Protein 7PIM (pdb70)

Structure (mmCIF, N/CA/C/O backbone):
data_7PIM
#
_entry.id   7PIM
#
_cell.length_a   1.00
_cell.length_b   1.00
_cell.length_c   1.00
_cell.angle_alpha   90.00
_cell.angle_beta   90.00
_cell.angle_gamma   90.00
#
_symmetry.space_group_name_H-M   'P 1'
#
loop_
_entity.id
_entity.type
_entity.pdbx_description
1 polymer 'Tyrosine 3-monooxygenase'
2 polymer 'Regulatory domain alpha-helix'
3 non-polymer L-DOPAMINE
4 non-polymer 'FE (III) ION'
#
loop_
_atom_site.group_PDB
_atom_site.id
_atom_site.type_symbol
_atom_site.label_atom_id
_atom_site.label_alt_id
_atom_site.label_comp_id
_atom_site.label_asym_id
_atom_site.label_entity_id
_atom_site.label_seq_id
_atom_site.pdbx_PDB_ins_code
_atom_site.Cartn_x
_atom_site.Cartn_y
_atom_site.Cartn_z
_atom_site.occupancy
_atom_site.B_iso_or_equiv
_atom_site.auth_seq_id
_atom_site.auth_comp_id
_atom_site.auth_asym_id
_atom_site.auth_atom_id
_atom_site.pdbx_PDB_model_num
ATOM 1 N N . VAL A 1 1 ? 76.81900 114.75600 102.67800 1.000 239.91903 163 VAL B N 1
ATOM 2 C CA . VAL A 1 1 ? 76.62900 113.32900 102.45000 1.000 239.91903 163 VAL B CA 1
ATOM 3 C C . VAL A 1 1 ? 76.51300 112.59500 103.78000 1.000 239.91903 163 VAL B C 1
ATOM 4 O O . VAL A 1 1 ? 77.27500 112.86100 104.70900 1.000 239.91903 163 VAL B O 1
ATOM 8 N N . PRO A 1 2 ? 75.55500 111.67600 103.87300 1.000 244.67845 164 PRO B N 1
ATOM 9 C CA . PRO A 1 2 ? 75.36400 110.93400 105.12600 1.000 244.67845 164 PRO B CA 1
ATOM 10 C C . PRO A 1 2 ? 76.62000 110.16400 105.51000 1.000 244.67845 164 PRO B C 1
ATOM 11 O O . PRO A 1 2 ? 77.31000 109.59900 104.65900 1.000 244.67845 164 PRO B O 1
ATOM 15 N N . TRP A 1 3 ? 76.91100 110.14400 106.80800 1.000 237.32305 165 TRP B N 1
ATOM 16 C CA . TRP A 1 3 ? 78.05900 109.40300 107.30800 1.000 237.32305 165 TRP B CA 1
ATOM 17 C C . TRP A 1 3 ? 77.70000 107.93600 107.51700 1.000 237.32305 165 TRP B C 1
ATOM 18 O O . TRP A 1 3 ? 76.60500 107.59800 107.97400 1.000 237.32305 165 TRP B O 1
ATOM 29 N N . PHE A 1 4 ? 78.63800 107.06000 107.17500 1.000 216.50171 166 PHE B N 1
ATOM 30 C CA . PHE A 1 4 ? 78.46100 105.62800 107.35600 1.000 216.50171 166 PHE B CA 1
ATOM 31 C C . PHE A 1 4 ? 79.76600 105.04100 107.86300 1.000 216.50171 166 PHE B C 1
ATOM 32 O O . PHE A 1 4 ? 80.84800 105.52400 107.50800 1.000 216.50171 166 PHE B O 1
ATOM 40 N N . PRO A 1 5 ? 79.70400 104.00500 108.69100 1.000 221.94703 167 PRO B N 1
ATOM 41 C CA . PRO A 1 5 ? 80.93000 103.34100 109.14000 1.000 221.94703 167 PRO B CA 1
ATOM 42 C C . PRO A 1 5 ? 81.59500 102.57200 108.00700 1.000 221.94703 167 PRO B C 1
ATOM 43 O O . PRO A 1 5 ? 80.96700 102.19500 107.01600 1.000 221.94703 167 PRO B O 1
ATOM 47 N N . ARG A 1 6 ? 82.89800 102.34500 108.17500 1.000 224.01829 168 ARG B N 1
ATOM 48 C CA . ARG A 1 6 ? 83.68200 101.60000 107.20400 1.000 224.01829 168 ARG B CA 1
ATOM 49 C C . ARG A 1 6 ? 84.02000 100.18600 107.65300 1.000 224.01829 168 ARG B C 1
ATOM 50 O O . ARG A 1 6 ? 84.33700 99.34700 106.80100 1.000 224.01829 168 ARG B O 1
ATOM 58 N N . LYS A 1 7 ? 83.95900 99.89700 108.95000 1.000 252.64986 169 LYS B N 1
ATOM 59 C CA . LYS A 1 7 ? 84.24700 98.56500 109.46100 1.000 252.64986 169 LYS B CA 1
ATOM 60 C C . LYS A 1 7 ? 83.67900 98.45400 110.86800 1.000 252.64986 169 LYS B C 1
ATOM 61 O O . LYS A 1 7 ? 83.15600 99.42000 111.42900 1.000 252.64986 169 LYS B O 1
ATOM 67 N N . VAL A 1 8 ? 83.79300 97.25100 111.43600 1.000 223.20226 170 VAL B N 1
ATOM 68 C CA . VAL A 1 8 ? 83.20800 96.98600 112.74800 1.000 223.20226 170 VAL B CA 1
ATOM 69 C C . VAL A 1 8 ? 83.85000 97.85000 113.82400 1.000 223.20226 170 VAL B C 1
ATOM 70 O O . VAL A 1 8 ? 83.21800 98.15300 114.84500 1.000 223.20226 170 VAL B O 1
ATOM 74 N N . SER A 1 9 ? 85.10600 98.25600 113.62600 1.000 286.64845 171 SER B N 1
ATOM 75 C CA . SER A 1 9 ? 85.82100 98.98300 114.67000 1.000 286.64845 171 SER B CA 1
ATOM 76 C C . SER A 1 9 ? 85.08600 100.25900 115.06300 1.000 286.64845 171 SER B C 1
ATOM 77 O O . SER A 1 9 ? 84.80900 100.49100 116.24500 1.000 286.64845 171 SER B O 1
ATOM 80 N N . GLU A 1 10 ? 84.75700 101.10100 114.08100 1.000 304.43115 172 GLU B N 1
ATOM 81 C CA . GLU A 1 10 ? 84.05500 102.34300 114.39000 1.000 304.43115 172 GLU B CA 1
ATOM 82 C C . GLU A 1 10 ? 82.59600 102.08200 114.73900 1.000 304.43115 172 GLU B C 1
ATOM 83 O O . GLU A 1 10 ? 81.98400 102.85400 115.48600 1.000 304.43115 172 GLU B O 1
ATOM 89 N N . LEU A 1 11 ? 82.02300 101.00100 114.20800 1.000 270.18792 173 LEU B N 1
ATOM 90 C CA . LEU A 1 11 ? 80.63200 100.67600 114.50400 1.000 270.18792 173 LEU B CA 1
ATOM 91 C C . LEU A 1 11 ? 80.40200 100.57600 116.00700 1.000 270.18792 173 LEU B C 1
ATOM 92 O O . LEU A 1 11 ? 79.45500 101.16000 116.54500 1.000 270.18792 173 LEU B O 1
ATOM 97 N N . ASP A 1 12 ? 81.26700 99.83700 116.70300 1.000 302.74984 174 ASP B N 1
ATOM 98 C CA . ASP A 1 12 ? 81.14000 99.71800 118.15100 1.000 302.74984 174 ASP B CA 1
ATOM 99 C C . ASP A 1 12 ? 81.53700 101.01600 118.84600 1.000 302.74984 174 ASP B C 1
ATOM 100 O O . ASP A 1 12 ? 80.85200 101.47300 119.76800 1.000 302.74984 174 ASP B O 1
ATOM 105 N N . LYS A 1 13 ? 82.64400 101.62400 118.41600 1.000 323.29167 175 LYS B N 1
ATOM 106 C CA . LYS A 1 13 ? 83.16600 102.80000 119.10600 1.000 323.29167 175 LYS B CA 1
ATOM 107 C C . LYS A 1 13 ? 82.18100 103.96300 119.05000 1.000 323.29167 175 LYS B C 1
ATOM 108 O O . LYS A 1 13 ? 81.66800 104.41300 120.08100 1.000 323.29167 175 LYS B O 1
ATOM 114 N N . CYS A 1 14 ? 81.90400 104.46700 117.84500 1.000 322.89789 176 CYS B N 1
ATOM 115 C CA . CYS A 1 14 ? 81.07400 105.66200 117.72400 1.000 322.89789 176 CYS B CA 1
ATOM 116 C C . CYS A 1 14 ? 79.65500 105.40900 118.21700 1.000 322.89789 176 CYS B C 1
ATOM 117 O O . CYS A 1 14 ? 79.07000 106.26000 118.89800 1.000 322.89789 176 CYS B O 1
ATOM 120 N N . HIS A 1 15 ? 79.08200 104.25100 117.88700 1.000 307.83774 177 HIS B N 1
ATOM 121 C CA . HIS A 1 15 ? 77.71200 103.96200 118.29100 1.000 307.83774 177 HIS B CA 1
ATOM 122 C C . HIS A 1 15 ? 77.56100 103.80100 119.79600 1.000 307.83774 177 HIS B C 1
ATOM 123 O O . HIS A 1 15 ? 76.50300 104.14100 120.33700 1.000 307.83774 177 HIS B O 1
ATOM 130 N N . HIS A 1 16 ? 78.58600 103.29900 120.48100 1.000 313.10270 178 HIS B N 1
ATOM 131 C CA . HIS A 1 16 ? 78.54000 103.13100 121.92600 1.000 313.10270 178 HIS B CA 1
ATOM 132 C C . HIS A 1 16 ? 79.01900 104.36100 122.68400 1.000 313.10270 178 HIS B C 1
ATOM 133 O O . HIS A 1 16 ? 78.97400 104.36500 123.91900 1.000 313.10270 178 HIS B O 1
ATOM 140 N N . LEU A 1 17 ? 79.47300 105.39800 121.98100 1.000 326.41147 179 LEU B N 1
ATOM 141 C CA . LEU A 1 17 ? 79.90600 106.64400 122.60000 1.000 326.41147 179 LEU B CA 1
ATOM 142 C C . LEU A 1 17 ? 78.86300 107.74700 122.47000 1.000 326.41147 179 LEU B C 1
ATOM 143 O O . LEU A 1 17 ? 78.49400 108.37300 123.46800 1.000 326.41147 179 LEU B O 1
ATOM 148 N N . VAL A 1 18 ? 78.37800 107.99900 121.25200 1.000 337.51430 180 VAL B N 1
ATOM 149 C CA . VAL A 1 18 ? 77.33900 109.00700 121.06400 1.000 337.51430 180 VAL B CA 1
ATOM 150 C C . VAL A 1 18 ? 76.06600 108.59900 121.79500 1.000 337.51430 180 VAL B C 1
ATOM 151 O O . VAL A 1 18 ? 75.42500 109.41900 122.46300 1.000 337.51430 180 VAL B O 1
ATOM 155 N N . THR A 1 19 ? 75.68200 107.33000 121.68500 1.000 329.23070 181 THR B N 1
ATOM 156 C CA . THR A 1 19 ? 74.50700 106.80900 122.37000 1.000 329.23070 181 THR B CA 1
ATOM 157 C C . THR A 1 19 ? 74.87100 106.38600 123.78600 1.000 329.23070 181 THR B C 1
ATOM 158 O O . THR A 1 19 ? 75.92400 105.78500 124.01700 1.000 329.23070 181 THR B O 1
ATOM 162 N N . LYS A 1 20 ? 73.99400 106.70900 124.73400 1.000 335.52390 182 LYS B N 1
ATOM 163 C CA . LYS A 1 20 ? 74.23900 106.38000 126.13100 1.000 335.52390 182 LYS B CA 1
ATOM 164 C C . LYS A 1 20 ? 72.98400 106.67600 126.93700 1.000 335.52390 182 LYS B C 1
ATOM 165 O O . LYS A 1 20 ? 72.28400 107.65500 126.66200 1.000 335.52390 182 LYS B O 1
ATOM 171 N N . PHE A 1 21 ? 72.71000 105.82900 127.92700 1.000 384.37592 183 PHE B N 1
ATOM 172 C CA . PHE A 1 21 ? 71.60000 106.03000 128.85600 1.000 384.37592 183 PHE B CA 1
ATOM 173 C C . PHE A 1 21 ? 70.29300 106.29000 128.10100 1.000 384.37592 183 PHE B C 1
ATOM 174 O O . PHE A 1 21 ? 69.68300 107.35400 128.18600 1.000 384.37592 183 PHE B O 1
ATOM 182 N N . ASP A 1 22 ? 69.88000 105.27000 127.35200 1.000 382.43993 184 ASP B N 1
ATOM 183 C CA . ASP A 1 22 ? 68.67200 105.32400 126.53100 1.000 382.43993 184 ASP B CA 1
ATOM 184 C C . ASP A 1 22 ? 67.76800 104.15800 126.90600 1.000 382.43993 184 ASP B C 1
ATOM 185 O O . ASP A 1 22 ? 67.57100 103.22100 126.12200 1.000 382.43993 184 ASP B O 1
ATOM 190 N N . PRO A 1 23 ? 67.19900 104.18600 128.10800 1.000 377.13734 185 PRO B N 1
ATOM 191 C CA . PRO A 1 23 ? 66.29100 103.11300 128.52200 1.000 377.13734 185 PRO B CA 1
ATOM 192 C C . PRO A 1 23 ? 64.97200 103.17100 127.76800 1.000 377.13734 185 PRO B C 1
ATOM 193 O O . PRO A 1 23 ? 64.55300 104.21300 127.26100 1.000 377.13734 185 PRO B O 1
ATOM 197 N N . ASP A 1 24 ? 64.31600 102.01600 127.70100 1.000 396.24923 186 ASP B N 1
ATOM 198 C CA . ASP A 1 24 ? 63.02200 101.89400 127.04400 1.000 396.24923 186 ASP B CA 1
ATOM 199 C C . ASP A 1 24 ? 61.90100 102.02400 128.06600 1.000 396.24923 186 ASP B C 1
ATOM 200 O O . ASP A 1 24 ? 61.99800 101.50700 129.18300 1.000 396.24923 186 ASP B O 1
ATOM 205 N N . LEU A 1 25 ? 60.83100 102.71700 127.67500 1.000 395.28232 187 LEU B N 1
ATOM 206 C CA . LEU A 1 25 ? 59.67400 102.92200 128.54100 1.000 395.28232 187 LEU B CA 1
ATOM 207 C C . LEU A 1 25 ? 58.64400 101.80800 128.38400 1.000 395.28232 187 LEU B C 1
ATOM 208 O O . LEU A 1 25 ? 58.33800 101.10300 129.35000 1.000 395.28232 187 LEU B O 1
ATOM 213 N N . ASP A 1 26 ? 58.10700 101.64000 127.17400 1.000 397.98043 188 ASP B N 1
ATOM 214 C CA . ASP A 1 26 ? 57.12700 100.60300 126.86100 1.000 397.98043 188 ASP B CA 1
ATOM 215 C C . ASP A 1 26 ? 56.11200 100.41200 127.98200 1.000 397.98043 188 ASP B C 1
ATOM 216 O O . ASP A 1 26 ? 55.83700 99.28000 128.39400 1.000 397.98043 188 ASP B O 1
ATOM 221 N N . LEU A 1 27 ? 55.54500 101.51300 128.47700 1.000 365.40556 189 LEU B N 1
ATOM 222 C CA . LEU A 1 27 ? 54.56600 101.43400 129.55600 1.000 365.40556 189 LEU B CA 1
ATOM 223 C C . LEU A 1 27 ? 53.16700 101.13600 129.03000 1.000 365.40556 189 LEU B C 1
ATOM 224 O O . LEU A 1 27 ? 52.44200 100.31900 129.60700 1.000 365.40556 189 LEU B O 1
ATOM 229 N N . ASP A 1 28 ? 52.77100 101.78800 127.93400 1.000 372.66639 190 ASP B N 1
ATOM 230 C CA . ASP A 1 28 ? 51.43800 101.57600 127.38300 1.000 372.66639 190 ASP B CA 1
ATOM 231 C C . ASP A 1 28 ? 51.26900 100.17900 126.80100 1.000 372.66639 190 ASP B C 1
ATOM 232 O O . ASP A 1 28 ? 50.13300 99.74100 126.58900 1.000 372.66639 190 ASP B O 1
ATOM 237 N N . HIS A 1 29 ? 52.36600 99.47300 126.54200 1.000 356.99555 191 HIS B N 1
ATOM 238 C CA . HIS A 1 29 ? 52.27400 98.13800 125.97900 1.000 356.99555 191 HIS B CA 1
ATOM 239 C C . HIS A 1 29 ? 51.69000 97.17200 127.00900 1.000 356.99555 191 HIS B C 1
ATOM 240 O O . HIS A 1 29 ? 51.76400 97.41800 128.21700 1.000 356.99555 191 HIS B O 1
ATOM 247 N N . PRO A 1 30 ? 51.09600 96.06400 126.55800 1.000 357.55715 192 PRO B N 1
ATOM 248 C CA . PRO A 1 30 ? 50.51100 95.10400 127.50500 1.000 357.55715 192 PRO B CA 1
ATOM 249 C C . PRO A 1 30 ? 51.53400 94.59900 128.50700 1.000 357.55715 192 PRO B C 1
ATOM 250 O O . PRO A 1 30 ? 52.61800 94.14500 128.12600 1.000 357.55715 192 PRO B O 1
ATOM 254 N N . GLY A 1 31 ? 51.19700 94.67100 129.79200 1.000 355.01948 193 GLY B N 1
ATOM 255 C CA . GLY A 1 31 ? 52.14000 94.31800 130.83300 1.000 355.01948 193 GLY B CA 1
ATOM 256 C C . GLY A 1 31 ? 53.14200 95.42300 131.09300 1.000 355.01948 193 GLY B C 1
ATOM 257 O O . GLY A 1 31 ? 52.78400 96.60500 131.10600 1.000 355.01948 193 GLY B O 1
ATOM 258 N N . PHE A 1 32 ? 54.40300 95.05100 131.30300 1.000 371.89788 194 PHE B N 1
ATOM 259 C CA . PHE A 1 32 ? 55.48600 96.00000 131.54500 1.000 371.89788 194 PHE B CA 1
ATOM 260 C C . PHE A 1 32 ? 55.25500 96.83300 132.80100 1.000 371.89788 194 PHE B C 1
ATOM 261 O O . PHE A 1 32 ? 55.83300 97.91400 132.94900 1.000 371.89788 194 PHE B O 1
ATOM 269 N N . SER A 1 33 ? 54.41700 96.34700 133.71400 1.000 357.93659 195 SER B N 1
ATOM 270 C CA . SER A 1 33 ? 54.14300 97.03200 134.97100 1.000 357.93659 195 SER B CA 1
ATOM 271 C C . SER A 1 33 ? 54.89200 96.42400 136.14800 1.000 357.93659 195 SER B C 1
ATOM 272 O O . SER A 1 33 ? 55.26100 97.14500 137.08000 1.000 357.93659 195 SER B O 1
ATOM 275 N N . ASP A 1 34 ? 55.12500 95.11400 136.12600 1.000 349.48631 196 ASP B N 1
ATOM 276 C CA . ASP A 1 34 ? 55.87000 94.47200 137.19800 1.000 349.48631 196 ASP B CA 1
ATOM 277 C C . ASP A 1 34 ? 57.29900 94.99800 137.24000 1.000 349.48631 196 ASP B C 1
ATOM 278 O O . ASP A 1 34 ? 57.93800 95.19800 136.20300 1.000 349.48631 196 ASP B O 1
ATOM 283 N N . GLN A 1 35 ? 57.80200 95.22500 138.45500 1.000 342.46539 197 GLN B N 1
ATOM 284 C CA . GLN A 1 35 ? 59.16100 95.73400 138.60700 1.000 342.46539 197 GLN B CA 1
ATOM 285 C C . GLN A 1 35 ? 60.18200 94.75500 138.04300 1.000 342.46539 197 GLN B C 1
ATOM 286 O O . GLN A 1 35 ? 61.26400 95.15900 137.60300 1.000 342.46539 197 GLN B O 1
ATOM 292 N N . VAL A 1 36 ? 59.85500 93.46100 138.04400 1.000 351.67883 198 VAL B N 1
ATOM 293 C CA . VAL A 1 36 ? 60.79400 92.45500 137.55700 1.000 351.67883 198 VAL B CA 1
ATOM 294 C C . VAL A 1 36 ? 61.11700 92.68900 136.08700 1.000 351.67883 198 VAL B C 1
ATOM 295 O O . VAL A 1 36 ? 62.27900 92.61200 135.67100 1.000 351.67883 198 VAL B O 1
ATOM 299 N N . TYR A 1 37 ? 60.09600 92.98000 135.27600 1.000 346.16770 199 TYR B N 1
ATOM 300 C CA . TYR A 1 37 ? 60.33200 93.22300 133.85700 1.000 346.16770 199 TYR B CA 1
ATOM 301 C C . TYR A 1 37 ? 61.24100 94.42700 133.64800 1.000 346.16770 199 TYR B C 1
ATOM 302 O O . TYR A 1 37 ? 62.12600 94.40400 132.78500 1.000 346.16770 199 TYR B O 1
ATOM 311 N N . ARG A 1 38 ? 61.03700 95.49100 134.42800 1.000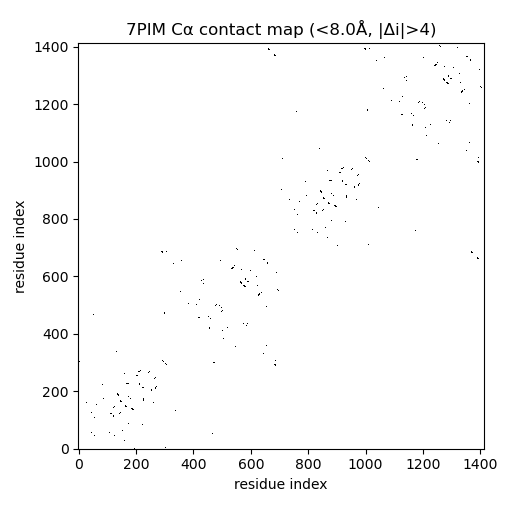 333.44802 200 ARG B N 1
ATOM 312 C CA . ARG A 1 38 ? 61.91300 96.65300 134.32500 1.000 333.44802 200 ARG B CA 1
ATOM 313 C C . ARG A 1 38 ? 63.34700 96.29200 134.68900 1.000 333.44802 200 ARG B C 1
ATOM 314 O O . ARG A 1 38 ? 64.29500 96.74700 134.03800 1.000 333.44802 200 ARG B O 1
ATOM 322 N N . GLN A 1 39 ? 63.52600 95.47400 135.72900 1.000 332.58987 201 GLN B N 1
ATOM 323 C CA . GLN A 1 39 ? 64.86900 95.05500 136.11200 1.000 332.58987 201 GLN B CA 1
ATOM 324 C C . GLN A 1 39 ? 65.53200 94.25100 135.00100 1.000 332.58987 201 GLN B C 1
ATOM 325 O O . GLN A 1 39 ? 66.72100 94.43600 134.71500 1.000 332.58987 201 GLN B O 1
ATOM 331 N N . ARG A 1 40 ? 64.77800 93.35500 134.36000 1.000 311.12229 202 ARG B N 1
ATOM 332 C CA . ARG A 1 40 ? 65.32900 92.59000 133.24700 1.000 311.12229 202 ARG B CA 1
ATOM 333 C C . ARG A 1 40 ? 65.75600 93.50700 132.10900 1.000 311.12229 202 ARG B C 1
ATOM 334 O O . ARG A 1 40 ? 66.82200 93.31400 131.51200 1.000 311.12229 202 ARG B O 1
ATOM 342 N N . ARG A 1 41 ? 64.93800 94.51300 131.79300 1.000 310.49890 203 ARG B N 1
ATOM 343 C CA . ARG A 1 41 ? 65.30800 95.46000 130.74700 1.000 310.49890 203 ARG B CA 1
ATOM 344 C C . ARG A 1 41 ? 66.59200 96.19600 131.10600 1.000 310.49890 203 ARG B C 1
ATOM 345 O O . ARG A 1 41 ? 67.46800 96.38600 130.25400 1.000 310.49890 203 ARG B O 1
ATOM 353 N N . LYS A 1 42 ? 66.72200 96.61900 132.36500 1.000 319.79233 204 LYS B N 1
ATOM 354 C CA . LYS A 1 42 ? 67.95500 97.26500 132.80100 1.000 319.79233 204 LYS B CA 1
ATOM 355 C C . LYS A 1 42 ? 69.13800 96.30900 132.70100 1.000 319.79233 204 LYS B C 1
ATOM 356 O O . LYS A 1 42 ? 70.23100 96.70300 132.27800 1.000 319.79233 204 LYS B O 1
ATOM 362 N N . LEU A 1 43 ? 68.93800 95.04800 133.08800 1.000 331.04428 205 LEU B N 1
ATOM 363 C CA . LEU A 1 43 ? 70.00800 94.06100 132.98100 1.000 331.04428 205 LEU B CA 1
ATOM 364 C C . LEU A 1 43 ? 70.42700 93.86500 131.53000 1.000 331.04428 205 LEU B C 1
ATOM 365 O O . LEU A 1 43 ? 71.62100 93.77900 131.22000 1.000 331.04428 205 LEU B O 1
ATOM 370 N N . ILE A 1 44 ? 69.45200 93.78500 130.62300 1.000 314.76234 206 ILE B N 1
ATOM 371 C CA . ILE A 1 44 ? 69.76900 93.62100 129.20700 1.000 314.76234 206 ILE B CA 1
ATOM 372 C C . ILE A 1 44 ? 70.50800 94.84400 128.68200 1.000 314.76234 206 ILE B C 1
ATOM 373 O O . ILE A 1 44 ? 71.49100 94.72400 127.94100 1.000 314.76234 206 ILE B O 1
ATOM 378 N N . ALA A 1 45 ? 70.04700 96.03900 129.05600 1.000 329.05983 207 ALA B N 1
ATOM 379 C CA . ALA A 1 45 ? 70.68000 97.26000 128.56700 1.000 329.05983 207 ALA B CA 1
ATOM 380 C C . ALA A 1 45 ? 72.12900 97.35800 129.02700 1.000 329.05983 207 ALA B C 1
ATOM 381 O O . ALA A 1 45 ? 73.01700 97.70000 128.23800 1.000 329.05983 207 ALA B O 1
ATOM 383 N N . GLU A 1 46 ? 72.39000 97.06100 130.30200 1.000 347.92934 208 GLU B N 1
ATOM 384 C CA . GLU A 1 46 ? 73.75800 97.13200 130.80500 1.000 347.92934 208 GLU B CA 1
ATOM 385 C C . GLU A 1 46 ? 74.65400 96.11300 130.11200 1.000 347.92934 208 GLU B C 1
ATOM 386 O O . GLU A 1 46 ? 75.80500 96.41600 129.77700 1.000 347.92934 208 GLU B O 1
ATOM 392 N N . ILE A 1 47 ? 74.14800 94.89800 129.89200 1.000 320.54027 209 ILE B N 1
ATOM 393 C CA . ILE A 1 47 ? 74.93000 93.89200 129.18000 1.000 320.54027 209 ILE B CA 1
ATOM 394 C C . ILE A 1 47 ? 75.15800 94.32000 127.73600 1.000 320.54027 209 ILE B C 1
ATOM 395 O O . ILE A 1 47 ? 76.24100 94.11600 127.17400 1.000 320.54027 209 ILE B O 1
ATOM 400 N N . ALA A 1 48 ? 74.14300 94.92100 127.11300 1.000 317.00157 210 ALA B N 1
ATOM 401 C CA . ALA A 1 48 ? 74.24100 95.30300 125.70800 1.000 317.00157 210 ALA B CA 1
ATOM 402 C C . ALA A 1 48 ? 75.14400 96.51700 125.51800 1.000 317.00157 210 ALA B C 1
ATOM 403 O O . ALA A 1 48 ? 76.06300 96.49800 124.69200 1.000 317.00157 210 ALA B O 1
ATOM 405 N N . PHE A 1 49 ? 74.89200 97.58800 126.27400 1.000 308.58580 211 PHE B N 1
ATOM 406 C CA . PHE A 1 49 ? 75.64200 98.82300 126.07300 1.000 308.58580 211 PHE B CA 1
ATOM 407 C C . PHE A 1 49 ? 77.12400 98.62900 126.36600 1.000 308.58580 211 PHE B C 1
ATOM 408 O O . PHE A 1 49 ? 77.98000 99.12900 125.62700 1.000 308.58580 211 PHE B O 1
ATOM 416 N N . GLN A 1 50 ? 77.44800 97.91000 127.43700 1.000 317.05178 212 GLN B N 1
ATOM 417 C CA . GLN A 1 50 ? 78.83200 97.71000 127.84400 1.000 317.05178 212 GLN B CA 1
ATOM 418 C C . GLN A 1 50 ? 79.55900 96.66800 127.00500 1.000 317.05178 212 GLN B C 1
ATOM 419 O O . GLN A 1 50 ? 80.78000 96.53900 127.13000 1.000 317.05178 212 GLN B O 1
ATOM 425 N N . TYR A 1 51 ? 78.84800 95.92800 126.16000 1.000 308.83116 213 TYR B N 1
ATOM 426 C CA . TYR A 1 51 ? 79.48900 94.91600 125.33400 1.000 308.83116 213 TYR B CA 1
ATOM 427 C C . TYR A 1 51 ? 80.37700 95.56400 124.27900 1.000 308.83116 213 TYR B C 1
ATOM 428 O O . TYR A 1 51 ? 80.04100 96.60800 123.71500 1.000 308.83116 213 TYR B O 1
ATOM 437 N N . ARG A 1 52 ? 81.51400 94.92900 124.01000 1.000 307.08989 214 ARG B N 1
ATOM 438 C CA . ARG A 1 52 ? 82.46100 95.39100 123.00900 1.000 307.08989 214 ARG B CA 1
ATOM 439 C C . ARG A 1 52 ? 82.56700 94.36400 121.88900 1.000 307.08989 214 ARG B C 1
ATOM 440 O O . ARG A 1 52 ? 82.41500 93.15800 122.10600 1.000 307.08989 214 ARG B O 1
ATOM 448 N N . HIS A 1 53 ? 82.83000 94.86000 120.68300 1.000 262.77504 215 HIS B N 1
ATOM 449 C CA . HIS A 1 53 ? 82.92800 93.98500 119.52400 1.000 262.77504 215 HIS B CA 1
ATOM 450 C C . HIS A 1 53 ? 84.04200 92.96400 119.71400 1.000 262.77504 215 HIS B C 1
ATOM 451 O O . HIS A 1 53 ? 85.14000 93.29200 120.17300 1.000 262.77504 215 HIS B O 1
ATOM 458 N N . GLY A 1 54 ? 83.75000 91.71400 119.35700 1.000 262.65702 216 GLY B N 1
ATOM 459 C CA . GLY A 1 54 ? 84.70900 90.63700 119.45700 1.000 262.65702 216 GLY B CA 1
ATOM 460 C C . GLY A 1 54 ? 84.73000 89.91300 120.78500 1.000 262.65702 216 GLY B C 1
ATOM 461 O O . GLY A 1 54 ? 85.39700 88.87600 120.89400 1.000 262.65702 216 GLY B O 1
ATOM 462 N N . ASP A 1 55 ? 84.02900 90.41800 121.79400 1.000 283.94135 217 ASP B N 1
ATOM 463 C CA . ASP A 1 55 ? 83.98300 89.76000 123.08800 1.000 283.94135 217 ASP B CA 1
ATOM 464 C C . ASP A 1 55 ? 82.92300 88.66300 123.09800 1.000 283.94135 217 ASP B C 1
ATOM 465 O O . ASP A 1 55 ? 81.94500 88.72200 122.35000 1.000 283.94135 217 ASP B O 1
ATOM 470 N N . PRO A 1 56 ? 83.09700 87.64500 123.93900 1.000 256.18967 218 PRO B N 1
ATOM 471 C CA . PRO A 1 56 ? 82.07100 86.60300 124.04500 1.000 256.18967 218 PRO B CA 1
ATOM 472 C C . PRO A 1 56 ? 80.77200 87.16900 124.59800 1.000 256.18967 218 PRO B C 1
ATOM 473 O O . PRO A 1 56 ? 80.76700 88.10900 125.39600 1.000 256.18967 218 PRO B O 1
ATOM 477 N N . ILE A 1 57 ? 79.66200 86.58500 124.16000 1.000 250.73442 219 ILE B N 1
ATOM 478 C CA . ILE A 1 57 ? 78.33900 87.02300 124.59800 1.000 250.73442 219 ILE B CA 1
ATOM 479 C C . ILE A 1 57 ? 78.11100 86.55100 126.02900 1.000 250.73442 219 ILE B C 1
ATOM 480 O O . ILE A 1 57 ? 78.15000 85.34200 126.29600 1.000 250.73442 219 ILE B O 1
ATOM 485 N N . PRO A 1 58 ? 77.87300 87.45900 126.97400 1.000 253.82177 220 PRO B N 1
ATOM 486 C CA . PRO A 1 58 ? 77.64000 87.03700 128.36000 1.000 253.82177 220 PRO B CA 1
ATOM 487 C C . PRO A 1 58 ? 76.41400 86.14200 128.46800 1.000 253.82177 220 PRO B C 1
ATOM 488 O O . PRO A 1 58 ? 75.40700 86.35100 127.78700 1.000 253.82177 220 PRO B O 1
ATOM 492 N N . ARG A 1 59 ? 76.50900 85.13500 129.33100 1.000 248.43582 221 ARG B N 1
ATOM 493 C CA . ARG A 1 59 ? 75.38600 84.24500 129.58000 1.000 248.43582 221 ARG B CA 1
ATOM 494 C C . ARG A 1 59 ? 74.38600 84.90100 130.52300 1.000 248.43582 221 ARG B C 1
ATOM 495 O O . ARG A 1 59 ? 74.76300 85.57600 131.48400 1.000 248.43582 221 ARG B O 1
ATOM 503 N N . VAL A 1 60 ? 73.10200 84.69700 130.24000 1.000 287.31483 222 VAL B N 1
ATOM 504 C CA . VAL A 1 60 ? 72.01600 85.23100 131.04800 1.000 287.31483 222 VAL B CA 1
ATOM 505 C C . VAL A 1 60 ? 71.14700 84.07400 131.51700 1.000 287.31483 222 VAL B C 1
ATOM 506 O O . VAL A 1 60 ? 70.70900 83.24800 130.70900 1.000 287.31483 222 VAL B O 1
ATOM 510 N N . GLU A 1 61 ? 70.90100 84.01700 132.82100 1.000 307.25830 223 GLU B N 1
ATOM 511 C CA . GLU A 1 61 ? 70.07600 82.97000 133.40100 1.000 307.25830 223 GLU B CA 1
ATOM 512 C C . GLU A 1 61 ? 68.59800 83.28200 133.19400 1.000 307.25830 223 GLU B C 1
ATOM 513 O O . GLU A 1 61 ? 68.19000 84.43900 133.07700 1.000 307.25830 223 GLU B O 1
ATOM 519 N N . TYR A 1 62 ? 67.79400 82.22400 133.15200 1.000 289.65880 224 TYR B N 1
ATOM 520 C CA . TYR A 1 62 ? 66.36700 82.33700 132.89500 1.000 289.65880 224 TYR B CA 1
ATOM 521 C C . TYR A 1 62 ? 65.57800 81.76600 134.06500 1.000 289.65880 224 TYR B C 1
ATOM 522 O O . TYR A 1 62 ? 65.88400 80.67600 134.56100 1.000 289.65880 224 TYR B O 1
ATOM 531 N N . THR A 1 63 ? 64.56400 82.50800 134.50000 1.000 305.64894 225 THR B N 1
ATOM 532 C CA . THR A 1 63 ? 63.67200 82.04900 135.55100 1.000 305.64894 225 THR B CA 1
ATOM 533 C C . THR A 1 63 ? 62.61200 81.11600 134.96800 1.000 305.64894 225 THR B C 1
ATOM 534 O O . THR A 1 63 ? 62.66400 80.71600 133.80100 1.000 305.64894 225 THR B O 1
ATOM 538 N N . ALA A 1 64 ? 61.62800 80.76500 135.79800 1.000 299.05746 226 ALA B N 1
ATOM 539 C CA . ALA A 1 64 ? 60.60100 79.82200 135.36900 1.000 299.05746 226 ALA B CA 1
ATOM 540 C C . ALA A 1 64 ? 59.65700 80.44200 134.34500 1.000 299.05746 226 ALA B C 1
ATOM 541 O O . ALA A 1 64 ? 59.20600 79.75900 133.41800 1.000 299.05746 226 ALA B O 1
ATOM 543 N N . GLU A 1 65 ? 59.33900 81.72900 134.49600 1.000 315.75378 227 GLU B N 1
ATOM 544 C CA . GLU A 1 65 ? 58.31500 82.33600 133.65000 1.000 315.75378 227 GLU B CA 1
ATOM 545 C C . GLU A 1 65 ? 58.72800 82.32700 132.18100 1.000 315.75378 227 GLU B C 1
ATOM 546 O O . GLU A 1 65 ? 57.92000 82.00200 131.30300 1.000 315.75378 227 GLU B O 1
ATOM 552 N N . GLU A 1 66 ? 59.98200 82.68100 131.88900 1.000 315.68477 228 GLU B N 1
ATOM 553 C CA . GLU A 1 66 ? 60.42300 82.69400 130.49700 1.000 315.68477 228 GLU B CA 1
ATOM 554 C C . GLU A 1 66 ? 60.60500 81.28000 129.95900 1.000 315.68477 228 GLU B C 1
ATOM 555 O O . GLU A 1 66 ? 60.23400 80.99400 128.81500 1.000 315.68477 228 GLU B O 1
ATOM 561 N N . ILE A 1 67 ? 61.17100 80.38100 130.76600 1.000 306.48493 229 ILE B N 1
ATOM 562 C CA . ILE A 1 67 ? 61.37000 79.00900 130.31100 1.000 306.48493 229 ILE B CA 1
ATOM 563 C C . ILE A 1 67 ? 60.02900 78.33700 130.04600 1.000 306.48493 229 ILE B C 1
ATOM 564 O O . ILE A 1 67 ? 59.86900 77.60500 129.06200 1.000 306.48493 229 ILE B O 1
ATOM 569 N N . ALA A 1 68 ? 59.04400 78.57000 130.91700 1.000 296.01515 230 ALA B N 1
ATOM 570 C CA . ALA A 1 68 ? 57.71700 78.00500 130.69600 1.000 296.01515 230 ALA B CA 1
ATOM 571 C C . ALA A 1 68 ? 57.10800 78.52900 129.40200 1.000 296.01515 230 ALA B C 1
ATOM 572 O O . ALA A 1 68 ? 56.50500 77.76700 128.63700 1.000 296.01515 230 ALA B O 1
ATOM 574 N N . THR A 1 69 ? 57.25500 79.82900 129.13900 1.000 300.52598 231 THR B N 1
ATOM 575 C CA . THR A 1 69 ? 56.75300 80.38900 127.88900 1.000 300.52598 231 THR B CA 1
ATOM 576 C C . THR A 1 69 ? 57.46300 79.77300 126.69000 1.000 300.52598 231 THR B C 1
ATOM 577 O O . THR A 1 69 ? 56.83100 79.47800 125.66800 1.000 300.52598 231 THR B O 1
ATOM 581 N N . TRP A 1 70 ? 58.77800 79.57100 126.79500 1.000 294.13709 232 TRP B N 1
ATOM 582 C CA . TRP A 1 70 ? 59.52400 78.95500 125.70400 1.000 294.13709 232 TRP B CA 1
ATOM 583 C C . TRP A 1 70 ? 59.00600 77.55200 125.41100 1.000 294.13709 232 TRP B C 1
ATOM 584 O O . TRP A 1 70 ? 58.83900 77.16800 124.24800 1.000 294.13709 232 TRP B O 1
ATOM 595 N N . LYS A 1 71 ? 58.74500 76.77100 126.46100 1.000 288.67459 233 LYS B N 1
ATOM 596 C CA . LYS A 1 71 ? 58.23100 75.41900 126.26800 1.000 288.67459 233 LYS B CA 1
ATOM 597 C C . LYS A 1 71 ? 56.88100 75.44100 125.56200 1.000 288.67459 233 LYS B C 1
ATOM 598 O O . LYS A 1 71 ? 56.64600 74.67600 124.62000 1.000 288.67459 233 LYS B O 1
ATOM 604 N N . GLU A 1 72 ? 55.97900 76.31800 126.00700 1.000 293.07063 234 GLU B N 1
ATOM 605 C CA . GLU A 1 72 ? 54.65400 76.38800 125.39800 1.000 293.07063 234 GLU B CA 1
ATOM 606 C C . GLU A 1 72 ? 54.74400 76.82000 123.94000 1.000 293.07063 234 GLU B C 1
ATOM 607 O O . GLU A 1 72 ? 54.15400 76.19100 123.05500 1.000 293.07063 234 GLU B O 1
ATOM 613 N N . VAL A 1 73 ? 55.48500 77.89600 123.67000 1.000 259.81421 235 VAL B N 1
ATOM 614 C CA . VAL A 1 73 ? 55.60900 78.38300 122.30000 1.000 259.81421 235 VAL B CA 1
ATOM 615 C C . VAL A 1 73 ? 56.30900 77.34900 121.42700 1.000 259.81421 235 VAL B C 1
ATOM 616 O O . VAL A 1 73 ? 55.88200 77.07900 120.29800 1.000 259.81421 235 VAL B O 1
ATOM 620 N N . TYR A 1 74 ? 57.39100 76.75300 121.93100 1.000 256.76451 236 TYR B N 1
ATOM 621 C CA . TYR A 1 74 ? 58.12400 75.76600 121.14300 1.000 256.76451 236 TYR B CA 1
ATOM 622 C C . TYR A 1 74 ? 57.24100 74.57200 120.80300 1.000 256.76451 236 TYR B C 1
ATOM 623 O O . TYR A 1 74 ? 57.20600 74.11800 119.65400 1.000 256.76451 236 TYR B O 1
ATOM 632 N N . THR A 1 75 ? 56.51300 74.05200 121.79400 1.000 280.38978 237 THR B N 1
ATOM 633 C CA . THR A 1 75 ? 55.66200 72.89200 121.54800 1.000 280.38978 237 THR B CA 1
ATOM 634 C C . THR A 1 75 ? 54.54900 73.22000 120.56100 1.000 280.38978 237 THR B C 1
ATOM 635 O O . THR A 1 75 ? 54.28200 72.44500 119.63500 1.000 280.38978 237 THR B O 1
ATOM 639 N N . THR A 1 76 ? 53.88800 74.36500 120.74100 1.000 262.62796 238 THR B N 1
ATOM 640 C CA . THR A 1 76 ? 52.78500 74.72800 119.85700 1.000 262.62796 238 THR B CA 1
ATOM 641 C C . THR A 1 76 ? 53.28600 75.04200 118.45200 1.000 262.62796 238 THR B C 1
ATOM 642 O O . THR A 1 76 ? 52.74300 74.54000 117.46100 1.000 262.62796 238 THR B O 1
ATOM 646 N N . LEU A 1 77 ? 54.32400 75.87300 118.34600 1.000 265.34422 239 LEU B N 1
ATOM 647 C CA . LEU A 1 77 ? 54.83900 76.25100 117.03400 1.000 265.34422 239 LEU B CA 1
ATOM 648 C C . LEU A 1 77 ? 55.48300 75.06300 116.32900 1.000 265.34422 239 LEU B C 1
ATOM 649 O O . LEU A 1 77 ? 55.34100 74.89900 115.11200 1.000 265.34422 239 LEU B O 1
ATOM 654 N N . LYS A 1 78 ? 56.19700 74.22000 117.07900 1.000 256.06346 240 LYS B N 1
ATOM 655 C CA . LYS A 1 78 ? 56.86000 73.07400 116.46500 1.000 256.06346 240 LYS B CA 1
ATOM 656 C C . LYS A 1 78 ? 55.85700 72.12100 115.83000 1.000 256.06346 240 LYS B C 1
ATOM 657 O O . LYS A 1 78 ? 56.12100 71.56800 114.75600 1.000 256.06346 240 LYS B O 1
ATOM 663 N N . GLY A 1 79 ? 54.70600 71.91500 116.47300 1.000 263.51632 241 GLY B N 1
ATOM 664 C CA . GLY A 1 79 ? 53.69000 71.04700 115.90600 1.000 263.51632 241 GLY B CA 1
ATOM 665 C C . GLY A 1 79 ? 53.02900 71.60700 114.66500 1.000 263.51632 241 GLY B C 1
ATOM 666 O O . GLY A 1 79 ? 52.43200 70.84600 113.89600 1.000 263.51632 241 GLY B O 1
ATOM 667 N N . LEU A 1 80 ? 53.12200 72.92100 114.45200 1.000 247.94673 242 LEU B N 1
ATOM 668 C CA . LEU A 1 80 ? 52.57300 73.55400 113.26300 1.000 247.94673 242 LEU B CA 1
ATOM 669 C C . LEU A 1 80 ? 53.61400 73.85300 112.19600 1.000 247.94673 242 LEU B C 1
ATOM 670 O O . LEU A 1 80 ? 53.23800 74.14200 111.05600 1.000 247.94673 242 LEU B O 1
ATOM 675 N N . TYR A 1 81 ? 54.90500 73.78600 112.53000 1.000 276.47470 243 TYR B N 1
ATOM 676 C CA . TYR A 1 81 ? 55.93900 74.04500 111.53500 1.000 276.47470 243 TYR B CA 1
ATOM 677 C C . TYR A 1 81 ? 55.93400 73.01200 110.41800 1.000 276.47470 243 TYR B C 1
ATOM 678 O O . TYR A 1 81 ? 56.51200 73.26300 109.35500 1.000 276.47470 243 TYR B O 1
ATOM 687 N N . ALA A 1 82 ? 55.29600 71.85800 110.63000 1.000 268.62548 244 ALA B N 1
ATOM 688 C CA . ALA A 1 82 ? 55.18700 70.87200 109.56100 1.000 268.62548 244 ALA B CA 1
ATOM 689 C C . ALA A 1 82 ? 54.43300 71.43200 108.36300 1.000 268.62548 244 ALA B C 1
ATOM 690 O O . ALA A 1 82 ? 54.57200 70.92200 107.24500 1.000 268.62548 244 ALA B O 1
ATOM 692 N N . THR A 1 83 ? 53.63300 72.47500 108.57400 1.000 266.60269 245 THR B N 1
ATOM 693 C CA . THR A 1 83 ? 52.89300 73.13000 107.50800 1.000 266.60269 245 THR B CA 1
ATOM 694 C C . THR A 1 83 ? 53.17600 74.62500 107.54200 1.000 266.60269 245 THR B C 1
ATOM 695 O O . THR A 1 83 ? 53.48400 75.19100 108.59400 1.000 266.60269 245 THR B O 1
ATOM 699 N N . HIS A 1 84 ? 53.07800 75.25400 106.37100 1.000 268.57529 246 HIS B N 1
ATOM 700 C CA . HIS A 1 84 ? 53.27900 76.69300 106.23700 1.000 268.57529 246 HIS B CA 1
ATOM 701 C C . HIS A 1 84 ? 54.75600 77.05900 106.32500 1.000 268.57529 246 HIS B C 1
ATOM 702 O O . HIS A 1 84 ? 55.12100 78.22700 106.16300 1.000 268.57529 246 HIS B O 1
ATOM 709 N N . ALA A 1 85 ? 55.60900 76.07400 106.58000 1.000 240.85702 247 ALA B N 1
ATOM 710 C CA . ALA A 1 85 ? 57.04000 76.30600 106.68000 1.000 240.85702 247 ALA B CA 1
ATOM 711 C C . ALA A 1 85 ? 57.71300 76.09300 105.32600 1.000 240.85702 247 ALA B C 1
ATOM 712 O O . ALA A 1 85 ? 57.13600 75.52800 104.39500 1.000 240.85702 247 ALA B O 1
ATOM 714 N N . CYS A 1 86 ? 58.95700 76.55300 105.22800 1.000 237.34039 248 CYS B N 1
ATOM 715 C CA . CYS A 1 86 ? 59.74400 76.43600 104.01100 1.000 237.34039 248 CYS B CA 1
ATOM 716 C C . CYS A 1 86 ? 60.82600 75.38200 104.20000 1.000 237.34039 248 CYS B C 1
ATOM 717 O O . CYS A 1 86 ? 61.19400 75.04200 105.32900 1.000 237.34039 248 CYS B O 1
ATOM 720 N N . GLY A 1 87 ? 61.34100 74.87200 103.08000 1.000 228.71116 249 GLY B N 1
ATOM 721 C CA . GLY A 1 87 ? 62.26700 73.75200 103.14700 1.000 228.71116 249 GLY B CA 1
ATOM 722 C C . GLY A 1 87 ? 63.48100 74.03700 104.00800 1.000 228.71116 249 GLY B C 1
ATOM 723 O O . GLY A 1 87 ? 63.84400 73.24100 104.87600 1.000 228.71116 249 GLY B O 1
ATOM 724 N N . GLU A 1 88 ? 64.11900 75.19000 103.79200 1.000 214.37283 250 GLU B N 1
ATOM 725 C CA . GLU A 1 88 ? 65.29700 75.53600 104.58100 1.000 214.37283 250 GLU B CA 1
ATOM 726 C C . GLU A 1 88 ? 64.95100 75.66400 106.05800 1.000 214.37283 250 GLU B C 1
ATOM 727 O O . GLU A 1 88 ? 65.75300 75.30400 106.92800 1.000 214.37283 250 GLU B O 1
ATOM 733 N N . HIS A 1 89 ? 63.75600 76.17700 106.36200 1.000 246.21934 251 HIS B N 1
ATOM 734 C CA . HIS A 1 89 ? 63.35900 76.33800 107.75600 1.000 246.21934 251 HIS B CA 1
ATOM 735 C C . HIS A 1 89 ? 63.28300 74.99300 108.46600 1.000 246.21934 251 HIS B C 1
ATOM 736 O O . HIS A 1 89 ? 63.69700 74.87100 109.62500 1.000 246.21934 251 HIS B O 1
ATOM 743 N N . LEU A 1 90 ? 62.75500 73.97200 107.78900 1.000 240.43125 252 LEU B N 1
ATOM 744 C CA . LEU A 1 90 ? 62.59500 72.66300 108.41400 1.000 240.43125 252 LEU B CA 1
ATOM 745 C C . LEU A 1 90 ? 63.92500 72.13800 108.94200 1.000 240.43125 252 LEU B C 1
ATOM 746 O O . LEU A 1 90 ? 64.09300 71.93200 110.14900 1.000 240.43125 252 LEU B O 1
ATOM 751 N N . GLU A 1 91 ? 64.89000 71.91500 108.04700 1.000 243.69343 253 GLU B N 1
ATOM 752 C CA . GLU A 1 91 ? 66.18700 71.41400 108.49100 1.000 243.69343 253 GLU B CA 1
ATOM 753 C C . GLU A 1 91 ? 66.91300 72.43200 109.35900 1.000 243.69343 253 GLU B C 1
ATOM 754 O O . GLU A 1 91 ? 67.83700 72.06900 110.09500 1.000 243.69343 253 GLU B O 1
ATOM 760 N N . ALA A 1 92 ? 66.51300 73.70300 109.29000 1.000 233.78945 254 ALA B N 1
ATOM 761 C CA . ALA A 1 92 ? 67.14700 74.72800 110.11100 1.000 233.78945 254 ALA B CA 1
ATOM 762 C C . ALA A 1 92 ? 67.08300 74.35900 111.58800 1.000 233.78945 254 ALA B C 1
ATOM 763 O O . ALA A 1 92 ? 68.11400 74.17800 112.24400 1.000 233.78945 254 ALA B O 1
ATOM 765 N N . PHE A 1 93 ? 65.86900 74.23400 112.12800 1.000 244.03452 255 PHE B N 1
ATOM 766 C CA . PHE A 1 93 ? 65.71900 73.85600 113.52800 1.000 244.03452 255 PHE B CA 1
ATOM 767 C C . PHE A 1 93 ? 66.06300 72.39400 113.77300 1.000 244.03452 255 PHE B C 1
ATOM 768 O O . PHE A 1 93 ? 66.49600 72.05000 114.87900 1.000 244.03452 255 PHE B O 1
ATOM 776 N N . ALA A 1 94 ? 65.88400 71.52800 112.77300 1.000 230.14086 256 ALA B N 1
ATOM 777 C CA . ALA A 1 94 ? 66.19900 70.11400 112.95300 1.000 230.14086 256 ALA B CA 1
ATOM 778 C C . ALA A 1 94 ? 67.65800 69.92900 113.35200 1.000 230.14086 256 ALA B C 1
ATOM 779 O O . ALA A 1 94 ? 67.96400 69.24200 114.33300 1.000 230.14086 256 ALA B O 1
ATOM 781 N N . LEU A 1 95 ? 68.57600 70.53400 112.59700 1.000 221.81585 257 LEU B N 1
ATOM 782 C CA . LEU A 1 95 ? 69.97700 70.52100 113.00100 1.000 221.81585 257 LEU B CA 1
ATOM 783 C C . LEU A 1 95 ? 70.17900 71.30300 114.29200 1.000 221.81585 257 LEU B C 1
ATOM 784 O O . LEU A 1 95 ? 70.93100 70.87600 115.17600 1.000 221.81585 257 LEU B O 1
ATOM 789 N N . LEU A 1 96 ? 69.51000 72.45000 114.42000 1.000 247.86581 258 LEU B N 1
ATOM 790 C CA . LEU A 1 96 ? 69.66100 73.26700 115.61900 1.000 247.86581 258 LEU B CA 1
ATOM 791 C C . LEU A 1 96 ? 69.19700 72.51500 116.86000 1.000 247.86581 258 LEU B C 1
ATOM 792 O O . LEU A 1 96 ? 69.87500 72.52200 117.89300 1.000 247.86581 258 LEU B O 1
ATOM 797 N N . GLU A 1 97 ? 68.03900 71.85600 116.77800 1.000 241.44541 259 GLU B N 1
ATOM 798 C CA . GLU A 1 97 ? 67.54200 71.11400 117.93200 1.000 241.44541 259 GLU B CA 1
ATOM 799 C C . GLU A 1 97 ? 68.49400 69.98800 118.31000 1.000 241.44541 259 GLU B C 1
ATOM 800 O O . GLU A 1 97 ? 68.75300 69.75300 119.49600 1.000 241.44541 259 GLU B O 1
ATOM 806 N N . ARG A 1 98 ? 69.02600 69.27800 117.31300 1.000 244.02740 260 ARG B N 1
ATOM 807 C CA . ARG A 1 98 ? 69.98300 68.21400 117.59300 1.000 244.02740 260 ARG B CA 1
ATOM 808 C C . ARG A 1 98 ? 71.28600 68.77100 118.15300 1.000 244.02740 260 ARG B C 1
ATOM 809 O O . ARG A 1 98 ? 71.90800 68.15400 119.02700 1.000 244.02740 260 ARG B O 1
ATOM 817 N N . PHE A 1 99 ? 71.71500 69.93500 117.66800 1.000 237.16396 261 PHE B N 1
ATOM 818 C CA . PHE A 1 99 ? 72.98900 70.51800 118.07200 1.000 237.16396 261 PHE B CA 1
ATOM 819 C C . PHE A 1 99 ? 72.82700 71.73600 118.96700 1.000 237.16396 261 PHE B C 1
ATOM 820 O O . PHE A 1 99 ? 73.37800 71.76000 120.07400 1.000 237.16396 261 PHE B O 1
ATOM 828 N N . SER A 1 100 ? 72.08200 72.75200 118.52500 1.000 262.90658 262 SER B N 1
ATOM 829 C CA . SER A 1 100 ? 71.91800 73.95100 119.33900 1.000 262.90658 262 SER B CA 1
ATOM 830 C C . SER A 1 100 ? 71.09900 73.69000 120.59600 1.000 262.90658 262 SER B C 1
ATOM 831 O O . SER A 1 100 ? 71.12200 74.51200 121.51800 1.000 262.90658 262 SER B O 1
ATOM 834 N N . GLY A 1 101 ? 70.37600 72.57500 120.65200 1.000 262.78029 263 GLY B N 1
ATOM 835 C CA . GLY A 1 101 ? 69.59600 72.24100 121.82500 1.000 262.78029 263 GLY B CA 1
ATOM 836 C C . GLY A 1 101 ? 68.19600 72.80600 121.85500 1.000 262.78029 263 GLY B C 1
ATOM 837 O O . GLY A 1 101 ? 67.60100 72.88400 122.93600 1.000 262.78029 263 GLY B O 1
ATOM 838 N N . TYR A 1 102 ? 67.64700 73.20500 120.70800 1.000 267.97909 264 TYR B N 1
ATOM 839 C CA . TYR A 1 102 ? 66.30400 73.77000 120.67500 1.000 267.97909 264 TYR B CA 1
ATOM 840 C C . TYR A 1 102 ? 65.27800 72.76900 121.18900 1.000 267.97909 264 TYR B C 1
ATOM 841 O O . TYR A 1 102 ? 65.00300 71.75900 120.53300 1.000 267.97909 264 TYR B O 1
ATOM 850 N N . ARG A 1 103 ? 64.70800 73.04200 122.36000 1.000 296.26310 265 ARG B N 1
ATOM 851 C CA . ARG A 1 103 ? 63.66500 72.19800 122.92400 1.000 296.26310 265 ARG B CA 1
ATOM 852 C C . ARG A 1 103 ? 62.77300 73.05400 123.80800 1.000 296.26310 265 ARG B C 1
ATOM 853 O O . ARG A 1 103 ? 63.19100 74.10500 124.30100 1.000 296.26310 265 ARG B O 1
ATOM 861 N N . GLU A 1 104 ? 61.53700 72.59100 124.00000 1.000 308.26966 266 GLU B N 1
ATOM 862 C CA . GLU A 1 104 ? 60.60700 73.31700 124.85800 1.000 308.26966 266 GLU B CA 1
ATOM 863 C C . GLU A 1 104 ? 61.10300 73.35600 126.29800 1.000 308.26966 266 GLU B C 1
ATOM 864 O O . GLU A 1 104 ? 61.01100 74.39200 126.96700 1.000 308.26966 266 GLU B O 1
ATOM 870 N N . ASP A 1 105 ? 61.63600 72.23700 126.79100 1.000 322.12670 267 ASP B N 1
ATOM 871 C CA . ASP A 1 105 ? 62.12200 72.16900 128.16300 1.000 322.12670 267 ASP B CA 1
ATOM 872 C C . ASP A 1 105 ? 63.47200 72.84600 128.35100 1.000 322.12670 267 ASP B C 1
ATOM 873 O O . ASP A 1 105 ? 63.82800 73.17900 129.48700 1.000 322.12670 267 ASP B O 1
ATOM 878 N N . ASN A 1 106 ? 64.22900 73.05800 127.27600 1.000 311.01317 268 ASN B N 1
ATOM 879 C CA . ASN A 1 106 ? 65.56900 73.63400 127.35800 1.000 311.01317 268 ASN B CA 1
ATOM 880 C C . ASN A 1 106 ? 65.65700 74.80800 126.39400 1.000 311.01317 268 ASN B C 1
ATOM 881 O O . ASN A 1 106 ? 65.63700 74.61800 125.17300 1.000 311.01317 268 ASN B O 1
ATOM 886 N N . ILE A 1 107 ? 65.75900 76.01500 126.94000 1.000 276.63162 269 ILE B N 1
ATOM 887 C CA . ILE A 1 107 ? 65.93400 77.22200 126.13800 1.000 276.63162 269 ILE B CA 1
ATOM 888 C C . ILE A 1 107 ? 67.42700 77.48700 125.98100 1.000 276.63162 269 ILE B C 1
ATOM 889 O O . ILE A 1 107 ? 68.13600 77.64800 126.98500 1.000 276.63162 269 ILE B O 1
ATOM 894 N N . PRO A 1 108 ? 67.94600 77.54200 124.76000 1.000 250.40729 270 PRO B N 1
ATOM 895 C CA . PRO A 1 108 ? 69.38800 77.71300 124.56700 1.000 250.40729 270 PRO B CA 1
ATOM 896 C C . PRO A 1 108 ? 69.84000 79.13100 124.89700 1.000 250.40729 270 PRO B C 1
ATOM 897 O O . PRO A 1 108 ? 69.04000 80.04900 125.08000 1.000 250.40729 270 PRO B O 1
ATOM 901 N N . GLN A 1 109 ? 71.15800 79.29000 124.96600 1.000 230.55451 271 GLN B N 1
ATOM 902 C CA . GLN A 1 109 ? 71.78700 80.56700 125.25600 1.000 230.55451 271 GLN B CA 1
ATOM 903 C C . GLN A 1 109 ? 72.15400 81.27700 123.95500 1.000 230.55451 271 GLN B C 1
ATOM 904 O O . GLN A 1 109 ? 71.79200 80.85200 122.85600 1.000 230.55451 271 GLN B O 1
ATOM 910 N N . LEU A 1 110 ? 72.88400 82.38300 124.08900 1.000 244.10598 272 LEU B N 1
ATOM 911 C CA . LEU A 1 110 ? 73.28200 83.18300 122.93700 1.000 244.10598 272 LEU B CA 1
ATOM 912 C C . LEU A 1 110 ? 74.68700 82.83700 122.45400 1.000 244.10598 272 LEU B C 1
ATOM 913 O O . LEU A 1 110 ? 74.92900 82.76100 121.24500 1.000 244.10598 272 LEU B O 1
ATOM 918 N N . GLU A 1 111 ? 75.62300 82.62700 123.38200 1.000 251.64711 273 GLU B N 1
ATOM 919 C CA . GLU A 1 111 ? 77.00000 82.34500 122.99200 1.000 251.64711 273 GLU B CA 1
ATOM 920 C C . GLU A 1 111 ? 77.08900 81.06200 122.17400 1.000 251.64711 273 GLU B C 1
ATOM 921 O O . GLU A 1 111 ? 77.76500 81.01300 121.14000 1.000 251.64711 273 GLU B O 1
ATOM 927 N N . ASP A 1 112 ? 76.40500 80.00800 122.62400 1.000 249.17279 274 ASP B N 1
ATOM 928 C CA . ASP A 1 112 ? 76.44100 78.74100 121.90000 1.000 249.17279 274 ASP B CA 1
ATOM 929 C C . ASP A 1 112 ? 75.80100 78.87700 120.52300 1.000 249.17279 274 ASP B C 1
ATOM 930 O O . ASP A 1 112 ? 76.34400 78.39700 119.52200 1.000 249.17279 274 ASP B O 1
ATOM 935 N N . VAL A 1 113 ? 74.64200 79.53400 120.45400 1.000 216.18452 275 VAL B N 1
ATOM 936 C CA . VAL A 1 113 ? 73.96200 79.69700 119.17400 1.000 216.18452 275 VAL B CA 1
ATOM 937 C C . VAL A 1 113 ? 74.77000 80.60000 118.24900 1.000 216.18452 275 VAL B C 1
ATOM 938 O O . VAL A 1 113 ? 74.89800 80.32600 117.04900 1.000 216.18452 275 VAL B O 1
ATOM 942 N N . SER A 1 114 ? 75.33200 81.68300 118.78800 1.000 232.30781 276 SER B N 1
ATOM 943 C CA . SER A 1 114 ? 76.11000 82.60500 117.96600 1.000 232.30781 276 SER B CA 1
ATOM 944 C C . SER A 1 114 ? 77.29200 81.89100 117.32100 1.000 232.30781 276 SER B C 1
ATOM 945 O O . SER A 1 114 ? 77.59200 82.09500 116.13900 1.000 232.30781 276 SER B O 1
ATOM 948 N N . ARG A 1 115 ? 77.97600 81.04300 118.09000 1.000 254.09657 277 ARG B N 1
ATOM 949 C CA . ARG A 1 115 ? 79.08900 80.27500 117.54500 1.000 254.09657 277 ARG B CA 1
ATOM 950 C C . ARG A 1 115 ? 78.62900 79.39100 116.39200 1.000 254.09657 277 ARG B C 1
ATOM 951 O O . ARG A 1 115 ? 79.29200 79.30500 115.35300 1.000 254.09657 277 ARG B O 1
ATOM 959 N N . PHE A 1 116 ? 77.48200 78.72700 116.56100 1.000 209.83245 278 PHE B N 1
ATOM 960 C CA . PHE A 1 116 ? 76.99700 77.81300 115.53300 1.000 209.83245 278 PHE B CA 1
ATOM 961 C C . PHE A 1 116 ? 76.70500 78.55100 114.23100 1.000 209.83245 278 PHE B C 1
ATOM 962 O O . PHE A 1 116 ? 77.11000 78.11000 113.14900 1.000 209.83245 278 PHE B O 1
ATOM 970 N N . LEU A 1 117 ? 76.00100 79.68100 114.31500 1.000 208.97806 279 LEU B N 1
ATOM 971 C CA . LEU A 1 117 ? 75.62800 80.40900 113.10600 1.000 208.97806 279 LEU B CA 1
ATOM 972 C C . LEU A 1 117 ? 76.85700 80.94200 112.37800 1.000 208.97806 279 LEU B C 1
ATOM 973 O O . LEU A 1 117 ? 76.96600 80.82000 111.15200 1.000 208.97806 279 LEU B O 1
ATOM 978 N N . LYS A 1 118 ? 77.79500 81.54000 113.11500 1.000 237.30508 280 LYS B N 1
ATOM 979 C CA . LYS A 1 118 ? 79.00400 82.05300 112.47900 1.000 237.30508 280 LYS B CA 1
ATOM 980 C C . LYS A 1 118 ? 79.82800 80.93300 111.85900 1.000 237.30508 280 LYS B C 1
ATOM 981 O O . LYS A 1 118 ? 80.37100 81.09700 110.76100 1.000 237.30508 280 LYS B O 1
ATOM 987 N N . GLU A 1 119 ? 79.93900 79.79500 112.54500 1.000 265.52488 281 GLU B N 1
ATOM 988 C CA . GLU A 1 119 ? 80.71600 78.68300 112.00800 1.000 265.52488 281 GLU B CA 1
ATOM 989 C C . GLU A 1 119 ? 80.12400 78.18100 110.69600 1.000 265.52488 281 GLU B C 1
ATOM 990 O O . GLU A 1 119 ? 80.85500 77.92900 109.73100 1.000 265.52488 281 GLU B O 1
ATOM 996 N N . ARG A 1 120 ? 78.80100 78.02800 110.64000 1.000 219.76011 282 ARG B N 1
ATOM 997 C CA . ARG A 1 120 ? 78.17000 77.48300 109.44300 1.000 219.76011 282 ARG B CA 1
ATOM 998 C C . ARG A 1 120 ? 77.94800 78.56000 108.38600 1.000 219.76011 282 ARG B C 1
ATOM 999 O O . ARG A 1 120 ? 78.48300 78.47500 107.27500 1.000 219.76011 282 ARG B O 1
ATOM 1007 N N . THR A 1 121 ? 77.16300 79.58500 108.71600 1.000 200.89423 283 THR B N 1
ATOM 1008 C CA . THR A 1 121 ? 76.79600 80.62600 107.76400 1.000 200.89423 283 THR B CA 1
ATOM 1009 C C . THR A 1 121 ? 77.57900 81.91700 107.97100 1.000 200.89423 283 THR B C 1
ATOM 1010 O O . THR A 1 121 ? 77.31500 82.90900 107.28300 1.000 200.89423 283 THR B O 1
ATOM 1014 N N . GLY A 1 122 ? 78.53800 81.93000 108.89000 1.000 216.40764 284 GLY B N 1
ATOM 1015 C CA . GLY A 1 122 ? 79.30600 83.13800 109.13600 1.000 216.40764 284 GLY B CA 1
ATOM 1016 C C . GLY A 1 122 ? 78.47700 84.30000 109.63700 1.000 216.40764 284 GLY B C 1
ATOM 1017 O O . GLY A 1 122 ? 78.68800 85.44000 109.20200 1.000 216.40764 284 GLY B O 1
ATOM 1018 N N . PHE A 1 123 ? 77.53500 84.04300 110.54000 1.000 213.49170 285 PHE B N 1
ATOM 1019 C CA . PHE A 1 123 ? 76.67900 85.07400 111.10600 1.000 213.49170 285 PHE B CA 1
ATOM 1020 C C . PHE A 1 123 ? 76.94000 85.20700 112.59900 1.000 213.49170 285 PHE B C 1
ATOM 1021 O O . PHE A 1 123 ? 77.11200 84.20500 113.30200 1.000 213.49170 285 PHE B O 1
ATOM 1029 N N . GLN A 1 124 ? 76.97000 86.44900 113.07400 1.000 235.71998 286 GLN B N 1
ATOM 1030 C CA . GLN A 1 124 ? 77.15400 86.75700 114.48200 1.000 235.71998 286 GLN B CA 1
ATOM 1031 C C . GLN A 1 124 ? 76.02600 87.66200 114.95700 1.000 235.71998 286 GLN B C 1
ATOM 1032 O O . GLN A 1 124 ? 75.49300 88.47800 114.19900 1.000 235.71998 286 GLN B O 1
ATOM 1038 N N . LEU A 1 125 ? 75.66400 87.50800 116.22600 1.000 208.55428 287 LEU B N 1
ATOM 1039 C CA . LEU A 1 125 ? 74.55700 88.23800 116.82200 1.000 208.55428 287 LEU B CA 1
ATOM 1040 C C . LEU A 1 125 ? 75.07300 89.22800 117.85600 1.000 208.55428 287 LEU B C 1
ATOM 1041 O O . LEU A 1 125 ? 75.92300 88.88900 118.68700 1.000 208.55428 287 LEU B O 1
ATOM 1046 N N . ARG A 1 126 ? 74.55800 90.45000 117.79600 1.000 236.84960 288 ARG B N 1
ATOM 1047 C CA . ARG A 1 126 ? 74.89700 91.49800 118.75700 1.000 236.84960 288 ARG B CA 1
ATOM 1048 C C . ARG A 1 126 ? 73.73500 91.68600 119.71900 1.000 236.84960 288 ARG B C 1
ATOM 1049 O O . ARG A 1 126 ? 72.65100 92.13200 119.29700 1.000 236.84960 288 ARG B O 1
ATOM 1057 N N . PRO A 1 127 ? 73.89600 91.36700 120.99900 1.000 268.80726 289 PRO B N 1
ATOM 1058 C CA . PRO A 1 127 ? 72.75900 91.44700 121.92400 1.000 268.80726 289 PRO B CA 1
ATOM 1059 C C . PRO A 1 127 ? 72.41100 92.88100 122.28100 1.000 268.80726 289 PRO B C 1
ATOM 1060 O O . PRO A 1 127 ? 72.77600 93.36800 123.35600 1.000 268.80726 289 PRO B O 1
ATOM 1064 N N . VAL A 1 128 ? 71.70700 93.56400 121.38500 1.000 274.85826 290 VAL B N 1
ATOM 1065 C CA . VAL A 1 128 ? 71.36000 94.96500 121.57000 1.000 274.85826 290 VAL B CA 1
ATOM 1066 C C . VAL A 1 128 ? 69.91800 95.05600 122.05100 1.000 274.85826 290 VAL B C 1
ATOM 1067 O O . VAL A 1 128 ? 69.08300 94.18900 121.77900 1.000 274.85826 290 VAL B O 1
ATOM 1071 N N . ALA A 1 129 ? 69.63000 96.13200 122.77800 1.000 300.86648 291 ALA B N 1
ATOM 1072 C CA . ALA A 1 129 ? 68.30900 96.35800 123.34700 1.000 300.86648 291 ALA B CA 1
ATOM 1073 C C . ALA A 1 129 ? 67.91700 97.80600 123.08100 1.000 300.86648 291 ALA B C 1
ATOM 1074 O O . ALA A 1 129 ? 68.66200 98.57000 122.45900 1.000 300.86648 291 ALA B O 1
ATOM 1076 N N . GLY A 1 130 ? 66.73500 98.18600 123.55600 1.000 305.43901 292 GLY B N 1
ATOM 1077 C CA . GLY A 1 130 ? 66.24800 99.53300 123.34900 1.000 305.43901 292 GLY B CA 1
ATOM 1078 C C . GLY A 1 130 ? 65.84900 99.78700 121.90300 1.000 305.43901 292 GLY B C 1
ATOM 1079 O O . GLY A 1 130 ? 65.65400 98.87500 121.09900 1.000 305.43901 292 GLY B O 1
ATOM 1080 N N . LEU A 1 131 ? 65.72600 101.07400 121.58600 1.000 277.99948 293 LEU B N 1
ATOM 1081 C CA . LEU A 1 131 ? 65.36700 101.48500 120.23500 1.000 277.99948 293 LEU B CA 1
ATOM 1082 C C . LEU A 1 131 ? 66.57000 101.36600 119.30600 1.000 277.99948 293 LEU B C 1
ATOM 1083 O O . LEU A 1 131 ? 67.69300 101.72500 119.67500 1.000 277.99948 293 LEU B O 1
ATOM 1088 N N . LEU A 1 132 ? 66.33500 100.85000 118.10300 1.000 249.07861 294 LEU B N 1
ATOM 1089 C CA . LEU A 1 132 ? 67.36100 100.72100 117.07500 1.000 249.07861 294 LEU B CA 1
ATOM 1090 C C . LEU A 1 132 ? 66.95900 101.56600 115.87400 1.000 249.07861 294 LEU B C 1
ATOM 1091 O O . LEU A 1 132 ? 65.85100 101.41300 115.34900 1.000 249.07861 294 LEU B O 1
ATOM 1096 N N . SER A 1 133 ? 67.85500 102.45200 115.44400 1.000 206.69256 295 SER B N 1
ATOM 1097 C CA . SER A 1 133 ? 67.58600 103.29000 114.28300 1.000 206.69256 295 SER B CA 1
ATOM 1098 C C . SER A 1 133 ? 67.65500 102.46200 113.00600 1.000 206.69256 295 SER B C 1
ATOM 1099 O O . SER A 1 133 ? 67.85700 101.24400 113.05800 1.000 206.69256 295 SER B O 1
ATOM 1102 N N . ALA A 1 134 ? 67.48000 103.11000 111.85500 1.000 172.88599 296 ALA B N 1
ATOM 1103 C CA . ALA A 1 134 ? 67.48900 102.38600 110.58900 1.000 172.88599 296 ALA B CA 1
ATOM 1104 C C . ALA A 1 134 ? 68.91000 102.16800 110.08100 1.000 172.88599 296 ALA B C 1
ATOM 1105 O O . ALA A 1 134 ? 69.30300 101.03900 109.76900 1.000 172.88599 296 ALA B O 1
ATOM 1107 N N . ARG A 1 135 ? 69.69900 103.24100 110.00400 1.000 193.74918 297 ARG B N 1
ATOM 1108 C CA . ARG A 1 135 ? 71.02300 103.14500 109.39800 1.000 193.74918 297 ARG B CA 1
ATOM 1109 C C . ARG A 1 135 ? 71.90300 102.15000 110.14500 1.000 193.74918 297 ARG B C 1
ATOM 1110 O O . ARG A 1 135 ? 72.58300 101.32100 109.52900 1.000 193.74918 297 ARG B O 1
ATOM 1118 N N . ASP A 1 136 ? 71.90400 102.21500 111.47800 1.000 197.67054 298 ASP B N 1
ATOM 1119 C CA . ASP A 1 136 ? 72.74000 101.30600 112.25600 1.000 197.67054 298 ASP B CA 1
ATOM 1120 C C . ASP A 1 136 ? 72.31000 99.85700 112.05500 1.000 197.67054 298 ASP B C 1
ATOM 1121 O O . ASP A 1 136 ? 73.15000 98.96600 111.88400 1.000 197.67054 298 ASP B O 1
ATOM 1126 N N . PHE A 1 137 ? 71.00000 99.60300 112.07100 1.000 183.42759 299 PHE B N 1
ATOM 1127 C CA . PHE A 1 137 ? 70.51100 98.24100 111.88200 1.000 183.42759 299 PHE B CA 1
ATOM 1128 C C . PHE A 1 137 ? 70.88100 97.71600 110.50200 1.000 183.42759 299 PHE B C 1
ATOM 1129 O O . PHE A 1 137 ? 71.34200 96.57700 110.35900 1.000 183.42759 299 PHE B O 1
ATOM 1137 N N . LEU A 1 138 ? 70.68600 98.53600 109.46800 1.000 164.74473 300 LEU B N 1
ATOM 1138 C CA . LEU A 1 138 ? 71.06600 98.12300 108.12100 1.000 164.74473 300 LEU B CA 1
ATOM 1139 C C . LEU A 1 138 ? 72.57500 97.95400 108.00300 1.000 164.74473 300 LEU B C 1
ATOM 1140 O O . LEU A 1 138 ? 73.05000 97.02500 107.33900 1.000 164.74473 300 LEU B O 1
ATOM 1145 N N . ALA A 1 139 ? 73.34300 98.84000 108.63800 1.000 186.62997 301 ALA B N 1
ATOM 1146 C CA . ALA A 1 139 ? 74.79600 98.71900 108.60000 1.000 186.62997 301 ALA B CA 1
ATOM 1147 C C . ALA A 1 139 ? 75.24700 97.40000 109.21300 1.000 186.62997 301 ALA B C 1
ATOM 1148 O O . ALA A 1 139 ? 76.12600 96.71800 108.67500 1.000 186.62997 301 ALA B O 1
ATOM 1150 N N . SER A 1 140 ? 74.64700 97.02100 110.34300 1.000 193.56336 302 SER B N 1
ATOM 1151 C CA . SER A 1 140 ? 74.95600 95.72900 110.94600 1.000 193.56336 302 SER B CA 1
ATOM 1152 C C . SER A 1 140 ? 74.60900 94.59300 109.99300 1.000 193.56336 302 SER B C 1
ATOM 1153 O O . SER A 1 140 ? 75.36700 93.62600 109.85300 1.000 193.56336 302 SER B O 1
ATOM 1156 N N . LEU A 1 141 ? 73.45700 94.69600 109.32600 1.000 186.00549 303 LEU B N 1
ATOM 1157 C CA . LEU A 1 141 ? 73.07800 93.68500 108.34400 1.000 186.00549 303 LEU B CA 1
ATOM 1158 C C . LEU A 1 141 ? 74.11600 93.58000 107.23500 1.000 186.00549 303 LEU B C 1
ATOM 1159 O O . LEU A 1 141 ? 74.37400 92.48900 106.71400 1.000 186.00549 303 LEU B O 1
ATOM 1164 N N . ALA A 1 142 ? 74.72200 94.70900 106.86000 1.000 190.79598 304 ALA B N 1
ATOM 1165 C CA . ALA A 1 142 ? 75.74100 94.68600 105.81700 1.000 190.79598 304 ALA B CA 1
ATOM 1166 C C . ALA A 1 142 ? 76.92400 93.81700 106.22400 1.000 190.79598 304 ALA B C 1
ATOM 1167 O O . ALA A 1 142 ? 77.43500 93.03300 105.41500 1.000 190.79598 304 ALA B O 1
ATOM 1169 N N . PHE A 1 143 ? 77.36900 93.93600 107.47400 1.000 211.18650 305 PHE B N 1
ATOM 1170 C CA . PHE A 1 143 ? 78.45700 93.12000 107.99800 1.000 211.18650 305 PHE B CA 1
ATOM 1171 C C . PHE A 1 143 ? 78.02200 91.70100 108.33900 1.000 211.18650 305 PHE B C 1
ATOM 1172 O O . PHE A 1 143 ? 78.79700 90.95900 108.95200 1.000 211.18650 305 PHE B O 1
ATOM 1180 N N . ARG A 1 144 ? 76.80900 91.31000 107.95900 1.000 194.83396 306 ARG B N 1
ATOM 1181 C CA . ARG A 1 144 ? 76.26500 89.98100 108.21300 1.000 194.83396 306 ARG B CA 1
ATOM 1182 C C . ARG A 1 144 ? 76.06100 89.70400 109.69700 1.000 194.83396 306 ARG B C 1
ATOM 1183 O O . ARG A 1 144 ? 76.01400 88.53700 110.10500 1.000 194.83396 306 ARG B O 1
ATOM 1191 N N . VAL A 1 145 ? 75.94200 90.74600 110.51500 1.000 214.54282 307 VAL B N 1
ATOM 1192 C CA . VAL A 1 145 ? 75.69800 90.61500 111.94600 1.000 214.54282 307 VAL B CA 1
ATOM 1193 C C . VAL A 1 145 ? 74.27900 91.08200 112.23500 1.000 214.54282 307 VAL B C 1
ATOM 1194 O O . VAL A 1 145 ? 73.87100 92.16800 111.80500 1.000 214.54282 307 VAL B O 1
ATOM 1198 N N . PHE A 1 146 ? 73.52800 90.26100 112.96500 1.000 219.52701 308 PHE B N 1
ATOM 1199 C CA . PHE A 1 146 ? 72.12500 90.52100 113.25400 1.000 219.52701 308 PHE B CA 1
ATOM 1200 C C . PHE A 1 146 ? 71.97500 90.97300 114.69800 1.000 219.52701 308 PHE B C 1
ATOM 1201 O O . PHE A 1 146 ? 72.35100 90.24600 115.62400 1.000 219.52701 308 PHE B O 1
ATOM 1209 N N . GLN A 1 147 ? 71.42600 92.17000 114.88300 1.000 223.63083 309 GLN B N 1
ATOM 1210 C CA . GLN A 1 147 ? 71.16500 92.67900 116.22100 1.000 223.63083 309 GLN B CA 1
ATOM 1211 C C . GLN A 1 147 ? 70.06500 91.86500 116.88900 1.000 223.63083 309 GLN B C 1
ATOM 1212 O O . GLN A 1 147 ? 69.06800 91.50300 116.25800 1.000 223.63083 309 GLN B O 1
ATOM 1218 N N . CYS A 1 148 ? 70.24700 91.57800 118.17600 1.000 255.40081 310 CYS B N 1
ATOM 1219 C CA . CYS A 1 148 ? 69.30500 90.74400 118.90700 1.000 255.40081 310 CYS B CA 1
ATOM 1220 C C . CYS A 1 148 ? 69.20100 91.23700 120.34100 1.000 255.40081 310 CYS B C 1
ATOM 1221 O O . CYS A 1 148 ? 70.08700 91.92900 120.84900 1.000 255.40081 310 CYS B O 1
ATOM 1224 N N . THR A 1 149 ? 68.09700 90.87200 120.98900 1.000 278.99611 311 THR B N 1
ATOM 1225 C CA . THR A 1 149 ? 67.84100 91.23500 122.37300 1.000 278.99611 311 THR B CA 1
ATOM 1226 C C . THR A 1 149 ? 67.75900 89.97400 123.22200 1.000 278.99611 311 THR B C 1
ATOM 1227 O O . THR A 1 149 ? 67.34300 88.91300 122.74900 1.000 278.99611 311 THR B O 1
ATOM 1231 N N . GLN A 1 150 ? 68.16100 90.10300 124.48600 1.000 304.53047 312 GLN B N 1
ATOM 1232 C CA . GLN A 1 150 ? 68.22000 88.95900 125.38800 1.000 304.53047 312 GLN B CA 1
ATOM 1233 C C . GLN A 1 150 ? 66.87600 88.64900 126.03700 1.000 304.53047 312 GLN B C 1
ATOM 1234 O O . GLN A 1 150 ? 66.52000 87.47500 126.18300 1.000 304.53047 312 GLN B O 1
ATOM 1240 N N . TYR A 1 151 ? 66.12200 89.67100 126.43100 1.000 317.14520 313 TYR B N 1
ATOM 1241 C CA . TYR A 1 151 ? 64.84600 89.43500 127.08900 1.000 317.14520 313 TYR B CA 1
ATOM 1242 C C . TYR A 1 151 ? 63.80000 88.95500 126.08600 1.000 317.14520 313 TYR B C 1
ATOM 1243 O O . TYR A 1 151 ? 63.94600 89.10700 124.86900 1.000 317.14520 313 TYR B O 1
ATOM 1252 N N . ILE A 1 152 ? 62.72900 88.36600 126.61600 1.000 319.48822 314 ILE B N 1
ATOM 1253 C CA . ILE A 1 152 ? 61.66500 87.80800 125.78800 1.000 319.48822 314 ILE B CA 1
ATOM 1254 C C . ILE A 1 152 ? 60.37900 88.59100 126.00700 1.000 319.48822 314 ILE B C 1
ATOM 1255 O O . ILE A 1 152 ? 60.33200 89.51800 126.82500 1.000 319.48822 314 ILE B O 1
ATOM 1260 N N . ARG A 1 153 ? 59.32700 88.22400 125.27600 1.000 347.43038 315 ARG B N 1
ATOM 1261 C CA . ARG A 1 153 ? 58.05100 88.92100 125.35700 1.000 347.43038 315 ARG B CA 1
ATOM 1262 C C . ARG A 1 153 ? 57.45600 88.81100 126.75600 1.000 347.43038 315 ARG B C 1
ATOM 1263 O O . ARG A 1 153 ? 57.89200 87.99400 127.57200 1.000 347.43038 315 ARG B O 1
ATOM 1271 N N . HIS A 1 154 ? 56.45100 89.63800 127.03300 1.000 360.79049 316 HIS B N 1
ATOM 1272 C CA . HIS A 1 154 ? 55.79700 89.63400 128.33300 1.000 360.79049 316 HIS B CA 1
ATOM 1273 C C . HIS A 1 154 ? 54.91600 88.40000 128.47900 1.000 360.79049 316 HIS B C 1
ATOM 1274 O O . HIS A 1 154 ? 54.26700 87.96600 127.52300 1.000 360.79049 316 HIS B O 1
ATOM 1281 N N . ALA A 1 155 ? 54.90100 87.83200 129.68600 1.000 356.30193 317 ALA B N 1
ATOM 1282 C CA . ALA A 1 155 ? 54.11000 86.63200 129.93200 1.000 356.30193 317 ALA B CA 1
ATOM 1283 C C . ALA A 1 155 ? 52.61500 86.88900 129.80000 1.000 356.30193 317 ALA B C 1
ATOM 1284 O O . ALA A 1 155 ? 51.84100 85.93300 129.67700 1.000 356.30193 317 ALA B O 1
ATOM 1286 N N . SER A 1 156 ? 52.19200 88.15500 129.82200 1.000 353.45645 318 SER B N 1
ATOM 1287 C CA . SER A 1 156 ? 50.77000 88.46400 129.72500 1.000 353.45645 318 SER B CA 1
ATOM 1288 C C . SER A 1 156 ? 50.19300 88.00700 128.39100 1.000 353.45645 318 SER B C 1
ATOM 1289 O O . SER A 1 156 ? 49.05100 87.53500 128.32900 1.000 353.45645 318 SER B O 1
ATOM 1292 N N . SER A 1 157 ? 50.96500 88.13700 127.31200 1.000 367.84957 319 SER B N 1
ATOM 1293 C CA . SER A 1 157 ? 50.52800 87.77100 125.96600 1.000 367.84957 319 SER B CA 1
ATOM 1294 C C . SER A 1 157 ? 51.55000 86.82100 125.34900 1.000 367.84957 319 SER B C 1
ATOM 1295 O O . SER A 1 157 ? 52.33800 87.21400 124.47900 1.000 367.84957 319 SER B O 1
ATOM 1298 N N . PRO A 1 158 ? 51.56900 85.56100 125.78700 1.000 357.54930 320 PRO B N 1
ATOM 1299 C CA . PRO A 1 158 ? 52.49600 84.59500 125.17700 1.000 357.54930 320 PRO B CA 1
ATOM 1300 C C . PRO A 1 158 ? 52.25700 84.38600 123.69300 1.000 357.54930 320 PRO B C 1
ATOM 1301 O O . PRO A 1 158 ? 53.21400 84.13500 122.95000 1.000 357.54930 320 PRO B O 1
ATOM 1305 N N . MET A 1 159 ? 51.00500 84.47800 123.23600 1.000 376.44800 321 MET B N 1
ATOM 1306 C CA . MET A 1 159 ? 50.71000 84.22000 121.83000 1.000 376.44800 321 MET B CA 1
ATOM 1307 C C . MET A 1 159 ? 51.40600 85.22600 120.92100 1.000 376.44800 321 MET B C 1
ATOM 1308 O O . MET A 1 159 ? 51.99500 84.84500 119.90300 1.000 376.44800 321 MET B O 1
ATOM 1313 N N . HIS A 1 160 ? 51.35100 86.51000 121.26700 1.000 361.16934 322 HIS B N 1
ATOM 1314 C CA . HIS A 1 160 ? 51.96900 87.55100 120.46000 1.000 361.16934 322 HIS B CA 1
ATOM 1315 C C . HIS A 1 160 ? 52.64100 88.56700 121.37000 1.000 361.16934 322 HIS B C 1
ATOM 1316 O O . HIS A 1 160 ? 52.21000 88.78900 122.50400 1.000 361.16934 322 HIS B O 1
ATOM 1323 N N . SER A 1 161 ? 53.69900 89.18900 120.85600 1.000 321.34714 323 SER B N 1
ATOM 1324 C CA . SER A 1 161 ? 54.46000 90.17800 121.59500 1.000 321.34714 323 SER B CA 1
ATOM 1325 C C . SER A 1 161 ? 54.30700 91.54400 120.94100 1.000 321.34714 323 SER B C 1
ATOM 1326 O O . SER A 1 161 ? 54.54800 91.67600 119.73200 1.000 321.34714 323 SER B O 1
ATOM 1329 N N . PRO A 1 162 ? 53.91300 92.57700 121.69000 1.000 302.84271 324 PRO B N 1
ATOM 1330 C CA . PRO A 1 162 ? 53.80500 93.91100 121.07800 1.000 302.84271 324 PRO B CA 1
ATOM 1331 C C . PRO A 1 162 ? 55.11900 94.40500 120.50000 1.000 302.84271 324 PRO B C 1
ATOM 1332 O O . PRO A 1 162 ? 55.11700 95.17900 119.53500 1.000 302.84271 324 PRO B O 1
ATOM 1336 N N . GLU A 1 163 ? 56.24500 93.97700 121.06600 1.000 285.87557 325 GLU B N 1
ATOM 1337 C CA . GLU A 1 163 ? 57.55900 94.36100 120.58300 1.000 285.87557 325 GLU B CA 1
ATOM 1338 C C . GLU A 1 163 ? 58.39200 93.11100 120.33300 1.000 285.87557 325 GLU B C 1
ATOM 1339 O O . GLU A 1 163 ? 58.23700 92.10900 121.04300 1.000 285.87557 325 GLU B O 1
ATOM 1345 N N . PRO A 1 164 ? 59.27700 93.13400 119.33900 1.000 296.32647 326 PRO B N 1
ATOM 1346 C CA . PRO A 1 164 ? 60.09600 91.94900 119.05900 1.000 296.32647 326 PRO B CA 1
ATOM 1347 C C . PRO A 1 164 ? 60.96300 91.57700 120.25400 1.000 296.32647 326 PRO B C 1
ATOM 1348 O O . PRO A 1 164 ? 61.46800 92.44200 120.97300 1.000 296.32647 326 PRO B O 1
ATOM 1352 N N . ASP A 1 165 ? 61.13000 90.27500 120.45900 1.000 320.03648 327 ASP B N 1
ATOM 1353 C CA . ASP A 1 165 ? 61.93200 89.74000 121.55100 1.000 320.03648 327 ASP B CA 1
ATOM 1354 C C . ASP A 1 165 ? 62.81300 88.60100 121.03200 1.000 320.03648 327 ASP B C 1
ATOM 1355 O O . ASP A 1 165 ? 62.90500 88.35400 119.82600 1.000 320.03648 327 ASP B O 1
ATOM 1360 N N . CYS A 1 166 ? 63.46600 87.90300 121.96400 1.000 304.64497 328 CYS B N 1
ATOM 1361 C CA . CYS A 1 166 ? 64.39800 86.84500 121.58500 1.000 304.64497 328 CYS B CA 1
ATOM 1362 C C . CYS A 1 166 ? 63.68800 85.72200 120.83700 1.000 304.64497 328 CYS B C 1
ATOM 1363 O O . CYS A 1 166 ? 64.18600 85.22600 119.82000 1.000 304.64497 328 CYS B O 1
ATOM 1366 N N . CYS A 1 167 ? 62.51900 85.30400 121.32900 1.000 290.23322 329 CYS B N 1
ATOM 1367 C CA . CYS A 1 167 ? 61.81300 84.19500 120.69400 1.000 290.23322 329 CYS B CA 1
ATOM 1368 C C . CYS A 1 167 ? 61.40500 84.54400 119.26900 1.000 290.23322 329 CYS B C 1
ATOM 1369 O O . CYS A 1 167 ? 61.50800 83.70900 118.36300 1.000 290.23322 329 CYS B O 1
ATOM 1372 N N . HIS A 1 168 ? 60.93400 85.77300 119.05000 1.000 264.42111 330 HIS B N 1
ATOM 1373 C CA . HIS A 1 168 ? 60.52000 86.17900 117.71100 1.000 264.42111 330 HIS B CA 1
ATOM 1374 C C . HIS A 1 168 ? 61.68100 86.09300 116.72800 1.000 264.42111 330 HIS B C 1
ATOM 1375 O O . HIS A 1 168 ? 61.56200 85.48200 115.66000 1.000 264.42111 330 HIS B O 1
ATOM 1382 N N . GLU A 1 169 ? 62.81800 86.69900 117.07600 1.000 261.88949 331 GLU B N 1
ATOM 1383 C CA . GLU A 1 169 ? 63.97600 86.65600 116.19000 1.000 261.88949 331 GLU B CA 1
ATOM 1384 C C . GLU A 1 169 ? 64.51200 85.23700 116.04800 1.000 261.88949 331 GLU B C 1
ATOM 1385 O O . GLU A 1 169 ? 64.88500 84.81200 114.94800 1.000 261.88949 331 GLU B O 1
ATOM 1391 N N . LEU A 1 170 ? 64.55800 84.48900 117.15200 1.000 244.45232 332 LEU B N 1
ATOM 1392 C CA . LEU A 1 170 ? 65.10700 83.13800 117.10600 1.000 244.45232 332 LEU B CA 1
ATOM 1393 C C . LEU A 1 170 ? 64.29100 82.23900 116.18500 1.000 244.45232 332 LEU B C 1
ATOM 1394 O O . LEU A 1 170 ? 64.85500 81.46400 115.40400 1.000 244.45232 332 LEU B O 1
ATOM 1399 N N . LEU A 1 171 ? 62.96300 82.32700 116.25900 1.000 262.73913 333 LEU B N 1
ATOM 1400 C CA . LEU A 1 171 ? 62.11500 81.45800 115.45100 1.000 262.73913 333 LEU B CA 1
ATOM 1401 C C . LEU A 1 171 ? 61.92200 82.01900 114.04600 1.000 262.73913 333 LEU B C 1
ATOM 1402 O O . LEU A 1 171 ? 62.18600 81.33800 113.04900 1.000 262.73913 333 LEU B O 1
ATOM 1407 N N . GLY A 1 172 ? 61.45500 83.26400 113.95000 1.000 254.75485 334 GLY B N 1
ATOM 1408 C CA . GLY A 1 172 ? 61.17100 83.83700 112.64500 1.000 254.75485 334 GLY B CA 1
ATOM 1409 C C . GLY A 1 172 ? 62.41500 84.06600 111.80700 1.000 254.75485 334 GLY B C 1
ATOM 1410 O O . GLY A 1 172 ? 62.40200 83.85200 110.59200 1.000 254.75485 334 GLY B O 1
ATOM 1411 N N . HIS A 1 173 ? 63.50500 84.50100 112.43800 1.000 237.06756 335 HIS B N 1
ATOM 1412 C CA . HIS A 1 173 ? 64.68100 84.94900 111.69900 1.000 237.06756 335 HIS B CA 1
ATOM 1413 C C . HIS A 1 173 ? 65.77200 83.88100 111.63000 1.000 237.06756 335 HIS B C 1
ATOM 1414 O O . HIS A 1 173 ? 66.28100 83.57900 110.54600 1.000 237.06756 335 HIS B O 1
ATOM 1421 N N . VAL A 1 174 ? 66.13300 83.30000 112.77600 1.000 209.46614 336 VAL B N 1
ATOM 1422 C CA . VAL A 1 174 ? 67.30200 82.42000 112.82400 1.000 209.46614 336 VAL B CA 1
ATOM 1423 C C . VAL A 1 174 ? 67.23700 81.32000 111.77000 1.000 209.46614 336 VAL B C 1
ATOM 1424 O O . VAL A 1 174 ? 68.23600 81.11000 111.06600 1.000 209.46614 336 VAL B O 1
ATOM 1428 N N . PRO A 1 175 ? 66.12800 80.59200 111.61000 1.000 224.00254 337 PRO B N 1
ATOM 1429 C CA . PRO A 1 175 ? 66.09700 79.55900 110.55900 1.000 224.00254 337 PRO B CA 1
ATOM 1430 C C . PRO A 1 175 ? 66.35600 80.11300 109.16900 1.000 224.00254 337 PRO B C 1
ATOM 1431 O O . PRO A 1 175 ? 67.00700 79.44800 108.35300 1.000 224.00254 337 PRO B O 1
ATOM 1435 N N . MET A 1 176 ? 65.86600 81.31900 108.87500 1.000 261.10418 338 MET B N 1
ATOM 1436 C CA . MET A 1 176 ? 66.08500 81.90000 107.55400 1.000 261.10418 338 MET B CA 1
ATOM 1437 C C . MET A 1 176 ? 67.52200 82.37400 107.38800 1.000 261.10418 338 MET B C 1
ATOM 1438 O O . MET A 1 176 ? 68.11200 82.22000 106.31100 1.000 261.10418 338 MET B O 1
ATOM 1443 N N . LEU A 1 177 ? 68.10300 82.95500 108.43900 1.000 233.85896 339 LEU B N 1
ATOM 1444 C CA . LEU A 1 177 ? 69.48100 83.42400 108.35100 1.000 233.85896 339 LEU B CA 1
ATOM 1445 C C . LEU A 1 177 ? 70.43500 82.27400 108.05900 1.000 233.85896 339 LEU B C 1
ATOM 1446 O O . LEU A 1 177 ? 71.48600 82.47000 107.43600 1.000 233.85896 339 LEU B O 1
ATOM 1451 N N . ALA A 1 178 ? 70.08600 81.06300 108.49500 1.000 238.19734 340 ALA B N 1
ATOM 1452 C CA . ALA A 1 178 ? 70.93000 79.90100 108.24800 1.000 238.19734 340 ALA B CA 1
ATOM 1453 C C . ALA A 1 178 ? 71.03600 79.55300 106.77000 1.000 238.19734 340 ALA B C 1
ATOM 1454 O O . ALA A 1 178 ? 71.97600 78.85000 106.38500 1.000 238.19734 340 ALA B O 1
ATOM 1456 N N . ASP A 1 179 ? 70.10700 80.02000 105.94000 1.000 249.08655 341 ASP B N 1
ATOM 1457 C CA . ASP A 1 179 ? 70.14700 79.73200 104.51400 1.000 249.08655 341 ASP B CA 1
ATOM 1458 C C . ASP A 1 179 ? 71.30400 80.48100 103.86600 1.000 249.08655 341 ASP B C 1
ATOM 1459 O O . ASP A 1 179 ? 71.45400 81.69200 104.05300 1.000 249.08655 341 ASP B O 1
ATOM 1464 N N . ARG A 1 180 ? 72.12000 79.75700 103.09800 1.000 250.36665 342 ARG B N 1
ATOM 1465 C CA . ARG A 1 180 ? 73.27300 80.38000 102.45600 1.000 250.36665 342 ARG B CA 1
ATOM 1466 C C . ARG A 1 180 ? 72.83500 81.41500 101.42800 1.000 250.36665 342 ARG B C 1
ATOM 1467 O O . ARG A 1 180 ? 73.30700 82.55800 101.44100 1.000 250.36665 342 ARG B O 1
ATOM 1475 N N . THR A 1 181 ? 71.92400 81.03400 100.52900 1.000 271.27078 343 THR B N 1
ATOM 1476 C CA . THR A 1 181 ? 71.43800 81.97800 99.52700 1.000 271.27078 343 THR B CA 1
ATOM 1477 C C . THR A 1 181 ? 70.71800 83.14800 100.18500 1.000 271.27078 343 THR B C 1
ATOM 1478 O O . THR A 1 181 ? 70.92400 84.30900 99.81200 1.000 271.27078 343 THR B O 1
ATOM 1482 N N . PHE A 1 182 ? 69.86900 82.86000 101.17300 1.000 240.38817 344 PHE B N 1
ATOM 1483 C CA . PHE A 1 182 ? 69.19500 83.93300 101.89700 1.000 240.38817 344 PHE B CA 1
ATOM 1484 C C . PHE A 1 182 ? 70.18900 84.79200 102.66400 1.000 240.38817 344 PHE B C 1
ATOM 1485 O O . PHE A 1 182 ? 70.03200 86.01700 102.72700 1.000 240.38817 344 PHE B O 1
ATOM 1493 N N . ALA A 1 183 ? 71.21200 84.17200 103.25400 1.000 242.61118 345 ALA B N 1
ATOM 1494 C CA . ALA A 1 183 ? 72.22500 84.93700 103.97100 1.000 242.61118 345 ALA B CA 1
ATOM 1495 C C . ALA A 1 183 ? 72.90200 85.94200 103.04900 1.000 242.61118 345 ALA B C 1
ATOM 1496 O O . ALA A 1 183 ? 73.07500 87.11400 103.40500 1.000 242.61118 345 ALA B O 1
ATOM 1498 N N . GLN A 1 184 ? 73.29200 85.49900 101.85200 1.000 255.88154 346 GLN B N 1
ATOM 1499 C CA . GLN A 1 184 ? 73.87600 86.41800 100.88200 1.000 255.88154 346 GLN B CA 1
ATOM 1500 C C . GLN A 1 184 ? 72.86600 87.46600 100.43200 1.000 255.88154 346 GLN B C 1
ATOM 1501 O O . GLN A 1 184 ? 73.22600 88.63500 100.25300 1.000 255.88154 346 GLN B O 1
ATOM 1507 N N . PHE A 1 185 ? 71.60600 87.06900 100.24100 1.000 236.08624 347 PHE B N 1
ATOM 1508 C CA . PHE A 1 185 ? 70.57600 88.02900 99.85800 1.000 236.08624 347 PHE B CA 1
ATOM 1509 C C . PHE A 1 185 ? 70.41900 89.11000 100.91900 1.000 236.08624 347 PHE B C 1
ATOM 1510 O O . PHE A 1 185 ? 70.33000 90.30200 100.60200 1.000 236.08624 347 PHE B O 1
ATOM 1518 N N . SER A 1 186 ? 70.38500 88.71000 102.19100 1.000 224.76091 348 SER B N 1
ATOM 1519 C CA . SER A 1 186 ? 70.29400 89.68900 103.26900 1.000 224.76091 348 SER B CA 1
ATOM 1520 C C . SER A 1 186 ? 71.52500 90.58600 103.30100 1.000 224.76091 348 SER B C 1
ATOM 1521 O O . SER A 1 186 ? 71.41500 91.79700 103.52700 1.000 224.76091 348 SER B O 1
ATOM 1524 N N . GLN A 1 187 ? 72.70700 90.01000 103.07500 1.000 204.09679 349 GLN B N 1
ATOM 1525 C CA . GLN A 1 187 ? 73.93400 90.79900 103.10100 1.000 204.09679 349 GLN B CA 1
ATOM 1526 C C . GLN A 1 187 ? 73.90700 91.88900 102.03800 1.000 204.09679 349 GLN B C 1
ATOM 1527 O O . GLN A 1 187 ? 74.29400 93.03500 102.29600 1.000 204.09679 349 GLN B O 1
ATOM 1533 N N . ASP A 1 188 ? 73.44600 91.55100 100.83200 1.000 232.11868 350 ASP B N 1
ATOM 1534 C CA . ASP A 1 188 ? 73.37200 92.54700 99.76800 1.000 232.11868 350 ASP B CA 1
ATOM 1535 C C . ASP A 1 188 ? 72.50200 93.72700 100.18200 1.000 232.11868 350 ASP B C 1
ATOM 1536 O O . ASP A 1 188 ? 72.80400 94.87900 99.84900 1.000 232.11868 350 ASP B O 1
ATOM 1541 N N . ILE A 1 189 ? 71.41700 93.45800 100.91000 1.000 208.55074 351 ILE B N 1
ATOM 1542 C CA . ILE A 1 189 ? 70.54700 94.53600 101.37600 1.000 208.55074 351 ILE B CA 1
ATOM 1543 C C . ILE A 1 189 ? 71.32200 95.48200 102.28300 1.000 208.55074 351 ILE B C 1
ATOM 1544 O O . ILE A 1 189 ? 71.21600 96.70900 102.17200 1.000 208.55074 351 ILE B O 1
ATOM 1549 N N . GLY A 1 190 ? 72.11500 94.92100 103.19700 1.000 210.58051 352 GLY B N 1
ATOM 1550 C CA . GLY A 1 190 ? 72.89700 95.76000 104.09100 1.000 210.58051 352 GLY B CA 1
ATOM 1551 C C . GLY A 1 190 ? 73.87600 96.64500 103.34600 1.000 210.58051 352 GLY B C 1
ATOM 1552 O O . GLY A 1 190 ? 74.00500 97.83700 103.63800 1.000 210.58051 352 GLY B O 1
ATOM 1553 N N . LEU A 1 191 ? 74.58000 96.07300 102.36800 1.000 230.16093 353 LEU B N 1
ATOM 1554 C CA . LEU A 1 191 ? 75.52600 96.85200 101.57700 1.000 230.16093 353 LEU B CA 1
ATOM 1555 C C . LEU A 1 191 ? 74.81600 97.97800 100.83600 1.000 230.16093 353 LEU B C 1
ATOM 1556 O O . LEU A 1 191 ? 75.28500 99.12100 100.80800 1.000 230.16093 353 LEU B O 1
ATOM 1561 N N . ALA A 1 192 ? 73.66800 97.66700 100.22900 1.000 227.15968 354 ALA B N 1
ATOM 1562 C CA . ALA A 1 192 ? 72.89100 98.69600 99.54900 1.000 227.15968 354 ALA B CA 1
ATOM 1563 C C . ALA A 1 192 ? 72.40400 99.75300 100.53000 1.000 227.15968 354 ALA B C 1
ATOM 1564 O O . ALA A 1 192 ? 72.38500 100.94800 100.21300 1.000 227.15968 354 ALA B O 1
ATOM 1566 N N . SER A 1 193 ? 72.00500 99.33000 101.73200 1.000 218.31055 355 SER B N 1
ATOM 1567 C CA . SER A 1 193 ? 71.51300 100.28000 102.72300 1.000 218.31055 355 SER B CA 1
ATOM 1568 C C . SER A 1 193 ? 72.59200 101.28100 103.11600 1.000 218.31055 355 SER B C 1
ATOM 1569 O O . SER A 1 193 ? 72.29300 102.44500 103.41000 1.000 218.31055 355 SER B O 1
ATOM 1572 N N . LEU A 1 194 ? 73.85100 100.84900 103.13000 1.000 204.11423 356 LEU B N 1
ATOM 1573 C CA . LEU A 1 194 ? 74.94200 101.74000 103.50000 1.000 204.11423 356 LEU B CA 1
ATOM 1574 C C . LEU A 1 194 ? 74.98300 102.94300 102.56700 1.000 204.11423 356 LEU B C 1
ATOM 1575 O O . LEU A 1 194 ? 74.90800 102.80000 101.34300 1.000 204.11423 356 LEU B O 1
ATOM 1580 N N . GLY A 1 195 ? 75.10000 104.13300 103.15200 1.000 208.50231 357 GLY B N 1
ATOM 1581 C CA . GLY A 1 195 ? 75.16300 105.35900 102.38600 1.000 208.50231 357 GLY B CA 1
ATOM 1582 C C . GLY A 1 195 ? 73.85700 105.81100 101.77400 1.000 208.50231 357 GLY B C 1
ATOM 1583 O O . GLY A 1 195 ? 73.84500 106.82600 101.06900 1.000 208.50231 357 GLY B O 1
ATOM 1584 N N . ALA A 1 196 ? 72.75900 105.10000 102.01600 1.000 237.75165 358 ALA B N 1
ATOM 1585 C CA . ALA A 1 196 ? 71.47400 105.49300 101.45700 1.000 237.75165 358 ALA B CA 1
ATOM 1586 C C . ALA A 1 196 ? 70.97900 106.78000 102.10400 1.000 237.75165 358 ALA B C 1
ATOM 1587 O O . ALA A 1 196 ? 71.15500 107.00000 103.30600 1.000 237.75165 358 ALA B O 1
ATOM 1589 N N . SER A 1 197 ? 70.35100 107.63300 101.29900 1.000 265.70779 359 SER B N 1
ATOM 1590 C CA . SER A 1 197 ? 69.82800 108.89100 101.80400 1.000 265.70779 359 SER B CA 1
ATOM 1591 C C . SER A 1 197 ? 68.64600 108.63900 102.74000 1.000 265.70779 359 SER B C 1
ATOM 1592 O O . SER A 1 197 ? 68.21900 107.50300 102.96300 1.000 265.70779 359 SER B O 1
ATOM 1595 N N . ASP A 1 198 ? 68.11400 109.73100 103.29600 1.000 290.27025 360 ASP B N 1
ATOM 1596 C CA . ASP A 1 198 ? 66.99200 109.61700 104.22200 1.000 290.27025 360 ASP B CA 1
ATOM 1597 C C . ASP A 1 198 ? 65.81900 108.89200 103.57600 1.000 290.27025 360 ASP B C 1
ATOM 1598 O O . ASP A 1 198 ? 65.28800 107.92600 104.13600 1.000 290.27025 360 ASP B O 1
ATOM 1603 N N . GLU A 1 199 ? 65.40200 109.34300 102.39200 1.000 276.23672 361 GLU B N 1
ATOM 1604 C CA . GLU A 1 199 ? 64.33300 108.65600 101.67700 1.000 276.23672 361 GLU B CA 1
ATOM 1605 C C . GLU A 1 199 ? 64.77300 107.26300 101.24100 1.000 276.23672 361 GLU B C 1
ATOM 1606 O O . GLU A 1 199 ? 63.99600 106.30400 101.32100 1.000 276.23672 361 GLU B O 1
ATOM 1612 N N . GLU A 1 200 ? 66.01900 107.13400 100.77800 1.000 249.96676 362 GLU B N 1
ATOM 1613 C CA . GLU A 1 200 ? 66.52200 105.83000 100.36000 1.000 249.96676 362 GLU B CA 1
ATOM 1614 C C . GLU A 1 200 ? 66.55100 104.84100 101.51700 1.000 249.96676 362 GLU B C 1
ATOM 1615 O O . GLU A 1 200 ? 66.20400 103.66800 101.33600 1.000 249.96676 362 GLU B O 1
ATOM 1621 N N . ILE A 1 201 ? 66.96000 105.28800 102.70600 1.000 250.49979 363 ILE B N 1
ATOM 1622 C CA . ILE A 1 201 ? 66.95200 104.40800 103.87100 1.000 250.49979 363 ILE B CA 1
ATOM 1623 C C . ILE A 1 201 ? 65.55200 103.85600 104.09900 1.000 250.49979 363 ILE B C 1
ATOM 1624 O O . ILE A 1 201 ? 65.36700 102.65900 104.35300 1.000 250.49979 363 ILE B O 1
ATOM 1629 N N . GLU A 1 202 ? 64.54200 104.72400 104.01400 1.000 262.13509 364 GLU B N 1
ATOM 1630 C CA . GLU A 1 202 ? 63.16400 104.26700 104.14000 1.000 262.13509 364 GLU B CA 1
ATOM 1631 C C . GLU A 1 202 ? 62.80500 103.29100 103.02600 1.000 262.13509 364 GLU B C 1
ATOM 1632 O O . GLU A 1 202 ? 62.19600 102.24500 103.27800 1.000 262.13509 364 GLU B O 1
ATOM 1638 N N . LYS A 1 203 ? 63.18500 103.61100 101.78700 1.000 256.84729 365 LYS B N 1
ATOM 1639 C CA . LYS A 1 203 ? 62.84000 102.75300 100.65700 1.000 256.84729 365 LYS B CA 1
ATOM 1640 C C . LYS A 1 203 ? 63.42900 101.35700 100.82400 1.000 256.84729 365 LYS B C 1
ATOM 1641 O O . LYS A 1 203 ? 62.71500 100.35200 100.72500 1.000 256.84729 365 LYS B O 1
ATOM 1647 N N . LEU A 1 204 ? 64.73700 101.27500 101.07300 1.000 247.19232 366 LEU B N 1
ATOM 1648 C CA . LEU A 1 204 ? 65.36600 99.97200 101.26500 1.000 247.19232 366 LEU B CA 1
ATOM 1649 C C . LEU A 1 204 ? 64.81900 99.27800 102.50600 1.000 247.19232 366 LEU B C 1
ATOM 1650 O O . LEU A 1 204 ? 64.58000 98.06500 102.49300 1.000 247.19232 366 LEU B O 1
ATOM 1655 N N . SER A 1 205 ? 64.61300 100.03300 103.58800 1.000 269.25262 367 SER B N 1
ATOM 1656 C CA . SER A 1 205 ? 64.06700 99.44500 104.80600 1.000 269.25262 367 SER B CA 1
ATOM 1657 C C . SER A 1 205 ? 62.65800 98.91400 104.57800 1.000 269.25262 367 SER B C 1
ATOM 1658 O O . SER A 1 205 ? 62.26400 97.90300 105.17100 1.000 269.25262 367 SER B O 1
ATOM 1661 N N . THR A 1 206 ? 61.88300 99.58200 103.72000 1.000 267.19828 368 THR B N 1
ATOM 1662 C CA . THR A 1 206 ? 60.51900 99.13500 103.45700 1.000 267.19828 368 THR B CA 1
ATOM 1663 C C . THR A 1 206 ? 60.50200 97.72400 102.88700 1.000 267.19828 368 THR B C 1
ATOM 1664 O O . THR A 1 206 ? 59.63300 96.91600 103.23400 1.000 267.19828 368 THR B O 1
ATOM 1668 N N . LEU A 1 207 ? 61.45400 97.40700 102.00800 1.000 256.92725 369 LEU B N 1
ATOM 1669 C CA . LEU A 1 207 ? 61.50500 96.06600 101.43600 1.000 256.92725 369 LEU B CA 1
ATOM 1670 C C . LEU A 1 207 ? 61.74100 95.01800 102.51600 1.000 256.92725 369 LEU B C 1
ATOM 1671 O O . LEU A 1 207 ? 61.15000 93.93300 102.47900 1.000 256.92725 369 LEU B O 1
ATOM 1676 N N . TYR A 1 208 ? 62.59900 95.32700 103.49000 1.000 236.85503 370 TYR B N 1
ATOM 1677 C CA . TYR A 1 208 ? 62.88400 94.37500 104.56000 1.000 236.85503 370 TYR B CA 1
ATOM 1678 C C . TYR A 1 208 ? 61.61300 93.99300 105.30900 1.000 236.85503 370 TYR B C 1
ATOM 1679 O O . TYR A 1 208 ? 61.34800 92.80800 105.54400 1.000 236.85503 370 TYR B O 1
ATOM 1688 N N . TRP A 1 209 ? 60.81200 94.98800 105.69400 1.000 245.63160 371 TRP B N 1
ATOM 1689 C CA . TRP A 1 209 ? 59.59100 94.70200 106.43900 1.000 245.63160 371 TRP B CA 1
ATOM 1690 C C . TRP A 1 209 ? 58.62000 93.87700 105.60400 1.000 245.63160 371 TRP B C 1
ATOM 1691 O O . TRP A 1 209 ? 57.98500 92.94600 106.11400 1.000 245.63160 371 TRP B O 1
ATOM 1702 N N . PHE A 1 210 ? 58.49300 94.20000 104.31800 1.000 275.58753 372 PHE B N 1
ATOM 1703 C CA . PHE A 1 210 ? 57.60400 93.47400 103.42100 1.000 275.58753 372 PHE B CA 1
ATOM 1704 C C . PHE A 1 210 ? 58.22900 92.20900 102.84700 1.000 275.58753 372 PHE B C 1
ATOM 1705 O O . PHE A 1 210 ? 57.52800 91.44900 102.17100 1.000 275.58753 372 PHE B O 1
ATOM 1713 N N . THR A 1 211 ? 59.51700 91.96600 103.08400 1.000 257.06784 373 THR B N 1
ATOM 1714 C CA . THR A 1 211 ? 60.18900 90.78900 102.54600 1.000 257.06784 373 THR B CA 1
ATOM 1715 C C . THR A 1 211 ? 60.74400 89.88000 103.62900 1.000 257.06784 373 THR B C 1
ATOM 1716 O O . THR A 1 211 ? 60.50900 88.66600 103.59100 1.000 257.06784 373 THR B O 1
ATOM 1720 N N . VAL A 1 212 ? 61.47600 90.42800 104.59600 1.000 247.90939 374 VAL B N 1
ATOM 1721 C CA . VAL A 1 212 ? 62.10500 89.59500 105.61800 1.000 247.90939 374 VAL B CA 1
ATOM 1722 C C . VAL A 1 212 ? 61.10500 89.22900 106.70700 1.000 247.90939 374 VAL B C 1
ATOM 1723 O O . VAL A 1 212 ? 60.90600 88.05000 107.02100 1.000 247.90939 374 VAL B O 1
ATOM 1727 N N . GLU A 1 213 ? 60.46100 90.23600 107.30100 1.000 266.82743 375 GLU B N 1
ATOM 1728 C CA . GLU A 1 213 ? 59.48000 89.96000 108.34400 1.000 266.82743 375 GLU B CA 1
ATOM 1729 C C . GLU A 1 213 ? 58.27900 89.20100 107.79700 1.000 266.82743 375 GLU B C 1
ATOM 1730 O O . GLU A 1 213 ? 57.72500 88.33800 108.48700 1.000 266.82743 375 GLU B O 1
ATOM 1736 N N . PHE A 1 214 ? 57.86700 89.50200 106.56700 1.000 266.29329 376 PHE B N 1
ATOM 1737 C CA . PHE A 1 214 ? 56.73900 88.82800 105.93000 1.000 266.29329 376 PHE B CA 1
ATOM 1738 C C . PHE A 1 214 ? 57.13200 88.52600 104.49200 1.000 266.29329 376 PHE B C 1
ATOM 1739 O O . PHE A 1 214 ? 57.44800 89.44400 103.72900 1.000 266.29329 376 PHE B O 1
ATOM 1747 N N . GLY A 1 215 ? 57.12000 87.24900 104.12300 1.000 292.71329 377 GLY B N 1
ATOM 1748 C CA . GLY A 1 215 ? 57.49700 86.85700 102.77900 1.000 292.71329 377 GLY B CA 1
ATOM 1749 C C . GLY A 1 215 ? 56.87800 85.53300 102.40400 1.000 292.71329 377 GLY B C 1
ATOM 1750 O O . GLY A 1 215 ? 56.61000 84.68700 103.26300 1.000 292.71329 377 GLY B O 1
ATOM 1751 N N . LEU A 1 216 ? 56.65100 85.35400 101.10600 1.000 287.45195 378 LEU B N 1
ATOM 1752 C CA . LEU A 1 216 ? 56.09900 84.12700 100.55600 1.000 287.45195 378 LEU B CA 1
ATOM 1753 C C . LEU A 1 216 ? 56.97800 83.63700 99.41400 1.000 287.45195 378 LEU B C 1
ATOM 1754 O O . LEU A 1 216 ? 57.67400 84.41700 98.75800 1.000 287.45195 378 LEU B O 1
ATOM 1759 N N . CYS A 1 217 ? 56.93900 82.32800 99.18200 1.000 316.36127 379 CYS B N 1
ATOM 1760 C CA . CYS A 1 217 ? 57.72600 81.71700 98.12200 1.000 316.36127 379 CYS B CA 1
ATOM 1761 C C . CYS A 1 217 ? 56.99800 80.48100 97.61500 1.000 316.36127 379 CYS B C 1
ATOM 1762 O O . CYS A 1 217 ? 56.14800 79.90600 98.30100 1.000 316.36127 379 CYS B O 1
ATOM 1765 N N . LYS A 1 218 ? 57.34400 80.07600 96.39500 1.000 328.12182 380 LYS B N 1
ATOM 1766 C CA . LYS A 1 218 ? 56.75800 78.90400 95.75100 1.000 328.12182 380 LYS B CA 1
ATOM 1767 C C . LYS A 1 218 ? 57.87800 77.92500 95.42900 1.000 328.12182 380 LYS B C 1
ATOM 1768 O O . LYS A 1 218 ? 58.62700 78.12800 94.46800 1.000 328.12182 380 LYS B O 1
ATOM 1774 N N . GLN A 1 219 ? 57.99200 76.86800 96.22900 1.000 365.36028 381 GLN B N 1
ATOM 1775 C CA . GLN A 1 219 ? 59.01000 75.84800 96.02700 1.000 365.36028 381 GLN B CA 1
ATOM 1776 C C . GLN A 1 219 ? 58.37900 74.47300 96.18100 1.000 365.36028 381 GLN B C 1
ATOM 1777 O O . GLN A 1 219 ? 57.42800 74.29000 96.94600 1.000 365.36028 381 GLN B O 1
ATOM 1783 N N . ASN A 1 220 ? 58.91800 73.50500 95.44200 1.000 402.84086 382 ASN B N 1
ATOM 1784 C CA . ASN A 1 220 ? 58.44200 72.12500 95.46100 1.000 402.84086 382 ASN B CA 1
ATOM 1785 C C . ASN A 1 220 ? 56.99800 72.00600 94.98100 1.000 402.84086 382 ASN B C 1
ATOM 1786 O O . ASN A 1 220 ? 56.34300 70.98500 95.21500 1.000 402.84086 382 ASN B O 1
ATOM 1791 N N . GLY A 1 221 ? 56.49100 73.02900 94.29800 1.000 373.50165 383 GLY B N 1
ATOM 1792 C CA . GLY A 1 221 ? 55.12900 73.01800 93.80800 1.000 373.50165 383 GLY B CA 1
ATOM 1793 C C . GLY A 1 221 ? 54.08300 73.52500 94.77400 1.000 373.50165 383 GLY B C 1
ATOM 1794 O O . GLY A 1 221 ? 52.89300 73.49200 94.44200 1.000 373.50165 383 GLY B O 1
ATOM 1795 N N . GLU A 1 222 ? 54.48000 73.99300 95.95600 1.000 368.77624 384 GLU B N 1
ATOM 1796 C CA . GLU A 1 222 ? 53.54800 74.54800 96.92600 1.000 368.77624 384 GLU B CA 1
ATOM 1797 C C . GLU A 1 222 ? 54.08200 75.87500 97.44400 1.000 368.77624 384 GLU B C 1
ATOM 1798 O O . GLU A 1 222 ? 55.29300 76.11100 97.46400 1.000 368.77624 384 GLU B O 1
ATOM 1804 N N . VAL A 1 223 ? 53.16400 76.73700 97.86400 1.000 328.39948 385 VAL B N 1
ATOM 1805 C CA . VAL A 1 223 ? 53.50100 78.06600 98.36000 1.000 328.39948 385 VAL B CA 1
ATOM 1806 C C . VAL A 1 223 ? 53.74300 77.99400 99.86000 1.000 328.39948 385 VAL B C 1
ATOM 1807 O O . VAL A 1 223 ? 52.94200 77.42600 100.61200 1.000 328.39948 385 VAL B O 1
ATOM 1811 N N . LYS A 1 224 ? 54.85900 78.57200 100.29900 1.000 300.81391 386 LYS B N 1
ATOM 1812 C CA . LYS A 1 224 ? 55.22000 78.60400 101.70700 1.000 300.81391 386 LYS B CA 1
ATOM 1813 C C . LYS A 1 224 ? 55.68400 80.00800 102.06800 1.000 300.81391 386 LYS B C 1
ATOM 1814 O O . LYS A 1 224 ? 56.14100 80.77400 101.21600 1.000 300.81391 386 LYS B O 1
ATOM 1820 N N . ALA A 1 225 ? 55.56000 80.34000 103.34900 1.000 284.25811 387 ALA B N 1
ATOM 1821 C CA . ALA A 1 225 ? 55.91900 81.65200 103.86500 1.000 284.25811 387 ALA B CA 1
ATOM 1822 C C . ALA A 1 225 ? 57.24100 81.57500 104.61400 1.000 284.25811 387 ALA B C 1
ATOM 1823 O O . ALA A 1 225 ? 57.43400 80.70200 105.46700 1.000 284.25811 387 ALA B O 1
ATOM 1825 N N . TYR A 1 226 ? 58.15100 82.49600 104.29100 1.000 268.03770 388 TYR B N 1
ATOM 1826 C CA . TYR A 1 226 ? 59.45100 82.56700 104.93900 1.000 268.03770 388 TYR B CA 1
ATOM 1827 C C . TYR A 1 226 ? 59.63000 83.78500 105.83100 1.000 268.03770 388 TYR B C 1
ATOM 1828 O O . TYR A 1 226 ? 60.61600 83.83800 106.57400 1.000 268.03770 388 TYR B O 1
ATOM 1837 N N . GLY A 1 227 ? 58.72400 84.75700 105.78000 1.000 270.69650 389 GLY B N 1
ATOM 1838 C CA . GLY A 1 227 ? 58.87900 85.93800 106.61100 1.000 270.69650 389 GLY B CA 1
ATOM 1839 C C . GLY A 1 227 ? 58.90600 85.57800 108.08600 1.000 270.69650 389 GLY B C 1
ATOM 1840 O O . GLY A 1 227 ? 58.17800 84.69600 108.54600 1.000 270.69650 389 GLY B O 1
ATOM 1841 N N . ALA A 1 228 ? 59.76100 86.27800 108.83600 1.000 240.06871 390 ALA B N 1
ATOM 1842 C CA . ALA A 1 228 ? 59.87400 86.01100 110.26600 1.000 240.06871 390 ALA B CA 1
ATOM 1843 C C . ALA A 1 228 ? 58.55100 86.26100 110.97900 1.000 240.06871 390 ALA B C 1
ATOM 1844 O O . ALA A 1 228 ? 58.14100 85.47200 111.83900 1.000 240.06871 390 ALA B O 1
ATOM 1846 N N . GLY A 1 229 ? 57.86800 87.35400 110.63600 1.000 267.61194 391 GLY B N 1
ATOM 1847 C CA . GLY A 1 229 ? 56.58800 87.63700 111.26300 1.000 267.61194 391 GLY B CA 1
ATOM 1848 C C . GLY A 1 229 ? 55.54900 86.57000 110.97800 1.000 267.61194 391 GLY B C 1
ATOM 1849 O O . GLY A 1 229 ? 54.77500 86.19200 111.86000 1.000 267.61194 391 GLY B O 1
ATOM 1850 N N . LEU A 1 230 ? 55.51700 86.07000 109.74100 1.000 291.77344 392 LEU B N 1
ATOM 1851 C CA . LEU A 1 230 ? 54.54700 85.04000 109.38700 1.000 291.77344 392 LEU B CA 1
ATOM 1852 C C . LEU A 1 230 ? 54.76200 83.77500 110.20900 1.000 291.77344 392 LEU B C 1
ATOM 1853 O O . LEU A 1 230 ? 53.79800 83.16500 110.68700 1.000 291.77344 392 LEU B O 1
ATOM 1858 N N . LEU A 1 231 ? 56.01700 83.36800 110.38600 1.000 297.36420 393 LEU B N 1
ATOM 1859 C CA . LEU A 1 231 ? 56.34300 82.17300 111.15200 1.000 297.36420 393 LEU B CA 1
ATOM 1860 C C . LEU A 1 231 ? 56.46000 82.43900 112.64800 1.000 297.36420 393 LEU B C 1
ATOM 1861 O O . LEU A 1 231 ? 56.71200 81.49800 113.40900 1.000 297.36420 393 LEU B O 1
ATOM 1866 N N . SER A 1 232 ? 56.28600 83.68500 113.08700 1.000 279.03203 394 SER B N 1
ATOM 1867 C CA . SER A 1 232 ? 56.39000 84.03200 114.49800 1.000 279.03203 394 SER B CA 1
ATOM 1868 C C . SER A 1 232 ? 55.04200 84.11700 115.19800 1.000 279.03203 394 SER B C 1
ATOM 1869 O O . SER A 1 232 ? 54.95700 83.80600 116.39100 1.000 279.03203 394 SER B O 1
ATOM 1872 N N . SER A 1 233 ? 53.99100 84.52800 114.49400 1.000 272.58752 395 SER B N 1
ATOM 1873 C CA . SER A 1 233 ? 52.65900 84.65700 115.06900 1.000 272.58752 395 SER B CA 1
ATOM 1874 C C . SER A 1 233 ? 51.81700 83.45900 114.65000 1.000 272.58752 395 SER B C 1
ATOM 1875 O O . SER A 1 233 ? 51.64200 83.20600 113.45300 1.000 272.58752 395 SER B O 1
ATOM 1878 N N . TYR A 1 234 ? 51.29800 82.72300 115.63600 1.000 268.62218 396 TYR B N 1
ATOM 1879 C CA . TYR A 1 234 ? 50.46700 81.56400 115.33000 1.000 268.62218 396 TYR B CA 1
ATOM 1880 C C . TYR A 1 234 ? 49.22100 81.98000 114.55800 1.000 268.62218 396 TYR B C 1
ATOM 1881 O O . TYR A 1 234 ? 48.84800 81.34400 113.56500 1.000 268.62218 396 TYR B O 1
ATOM 1890 N N . GLY A 1 235 ? 48.56200 83.05200 115.00100 1.000 276.63329 397 GLY B N 1
ATOM 1891 C CA . GLY A 1 235 ? 47.40200 83.54300 114.27400 1.000 276.63329 397 GLY B CA 1
ATOM 1892 C C . GLY A 1 235 ? 47.75700 84.02200 112.88000 1.000 276.63329 397 GLY B C 1
ATOM 1893 O O . GLY A 1 235 ? 47.06300 83.71700 111.90800 1.000 276.63329 397 GLY B O 1
ATOM 1894 N N . GLU A 1 236 ? 48.85000 84.78000 112.76500 1.000 284.80921 398 GLU B N 1
ATOM 1895 C CA . GLU A 1 236 ? 49.29000 85.24400 111.45400 1.000 284.80921 398 GLU B CA 1
ATOM 1896 C C . GLU A 1 236 ? 49.81000 84.09800 110.59800 1.000 284.80921 398 GLU B C 1
ATOM 1897 O O . GLU A 1 236 ? 49.77000 84.18000 109.36500 1.000 284.80921 398 GLU B O 1
ATOM 1903 N N . LEU A 1 237 ? 50.29800 83.02700 111.22700 1.000 276.94983 399 LEU B N 1
ATOM 1904 C CA . LEU A 1 237 ? 50.78900 81.88300 110.46800 1.000 276.94983 399 LEU B CA 1
ATOM 1905 C C . LEU A 1 237 ? 49.67800 81.28300 109.61500 1.000 276.94983 399 LEU B C 1
ATOM 1906 O O . LEU A 1 237 ? 49.88700 80.95400 108.44100 1.000 276.94983 399 LEU B O 1
ATOM 1911 N N . LEU A 1 238 ? 48.48600 81.12700 110.19300 1.000 284.42407 400 LEU B N 1
ATOM 1912 C CA . LEU A 1 238 ? 47.34700 80.65200 109.41400 1.000 284.42407 400 LEU B CA 1
ATOM 1913 C C . LEU A 1 238 ? 46.81600 81.74500 108.49500 1.000 284.42407 400 LEU B C 1
ATOM 1914 O O . LEU A 1 238 ? 46.39700 81.46700 107.36500 1.000 284.42407 400 LEU B O 1
ATOM 1919 N N . HIS A 1 239 ? 46.82600 82.99500 108.96400 1.000 302.34915 401 HIS B N 1
ATOM 1920 C CA . HIS A 1 239 ? 46.29400 84.09400 108.16400 1.000 302.34915 401 HIS B CA 1
ATOM 1921 C C . HIS A 1 239 ? 47.12700 84.33300 106.91100 1.000 302.34915 401 HIS B C 1
ATOM 1922 O O . HIS A 1 239 ? 46.57700 84.61000 105.83900 1.000 302.34915 401 HIS B O 1
ATOM 1929 N N . CYS A 1 240 ? 48.45400 84.23500 107.02300 1.000 301.94588 402 CYS B N 1
ATOM 1930 C CA . CYS A 1 240 ? 49.31300 84.55300 105.88600 1.000 301.94588 402 CYS B CA 1
ATOM 1931 C C . CYS A 1 240 ? 49.00200 83.65400 104.69600 1.000 301.94588 402 CYS B C 1
ATOM 1932 O O . CYS A 1 240 ? 48.90200 84.12500 103.55700 1.000 301.94588 402 CYS B O 1
ATOM 1935 N N . LEU A 1 241 ? 48.84500 82.35200 104.94000 1.000 326.11199 403 LEU B N 1
ATOM 1936 C CA . LEU A 1 241 ? 48.49600 81.42900 103.86700 1.000 326.11199 403 LEU B CA 1
ATOM 1937 C C . LEU A 1 241 ? 47.02200 81.49800 103.49500 1.000 326.11199 403 LEU B C 1
ATOM 1938 O O . LEU A 1 241 ? 46.64300 81.00700 102.42600 1.000 326.11199 403 LEU B O 1
ATOM 1943 N N . SER A 1 242 ? 46.18800 82.09400 104.34300 1.000 333.92006 404 SER B N 1
ATOM 1944 C CA . SER A 1 242 ? 44.77300 82.21900 104.03600 1.000 333.92006 404 SER B CA 1
ATOM 1945 C C . SER A 1 242 ? 44.56800 83.15500 102.84800 1.000 333.92006 404 SER B C 1
ATOM 1946 O O . SER A 1 242 ? 45.35600 84.06900 102.59500 1.000 333.92006 404 SER B O 1
ATOM 1949 N N . GLU A 1 243 ? 43.48500 82.91400 102.11200 1.000 322.04794 405 GLU B N 1
ATOM 1950 C CA . GLU A 1 243 ? 43.16600 83.71000 100.93600 1.000 322.04794 405 GLU B CA 1
ATOM 1951 C C . GLU A 1 243 ? 42.55700 85.06300 101.27600 1.000 322.04794 405 GLU B C 1
ATOM 1952 O O . GLU A 1 243 ? 42.46000 85.91900 100.39100 1.000 322.04794 405 GLU B O 1
ATOM 1958 N N . GLU A 1 244 ? 42.14900 85.27700 102.52500 1.000 317.86945 406 GLU B N 1
ATOM 1959 C CA . GLU A 1 244 ? 41.56100 86.56300 102.89700 1.000 317.86945 406 GLU B CA 1
ATOM 1960 C C . GLU A 1 244 ? 42.52300 87.72100 102.68000 1.000 317.86945 406 GLU B C 1
ATOM 1961 O O . GLU A 1 244 ? 42.13100 88.71400 102.04200 1.000 317.86945 406 GLU B O 1
ATOM 1967 N N . PRO A 1 245 ? 43.76200 87.67800 103.16600 1.000 310.94545 407 PRO B N 1
ATOM 1968 C CA . PRO A 1 245 ? 44.69000 88.78200 102.90600 1.000 310.94545 407 PRO B CA 1
ATOM 1969 C C . PRO A 1 245 ? 45.08500 88.84800 101.44000 1.000 310.94545 407 PRO B C 1
ATOM 1970 O O . PRO A 1 245 ? 45.14000 87.83600 100.73800 1.000 310.94545 407 PRO B O 1
ATOM 1974 N N . GLU A 1 246 ? 45.36200 90.06600 100.98200 1.000 291.85633 408 GLU B N 1
ATOM 1975 C CA . GLU A 1 246 ? 45.78300 90.26500 99.60300 1.000 291.85633 408 GLU B CA 1
ATOM 1976 C C . GLU A 1 246 ? 47.16600 89.66500 99.37800 1.000 291.85633 408 GLU B C 1
ATOM 1977 O O . GLU A 1 246 ? 48.06600 89.80600 100.21000 1.000 291.85633 408 GLU B O 1
ATOM 1983 N N . ILE A 1 247 ? 47.32800 88.99000 98.24400 1.000 276.01259 409 ILE B N 1
ATOM 1984 C CA . ILE A 1 247 ? 48.59400 88.37700 97.86200 1.000 276.01259 409 ILE B CA 1
ATOM 1985 C C . ILE A 1 247 ? 48.96500 88.86600 96.47000 1.000 276.01259 409 ILE B C 1
ATOM 1986 O O . ILE A 1 247 ? 48.14600 88.81600 95.54500 1.000 276.01259 409 ILE B O 1
ATOM 1991 N N . ARG A 1 248 ? 50.20000 89.33700 96.32200 1.000 279.65129 410 ARG B N 1
ATOM 1992 C CA . ARG A 1 248 ? 50.67300 89.87500 95.05600 1.000 279.65129 410 ARG B CA 1
ATOM 1993 C C . ARG A 1 248 ? 52.11300 89.44100 94.82800 1.000 279.65129 410 ARG B C 1
ATOM 1994 O O . ARG A 1 248 ? 52.84800 89.13100 95.76800 1.000 279.65129 410 ARG B O 1
ATOM 2002 N N . ALA A 1 249 ? 52.51000 89.42600 93.55800 1.000 300.14623 411 ALA B N 1
ATOM 2003 C CA . ALA A 1 249 ? 53.88000 89.07600 93.21200 1.000 300.14623 411 ALA B CA 1
ATOM 2004 C C . ALA A 1 249 ? 54.85100 90.09500 93.79600 1.000 300.14623 411 ALA B C 1
ATOM 2005 O O . ALA A 1 249 ? 54.55400 91.29000 93.87200 1.000 300.14623 411 ALA B O 1
ATOM 2007 N N . PHE A 1 250 ? 56.01800 89.61100 94.21500 1.000 279.99419 412 PHE B N 1
ATOM 2008 C CA . PHE A 1 250 ? 57.01700 90.48300 94.81600 1.000 279.99419 412 PHE B CA 1
ATOM 2009 C C . PHE A 1 250 ? 57.40400 91.60500 93.86100 1.000 279.99419 412 PHE B C 1
ATOM 2010 O O . PHE A 1 250 ? 57.65000 91.37900 92.67300 1.000 279.99419 412 PHE B O 1
ATOM 2018 N N . ASP A 1 251 ? 57.45700 92.82500 94.39200 1.000 286.74872 413 ASP B N 1
ATOM 2019 C CA . ASP A 1 251 ? 57.86000 93.99000 93.61500 1.000 286.74872 413 ASP B CA 1
ATOM 2020 C C . ASP A 1 251 ? 58.61500 94.97000 94.50400 1.000 286.74872 413 ASP B C 1
ATOM 2021 O O . ASP A 1 251 ? 58.07900 95.42700 95.52200 1.000 286.74872 413 ASP B O 1
ATOM 2026 N N . PRO A 1 252 ? 59.85800 95.31300 94.16000 1.000 247.15226 414 PRO B N 1
ATOM 2027 C CA . PRO A 1 252 ? 60.62800 96.24300 94.99700 1.000 247.15226 414 PRO B CA 1
ATOM 2028 C C . PRO A 1 252 ? 59.92600 97.57900 95.18600 1.000 247.15226 414 PRO B C 1
ATOM 2029 O O . PRO A 1 252 ? 59.72300 98.02800 96.31900 1.000 247.15226 414 PRO B O 1
ATOM 2033 N N . GLU A 1 253 ? 59.55000 98.22100 94.07900 1.000 272.08775 415 GLU B N 1
ATOM 2034 C CA . GLU A 1 253 ? 58.89800 99.52400 94.16200 1.000 272.08775 415 GLU B CA 1
ATOM 2035 C C . GLU A 1 253 ? 57.56700 99.43000 94.89800 1.000 272.08775 415 GLU B C 1
ATOM 2036 O O . GLU A 1 253 ? 57.24700 100.28000 95.73700 1.000 272.08775 415 GLU B O 1
ATOM 2042 N N . ALA A 1 254 ? 56.77600 98.39900 94.59700 1.000 292.07674 416 ALA B N 1
ATOM 2043 C CA . ALA A 1 254 ? 55.45800 98.27800 95.21300 1.000 292.07674 416 ALA B CA 1
ATOM 2044 C C . ALA A 1 254 ? 55.56700 98.15000 96.72700 1.000 292.07674 416 ALA B C 1
ATOM 2045 O O . ALA A 1 254 ? 54.83300 98.80900 97.47300 1.000 292.07674 416 ALA B O 1
ATOM 2047 N N . ALA A 1 255 ? 56.48500 97.30400 97.20000 1.000 287.31133 417 ALA B N 1
ATOM 2048 C CA . ALA A 1 255 ? 56.65400 97.12900 98.63900 1.000 287.31133 417 ALA B CA 1
ATOM 2049 C C . ALA A 1 255 ? 57.14500 98.40600 99.30800 1.000 287.31133 417 ALA B C 1
ATOM 2050 O O . ALA A 1 255 ? 56.68500 98.75000 100.40300 1.000 287.31133 417 ALA B O 1
ATOM 2052 N N . ALA A 1 256 ? 58.07200 99.12200 98.67000 1.000 276.70305 418 ALA B N 1
ATOM 2053 C CA . ALA A 1 256 ? 58.64600 100.32300 99.26500 1.000 276.70305 418 ALA B CA 1
ATOM 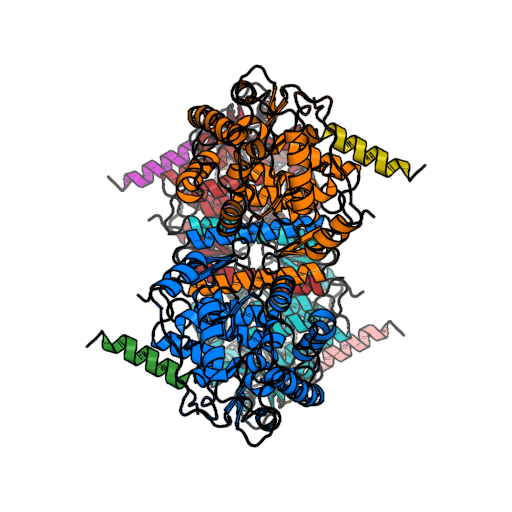2054 C C . ALA A 1 256 ? 57.65700 101.47700 99.35800 1.000 276.70305 418 ALA B C 1
ATOM 2055 O O . ALA A 1 256 ? 57.95700 102.46900 100.03100 1.000 276.70305 418 ALA B O 1
ATOM 2057 N N . VAL A 1 257 ? 56.50000 101.38000 98.70600 1.000 286.24501 419 VAL B N 1
ATOM 2058 C CA . VAL A 1 257 ? 55.52400 102.46500 98.70900 1.000 286.24501 419 VAL B CA 1
ATOM 2059 C C . VAL A 1 257 ? 54.17700 101.95200 99.20000 1.000 286.24501 419 VAL B C 1
ATOM 2060 O O . VAL A 1 257 ? 53.29000 102.74000 99.54900 1.000 286.24501 419 VAL B O 1
ATOM 2064 N N . GLN A 1 258 ? 54.01400 100.63500 99.23200 1.000 305.14078 420 GLN B N 1
ATOM 2065 C CA . GLN A 1 258 ? 52.74400 100.05600 99.64300 1.000 305.14078 420 GLN B CA 1
ATOM 2066 C C . GLN A 1 258 ? 52.43600 100.45300 101.08500 1.000 305.14078 420 GLN B C 1
ATOM 2067 O O . GLN A 1 258 ? 53.31300 100.34800 101.95300 1.000 305.14078 420 GLN B O 1
ATOM 2073 N N . PRO A 1 259 ? 51.21800 100.91000 101.38000 1.000 313.79945 421 PRO B N 1
ATOM 2074 C CA . PRO A 1 259 ? 50.90200 101.33500 102.75000 1.000 313.79945 421 PRO B CA 1
ATOM 2075 C C . PRO A 1 259 ? 50.99200 100.19100 103.74700 1.000 313.79945 421 PRO B C 1
ATOM 2076 O O . PRO A 1 259 ? 50.78500 99.02700 103.39100 1.000 313.79945 421 PRO B O 1
ATOM 2080 N N . TYR A 1 260 ? 51.29600 100.51600 104.99800 1.000 308.60039 422 TYR B N 1
ATOM 2081 C CA . TYR A 1 260 ? 51.51000 99.53000 106.04800 1.000 308.60039 422 TYR B CA 1
ATOM 2082 C C . TYR A 1 260 ? 50.57900 99.82800 107.22500 1.000 308.60039 422 TYR B C 1
ATOM 2083 O O . TYR A 1 260 ? 49.89500 100.85500 107.26200 1.000 308.60039 422 TYR B O 1
ATOM 2092 N N . GLN A 1 261 ? 50.56000 98.91400 108.19500 1.000 311.67763 423 GLN B N 1
ATOM 2093 C CA . GLN A 1 261 ? 49.76900 99.09100 109.40500 1.000 311.67763 423 GLN B CA 1
ATOM 2094 C C . GLN A 1 261 ? 50.52600 98.49900 110.58500 1.000 311.67763 423 GLN B C 1
ATOM 2095 O O . GLN A 1 261 ? 51.37900 97.62200 110.41800 1.000 311.67763 423 GLN B O 1
ATOM 2101 N N . ASP A 1 262 ? 50.20100 98.98300 111.78200 1.000 322.34724 424 ASP B N 1
ATOM 2102 C CA . ASP A 1 262 ? 50.87000 98.56900 113.00500 1.000 322.34724 424 ASP B CA 1
ATOM 2103 C C . ASP A 1 262 ? 49.85200 98.06600 114.02200 1.000 322.34724 424 ASP B C 1
ATOM 2104 O O . ASP A 1 262 ? 48.69100 98.48800 114.02800 1.000 322.34724 424 ASP B O 1
ATOM 2109 N N . GLN A 1 263 ? 50.30400 97.15500 114.88600 1.000 327.94832 425 GLN B N 1
ATOM 2110 C CA . GLN A 1 263 ? 49.45500 96.55600 115.91700 1.000 327.94832 425 GLN B CA 1
ATOM 2111 C C . GLN A 1 263 ? 48.26100 95.82700 115.30700 1.000 327.94832 425 GLN B C 1
ATOM 2112 O O . GLN A 1 263 ? 47.21700 95.67300 115.94500 1.000 327.94832 425 GLN B O 1
ATOM 2118 N N . THR A 1 264 ? 48.41000 95.36600 114.06700 1.000 324.52356 426 THR B N 1
ATOM 2119 C CA . THR A 1 264 ? 47.33900 94.66000 113.38100 1.000 324.52356 426 THR B CA 1
ATOM 2120 C C . THR A 1 264 ? 47.94200 93.68000 112.38600 1.000 324.52356 426 THR B C 1
ATOM 2121 O O . THR A 1 264 ? 49.09800 93.81100 111.97700 1.000 324.52356 426 THR B O 1
ATOM 2125 N N . TYR A 1 265 ? 47.13900 92.69100 112.00100 1.000 288.39399 427 TYR B N 1
ATOM 2126 C CA . TYR A 1 265 ? 47.58300 91.70700 111.03000 1.000 288.39399 427 TYR B CA 1
ATOM 2127 C C . TYR A 1 265 ? 47.86900 92.37600 109.68600 1.000 288.39399 427 TYR B C 1
ATOM 2128 O O . TYR A 1 265 ? 47.54600 93.54300 109.45400 1.000 288.39399 427 TYR B O 1
ATOM 2137 N N . GLN A 1 266 ? 48.48900 91.61100 108.79200 1.000 286.83040 428 GLN B N 1
ATOM 2138 C CA . GLN A 1 266 ? 48.88300 92.09400 107.47800 1.000 286.83040 428 GLN B CA 1
ATOM 2139 C C . GLN A 1 266 ? 47.99200 91.47900 106.40800 1.000 286.83040 428 GLN B C 1
ATOM 2140 O O . GLN A 1 266 ? 47.73200 90.27200 106.42200 1.000 286.83040 428 GLN B O 1
ATOM 2146 N N . SER A 1 267 ? 47.52100 92.32000 105.48500 1.000 302.65542 429 SER B N 1
ATOM 2147 C CA . SER A 1 267 ? 46.67900 91.87000 104.38700 1.000 302.65542 429 SER B CA 1
ATOM 2148 C C . SER A 1 267 ? 47.36200 91.92900 103.03000 1.000 302.65542 429 SER B C 1
ATOM 2149 O O . SER A 1 267 ? 46.88000 91.29400 102.08800 1.000 302.65542 429 SER B O 1
ATOM 2152 N N . VAL A 1 268 ? 48.46300 92.66500 102.90700 1.000 291.16033 430 VAL B N 1
ATOM 2153 C CA . VAL A 1 268 ? 49.20700 92.77500 101.65900 1.000 291.16033 430 VAL B CA 1
ATOM 2154 C C . VAL A 1 268 ? 50.45000 91.90600 101.77200 1.000 291.16033 430 VAL B C 1
ATOM 2155 O O . VAL A 1 268 ? 51.24200 92.06000 102.70900 1.000 291.16033 430 VAL B O 1
ATOM 2159 N N . TYR A 1 269 ? 50.62400 90.99300 100.82000 1.000 285.79407 431 TYR B N 1
ATOM 2160 C CA . TYR A 1 269 ? 51.74300 90.06500 100.82300 1.000 285.79407 431 TYR B CA 1
ATOM 2161 C C . TYR A 1 269 ? 52.44300 90.08800 99.47300 1.000 285.79407 431 TYR B C 1
ATOM 2162 O O . TYR A 1 269 ? 51.81000 90.25800 98.42700 1.000 285.79407 431 TYR B O 1
ATOM 2171 N N . PHE A 1 270 ? 53.76100 89.91600 99.51100 1.000 282.14553 432 PHE B N 1
ATOM 2172 C CA . PHE A 1 270 ? 54.58600 89.80200 98.31700 1.000 282.14553 432 PHE B CA 1
ATOM 2173 C C . PHE A 1 270 ? 55.19000 88.40700 98.27300 1.000 282.14553 432 PHE B C 1
ATOM 2174 O O . PHE A 1 270 ? 55.75000 87.93800 99.27000 1.000 282.14553 432 PHE B O 1
ATOM 2182 N N . VAL A 1 271 ? 55.07400 87.74900 97.12300 1.000 280.14110 433 VAL B N 1
ATOM 2183 C CA . VAL A 1 271 ? 55.53700 86.37900 96.94600 1.000 280.14110 433 VAL B CA 1
ATOM 2184 C C . VAL A 1 271 ? 56.58400 86.35300 95.84300 1.000 280.14110 433 VAL B C 1
ATOM 2185 O O . VAL A 1 271 ? 56.37700 86.91200 94.76000 1.000 280.14110 433 VAL B O 1
ATOM 2189 N N . SER A 1 272 ? 57.71200 85.70600 96.12600 1.000 267.66618 434 SER B N 1
ATOM 2190 C CA . SER A 1 272 ? 58.80200 85.54900 95.17100 1.000 267.66618 434 SER B CA 1
ATOM 2191 C C . SER A 1 272 ? 58.94200 84.07100 94.83900 1.000 267.66618 434 SER B C 1
ATOM 2192 O O . SER A 1 272 ? 59.01300 83.23300 95.74400 1.000 267.66618 434 SER B O 1
ATOM 2195 N N . GLU A 1 273 ? 58.98200 83.75400 93.54300 1.000 306.39079 435 GLU B N 1
ATOM 2196 C CA . GLU A 1 273 ? 59.09500 82.36000 93.12800 1.000 306.39079 435 GLU B CA 1
ATOM 2197 C C . GLU A 1 273 ? 60.36800 81.72800 93.67800 1.000 306.39079 435 GLU B C 1
ATOM 2198 O O . GLU A 1 273 ? 60.34800 80.60200 94.18700 1.000 306.39079 435 GLU B O 1
ATOM 2204 N N . SER A 1 274 ? 61.48800 82.44200 93.58500 1.000 266.71987 436 SER B N 1
ATOM 2205 C CA . SER A 1 274 ? 62.76300 81.97300 94.10200 1.000 266.71987 436 SER B CA 1
ATOM 2206 C C . SER A 1 274 ? 63.49800 83.12500 94.77000 1.000 266.71987 436 SER B C 1
ATOM 2207 O O . SER A 1 274 ? 63.30000 84.29300 94.42500 1.000 266.71987 436 SER B O 1
ATOM 2210 N N . PHE A 1 275 ? 64.35500 82.78100 95.73300 1.000 232.99162 437 PHE B N 1
ATOM 2211 C CA . PHE A 1 275 ? 65.12300 83.80300 96.43600 1.000 232.99162 437 PHE B CA 1
ATOM 2212 C C . PHE A 1 275 ? 66.05900 84.53600 95.48400 1.000 232.99162 437 PHE B C 1
ATOM 2213 O O . PHE A 1 275 ? 66.26700 85.74800 95.61600 1.000 232.99162 437 PHE B O 1
ATOM 2221 N N . SER A 1 276 ? 66.63300 83.81600 94.51900 1.000 255.54208 438 SER B N 1
ATOM 2222 C CA . SER A 1 276 ? 67.53000 84.45100 93.56000 1.000 255.54208 438 SER B CA 1
ATOM 2223 C C . SER A 1 276 ? 66.83100 85.56300 92.79100 1.000 255.54208 438 SER B C 1
ATOM 2224 O O . SER A 1 276 ? 67.44700 86.59300 92.49300 1.000 255.54208 438 SER B O 1
ATOM 2227 N N . ASP A 1 277 ? 65.55000 85.37800 92.46300 1.000 286.67297 439 ASP B N 1
ATOM 2228 C CA . ASP A 1 277 ? 64.80500 86.42500 91.77300 1.000 286.67297 439 ASP B CA 1
ATOM 2229 C C . ASP A 1 277 ? 64.75700 87.69600 92.61100 1.000 286.67297 439 ASP B C 1
ATOM 2230 O O . ASP A 1 277 ? 64.90600 88.80600 92.08900 1.000 286.67297 439 ASP B O 1
ATOM 2235 N N . ALA A 1 278 ? 64.53700 87.55500 93.91700 1.000 270.58648 440 ALA B N 1
ATOM 2236 C CA . ALA A 1 278 ? 64.61500 88.71100 94.80200 1.000 270.58648 440 ALA B CA 1
ATOM 2237 C C . ALA A 1 278 ? 66.02100 89.30000 94.79700 1.000 270.58648 440 ALA B C 1
ATOM 2238 O O . ALA A 1 278 ? 66.20100 90.52100 94.73800 1.000 270.58648 440 ALA B O 1
ATOM 2240 N N . LYS A 1 279 ? 67.03400 88.43300 94.84200 1.000 252.88642 441 LYS B N 1
ATOM 2241 C CA . LYS A 1 279 ? 68.41700 88.87700 94.95100 1.000 252.88642 441 LYS B CA 1
ATOM 2242 C C . LYS A 1 279 ? 68.79500 89.83500 93.82600 1.000 252.88642 441 LYS B C 1
ATOM 2243 O O . LYS A 1 279 ? 69.14600 90.99500 94.06800 1.000 252.88642 441 LYS B O 1
ATOM 2249 N N . ASP A 1 280 ? 68.72300 89.35600 92.58400 1.000 266.81249 442 ASP B N 1
ATOM 2250 C CA . ASP A 1 280 ? 69.15300 90.17400 91.45500 1.000 266.81249 442 ASP B CA 1
ATOM 2251 C C . ASP A 1 280 ? 68.27200 91.40600 91.29300 1.000 266.81249 442 ASP B C 1
ATOM 2252 O O . ASP A 1 280 ? 68.76600 92.48800 90.95600 1.000 266.81249 442 ASP B O 1
ATOM 2257 N N . LYS A 1 281 ? 66.96600 91.26700 91.53700 1.000 270.49428 443 LYS B N 1
ATOM 2258 C CA . LYS A 1 281 ? 66.07200 92.41400 91.41700 1.000 270.49428 443 LYS B CA 1
ATOM 2259 C C . LYS A 1 281 ? 66.47300 93.52800 92.37500 1.000 270.49428 443 LYS B C 1
ATOM 2260 O O . LYS A 1 281 ? 66.49700 94.70400 91.99500 1.000 270.49428 443 LYS B O 1
ATOM 2266 N N . LEU A 1 282 ? 66.79300 93.17900 93.62300 1.000 255.66473 444 LEU B N 1
ATOM 2267 C CA . LEU A 1 282 ? 67.26800 94.19000 94.56300 1.000 255.66473 444 LEU B CA 1
ATOM 2268 C C . LEU A 1 282 ? 68.58600 94.79600 94.09900 1.000 255.66473 444 LEU B C 1
ATOM 2269 O O . LEU A 1 282 ? 68.78100 96.01400 94.18700 1.000 255.66473 444 LEU B O 1
ATOM 2274 N N . ARG A 1 283 ? 69.50100 93.96300 93.60100 1.000 237.66407 445 ARG B N 1
ATOM 2275 C CA . ARG A 1 283 ? 70.77000 94.47800 93.09900 1.000 237.66407 445 ARG B CA 1
ATOM 2276 C C . ARG A 1 283 ? 70.54100 95.43900 91.94000 1.000 237.66407 445 ARG B C 1
ATOM 2277 O O . ARG A 1 283 ? 71.16800 96.50200 91.86300 1.000 237.66407 445 ARG B O 1
ATOM 2285 N N . SER A 1 284 ? 69.64000 95.07900 91.02400 1.000 229.98339 446 SER B N 1
ATOM 2286 C CA . SER A 1 284 ? 69.24800 96.01500 89.97700 1.000 229.98339 446 SER B CA 1
ATOM 2287 C C . SER A 1 284 ? 68.58900 97.24900 90.57500 1.000 229.98339 446 SER B C 1
ATOM 2288 O O . SER A 1 284 ? 68.85100 98.37700 90.14200 1.000 229.98339 446 SER B O 1
ATOM 2291 N N . TYR A 1 285 ? 67.73100 97.05300 91.57800 1.000 235.43076 447 TYR B N 1
ATOM 2292 C CA . TYR A 1 285 ? 67.12600 98.18600 92.26800 1.000 235.43076 447 TYR B CA 1
ATOM 2293 C C . TYR A 1 285 ? 68.19300 99.04400 92.93500 1.000 235.43076 447 TYR B C 1
ATOM 2294 O O . TYR A 1 285 ? 68.14600 100.27800 92.87200 1.000 235.43076 447 TYR B O 1
ATOM 2303 N N . ALA A 1 286 ? 69.17200 98.40200 93.57700 1.000 211.50056 448 ALA B N 1
ATOM 2304 C CA . ALA A 1 286 ? 70.26800 99.14900 94.18400 1.000 211.50056 448 ALA B CA 1
ATOM 2305 C C . ALA A 1 286 ? 71.04500 99.93000 93.13200 1.000 211.50056 448 ALA B C 1
ATOM 2306 O O . ALA A 1 286 ? 71.40000 101.09500 93.34900 1.000 211.50056 448 ALA B O 1
ATOM 2308 N N . SER A 1 287 ? 71.31500 99.30700 91.98400 1.000 212.05751 449 SER B N 1
ATOM 2309 C CA . SER A 1 287 ? 71.96500 100.02200 90.89100 1.000 212.05751 449 SER B CA 1
ATOM 2310 C C . SER A 1 287 ? 71.11200 101.20100 90.44200 1.000 212.05751 449 SER B C 1
ATOM 2311 O O . SER A 1 287 ? 71.62800 102.28600 90.15000 1.000 212.05751 449 SER B O 1
ATOM 2314 N N . ARG A 1 288 ? 69.79400 101.00200 90.38100 1.000 238.58871 450 ARG B N 1
ATOM 2315 C CA . ARG A 1 288 ? 68.89700 102.10700 90.06800 1.000 238.58871 450 ARG B CA 1
ATOM 2316 C C . ARG A 1 288 ? 68.97500 103.20300 91.12200 1.000 238.58871 450 ARG B C 1
ATOM 2317 O O . ARG A 1 288 ? 68.87300 104.39000 90.78900 1.000 238.58871 450 ARG B O 1
ATOM 2325 N N . ILE A 1 289 ? 69.15800 102.83100 92.38700 1.000 195.86878 451 ILE B N 1
ATOM 2326 C CA . ILE A 1 289 ? 69.28800 103.80100 93.46900 1.000 195.86878 451 ILE B CA 1
ATOM 2327 C C . ILE A 1 289 ? 70.56200 104.60700 93.26200 1.000 195.86878 451 ILE B C 1
ATOM 2328 O O . ILE A 1 289 ? 71.66300 104.04700 93.20400 1.000 195.86878 451 ILE B O 1
ATOM 2333 N N . GLN A 1 290 ? 70.42200 105.92500 93.14500 1.000 218.92835 452 GLN B N 1
ATOM 2334 C CA . GLN A 1 290 ? 71.57700 106.78300 92.91800 1.000 218.92835 452 GLN B CA 1
ATOM 2335 C C . GLN A 1 290 ? 72.52300 106.73700 94.11200 1.000 218.92835 452 GLN B C 1
ATOM 2336 O O . GLN A 1 290 ? 72.09000 106.77800 95.26700 1.000 218.92835 452 GLN B O 1
ATOM 2342 N N . ARG A 1 291 ? 73.82300 106.64300 93.82500 1.000 213.98559 453 ARG B N 1
ATOM 2343 C CA . ARG A 1 291 ? 74.85400 106.67500 94.84700 1.000 213.98559 453 ARG B CA 1
ATOM 2344 C C . ARG A 1 291 ? 76.14600 107.14900 94.20200 1.000 213.98559 453 ARG B C 1
ATOM 2345 O O . ARG A 1 291 ? 76.49500 106.67400 93.11200 1.000 213.98559 453 ARG B O 1
ATOM 2353 N N . PRO A 1 292 ? 76.87300 108.07200 94.84000 1.000 244.52297 454 PRO B N 1
ATOM 2354 C CA . PRO A 1 292 ? 78.13000 108.56200 94.25500 1.000 244.52297 454 PRO B CA 1
ATOM 2355 C C . PRO A 1 292 ? 79.23700 107.52200 94.20600 1.000 244.52297 454 PRO B C 1
ATOM 2356 O O . PRO A 1 292 ? 80.34100 107.84200 93.75100 1.000 244.52297 454 PRO B O 1
ATOM 2360 N N . PHE A 1 293 ? 78.98700 106.30000 94.65500 1.000 223.29043 455 PHE B N 1
ATOM 2361 C CA . PHE A 1 293 ? 80.00800 105.25800 94.72000 1.000 223.29043 455 PHE B CA 1
ATOM 2362 C C . PHE A 1 293 ? 79.29800 103.92200 94.91200 1.000 223.29043 455 PHE B C 1
ATOM 2363 O O . PHE A 1 293 ? 78.06600 103.83800 94.83100 1.000 223.29043 455 PHE B O 1
ATOM 2371 N N . SER A 1 294 ? 80.07700 102.87200 95.16100 1.000 207.11806 456 SER B N 1
ATOM 2372 C CA . SER A 1 294 ? 79.54100 101.54800 95.44400 1.000 207.11806 456 SER B CA 1
ATOM 2373 C C . SER A 1 294 ? 80.16200 101.06000 96.74800 1.000 207.11806 456 SER B C 1
ATOM 2374 O O . SER A 1 294 ? 80.88100 101.79600 97.43000 1.000 207.11806 456 SER B O 1
ATOM 2377 N N . VAL A 1 295 ? 79.88500 99.80400 97.09700 1.000 202.97555 457 VAL B N 1
ATOM 2378 C CA . VAL A 1 295 ? 80.36700 99.22600 98.34400 1.000 202.97555 457 VAL B CA 1
ATOM 2379 C C . VAL A 1 295 ? 80.70700 97.76300 98.10700 1.000 202.97555 457 VAL B C 1
ATOM 2380 O O . VAL A 1 295 ? 80.03600 97.06600 97.34100 1.000 202.97555 457 VAL B O 1
ATOM 2384 N N . LYS A 1 296 ? 81.76200 97.30000 98.77600 1.000 216.67252 458 LYS B N 1
ATOM 2385 C CA . LYS A 1 296 ? 82.19900 95.91500 98.69900 1.000 216.67252 458 LYS B CA 1
ATOM 2386 C C . LYS A 1 296 ? 82.56200 95.41600 100.09000 1.000 216.67252 458 LYS B C 1
ATOM 2387 O O . LYS A 1 296 ? 82.93800 96.19600 100.97000 1.000 216.67252 458 LYS B O 1
ATOM 2393 N N . PHE A 1 297 ? 82.44400 94.10500 100.28000 1.000 219.50491 459 PHE B N 1
ATOM 2394 C CA . PHE A 1 297 ? 82.74700 93.45200 101.54600 1.000 219.50491 459 PHE B CA 1
ATOM 2395 C C . PHE A 1 297 ? 83.90500 92.48500 101.35200 1.000 219.50491 459 PHE B C 1
ATOM 2396 O O . PHE A 1 297 ? 83.96000 91.77100 100.34500 1.000 219.50491 459 PHE B O 1
ATOM 2404 N N . ASP A 1 298 ? 84.82500 92.46200 102.31900 1.000 228.98610 460 ASP B N 1
ATOM 2405 C CA . ASP A 1 298 ? 85.97200 91.56700 102.27600 1.000 228.98610 460 ASP B CA 1
ATOM 2406 C C . ASP A 1 298 ? 85.86500 90.55600 103.41000 1.000 228.98610 460 ASP B C 1
ATOM 2407 O O . ASP A 1 298 ? 86.16300 90.89400 104.56600 1.000 228.98610 460 ASP B O 1
ATOM 2412 N N . PRO A 1 299 ? 85.44900 89.31500 103.14400 1.000 200.09883 461 PRO B N 1
ATOM 2413 C CA . PRO A 1 299 ? 85.38000 88.31900 104.22500 1.000 200.09883 461 PRO B CA 1
ATOM 2414 C C . PRO A 1 299 ? 86.72400 88.01500 104.86100 1.000 200.09883 461 PRO B C 1
ATOM 2415 O O . PRO A 1 299 ? 86.75800 87.63500 106.03700 1.000 200.09883 461 PRO B O 1
ATOM 2419 N N . TYR A 1 300 ? 87.82900 88.16500 104.12700 1.000 217.32611 462 TYR B N 1
ATOM 2420 C CA . TYR A 1 300 ? 89.13800 87.86300 104.69500 1.000 217.32611 462 TYR B CA 1
ATOM 2421 C C . TYR A 1 300 ? 89.44600 88.74400 105.89800 1.000 217.32611 462 TYR B C 1
ATOM 2422 O O . TYR A 1 300 ? 90.17800 88.32500 106.80200 1.000 217.32611 462 TYR B O 1
ATOM 2431 N N . THR A 1 301 ? 88.90100 89.96100 105.93000 1.000 233.39242 463 THR B N 1
ATOM 2432 C CA . THR A 1 301 ? 89.12100 90.87600 107.04100 1.000 233.39242 463 THR B CA 1
ATOM 2433 C C . THR A 1 301 ? 87.82000 91.41700 107.62100 1.000 233.39242 463 THR B C 1
ATOM 2434 O O . THR A 1 301 ? 87.86300 92.23600 108.54700 1.000 233.39242 463 THR B O 1
ATOM 2438 N N . LEU A 1 302 ? 86.66900 90.98200 107.11100 1.000 195.99637 464 LEU B N 1
ATOM 2439 C CA . LEU A 1 302 ? 85.37300 91.45500 107.58900 1.000 195.99637 464 LEU B CA 1
ATOM 2440 C C . LEU A 1 302 ? 85.30600 92.98000 107.54300 1.000 195.99637 464 LEU B C 1
ATOM 2441 O O . LEU A 1 302 ? 84.78000 93.63700 108.44400 1.000 195.99637 464 LEU B O 1
ATOM 2446 N N . ALA A 1 303 ? 85.85200 93.54400 106.47200 1.000 207.15149 465 ALA B N 1
ATOM 2447 C CA . ALA A 1 303 ? 85.91100 94.98300 106.27800 1.000 207.15149 465 ALA B CA 1
ATOM 2448 C C . ALA A 1 303 ? 85.08500 95.38600 105.06400 1.000 207.15149 465 ALA B C 1
ATOM 2449 O O . ALA A 1 303 ? 84.78800 94.57600 104.18200 1.000 207.15149 465 ALA B O 1
ATOM 2451 N N . ILE A 1 304 ? 84.71700 96.66400 105.03000 1.000 225.11530 466 ILE B N 1
ATOM 2452 C CA . ILE A 1 304 ? 83.93100 97.23400 103.94300 1.000 225.11530 466 ILE B CA 1
ATOM 2453 C C . ILE A 1 304 ? 84.74200 98.34900 103.30200 1.000 225.11530 466 ILE B C 1
ATOM 2454 O O . ILE A 1 304 ? 85.24200 99.23900 103.99900 1.000 225.11530 466 ILE B O 1
ATOM 2459 N N . ASP A 1 305 ? 84.87000 98.30200 101.97900 1.000 236.29062 467 ASP B N 1
ATOM 2460 C CA . ASP A 1 305 ? 85.65100 99.27200 101.22500 1.000 236.29062 467 ASP B CA 1
ATOM 2461 C C . ASP A 1 305 ? 84.74700 99.99700 100.24000 1.000 236.29062 467 ASP B C 1
ATOM 2462 O O . ASP A 1 305 ? 83.95900 99.36300 99.52900 1.000 236.29062 467 ASP B O 1
ATOM 2467 N N . VAL A 1 306 ? 84.86200 101.32600 100.20200 1.000 230.29940 468 VAL B N 1
ATOM 2468 C CA . VAL A 1 306 ? 84.05800 102.10700 99.27500 1.000 230.29940 468 VAL B CA 1
ATOM 2469 C C . VAL A 1 306 ? 84.48500 101.79800 97.84300 1.000 230.29940 468 VAL B C 1
ATOM 2470 O O . VAL A 1 306 ? 85.63900 101.43900 97.57400 1.000 230.29940 468 VAL B O 1
ATOM 2474 N N . LEU A 1 307 ? 83.54200 101.94100 96.91400 1.000 209.42147 469 LEU B N 1
ATOM 2475 C CA . LEU A 1 307 ? 83.77300 101.67400 95.49400 1.000 209.42147 469 LEU B CA 1
ATOM 2476 C C . LEU A 1 307 ? 83.45100 102.95300 94.72700 1.000 209.42147 469 LEU B C 1
ATOM 2477 O O . LEU A 1 307 ? 82.31900 103.15200 94.27900 1.000 209.42147 469 LEU B O 1
ATOM 2482 N N . ASP A 1 308 ? 84.45300 103.82100 94.58100 1.000 209.69685 470 ASP B N 1
ATOM 2483 C CA . ASP A 1 308 ? 84.28300 105.09200 93.89600 1.000 209.69685 470 ASP B CA 1
ATOM 2484 C C . ASP A 1 308 ? 85.31200 105.34900 92.80400 1.000 209.69685 470 ASP B C 1
ATOM 2485 O O . ASP A 1 308 ? 85.11800 106.27400 92.00700 1.000 209.69685 470 ASP B O 1
ATOM 2490 N N . SER A 1 309 ? 86.38700 104.57200 92.74000 1.000 188.77534 471 SER B N 1
ATOM 2491 C CA . SER A 1 309 ? 87.42700 104.77500 91.74600 1.000 188.77534 471 SER B CA 1
ATOM 2492 C C . SER A 1 309 ? 87.78700 103.45600 91.08100 1.000 188.77534 471 SER B C 1
ATOM 2493 O O . SER A 1 309 ? 87.66100 102.39000 91.69200 1.000 188.77534 471 SER B O 1
ATOM 2496 N N . PRO A 1 310 ? 88.23800 103.50000 89.82600 1.000 184.97378 472 PRO B N 1
ATOM 2497 C CA . PRO A 1 310 ? 88.64400 102.25600 89.15500 1.000 184.97378 472 PRO B CA 1
ATOM 2498 C C . PRO A 1 310 ? 89.76000 101.52100 89.87400 1.000 184.97378 472 PRO B C 1
ATOM 2499 O O . PRO A 1 310 ? 89.81300 100.28600 89.81700 1.000 184.97378 472 PRO B O 1
ATOM 2503 N N . GLN A 1 311 ? 90.65600 102.24300 90.54900 1.000 216.60887 473 GLN B N 1
ATOM 2504 C CA . GLN A 1 311 ? 91.76400 101.58900 91.23800 1.000 216.60887 473 GLN B CA 1
ATOM 2505 C C . GLN A 1 311 ? 91.25200 100.62900 92.30400 1.000 216.60887 473 GLN B C 1
ATOM 2506 O O . GLN A 1 311 ? 91.75600 99.50800 92.44300 1.000 216.60887 473 GLN B O 1
ATOM 2512 N N . ALA A 1 312 ? 90.24600 101.05400 93.07000 1.000 200.26196 474 ALA B N 1
ATOM 2513 C CA . ALA A 1 312 ? 89.64700 100.16100 94.05500 1.000 200.26196 474 ALA B CA 1
ATOM 2514 C C . ALA A 1 312 ? 89.01200 98.95300 93.38100 1.000 200.26196 474 ALA B C 1
ATOM 2515 O O . ALA A 1 312 ? 89.11700 97.82600 93.87700 1.000 200.26196 474 ALA B O 1
ATOM 2517 N N . VAL A 1 313 ? 88.34400 99.17100 92.24600 1.000 178.94747 475 VAL B N 1
ATOM 2518 C CA . VAL A 1 313 ? 87.73900 98.06300 91.51200 1.000 178.94747 475 VAL B CA 1
ATOM 2519 C C . VAL A 1 313 ? 88.81200 97.08000 91.06300 1.000 178.94747 475 VAL B C 1
ATOM 2520 O O . VAL A 1 313 ? 88.65300 95.85900 91.18100 1.000 178.94747 475 VAL B O 1
ATOM 2524 N N . ARG A 1 314 ? 89.92500 97.59800 90.54200 1.000 208.07292 476 ARG B N 1
ATOM 2525 C CA . ARG A 1 314 ? 91.01300 96.73100 90.10300 1.000 208.07292 476 ARG B CA 1
ATOM 2526 C C . ARG A 1 314 ? 91.57000 95.92600 91.27100 1.000 208.07292 476 ARG B C 1
ATOM 2527 O O . ARG A 1 314 ? 91.89500 94.74200 91.13100 1.000 208.07292 476 ARG B O 1
ATOM 2535 N N . ARG A 1 315 ? 91.68900 96.56100 92.44000 1.000 237.01549 477 ARG B N 1
ATOM 2536 C CA . ARG A 1 315 ? 92.18800 95.86800 93.62300 1.000 237.01549 477 ARG B CA 1
ATOM 2537 C C . ARG A 1 315 ? 91.39600 94.59500 93.89100 1.000 237.01549 477 ARG B C 1
ATOM 2538 O O . ARG A 1 315 ? 91.97000 93.51600 94.07500 1.000 237.01549 477 ARG B O 1
ATOM 2546 N N . SER A 1 316 ? 90.06600 94.70700 93.91500 1.000 215.20317 478 SER B N 1
ATOM 2547 C CA . SER A 1 316 ? 89.23000 93.52600 94.10100 1.000 215.20317 478 SER B CA 1
ATOM 2548 C C . SER A 1 316 ? 89.32900 92.58800 92.90500 1.000 215.20317 478 SER B C 1
ATOM 2549 O O . SER A 1 316 ? 89.34200 91.36200 93.06700 1.000 215.20317 478 SER B O 1
ATOM 2552 N N . LEU A 1 317 ? 89.40500 93.14700 91.69600 1.000 217.10104 479 LEU B N 1
ATOM 2553 C CA . LEU A 1 317 ? 89.46700 92.31900 90.49600 1.000 217.10104 479 LEU B CA 1
ATOM 2554 C C . LEU A 1 317 ? 90.70200 91.42800 90.50600 1.000 217.10104 479 LEU B C 1
ATOM 2555 O O . LEU A 1 317 ? 90.63100 90.24200 90.16200 1.000 217.10104 479 LEU B O 1
ATOM 2560 N N . GLU A 1 318 ? 91.84800 91.98300 90.90500 1.000 256.23208 480 GLU B N 1
ATOM 2561 C CA . GLU A 1 318 ? 93.07900 91.20400 90.95700 1.000 256.23208 480 GLU B CA 1
ATOM 2562 C C . GLU A 1 318 ? 92.91900 89.97700 91.84600 1.000 256.23208 480 GLU B C 1
ATOM 2563 O O . GLU A 1 318 ? 93.33900 88.87300 91.48500 1.000 256.23208 480 GLU B O 1
ATOM 2569 N N . GLY A 1 319 ? 92.31000 90.15400 93.01900 1.000 245.93287 481 GLY B N 1
ATOM 2570 C CA . GLY A 1 319 ? 92.02700 89.00700 93.86600 1.000 245.93287 481 GLY B CA 1
ATOM 2571 C C . GLY A 1 319 ? 91.04600 88.04300 93.22700 1.000 245.93287 481 GLY B C 1
ATOM 2572 O O . GLY A 1 319 ? 91.16500 86.82500 93.38400 1.000 245.93287 481 GLY B O 1
ATOM 2573 N N . VAL A 1 320 ? 90.06200 88.57300 92.49900 1.000 215.87063 482 VAL B N 1
ATOM 2574 C CA . VAL A 1 320 ? 89.07400 87.72100 91.84000 1.000 215.87063 482 VAL B CA 1
ATOM 2575 C C . VAL A 1 320 ? 89.75500 86.82000 90.81700 1.000 215.87063 482 VAL B C 1
ATOM 2576 O O . VAL A 1 320 ? 89.56400 85.59900 90.80800 1.000 215.87063 482 VAL B O 1
ATOM 2580 N N . GLN A 1 321 ? 90.56600 87.41400 89.94000 1.000 241.08659 483 GLN B N 1
ATOM 2581 C CA . GLN A 1 321 ? 91.26900 86.63400 88.92900 1.000 241.08659 483 GLN B CA 1
ATOM 2582 C C . GLN A 1 321 ? 92.25400 85.64700 89.54000 1.000 241.08659 483 GLN B C 1
ATOM 2583 O O . GLN A 1 321 ? 92.49800 84.59000 88.94800 1.000 241.08659 483 GLN B O 1
ATOM 2589 N N . ASP A 1 322 ? 92.82300 85.96400 90.70500 1.000 265.58275 484 ASP B N 1
ATOM 2590 C CA . ASP A 1 322 ? 93.71200 85.01900 91.37400 1.000 265.58275 484 ASP B CA 1
ATOM 2591 C C . ASP A 1 322 ? 92.96600 83.74400 91.74300 1.000 265.58275 484 ASP B C 1
ATOM 2592 O O . ASP A 1 322 ? 93.49600 82.63500 91.60400 1.000 265.58275 484 ASP B O 1
ATOM 2597 N N . GLU A 1 323 ? 91.72500 83.88300 92.21400 1.000 220.00340 485 GLU B N 1
ATOM 2598 C CA . GLU A 1 323 ? 90.93200 82.71000 92.56600 1.000 220.00340 485 GLU B CA 1
ATOM 2599 C C . GLU A 1 323 ? 90.67900 81.82900 91.35000 1.000 220.00340 485 GLU B C 1
ATOM 2600 O O . GLU A 1 323 ? 90.75700 80.59800 91.44000 1.000 220.00340 485 GLU B O 1
ATOM 2606 N N . LEU A 1 324 ? 90.37300 82.43900 90.20300 1.000 199.17899 486 LEU B N 1
ATOM 2607 C CA . LEU A 1 324 ? 90.14000 81.65400 88.99500 1.000 199.17899 486 LEU B CA 1
ATOM 2608 C C . LEU A 1 324 ? 91.38400 80.86400 88.61000 1.000 199.17899 486 LEU B C 1
ATOM 2609 O O . LEU A 1 324 ? 91.29800 79.68300 88.25200 1.000 199.17899 486 LEU B O 1
ATOM 2614 N N . ASP A 1 325 ? 92.55500 81.50100 88.68000 1.000 236.34332 487 ASP B N 1
ATOM 2615 C CA . ASP A 1 325 ? 93.79400 80.79200 88.37800 1.000 236.34332 487 ASP B CA 1
ATOM 2616 C C . ASP A 1 325 ? 94.02200 79.64600 89.35500 1.000 236.34332 487 ASP B C 1
ATOM 2617 O O . ASP A 1 325 ? 94.41400 78.54600 88.95000 1.000 236.34332 487 ASP B O 1
ATOM 2622 N N . THR A 1 326 ? 93.78100 79.88400 90.64500 1.000 220.94669 488 THR B N 1
ATOM 2623 C CA . THR A 1 326 ? 93.90000 78.81200 91.62800 1.000 220.94669 488 THR B CA 1
ATOM 2624 C C . THR A 1 326 ? 92.91300 77.69200 91.32800 1.000 220.94669 488 THR B C 1
ATOM 2625 O O . THR A 1 326 ? 93.26300 76.50700 91.38000 1.000 220.94669 488 THR B O 1
ATOM 2629 N N . LEU A 1 327 ? 91.66800 78.05100 91.00900 1.000 191.94397 489 LEU B N 1
ATOM 2630 C CA . LEU A 1 327 ? 90.68200 77.04000 90.64400 1.000 191.94397 489 LEU B CA 1
ATOM 2631 C C . LEU A 1 327 ? 91.07200 76.33500 89.35200 1.000 191.94397 489 LEU B C 1
ATOM 2632 O O . LEU A 1 327 ? 90.89700 75.11800 89.22100 1.000 191.94397 489 LEU B O 1
ATOM 2637 N N . ALA A 1 328 ? 91.60400 77.08500 88.38400 1.000 212.57867 490 ALA B N 1
ATOM 2638 C CA . ALA A 1 328 ? 92.01000 76.48100 87.12000 1.000 212.57867 490 ALA B CA 1
ATOM 2639 C C . ALA A 1 328 ? 93.09000 75.43000 87.34100 1.000 212.57867 490 ALA B C 1
ATOM 2640 O O . ALA A 1 328 ? 93.03600 74.33600 86.76700 1.000 212.57867 490 ALA B O 1
ATOM 2642 N N . HIS A 1 329 ? 94.08300 75.74600 88.17500 1.000 226.22900 491 HIS B N 1
ATOM 2643 C CA . HIS A 1 329 ? 95.11600 74.76700 88.49200 1.000 226.22900 491 HIS B CA 1
ATOM 2644 C C . HIS A 1 329 ? 94.52300 73.56100 89.20600 1.000 226.22900 491 HIS B C 1
ATOM 2645 O O . HIS A 1 329 ? 94.91800 72.41800 88.94600 1.000 226.22900 491 HIS B O 1
ATOM 2652 N N . ALA A 1 330 ? 93.57100 73.79500 90.11100 1.000 227.80224 492 ALA B N 1
ATOM 2653 C CA . ALA A 1 330 ? 92.90500 72.68900 90.78900 1.000 227.80224 492 ALA B CA 1
ATOM 2654 C C . ALA A 1 330 ? 92.18600 71.79600 89.78700 1.000 227.80224 492 ALA B C 1
ATOM 2655 O O . ALA A 1 330 ? 92.24100 70.56400 89.87800 1.000 227.80224 492 ALA B O 1
ATOM 2657 N N . LEU A 1 331 ? 91.50700 72.40700 88.81400 1.000 204.99863 493 LEU B N 1
ATOM 2658 C CA . LEU A 1 331 ? 90.84500 71.63200 87.77100 1.000 204.99863 493 LEU B CA 1
ATOM 2659 C C . LEU A 1 331 ? 91.85400 70.80700 86.98200 1.000 204.99863 493 LEU B C 1
ATOM 2660 O O . LEU A 1 331 ? 91.60800 69.63900 86.66200 1.000 204.99863 493 LEU B O 1
ATOM 2665 N N . SER A 1 332 ? 93.00100 71.40600 86.65600 1.000 222.15674 494 SER B N 1
ATOM 2666 C CA . SER A 1 332 ? 94.03600 70.67100 85.93800 1.000 222.15674 494 SER B CA 1
ATOM 2667 C C . SER A 1 332 ? 94.52500 69.48100 86.75300 1.000 222.15674 494 SER B C 1
ATOM 2668 O O . SER A 1 332 ? 94.70500 68.37900 86.22200 1.000 222.15674 494 SER B O 1
ATOM 2671 N N . ALA A 1 333 ? 94.74800 69.68700 88.05300 1.000 222.35760 495 ALA B N 1
ATOM 2672 C CA . ALA A 1 333 ? 95.19300 68.59200 88.90800 1.000 222.35760 495 ALA B CA 1
ATOM 2673 C C . ALA A 1 333 ? 94.15100 67.48100 88.95800 1.000 222.35760 495 ALA B C 1
ATOM 2674 O O . ALA A 1 333 ? 94.48400 66.29500 88.85400 1.000 222.35760 495 ALA B O 1
ATOM 2676 N N . ILE A 1 334 ? 92.87800 67.84900 89.11000 1.000 211.06474 496 ILE B N 1
ATOM 2677 C CA . ILE A 1 334 ? 91.82500 66.84700 89.16500 1.000 211.06474 496 ILE B CA 1
ATOM 2678 C C . ILE A 1 334 ? 91.58500 66.27300 87.77200 1.000 211.06474 496 ILE B C 1
ATOM 2679 O O . ILE A 1 334 ? 91.54900 66.99800 86.76900 1.000 211.06474 496 ILE B O 1
ATOM 2684 N N . GLY A 1 335 ? 91.42200 64.95600 87.71000 1.000 251.45436 497 GLY B N 1
ATOM 2685 C CA . GLY A 1 335 ? 91.17500 64.27700 86.45200 1.000 251.45436 497 GLY B CA 1
ATOM 2686 C C . GLY A 1 335 ? 92.40400 64.17100 85.57000 1.000 251.45436 497 GLY B C 1
ATOM 2687 O O . GLY A 1 335 ? 93.38300 64.89200 85.75700 1.000 251.45436 497 GLY B O 1
ATOM 2689 N N . SER B 2 1 ? 56.19000 98.55500 112.08700 1.000 327.40166 40 SER G N 1
ATOM 2690 C CA . SER B 2 1 ? 57.05300 99.40300 112.90000 1.000 327.40166 40 SER G CA 1
ATOM 2691 C C . SER B 2 1 ? 57.93100 100.29000 112.02700 1.000 327.40166 40 SER G C 1
ATOM 2692 O O . SER B 2 1 ? 58.36600 101.36100 112.45300 1.000 327.40166 40 SER G O 1
ATOM 2699 N N . LEU B 2 2 ? 58.19300 99.83500 110.80000 1.000 316.03921 41 LEU G N 1
ATOM 2700 C CA . LEU B 2 2 ? 59.07800 100.58400 109.91600 1.000 316.03921 41 LEU G CA 1
ATOM 2701 C C . LEU B 2 2 ? 58.49700 101.95100 109.58500 1.000 316.03921 41 LEU G C 1
ATOM 2702 O O . LEU B 2 2 ? 59.24100 102.90100 109.31100 1.000 316.03921 41 LEU G O 1
ATOM 2718 N N . ILE B 2 3 ? 57.16900 102.06900 109.59600 1.000 341.34442 42 ILE G N 1
ATOM 2719 C CA . ILE B 2 3 ? 56.53500 103.35300 109.31300 1.000 341.34442 42 ILE G CA 1
ATOM 2720 C C . ILE B 2 3 ? 57.02500 104.40300 110.30000 1.000 341.34442 42 ILE G C 1
ATOM 2721 O O . ILE B 2 3 ? 57.42900 105.50700 109.91600 1.000 341.34442 42 ILE G O 1
ATOM 2737 N N . GLU B 2 4 ? 57.00200 104.06800 111.59100 1.000 356.96304 43 GLU G N 1
ATOM 2738 C CA . GLU B 2 4 ? 57.46200 105.00600 112.60900 1.000 356.96304 43 GLU G CA 1
ATOM 2739 C C . GLU B 2 4 ? 58.93900 105.32500 112.42900 1.000 356.96304 43 GLU G C 1
ATOM 2740 O O . GLU B 2 4 ? 59.36100 106.47400 112.60000 1.000 356.96304 43 GLU G O 1
ATOM 2752 N N . ASP B 2 5 ? 59.74200 104.31600 112.08600 1.000 352.56856 44 ASP G N 1
ATOM 2753 C CA . ASP B 2 5 ? 61.16200 104.54800 111.84700 1.000 352.56856 44 ASP G CA 1
ATOM 2754 C C . ASP B 2 5 ? 61.37500 105.48800 110.66700 1.000 352.56856 44 ASP G C 1
ATOM 2755 O O . ASP B 2 5 ? 62.23500 106.37500 110.71700 1.000 352.56856 44 ASP G O 1
ATOM 2764 N N . ALA B 2 6 ? 60.60100 105.30900 109.59300 1.000 347.91908 45 ALA G N 1
ATOM 2765 C CA . ALA B 2 6 ? 60.76700 106.15300 108.41400 1.000 347.91908 45 ALA G CA 1
ATOM 2766 C C . ALA B 2 6 ? 60.47700 107.61400 108.73900 1.000 347.91908 45 ALA G C 1
ATOM 2767 O O . ALA B 2 6 ? 61.26800 108.50500 108.40600 1.000 347.91908 45 ALA G O 1
ATOM 2774 N N . ARG B 2 7 ? 59.34300 107.88200 109.39100 1.000 359.02286 46 ARG G N 1
ATOM 2775 C CA . ARG B 2 7 ? 59.02700 109.25400 109.77500 1.000 359.02286 46 ARG G CA 1
ATOM 2776 C C . ARG B 2 7 ? 60.02800 109.78400 110.79300 1.000 359.02286 46 ARG G C 1
ATOM 2777 O O . ARG B 2 7 ? 60.43900 110.94800 110.72300 1.000 359.02286 46 ARG G O 1
ATOM 2798 N N . LYS B 2 8 ? 60.43200 108.94500 111.75000 1.000 363.74126 47 LYS G N 1
ATOM 2799 C CA . LYS B 2 8 ? 61.37500 109.38900 112.77100 1.000 363.74126 47 LYS G CA 1
ATOM 2800 C C . LYS B 2 8 ? 62.69200 109.82200 112.14000 1.000 363.74126 47 LYS G C 1
ATOM 2801 O O . LYS B 2 8 ? 63.27600 110.84100 112.52600 1.000 363.74126 47 LYS G O 1
ATOM 2820 N N . GLU B 2 9 ? 63.18200 109.04900 111.17000 1.000 357.81371 48 GLU G N 1
ATOM 2821 C CA . GLU B 2 9 ? 64.40000 109.42900 110.46400 1.000 357.81371 48 GLU G CA 1
ATOM 2822 C C . GLU B 2 9 ? 64.18900 110.71300 109.67100 1.000 357.81371 48 GLU G C 1
ATOM 2823 O O . GLU B 2 9 ? 65.05600 111.59400 109.64800 1.000 357.81371 48 GLU G O 1
ATOM 2835 N N . ARG B 2 10 ? 63.03600 110.83500 109.00900 1.000 361.39753 49 ARG G N 1
ATOM 2836 C CA . ARG B 2 10 ? 62.78300 112.00100 108.17000 1.000 361.39753 49 ARG G CA 1
ATOM 2837 C C . ARG B 2 10 ? 62.66600 113.26800 109.00900 1.000 361.39753 49 ARG G C 1
ATOM 2838 O O . ARG B 2 10 ? 63.27000 114.29800 108.68800 1.000 361.39753 49 ARG G O 1
ATOM 2859 N N . GLU B 2 11 ? 61.88700 113.21200 110.09300 1.000 37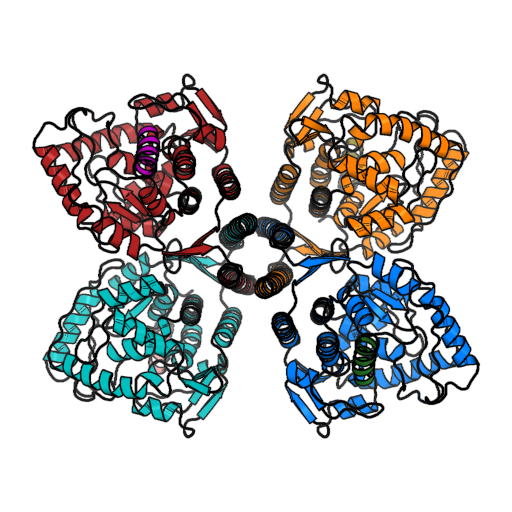2.79306 50 GLU G N 1
ATOM 2860 C CA . GLU B 2 11 ? 61.72100 114.39100 110.93700 1.000 372.79306 50 GLU G CA 1
ATOM 2861 C C . GLU B 2 11 ? 63.03200 114.77700 111.61000 1.000 372.79306 50 GLU G C 1
ATOM 2862 O O . GLU B 2 11 ? 63.34200 115.96600 111.74200 1.000 372.79306 50 GLU G O 1
ATOM 2874 N N . ALA B 2 12 ? 63.81400 113.78700 112.04700 1.000 375.75049 51 ALA G N 1
ATOM 2875 C CA . ALA B 2 12 ? 65.10300 114.08300 112.66300 1.000 375.75049 51 ALA G CA 1
ATOM 2876 C C . ALA B 2 12 ? 66.03900 114.75600 111.66800 1.000 375.75049 51 ALA G C 1
ATOM 2877 O O . ALA B 2 12 ? 66.73500 115.72100 112.00500 1.000 375.75049 51 ALA G O 1
ATOM 2884 N N . ALA B 2 13 ? 66.07100 114.25500 110.43200 1.000 375.32991 52 ALA G N 1
ATOM 2885 C CA . ALA B 2 13 ? 66.93800 114.84300 109.41600 1.000 375.32991 52 ALA G CA 1
ATOM 2886 C C . ALA B 2 13 ? 66.51200 116.26900 109.08900 1.000 375.32991 52 ALA G C 1
ATOM 2887 O O . ALA B 2 13 ? 67.35200 117.16600 108.95100 1.000 375.32991 52 ALA G O 1
ATOM 2894 N N . VAL B 2 14 ? 65.20300 116.49900 108.96100 1.000 385.40245 53 VAL G N 1
ATOM 2895 C CA . VAL B 2 14 ? 64.71600 117.82200 108.58500 1.000 385.40245 53 VAL G CA 1
ATOM 2896 C C . VAL B 2 14 ? 64.66800 118.77600 109.77100 1.000 385.40245 53 VAL G C 1
ATOM 2897 O O . VAL B 2 14 ? 64.55300 119.99200 109.57300 1.000 385.40245 53 VAL G O 1
ATOM 2910 N N . ALA B 2 15 ? 64.75300 118.26300 111.00100 1.000 389.40520 54 ALA G N 1
ATOM 2911 C CA . ALA B 2 15 ? 64.70500 119.13700 112.16800 1.000 389.40520 54 ALA G CA 1
ATOM 2912 C C . ALA B 2 15 ? 65.87000 120.11900 112.17000 1.000 389.40520 54 ALA G C 1
ATOM 2913 O O . ALA B 2 15 ? 65.68900 121.30800 112.46000 1.000 389.40520 54 ALA G O 1
ATOM 2920 N N . ALA B 2 16 ? 67.07400 119.64200 111.84900 1.000 394.66134 55 ALA G N 1
ATOM 2921 C CA . ALA B 2 16 ? 68.23300 120.52700 111.82200 1.000 394.66134 55 ALA G CA 1
ATOM 2922 C C . ALA B 2 16 ? 68.19900 121.46400 110.62200 1.000 394.66134 55 ALA G C 1
ATOM 2923 O O . ALA B 2 16 ? 68.79700 122.54600 110.66600 1.000 394.66134 55 ALA G O 1
ATOM 2930 N N . ALA B 2 17 ? 67.51300 121.07300 109.54600 1.000 394.56023 56 ALA G N 1
ATOM 2931 C CA . ALA B 2 17 ? 67.46100 121.91000 108.35300 1.000 394.56023 56 ALA G CA 1
ATOM 2932 C C . ALA B 2 17 ? 66.80300 123.25100 108.65600 1.000 394.56023 56 ALA G C 1
ATOM 2933 O O . ALA B 2 17 ? 67.26800 124.30500 108.20800 1.000 394.56023 56 ALA G O 1
ATOM 2940 N N . ALA B 2 18 ? 65.71400 123.22900 109.41900 1.000 389.86950 57 ALA G N 1
ATOM 2941 C CA . ALA B 2 18 ? 64.99900 124.45200 109.76800 1.000 389.86950 57 ALA G CA 1
ATOM 2942 C C . ALA B 2 18 ? 65.65200 125.13200 110.96600 1.000 389.86950 57 ALA G C 1
ATOM 2943 O O . ALA B 2 18 ? 64.96900 125.56700 111.89300 1.000 389.86950 57 ALA G O 1
ATOM 2950 N N . VAL C 1 1 ? 94.70000 56.76000 102.70500 1.000 240.25847 163 VAL A N 1
ATOM 2951 C CA . VAL C 1 1 ? 94.88900 58.18600 102.47600 1.000 240.25847 163 VAL A CA 1
ATOM 2952 C C . VAL C 1 1 ? 95.00600 58.92100 103.80600 1.000 240.25847 163 VAL A C 1
ATOM 2953 O O . VAL C 1 1 ? 94.24300 58.65600 104.73500 1.000 240.25847 163 VAL A O 1
ATOM 2957 N N . PRO C 1 2 ? 95.96400 59.84000 103.89800 1.000 241.38229 164 PRO A N 1
ATOM 2958 C CA . PRO C 1 2 ? 96.15500 60.58300 105.15100 1.000 241.38229 164 PRO A CA 1
ATOM 2959 C C . PRO C 1 2 ? 94.89900 61.35300 105.53500 1.000 241.38229 164 PRO A C 1
ATOM 2960 O O . PRO C 1 2 ? 94.20900 61.91700 104.68300 1.000 241.38229 164 PRO A O 1
ATOM 2964 N N . TRP C 1 3 ? 94.60800 61.37300 106.83300 1.000 235.93332 165 TRP A N 1
ATOM 2965 C CA . TRP C 1 3 ? 93.45900 62.11500 107.33200 1.000 235.93332 165 TRP A CA 1
ATOM 2966 C C . TRP C 1 3 ? 93.81800 63.58200 107.54100 1.000 235.93332 165 TRP A C 1
ATOM 2967 O O . TRP C 1 3 ? 94.91300 63.92000 107.99800 1.000 235.93332 165 TRP A O 1
ATOM 2978 N N . PHE C 1 4 ? 92.88000 64.45800 107.19800 1.000 215.87295 166 PHE A N 1
ATOM 2979 C CA . PHE C 1 4 ? 93.05800 65.89000 107.37800 1.000 215.87295 166 PHE A CA 1
ATOM 2980 C C . PHE C 1 4 ? 91.75200 66.47700 107.88400 1.000 215.87295 166 PHE A C 1
ATOM 2981 O O . PHE C 1 4 ? 90.67100 65.99400 107.53000 1.000 215.87295 166 PHE A O 1
ATOM 2989 N N . PRO C 1 5 ? 91.81500 67.51400 108.71200 1.000 222.58429 167 PRO A N 1
ATOM 2990 C CA . PRO C 1 5 ? 90.58900 68.17800 109.16000 1.000 222.58429 167 PRO A CA 1
ATOM 2991 C C . PRO C 1 5 ? 89.92400 68.94600 108.02700 1.000 222.58429 167 PRO A C 1
ATOM 2992 O O . PRO C 1 5 ? 90.55200 69.32300 107.03600 1.000 222.58429 167 PRO A O 1
ATOM 2996 N N . ARG C 1 6 ? 88.62100 69.17300 108.19500 1.000 223.97783 168 ARG A N 1
ATOM 2997 C CA . ARG C 1 6 ? 87.83700 69.91900 107.22300 1.000 223.97783 168 ARG A CA 1
ATOM 2998 C C . ARG C 1 6 ? 87.49900 71.33300 107.67100 1.000 223.97783 168 ARG A C 1
ATOM 2999 O O . ARG C 1 6 ? 87.18200 72.17100 106.81900 1.000 223.97783 168 ARG A O 1
ATOM 3007 N N . LYS C 1 7 ? 87.56100 71.62300 108.96800 1.000 250.61602 169 LYS A N 1
ATOM 3008 C CA . LYS C 1 7 ? 87.27200 72.95500 109.47800 1.000 250.61602 169 LYS A CA 1
ATOM 3009 C C . LYS C 1 7 ? 87.84100 73.06700 110.88600 1.000 250.61602 169 LYS A C 1
ATOM 3010 O O . LYS C 1 7 ? 88.36200 72.10100 111.44700 1.000 250.61602 169 LYS A O 1
ATOM 3016 N N . VAL C 1 8 ? 87.72700 74.27000 111.45300 1.000 221.55358 170 VAL A N 1
ATOM 3017 C CA . VAL C 1 8 ? 88.31100 74.53500 112.76400 1.000 221.55358 170 VAL A CA 1
ATOM 3018 C C . VAL C 1 8 ? 87.66900 73.67200 113.84100 1.000 221.55358 170 VAL A C 1
ATOM 3019 O O . VAL C 1 8 ? 88.30000 73.37000 114.86200 1.000 221.55358 170 VAL A O 1
ATOM 3023 N N . SER C 1 9 ? 86.41300 73.26600 113.64300 1.000 286.22811 171 SER A N 1
ATOM 3024 C CA . SER C 1 9 ? 85.69700 72.54000 114.68800 1.000 286.22811 171 SER A CA 1
ATOM 3025 C C . SER C 1 9 ? 86.43200 71.26400 115.08100 1.000 286.22811 171 SER A C 1
ATOM 3026 O O . SER C 1 9 ? 86.70900 71.03300 116.26400 1.000 286.22811 171 SER A O 1
ATOM 3029 N N . GLU C 1 10 ? 86.76100 70.42100 114.10000 1.000 305.40735 172 GLU A N 1
ATOM 3030 C CA . GLU C 1 10 ? 87.46300 69.17900 114.40900 1.000 305.40735 172 GLU A CA 1
ATOM 3031 C C . GLU C 1 10 ? 88.92200 69.44000 114.75800 1.000 305.40735 172 GLU A C 1
ATOM 3032 O O . GLU C 1 10 ? 89.53400 68.66900 115.50600 1.000 305.40735 172 GLU A O 1
ATOM 3038 N N . LEU C 1 11 ? 89.49600 70.52200 114.22700 1.000 273.91898 173 LEU A N 1
ATOM 3039 C CA . LEU C 1 11 ? 90.88700 70.84600 114.52300 1.000 273.91898 173 LEU A CA 1
ATOM 3040 C C . LEU C 1 11 ? 91.11600 70.94700 116.02600 1.000 273.91898 173 LEU A C 1
ATOM 3041 O O . LEU C 1 11 ? 92.06300 70.36300 116.56400 1.000 273.91898 173 LEU A O 1
ATOM 3046 N N . ASP C 1 12 ? 90.25100 71.68600 116.72100 1.000 305.61568 174 ASP A N 1
ATOM 3047 C CA . ASP C 1 12 ? 90.37800 71.80600 118.17000 1.000 305.61568 174 ASP A CA 1
ATOM 3048 C C . ASP C 1 12 ? 89.98000 70.50900 118.86500 1.000 305.61568 174 ASP A C 1
ATOM 3049 O O . ASP C 1 12 ? 90.66600 70.05200 119.78700 1.000 305.61568 174 ASP A O 1
ATOM 3054 N N . LYS C 1 13 ? 88.87400 69.90000 118.43500 1.000 325.85780 175 LYS A N 1
ATOM 3055 C CA . LYS C 1 13 ? 88.35200 68.72500 119.12600 1.000 325.85780 175 LYS A CA 1
ATOM 3056 C C . LYS C 1 13 ? 89.33700 67.56200 119.07000 1.000 325.85780 175 LYS A C 1
ATOM 3057 O O . LYS C 1 13 ? 89.84900 67.11200 120.10200 1.000 325.85780 175 LYS A O 1
ATOM 3063 N N . CYS C 1 14 ? 89.61300 67.05700 117.86600 1.000 326.38649 176 CYS A N 1
ATOM 3064 C CA . CYS C 1 14 ? 90.44300 65.86200 117.74600 1.000 326.38649 176 CYS A CA 1
ATOM 3065 C C . CYS C 1 14 ? 91.86300 66.11500 118.23900 1.000 326.38649 176 CYS A C 1
ATOM 3066 O O . CYS C 1 14 ? 92.44700 65.26500 118.92000 1.000 326.38649 176 CYS A O 1
ATOM 3069 N N . HIS C 1 15 ? 92.43600 67.27300 117.90800 1.000 310.11081 177 HIS A N 1
ATOM 3070 C CA . HIS C 1 15 ? 93.80600 67.56200 118.31200 1.000 310.11081 177 HIS A CA 1
ATOM 3071 C C . HIS C 1 15 ? 93.95700 67.72400 119.81700 1.000 310.11081 177 HIS A C 1
ATOM 3072 O O . HIS C 1 15 ? 95.01400 67.38400 120.35800 1.000 310.11081 177 HIS A O 1
ATOM 3079 N N . HIS C 1 16 ? 92.93100 68.22700 120.50200 1.000 312.89097 178 HIS A N 1
ATOM 3080 C CA . HIS C 1 16 ? 92.97700 68.39500 121.94700 1.000 312.89097 178 HIS A CA 1
ATOM 3081 C C . HIS C 1 16 ? 92.49800 67.16500 122.70500 1.000 312.89097 178 HIS A C 1
ATOM 3082 O O . HIS C 1 16 ? 92.54300 67.16200 123.94000 1.000 312.89097 178 HIS A O 1
ATOM 3089 N N . LEU C 1 17 ? 92.04400 66.12900 122.00200 1.000 325.93115 179 LEU A N 1
ATOM 3090 C CA . LEU C 1 17 ? 91.61100 64.88300 122.62300 1.000 325.93115 179 LEU A CA 1
ATOM 3091 C C . LEU C 1 17 ? 92.65400 63.78000 122.49300 1.000 325.93115 179 LEU A C 1
ATOM 3092 O O . LEU C 1 17 ? 93.02300 63.15400 123.49100 1.000 325.93115 179 LEU A O 1
ATOM 3097 N N . VAL C 1 18 ? 93.13800 63.52700 121.27500 1.000 336.60084 180 VAL A N 1
ATOM 3098 C CA . VAL C 1 18 ? 94.17800 62.51800 121.08800 1.000 336.60084 180 VAL A CA 1
ATOM 3099 C C . VAL C 1 18 ? 95.45100 62.92700 121.81900 1.000 336.60084 180 VAL A C 1
ATOM 3100 O O . VAL C 1 18 ? 96.09200 62.10700 122.48800 1.000 336.60084 180 VAL A O 1
ATOM 3104 N N . THR C 1 19 ? 95.83500 64.19600 121.70800 1.000 326.98607 181 THR A N 1
ATOM 3105 C CA . THR C 1 19 ? 97.00900 64.71700 122.39300 1.000 326.98607 181 THR A CA 1
ATOM 3106 C C . THR C 1 19 ? 96.64500 65.14000 123.80900 1.000 326.98607 181 THR A C 1
ATOM 3107 O O . THR C 1 19 ? 95.59300 65.74200 124.03900 1.000 326.98607 181 THR A O 1
ATOM 3111 N N . LYS C 1 20 ? 97.52200 64.81800 124.75700 1.000 332.73625 182 LYS A N 1
ATOM 3112 C CA . LYS C 1 20 ? 97.27700 65.14800 126.15400 1.000 332.73625 182 LYS A CA 1
ATOM 3113 C C . LYS C 1 20 ? 98.53200 64.85200 126.96000 1.000 332.73625 182 LYS A C 1
ATOM 3114 O O . LYS C 1 20 ? 99.23200 63.87300 126.68600 1.000 332.73625 182 LYS A O 1
ATOM 3120 N N . PHE C 1 21 ? 98.80700 65.70000 127.94900 1.000 388.87771 183 PHE A N 1
ATOM 3121 C CA . PHE C 1 21 ? 99.91700 65.49900 128.87900 1.000 388.87771 183 PHE A CA 1
ATOM 3122 C C . PHE C 1 21 ? 101.22300 65.23900 128.12400 1.000 388.87771 183 PHE A C 1
ATOM 3123 O O . PHE C 1 21 ? 101.83300 64.17400 128.21000 1.000 388.87771 183 PHE A O 1
ATOM 3131 N N . ASP C 1 22 ? 101.63600 66.25900 127.37500 1.000 385.83270 184 ASP A N 1
ATOM 3132 C CA . ASP C 1 22 ? 102.84500 66.20300 126.55400 1.000 385.83270 184 ASP A CA 1
ATOM 3133 C C . ASP C 1 22 ? 103.74900 67.37000 126.92800 1.000 385.83270 184 ASP A C 1
ATOM 3134 O O . ASP C 1 22 ? 103.94600 68.30600 126.14400 1.000 385.83270 184 ASP A O 1
ATOM 3139 N N . PRO C 1 23 ? 104.31800 67.34200 128.13000 1.000 383.11626 185 PRO A N 1
ATOM 3140 C CA . PRO C 1 23 ? 105.22500 68.41500 128.54500 1.000 383.11626 185 PRO A CA 1
ATOM 3141 C C . PRO C 1 23 ? 106.54500 68.35700 127.79100 1.000 383.11626 185 PRO A C 1
ATOM 3142 O O . PRO C 1 23 ? 106.96400 67.31400 127.28400 1.000 383.11626 185 PRO A O 1
ATOM 3146 N N . ASP C 1 24 ? 107.20100 69.51200 127.72300 1.000 407.84267 186 ASP A N 1
ATOM 3147 C CA . ASP C 1 24 ? 108.49400 69.63400 127.06600 1.000 407.84267 186 ASP A CA 1
ATOM 3148 C C . ASP C 1 24 ? 109.61600 69.50400 128.08800 1.000 407.84267 186 ASP A C 1
ATOM 3149 O O . ASP C 1 24 ? 109.51800 70.02100 129.20500 1.000 407.84267 186 ASP A O 1
ATOM 3154 N N . LEU C 1 25 ? 110.68500 68.81000 127.69700 1.000 405.59525 187 LEU A N 1
ATOM 3155 C CA . LEU C 1 25 ? 111.84300 68.60600 128.56400 1.000 405.59525 187 LEU A CA 1
ATOM 3156 C C . LEU C 1 25 ? 112.87300 69.71900 128.40700 1.000 405.59525 187 LEU A C 1
ATOM 3157 O O . LEU C 1 25 ? 113.17800 70.42500 129.37200 1.000 405.59525 187 LEU A O 1
ATOM 3162 N N . ASP C 1 26 ? 113.41000 69.88700 127.19600 1.000 407.07616 188 ASP A N 1
ATOM 3163 C CA . ASP C 1 26 ? 114.39000 70.92400 126.88200 1.000 407.07616 188 ASP A CA 1
ATOM 3164 C C . ASP C 1 26 ? 115.40500 71.11500 128.00400 1.000 407.07616 188 ASP A C 1
ATOM 3165 O O . ASP C 1 26 ? 115.68000 72.24700 128.41500 1.000 407.07616 188 ASP A O 1
ATOM 3170 N N . LEU C 1 27 ? 115.97200 70.01500 128.50000 1.000 373.68006 189 LEU A N 1
ATOM 3171 C CA . LEU C 1 27 ? 116.95000 70.09400 129.57900 1.000 373.68006 189 LEU A CA 1
ATOM 3172 C C . LEU C 1 27 ? 118.35000 70.39200 129.05200 1.000 373.68006 189 LEU A C 1
ATOM 3173 O O . LEU C 1 27 ? 119.07500 71.20900 129.62900 1.000 373.68006 189 LEU A O 1
ATOM 3178 N N . ASP C 1 28 ? 118.74500 69.73800 127.95700 1.000 385.32016 190 ASP A N 1
ATOM 3179 C CA . ASP C 1 28 ? 120.07800 69.95000 127.40600 1.000 385.32016 190 ASP A CA 1
ATOM 3180 C C . ASP C 1 28 ? 120.24800 71.34700 126.82300 1.000 385.32016 190 ASP A C 1
ATOM 3181 O O . ASP C 1 28 ? 121.38400 71.78500 126.61100 1.000 385.32016 190 ASP A O 1
ATOM 3186 N N . HIS C 1 29 ? 119.15100 72.05300 126.56400 1.000 366.62018 191 HIS A N 1
ATOM 3187 C CA . HIS C 1 29 ? 119.24300 73.38800 126.00000 1.000 366.62018 191 HIS A CA 1
ATOM 3188 C C . HIS C 1 29 ? 119.82800 74.35400 127.02900 1.000 366.62018 191 HIS A C 1
ATOM 3189 O O . HIS C 1 29 ? 119.75300 74.10900 128.23800 1.000 366.62018 191 HIS A O 1
ATOM 3196 N N . PRO C 1 30 ? 120.42200 75.46200 126.57800 1.000 361.34126 192 PRO A N 1
ATOM 3197 C CA . PRO C 1 30 ? 121.00700 76.42200 127.52500 1.000 361.34126 192 PRO A CA 1
ATOM 3198 C C . PRO C 1 30 ? 119.98300 76.92800 128.52600 1.000 361.34126 192 PRO A C 1
ATOM 3199 O O . PRO C 1 30 ? 118.90000 77.38200 128.14500 1.000 361.34126 192 PRO A O 1
ATOM 3203 N N . GLY C 1 31 ? 120.32000 76.85600 129.81100 1.000 356.34647 193 GLY A N 1
ATOM 3204 C CA . GLY C 1 31 ? 119.37700 77.21000 130.85200 1.000 356.34647 193 GLY A CA 1
ATOM 3205 C C . GLY C 1 31 ? 118.37500 76.10500 131.11300 1.000 356.34647 193 GLY A C 1
ATOM 3206 O O . GLY C 1 31 ? 118.73300 74.92400 131.12600 1.000 356.34647 193 GLY A O 1
ATOM 3207 N N . PHE C 1 32 ? 117.11400 76.47800 131.32200 1.000 374.28078 194 PHE A N 1
ATOM 3208 C CA . PHE C 1 32 ? 116.03000 75.52900 131.56400 1.000 374.28078 194 PHE A CA 1
ATOM 3209 C C . PHE C 1 32 ? 116.26100 74.69700 132.82100 1.000 374.28078 194 PHE A C 1
ATOM 3210 O O . PHE C 1 32 ? 115.68300 73.61500 132.96900 1.000 374.28078 194 PHE A O 1
ATOM 3218 N N . SER C 1 33 ? 117.10000 75.18300 133.73400 1.000 357.03394 195 SER A N 1
ATOM 3219 C CA . SER C 1 33 ? 117.37300 74.49900 134.99100 1.000 357.03394 195 SER A CA 1
ATOM 3220 C C . SER C 1 33 ? 116.62400 75.10700 136.16700 1.000 357.03394 195 SER A C 1
ATOM 3221 O O . SER C 1 33 ? 116.25500 74.38700 137.10000 1.000 357.03394 195 SER A O 1
ATOM 3224 N N . ASP C 1 34 ? 116.39200 76.41700 136.14500 1.000 353.56119 196 ASP A N 1
ATOM 3225 C CA . ASP C 1 34 ? 115.64600 77.06000 137.21700 1.000 353.56119 196 ASP A CA 1
ATOM 3226 C C . ASP C 1 34 ? 114.21700 76.53400 137.25900 1.000 353.56119 196 ASP A C 1
ATOM 3227 O O . ASP C 1 34 ? 113.57800 76.33400 136.22200 1.000 353.56119 196 ASP A O 1
ATOM 3232 N N . GLN C 1 35 ? 113.71400 76.30800 138.47400 1.000 350.82257 197 GLN A N 1
ATOM 3233 C CA . GLN C 1 35 ? 112.35500 75.80000 138.62600 1.000 350.82257 197 GLN A CA 1
ATOM 3234 C C . GLN C 1 35 ? 111.33400 76.77800 138.06100 1.000 350.82257 197 GLN A C 1
ATOM 3235 O O . GLN C 1 35 ? 110.25200 76.37300 137.62200 1.000 350.82257 197 GLN A O 1
ATOM 3241 N N . VAL C 1 36 ? 111.66100 78.07200 138.06200 1.000 357.16701 198 VAL A N 1
ATOM 3242 C CA . VAL C 1 36 ? 110.72200 79.07800 137.57400 1.000 357.16701 198 VAL A CA 1
ATOM 3243 C C . VAL C 1 36 ? 110.40000 78.84300 136.10400 1.000 357.16701 198 VAL A C 1
ATOM 3244 O O . VAL C 1 36 ? 109.23800 78.92000 135.68800 1.000 357.16701 198 VAL A O 1
ATOM 3248 N N . TYR C 1 37 ? 111.42100 78.55200 135.29400 1.000 350.08973 199 TYR A N 1
ATOM 3249 C CA . TYR C 1 37 ? 111.18500 78.30800 133.87400 1.000 350.08973 199 TYR A CA 1
ATOM 3250 C C . TYR C 1 37 ? 110.27600 77.10400 133.66600 1.000 350.08973 199 TYR A C 1
ATOM 3251 O O . TYR C 1 37 ? 109.39100 77.12600 132.80200 1.000 350.08973 199 TYR A O 1
ATOM 3260 N N . ARG C 1 38 ? 110.47900 76.04100 134.44700 1.000 334.12620 200 ARG A N 1
ATOM 3261 C CA . ARG C 1 38 ? 109.60400 74.87800 134.34400 1.000 334.12620 200 ARG A CA 1
ATOM 3262 C C . ARG C 1 38 ? 108.17000 75.23900 134.70800 1.000 334.12620 200 ARG A C 1
ATOM 3263 O O . ARG C 1 38 ? 107.22200 74.78400 134.05700 1.000 334.12620 200 ARG A O 1
ATOM 3271 N N . GLN C 1 39 ? 107.99100 76.05800 135.74700 1.000 335.71315 201 GLN A N 1
ATOM 3272 C CA . GLN C 1 39 ? 106.64700 76.47800 136.13000 1.000 335.71315 201 GLN A CA 1
ATOM 3273 C C . GLN C 1 39 ? 105.98500 77.28000 135.01800 1.000 335.71315 201 GLN A C 1
ATOM 3274 O O . GLN C 1 39 ? 104.79600 77.09600 134.73200 1.000 335.71315 201 GLN A O 1
ATOM 3280 N N . ARG C 1 40 ? 106.73900 78.17700 134.37700 1.000 314.56184 202 ARG A N 1
ATOM 3281 C CA . ARG C 1 40 ? 106.18800 78.94100 133.26300 1.000 314.56184 202 ARG A CA 1
ATOM 3282 C C . ARG C 1 40 ? 105.76100 78.02300 132.12600 1.000 314.56184 202 ARG A C 1
ATOM 3283 O O . ARG C 1 40 ? 104.69500 78.21600 131.52900 1.000 314.56184 202 ARG A O 1
ATOM 3291 N N . ARG C 1 41 ? 106.57900 77.01700 131.81100 1.000 310.02691 203 ARG A N 1
ATOM 3292 C CA . ARG C 1 41 ? 106.20900 76.07000 130.76500 1.000 310.02691 203 ARG A CA 1
ATOM 3293 C C . ARG C 1 41 ? 104.92500 75.33400 131.12400 1.000 310.02691 203 ARG A C 1
ATOM 3294 O O . ARG C 1 41 ? 104.04900 75.14400 130.27200 1.000 310.02691 203 ARG A O 1
ATOM 3302 N N . LYS C 1 42 ? 104.79500 74.91100 132.38300 1.000 321.04661 204 LYS A N 1
ATOM 3303 C CA . LYS C 1 42 ? 103.56100 74.26600 132.82000 1.000 321.04661 204 LYS A CA 1
ATOM 3304 C C . LYS C 1 42 ? 102.37900 75.22200 132.71900 1.000 321.04661 204 LYS A C 1
ATOM 3305 O O . LYS C 1 42 ? 101.28600 74.82700 132.29600 1.000 321.04661 204 LYS A O 1
ATOM 3311 N N . LEU C 1 43 ? 102.57800 76.48300 133.10600 1.000 329.33535 205 LEU A N 1
ATOM 3312 C CA . LEU C 1 43 ? 101.50900 77.47000 132.99800 1.000 329.33535 205 LEU A CA 1
ATOM 3313 C C . LEU C 1 43 ? 101.09000 77.66500 131.54600 1.000 329.33535 205 LEU A C 1
ATOM 3314 O O . LEU C 1 43 ? 99.89600 77.75100 131.23600 1.000 329.33535 205 LEU A O 1
ATOM 3319 N N . ILE C 1 44 ? 102.06500 77.74500 130.64000 1.000 313.51240 206 ILE A N 1
ATOM 3320 C CA . ILE C 1 44 ? 101.74900 77.90900 129.22400 1.000 313.51240 206 ILE A CA 1
ATOM 3321 C C . ILE C 1 44 ? 101.01000 76.68500 128.69900 1.000 313.51240 206 ILE A C 1
ATOM 3322 O O . ILE C 1 44 ? 100.02600 76.80500 127.95800 1.000 313.51240 206 ILE A O 1
ATOM 3327 N N . ALA C 1 45 ? 101.47000 75.49000 129.07400 1.000 326.92827 207 ALA A N 1
ATOM 3328 C CA . ALA C 1 45 ? 100.83700 74.26900 128.58500 1.000 326.92827 207 ALA A CA 1
ATOM 3329 C C . ALA C 1 45 ? 99.38800 74.17200 129.04600 1.000 326.92827 207 ALA A C 1
ATOM 3330 O O . ALA C 1 45 ? 98.50000 73.82900 128.25600 1.000 326.92827 207 ALA A O 1
ATOM 3332 N N . GLU C 1 46 ? 99.12700 74.46900 130.32000 1.000 343.37055 208 GLU A N 1
ATOM 3333 C CA . GLU C 1 46 ? 97.75900 74.39900 130.82300 1.000 343.37055 208 GLU A CA 1
ATOM 3334 C C . GLU C 1 46 ? 96.86300 75.41700 130.12900 1.000 343.37055 208 GLU A C 1
ATOM 3335 O O . GLU C 1 46 ? 95.71200 75.11400 129.79400 1.000 343.37055 208 GLU A O 1
ATOM 3341 N N . ILE C 1 47 ? 97.36900 76.63200 129.90900 1.000 318.64161 209 ILE A N 1
ATOM 3342 C CA . ILE C 1 47 ? 96.58700 77.63800 129.19600 1.000 318.64161 209 ILE A CA 1
ATOM 3343 C C . ILE C 1 47 ? 96.36000 77.20900 127.75200 1.000 318.64161 209 ILE A C 1
ATOM 3344 O O . ILE C 1 47 ? 95.27700 77.41300 127.19000 1.000 318.64161 209 ILE A O 1
ATOM 3349 N N . ALA C 1 48 ? 97.37400 76.60800 127.13000 1.000 315.53223 210 ALA A N 1
ATOM 3350 C CA . ALA C 1 48 ? 97.27700 76.22400 125.72500 1.000 315.53223 210 ALA A CA 1
ATOM 3351 C C . ALA C 1 48 ? 96.37400 75.01000 125.53500 1.000 315.53223 210 ALA A C 1
ATOM 3352 O O . ALA C 1 48 ? 95.45500 75.02900 124.71000 1.000 315.53223 210 ALA A O 1
ATOM 3354 N N . PHE C 1 49 ? 96.62600 73.94000 126.29200 1.000 309.90916 211 PHE A N 1
ATOM 3355 C CA . PHE C 1 49 ? 95.87600 72.70500 126.09200 1.000 309.90916 211 PHE A CA 1
ATOM 3356 C C . PHE C 1 49 ? 94.39300 72.89900 126.38400 1.000 309.90916 211 PHE A C 1
ATOM 3357 O O . PHE C 1 49 ? 93.53700 72.39900 125.64500 1.000 309.90916 211 PHE A O 1
ATOM 3365 N N . GLN C 1 50 ? 94.07000 73.61900 127.45500 1.000 317.00168 212 GLN A N 1
ATOM 3366 C CA . GLN C 1 50 ? 92.68500 73.81900 127.86200 1.000 317.00168 212 GLN A CA 1
ATOM 3367 C C . GLN C 1 50 ? 91.95900 74.86100 127.02200 1.000 317.00168 212 GLN A C 1
ATOM 3368 O O . GLN C 1 50 ? 90.73700 74.99000 127.14600 1.000 317.00168 212 GLN A O 1
ATOM 3374 N N . TYR C 1 51 ? 92.67000 75.60000 126.17700 1.000 304.83881 213 TYR A N 1
ATOM 3375 C CA . TYR C 1 51 ? 92.02800 76.61200 125.35000 1.000 304.83881 213 TYR A CA 1
ATOM 3376 C C . TYR C 1 51 ? 91.14100 75.96400 124.29500 1.000 304.83881 213 TYR A C 1
ATOM 3377 O O . TYR C 1 51 ? 91.47700 74.91900 123.73200 1.000 304.83881 213 TYR A O 1
ATOM 3386 N N . ARG C 1 52 ? 90.00300 76.59800 124.02500 1.000 303.67029 214 ARG A N 1
ATOM 3387 C CA . ARG C 1 52 ? 89.05700 76.13600 123.02400 1.000 303.67029 214 ARG A CA 1
ATOM 3388 C C . ARG C 1 52 ? 88.95200 77.16300 121.90500 1.000 303.67029 214 ARG A C 1
ATOM 3389 O O . ARG C 1 52 ? 89.10300 78.36900 122.12000 1.000 303.67029 214 ARG A O 1
ATOM 3397 N N . HIS C 1 53 ? 88.68800 76.66600 120.69900 1.000 261.46224 215 HIS A N 1
ATOM 3398 C CA . HIS C 1 53 ? 88.59100 77.54000 119.53900 1.000 261.46224 215 HIS A CA 1
ATOM 3399 C C . HIS C 1 53 ? 87.47600 78.56100 119.72800 1.000 261.46224 215 HIS A C 1
ATOM 3400 O O . HIS C 1 53 ? 86.37900 78.23300 120.18700 1.000 261.46224 215 HIS A O 1
ATOM 3407 N N . GLY C 1 54 ? 87.76800 79.81100 119.37100 1.000 265.02453 216 GLY A N 1
ATOM 3408 C CA . GLY C 1 54 ? 86.81000 80.88800 119.47000 1.000 265.02453 216 GLY A CA 1
ATOM 3409 C C . GLY C 1 54 ? 86.78900 81.61300 120.79700 1.000 265.02453 216 GLY A C 1
ATOM 3410 O O . GLY C 1 54 ? 86.12200 82.65000 120.90600 1.000 265.02453 216 GLY A O 1
ATOM 3411 N N . ASP C 1 55 ? 87.49000 81.10900 121.80700 1.000 281.45160 217 ASP A N 1
ATOM 3412 C CA . ASP C 1 55 ? 87.53600 81.76700 123.10000 1.000 281.45160 217 ASP A CA 1
ATOM 3413 C C . ASP C 1 55 ? 88.59500 82.86400 123.11000 1.000 281.45160 217 ASP A C 1
ATOM 3414 O O . ASP C 1 55 ? 89.57400 82.80500 122.36200 1.000 281.45160 217 ASP A O 1
ATOM 3419 N N . PRO C 1 56 ? 88.42200 83.88200 123.95100 1.000 253.02961 218 PRO A N 1
ATOM 3420 C CA . PRO C 1 56 ? 89.44800 84.92400 124.05600 1.000 253.02961 218 PRO A CA 1
ATOM 3421 C C . PRO C 1 56 ? 90.74600 84.35900 124.61000 1.000 253.02961 218 PRO A C 1
ATOM 3422 O O . PRO C 1 56 ? 90.75200 83.42000 125.40900 1.000 253.02961 218 PRO A O 1
ATOM 3426 N N . ILE C 1 57 ? 91.85700 84.94200 124.17100 1.000 251.70636 219 ILE A N 1
ATOM 3427 C CA . ILE C 1 57 ? 93.17900 84.50400 124.61000 1.000 251.70636 219 ILE A CA 1
ATOM 3428 C C . ILE C 1 57 ? 93.40800 84.97700 126.04100 1.000 251.70636 219 ILE A C 1
ATOM 3429 O O . ILE C 1 57 ? 93.36900 86.18700 126.30700 1.000 251.70636 219 ILE A O 1
ATOM 3434 N N . PRO C 1 58 ? 93.64600 84.06900 126.98600 1.000 258.06745 220 PRO A N 1
ATOM 3435 C CA . PRO C 1 58 ? 93.87800 84.49200 128.37200 1.000 258.06745 220 PRO A CA 1
ATOM 3436 C C . PRO C 1 58 ? 95.10400 85.38700 128.47900 1.000 258.06745 220 PRO A C 1
ATOM 3437 O O . PRO C 1 58 ? 96.11100 85.17800 127.79900 1.000 258.06745 220 PRO A O 1
ATOM 3441 N N . ARG C 1 59 ? 95.00900 86.39500 129.34200 1.000 250.73931 221 ARG A N 1
ATOM 3442 C CA . ARG C 1 59 ? 96.13200 87.28500 129.59100 1.000 250.73931 221 ARG A CA 1
ATOM 3443 C C . ARG C 1 59 ? 97.13200 86.63000 130.53400 1.000 250.73931 221 ARG A C 1
ATOM 3444 O O . ARG C 1 59 ? 96.75400 85.95500 131.49600 1.000 250.73931 221 ARG A O 1
ATOM 3452 N N . VAL C 1 60 ? 98.41600 86.83400 130.25100 1.000 285.47419 222 VAL A N 1
ATOM 3453 C CA . VAL C 1 60 ? 99.50200 86.29900 131.06000 1.000 285.47419 222 VAL A CA 1
ATOM 3454 C C . VAL C 1 60 ? 100.37100 87.45600 131.52800 1.000 285.47419 222 VAL A C 1
ATOM 3455 O O . VAL C 1 60 ? 100.81000 88.28300 130.72000 1.000 285.47419 222 VAL A O 1
ATOM 3459 N N . GLU C 1 61 ? 100.61700 87.51400 132.83200 1.000 302.22326 223 GLU A N 1
ATOM 3460 C CA . GLU C 1 61 ? 101.44200 88.56100 133.41100 1.000 302.22326 223 GLU A CA 1
ATOM 3461 C C . GLU C 1 61 ? 102.92000 88.25000 133.20500 1.000 302.22326 223 GLU A C 1
ATOM 3462 O O . GLU C 1 61 ? 103.32800 87.09200 133.08900 1.000 302.22326 223 GLU A O 1
ATOM 3468 N N . TYR C 1 62 ? 103.72400 89.30700 133.16300 1.000 287.07708 224 TYR A N 1
ATOM 3469 C CA . TYR C 1 62 ? 105.15200 89.19400 132.90500 1.000 287.07708 224 TYR A CA 1
ATOM 3470 C C . TYR C 1 62 ? 105.94000 89.76600 134.07500 1.000 287.07708 224 TYR A C 1
ATOM 3471 O O . TYR C 1 62 ? 105.63400 90.85500 134.57000 1.000 287.07708 224 TYR A O 1
ATOM 3480 N N . THR C 1 63 ? 106.95400 89.02300 134.51100 1.000 301.82833 225 THR A N 1
ATOM 3481 C CA . THR C 1 63 ? 107.84600 89.48300 135.56200 1.000 301.82833 225 THR A CA 1
ATOM 3482 C C . THR C 1 63 ? 108.90600 90.41500 134.97800 1.000 301.82833 225 THR A C 1
ATOM 3483 O O . THR C 1 63 ? 108.85400 90.81500 133.81200 1.000 301.82833 225 THR A O 1
ATOM 3487 N N . ALA C 1 64 ? 109.89000 90.76700 135.80800 1.000 298.70502 226 ALA A N 1
ATOM 3488 C CA . ALA C 1 64 ? 110.91700 91.71000 135.37900 1.000 298.70502 226 ALA A CA 1
ATOM 3489 C C . ALA C 1 64 ? 111.86100 91.08900 134.35500 1.000 298.70502 226 ALA A C 1
ATOM 3490 O O . ALA C 1 64 ? 112.31200 91.77200 133.42800 1.000 298.70502 226 ALA A O 1
ATOM 3492 N N . GLU C 1 65 ? 112.17900 89.80200 134.50700 1.000 313.33224 227 GLU A N 1
ATOM 3493 C CA . GLU C 1 65 ? 113.20300 89.19400 133.66100 1.000 313.33224 227 GLU A CA 1
ATOM 3494 C C . GLU C 1 65 ? 112.79000 89.20200 132.19300 1.000 313.33224 227 GLU A C 1
ATOM 3495 O O . GLU C 1 65 ? 113.59900 89.52800 131.31500 1.000 313.33224 227 GLU A O 1
ATOM 3501 N N . GLU C 1 66 ? 111.53600 88.84900 131.90100 1.000 312.30197 228 GLU A N 1
ATOM 3502 C CA . GLU C 1 66 ? 111.09500 88.83500 130.50900 1.000 312.30197 228 GLU A CA 1
ATOM 3503 C C . GLU C 1 66 ? 110.91400 90.24900 129.97000 1.000 312.30197 228 GLU A C 1
ATOM 3504 O O . GLU C 1 66 ? 111.28500 90.53400 128.82500 1.000 312.30197 228 GLU A O 1
ATOM 3510 N N . ILE C 1 67 ? 110.34800 91.14800 130.77600 1.000 304.97509 229 ILE A N 1
ATOM 3511 C CA . ILE C 1 67 ? 110.14900 92.52000 130.32000 1.000 304.97509 229 ILE A CA 1
ATOM 3512 C C . ILE C 1 67 ? 111.49000 93.19200 130.05500 1.000 304.97509 229 ILE A C 1
ATOM 3513 O O . ILE C 1 67 ? 111.65000 93.92300 129.07100 1.000 304.97509 229 ILE A O 1
ATOM 3518 N N . ALA C 1 68 ? 112.47500 92.95900 130.92700 1.000 294.83298 230 ALA A N 1
ATOM 3519 C CA . ALA C 1 68 ? 113.80200 93.52400 130.70500 1.000 294.83298 230 ALA A CA 1
ATOM 3520 C C . ALA C 1 68 ? 114.41100 92.99900 129.41200 1.000 294.83298 230 ALA A C 1
ATOM 3521 O O . ALA C 1 68 ? 115.01400 93.76000 128.64700 1.000 294.83298 230 ALA A O 1
ATOM 3523 N N . THR C 1 69 ? 114.26400 91.69800 129.15000 1.000 299.11513 231 THR A N 1
ATOM 3524 C CA . THR C 1 69 ? 114.76500 91.13800 127.89900 1.000 299.11513 231 THR A CA 1
ATOM 3525 C C . THR C 1 69 ? 114.05600 91.75300 126.70000 1.000 299.11513 231 THR A C 1
ATOM 3526 O O . THR C 1 69 ? 114.68800 92.04700 125.67800 1.000 299.11513 231 THR A O 1
ATOM 3530 N N . TRP C 1 70 ? 112.74100 91.95600 126.80600 1.000 294.99984 232 TRP A N 1
ATOM 3531 C CA . TRP C 1 70 ? 111.99500 92.57200 125.71300 1.000 294.99984 232 TRP A CA 1
ATOM 3532 C C . TRP C 1 70 ? 112.51400 93.97400 125.42000 1.000 294.99984 232 TRP A C 1
ATOM 3533 O O . TRP C 1 70 ? 112.68100 94.35700 124.25700 1.000 294.99984 232 TRP A O 1
ATOM 3544 N N . LYS C 1 71 ? 112.77400 94.75600 126.46900 1.000 284.48226 233 LYS A N 1
ATOM 3545 C CA . LYS C 1 71 ? 113.28800 96.10700 126.27600 1.000 284.48226 233 LYS A CA 1
ATOM 3546 C C . LYS C 1 71 ? 114.63900 96.08500 125.57000 1.000 284.48226 233 LYS A C 1
ATOM 3547 O O . LYS C 1 71 ? 114.87400 96.84900 124.62700 1.000 284.48226 233 LYS A O 1
ATOM 3553 N N . GLU C 1 72 ? 115.54100 95.20800 126.01500 1.000 290.57956 234 GLU A N 1
ATOM 3554 C CA . GLU C 1 72 ? 116.86500 95.13700 125.40700 1.000 290.57956 234 GLU A CA 1
ATOM 3555 C C . GLU C 1 72 ? 116.77500 94.70400 123.94900 1.000 290.57956 234 GLU A C 1
ATOM 3556 O O . GLU C 1 72 ? 117.36600 95.33300 123.06400 1.000 290.57956 234 GLU A O 1
ATOM 3562 N N . VAL C 1 73 ? 116.03500 93.62800 123.68000 1.000 257.77571 235 VAL A N 1
ATOM 3563 C CA . VAL C 1 73 ? 115.91100 93.14100 122.31000 1.000 257.77571 235 VAL A CA 1
ATOM 3564 C C . VAL C 1 73 ? 115.21100 94.17400 121.43600 1.000 257.77571 235 VAL A C 1
ATOM 3565 O O . VAL C 1 73 ? 115.63800 94.44300 120.30700 1.000 257.77571 235 VAL A O 1
ATOM 3569 N N . TYR C 1 74 ? 114.12900 94.77100 121.93900 1.000 253.29121 236 TYR A N 1
ATOM 3570 C CA . TYR C 1 74 ? 113.39600 95.75700 121.15200 1.000 253.29121 236 TYR A CA 1
ATOM 3571 C C . TYR C 1 74 ? 114.27900 96.95100 120.81100 1.000 253.29121 236 TYR A C 1
ATOM 3572 O O . TYR C 1 74 ? 114.31500 97.40400 119.66100 1.000 253.29121 236 TYR A O 1
ATOM 3581 N N . THR C 1 75 ? 115.00700 97.47200 121.80100 1.000 273.93205 237 THR A N 1
ATOM 3582 C CA . THR C 1 75 ? 115.85800 98.63100 121.55500 1.000 273.93205 237 THR A CA 1
ATOM 3583 C C . THR C 1 75 ? 116.97200 98.30300 120.56900 1.000 273.93205 237 THR A C 1
ATOM 3584 O O . THR C 1 75 ? 117.23900 99.07700 119.64200 1.000 273.93205 237 THR A O 1
ATOM 3588 N N . THR C 1 76 ? 117.63200 97.15800 120.74900 1.000 255.26207 238 THR A N 1
ATOM 3589 C CA . THR C 1 76 ? 118.73500 96.79400 119.86500 1.000 255.26207 238 THR A CA 1
ATOM 3590 C C . THR C 1 76 ? 118.23500 96.47900 118.46000 1.000 255.26207 238 THR A C 1
ATOM 3591 O O . THR C 1 76 ? 118.77800 96.98100 117.46900 1.000 255.26207 238 THR A O 1
ATOM 3595 N N . LEU C 1 77 ? 117.19600 95.64800 118.35500 1.000 261.69744 239 LEU A N 1
ATOM 3596 C CA . LEU C 1 77 ? 116.68100 95.27000 117.04300 1.000 261.69744 239 LEU A CA 1
ATOM 3597 C C . LEU C 1 77 ? 116.03800 96.45800 116.33700 1.000 261.69744 239 LEU A C 1
ATOM 3598 O O . LEU C 1 77 ? 116.18000 96.62100 115.12000 1.000 261.69744 239 LEU A O 1
ATOM 3603 N N . LYS C 1 78 ? 115.32400 97.30100 117.08700 1.000 252.69841 240 LYS A N 1
ATOM 3604 C CA . LYS C 1 78 ? 114.66100 98.44600 116.47200 1.000 252.69841 240 LYS A CA 1
ATOM 3605 C C . LYS C 1 78 ? 115.66400 99.39900 115.83600 1.000 252.69841 240 LYS A C 1
ATOM 3606 O O . LYS C 1 78 ? 115.40100 99.95100 114.76200 1.000 252.69841 240 LYS A O 1
ATOM 3612 N N . GLY C 1 79 ? 116.81600 99.60600 116.47900 1.000 258.56248 241 GLY A N 1
ATOM 3613 C CA . GLY C 1 79 ? 117.83200 100.47300 115.91200 1.000 258.56248 241 GLY A CA 1
ATOM 3614 C C . GLY C 1 79 ? 118.49200 99.91300 114.67200 1.000 258.56248 241 GLY A C 1
ATOM 3615 O O . GLY C 1 79 ? 119.08900 100.67300 113.90200 1.000 258.56248 241 GLY A O 1
ATOM 3616 N N . LEU C 1 80 ? 118.39900 98.59800 114.45900 1.000 244.23266 242 LEU A N 1
ATOM 3617 C CA . LEU C 1 80 ? 118.94900 97.96500 113.27000 1.000 244.23266 242 LEU A CA 1
ATOM 3618 C C . LEU C 1 80 ? 117.90700 97.66500 112.20300 1.000 244.23266 242 LEU A C 1
ATOM 3619 O O . LEU C 1 80 ? 118.28400 97.37500 111.06400 1.000 244.23266 242 LEU A O 1
ATOM 3624 N N . TYR C 1 81 ? 116.61600 97.73200 112.53700 1.000 270.46328 243 TYR A N 1
ATOM 3625 C CA . TYR C 1 81 ? 115.58200 97.47300 111.54300 1.000 270.46328 243 TYR A CA 1
ATOM 3626 C C . TYR C 1 81 ? 115.58700 98.50600 110.42500 1.000 270.46328 243 TYR A C 1
ATOM 3627 O O . TYR C 1 81 ? 115.00900 98.25400 109.36200 1.000 270.46328 243 TYR A O 1
ATOM 3636 N N . ALA C 1 82 ? 116.22600 99.65900 110.63600 1.000 265.12863 244 ALA A N 1
ATOM 3637 C CA . ALA C 1 82 ? 116.33500 100.64400 109.56700 1.000 265.12863 244 ALA A CA 1
ATOM 3638 C C . ALA C 1 82 ? 117.08900 100.08400 108.36900 1.000 265.12863 244 ALA A C 1
ATOM 3639 O O . ALA C 1 82 ? 116.95000 100.59400 107.25100 1.000 265.12863 244 ALA A O 1
ATOM 3641 N N . THR C 1 83 ? 117.88900 99.04200 108.58000 1.000 262.76869 245 THR A N 1
ATOM 3642 C CA . THR C 1 83 ? 118.62900 98.38500 107.51500 1.000 262.76869 245 THR A CA 1
ATOM 3643 C C . THR C 1 83 ? 118.34600 96.89100 107.55000 1.000 262.76869 245 THR A C 1
ATOM 3644 O O . THR C 1 83 ? 118.03800 96.32500 108.60200 1.000 262.76869 245 THR A O 1
ATOM 3648 N N . HIS C 1 84 ? 118.44400 96.26100 106.37900 1.000 262.66176 246 HIS A N 1
ATOM 3649 C CA . HIS C 1 84 ? 118.24200 94.82200 106.24600 1.000 262.66176 246 HIS A CA 1
ATOM 3650 C C . HIS C 1 84 ? 116.76600 94.45600 106.33500 1.000 262.66176 246 HIS A C 1
ATOM 3651 O O . HIS C 1 84 ? 116.40100 93.28700 106.17300 1.000 262.66176 246 HIS A O 1
ATOM 3658 N N . ALA C 1 85 ? 115.91300 95.44200 106.58800 1.000 238.35493 247 ALA A N 1
ATOM 3659 C CA . ALA C 1 85 ? 114.48200 95.20900 106.68800 1.000 238.35493 247 ALA A CA 1
ATOM 3660 C C . ALA C 1 85 ? 113.80900 95.42100 105.33500 1.000 238.35493 247 ALA A C 1
ATOM 3661 O O . ALA C 1 85 ? 114.38600 95.98600 104.40300 1.000 238.35493 247 ALA A O 1
ATOM 3663 N N . CYS C 1 86 ? 112.56500 94.96200 105.23700 1.000 237.71041 248 CYS A N 1
ATOM 3664 C CA . CYS C 1 86 ? 111.77900 95.07800 104.01900 1.000 237.71041 248 CYS A CA 1
ATOM 3665 C C . CYS C 1 86 ? 110.69600 96.13200 104.20800 1.000 237.71041 248 CYS A C 1
ATOM 3666 O O . CYS C 1 86 ? 110.32800 96.47300 105.33600 1.000 237.71041 248 CYS A O 1
ATOM 3669 N N . GLY C 1 87 ? 110.18200 96.64200 103.08700 1.000 231.58823 249 GLY A N 1
ATOM 3670 C CA . GLY C 1 87 ? 109.25600 97.76200 103.15400 1.000 231.58823 249 GLY A CA 1
ATOM 3671 C C . GLY C 1 87 ? 108.04200 97.47700 104.01400 1.000 231.58823 249 GLY A C 1
ATOM 3672 O O . GLY C 1 87 ? 107.67800 98.27500 104.88200 1.000 231.58823 249 GLY A O 1
ATOM 3673 N N . GLU C 1 88 ? 107.40400 96.32500 103.79900 1.000 219.65316 250 GLU A N 1
ATOM 3674 C CA . GLU C 1 88 ? 106.22500 95.97900 104.58800 1.000 219.65316 250 GLU A CA 1
ATOM 3675 C C . GLU C 1 88 ? 106.57200 95.85200 106.06500 1.000 219.65316 250 GLU A C 1
ATOM 3676 O O . GLU C 1 88 ? 105.76900 96.21200 106.93500 1.000 219.65316 250 GLU A O 1
ATOM 3682 N N . HIS C 1 89 ? 107.76600 95.33900 106.36900 1.000 250.48577 251 HIS A N 1
ATOM 3683 C CA . HIS C 1 89 ? 108.16300 95.17800 107.76400 1.000 250.48577 251 HIS A CA 1
ATOM 3684 C C . HIS C 1 89 ? 108.23900 96.52400 108.47300 1.000 250.48577 251 HIS A C 1
ATOM 3685 O O . HIS C 1 89 ? 107.82400 96.64700 109.63200 1.000 250.48577 251 HIS A O 1
ATOM 3692 N N . LEU C 1 90 ? 108.76700 97.54500 107.79500 1.000 246.81221 252 LEU A N 1
ATOM 3693 C CA . LEU C 1 90 ? 108.92700 98.85400 108.42000 1.000 246.81221 252 LEU A CA 1
ATOM 3694 C C . LEU C 1 90 ? 107.59700 99.37900 108.94700 1.000 246.81221 252 LEU A C 1
ATOM 3695 O O . LEU C 1 90 ? 107.42900 99.58600 110.15500 1.000 246.81221 252 LEU A O 1
ATOM 3700 N N . GLU C 1 91 ? 106.63200 99.60200 108.05200 1.000 248.35022 253 GLU A N 1
ATOM 3701 C CA . GLU C 1 91 ? 105.33500 100.10300 108.49600 1.000 248.35022 253 GLU A CA 1
ATOM 3702 C C . GLU C 1 91 ? 104.60900 99.08500 109.36400 1.000 248.35022 253 GLU A C 1
ATOM 3703 O O . GLU C 1 91 ? 103.68500 99.44900 110.10000 1.000 248.35022 253 GLU A O 1
ATOM 3709 N N . ALA C 1 92 ? 105.00900 97.81500 109.29600 1.000 234.09137 254 ALA A N 1
ATOM 3710 C CA . ALA C 1 92 ? 104.37400 96.79000 110.11800 1.000 234.09137 254 ALA A CA 1
ATOM 3711 C C . ALA C 1 92 ? 104.43900 97.16000 111.59400 1.000 234.09137 254 ALA A C 1
ATOM 3712 O O . ALA C 1 92 ? 103.40700 97.34200 112.25000 1.000 234.09137 254 ALA A O 1
ATOM 3714 N N . PHE C 1 93 ? 105.65300 97.28600 112.13500 1.000 245.19871 255 PHE A N 1
ATOM 3715 C CA . PHE C 1 93 ? 105.80300 97.66400 113.53400 1.000 245.19871 255 PHE A CA 1
ATOM 3716 C C . PHE C 1 93 ? 105.45800 99.12700 113.77800 1.000 245.19871 255 PHE A C 1
ATOM 3717 O O . PHE C 1 93 ? 105.02600 99.47100 114.88400 1.000 245.19871 255 PHE A O 1
ATOM 3725 N N . ALA C 1 94 ? 105.63800 99.99200 112.77700 1.000 230.68382 256 ALA A N 1
ATOM 3726 C CA . ALA C 1 94 ? 105.32200 101.40600 112.95700 1.000 230.68382 256 ALA A CA 1
ATOM 3727 C C . ALA C 1 94 ? 103.86400 101.59100 113.35500 1.000 230.68382 256 ALA A C 1
ATOM 3728 O O . ALA C 1 94 ? 103.55700 102.27900 114.33600 1.000 230.68382 256 ALA A O 1
ATOM 3730 N N . LEU C 1 95 ? 102.94600 100.98600 112.60000 1.000 224.57244 257 LEU A N 1
ATOM 3731 C CA . LEU C 1 95 ? 101.54500 100.99900 113.00500 1.000 224.57244 257 LEU A CA 1
ATOM 3732 C C . LEU C 1 95 ? 101.34300 100.21800 114.29600 1.000 224.57244 257 LEU A C 1
ATOM 3733 O O . LEU C 1 95 ? 100.59100 100.64600 115.18000 1.000 224.57244 257 LEU A O 1
ATOM 3738 N N . LEU C 1 96 ? 102.01100 99.07100 114.42500 1.000 251.39661 258 LEU A N 1
ATOM 3739 C CA . LEU C 1 96 ? 101.86000 98.25500 115.62400 1.000 251.39661 258 LEU A CA 1
ATOM 3740 C C . LEU C 1 96 ? 102.32400 99.00700 116.86500 1.000 251.39661 258 LEU A C 1
ATOM 3741 O O . LEU C 1 96 ? 101.64600 99.00100 117.89800 1.000 251.39661 258 LEU A O 1
ATOM 3746 N N . GLU C 1 97 ? 103.48200 99.66600 116.78300 1.000 241.77396 259 GLU A N 1
ATOM 3747 C CA . GLU C 1 97 ? 103.97900 100.40800 117.93700 1.000 241.77396 259 GLU A CA 1
ATOM 3748 C C . GLU C 1 97 ? 103.02700 101.53500 118.31400 1.000 241.77396 259 GLU A C 1
ATOM 3749 O O . GLU C 1 97 ? 102.76800 101.77000 119.50000 1.000 241.77396 259 GLU A O 1
ATOM 3755 N N . ARG C 1 98 ? 102.49600 102.24400 117.31600 1.000 246.31011 260 ARG A N 1
ATOM 3756 C CA . ARG C 1 98 ? 101.53800 103.30900 117.59500 1.000 246.31011 260 ARG A CA 1
ATOM 3757 C C . ARG C 1 98 ? 100.23600 102.75200 118.15600 1.000 246.31011 260 ARG A C 1
ATOM 3758 O O . ARG C 1 98 ? 99.61400 103.36900 119.02900 1.000 246.31011 260 ARG A O 1
ATOM 3766 N N . PHE C 1 99 ? 99.80600 101.58800 117.67100 1.000 242.13934 261 PHE A N 1
ATOM 3767 C CA . PHE C 1 99 ? 98.53200 101.00500 118.07500 1.000 242.13934 261 PHE A CA 1
ATOM 3768 C C . PHE C 1 99 ? 98.69400 99.78800 118.97100 1.000 242.13934 261 PHE A C 1
ATOM 3769 O O . PHE C 1 99 ? 98.14300 99.76500 120.07800 1.000 242.13934 261 PHE A O 1
ATOM 3777 N N . SER C 1 100 ? 99.43800 98.77100 118.53000 1.000 263.48932 262 SER A N 1
ATOM 3778 C CA . SER C 1 100 ? 99.60300 97.57200 119.34500 1.000 263.48932 262 SER A CA 1
ATOM 3779 C C . SER C 1 100 ? 100.42200 97.83500 120.60100 1.000 263.48932 262 SER A C 1
ATOM 3780 O O . SER C 1 100 ? 100.39800 97.01300 121.52400 1.000 263.48932 262 SER A O 1
ATOM 3783 N N . GLY C 1 101 ? 101.14400 98.94900 120.65700 1.000 260.72452 263 GLY A N 1
ATOM 3784 C CA . GLY C 1 101 ? 101.92500 99.28400 121.82900 1.000 260.72452 263 GLY A CA 1
ATOM 3785 C C . GLY C 1 101 ? 103.32400 98.71900 121.86000 1.000 260.72452 263 GLY A C 1
ATOM 3786 O O . GLY C 1 101 ? 103.91900 98.64200 122.94100 1.000 260.72452 263 GLY A O 1
ATOM 3787 N N . TYR C 1 102 ? 103.87400 98.31900 120.71400 1.000 265.43768 264 TYR A N 1
ATOM 3788 C CA . TYR C 1 102 ? 105.21700 97.75400 120.68100 1.000 265.43768 264 TYR A CA 1
ATOM 3789 C C . TYR C 1 102 ? 106.24200 98.75500 121.19500 1.000 265.43768 264 TYR A C 1
ATOM 3790 O O . TYR C 1 102 ? 106.51700 99.76500 120.53800 1.000 265.43768 264 TYR A O 1
ATOM 3799 N N . ARG C 1 103 ? 106.81200 98.48200 122.36600 1.000 291.65947 265 ARG A N 1
ATOM 3800 C CA . ARG C 1 103 ? 107.85500 99.32700 122.92900 1.000 291.65947 265 ARG A CA 1
ATOM 3801 C C . ARG C 1 103 ? 108.74700 98.47100 123.81400 1.000 291.65947 265 ARG A C 1
ATOM 3802 O O . ARG C 1 103 ? 108.32900 97.42100 124.30800 1.000 291.65947 265 ARG A O 1
ATOM 3810 N N . GLU C 1 104 ? 109.98300 98.93500 124.00600 1.000 305.55718 266 GLU A N 1
ATOM 3811 C CA . GLU C 1 104 ? 110.91300 98.20900 124.86400 1.000 305.55718 266 GLU A CA 1
ATOM 3812 C C . GLU C 1 104 ? 110.41700 98.17000 126.30400 1.000 305.55718 266 GLU A C 1
ATOM 3813 O O . GLU C 1 104 ? 110.50900 97.13500 126.97400 1.000 305.55718 266 GLU A O 1
ATOM 3819 N N . ASP C 1 105 ? 109.88400 99.29000 126.79700 1.000 319.18672 267 ASP A N 1
ATOM 3820 C CA . ASP C 1 105 ? 109.39800 99.35900 128.16900 1.000 319.18672 267 ASP A CA 1
ATOM 3821 C C . ASP C 1 105 ? 108.04700 98.68200 128.35700 1.000 319.18672 267 ASP A C 1
ATOM 3822 O O . ASP C 1 105 ? 107.69100 98.35000 129.49300 1.000 319.18672 267 ASP A O 1
ATOM 3827 N N . ASN C 1 106 ? 107.29000 98.46900 127.28100 1.000 308.99438 268 ASN A N 1
ATOM 3828 C CA . ASN C 1 106 ? 105.95100 97.89400 127.36300 1.000 308.99438 268 ASN A CA 1
ATOM 3829 C C . ASN C 1 106 ? 105.86300 96.71900 126.40000 1.000 308.99438 268 ASN A C 1
ATOM 3830 O O . ASN C 1 106 ? 105.88300 96.90800 125.18000 1.000 308.99438 268 ASN A O 1
ATOM 3835 N N . ILE C 1 107 ? 105.76000 95.51200 126.94800 1.000 278.60550 269 ILE A N 1
ATOM 3836 C CA . ILE C 1 107 ? 105.58600 94.30500 126.14600 1.000 278.60550 269 ILE A CA 1
ATOM 3837 C C . ILE C 1 107 ? 104.09300 94.04000 125.98900 1.000 278.60550 269 ILE A C 1
ATOM 3838 O O . ILE C 1 107 ? 103.38300 93.88000 126.99300 1.000 278.60550 269 ILE A O 1
ATOM 3843 N N . PRO C 1 108 ? 103.57400 93.98500 124.76800 1.000 253.93981 270 PRO A N 1
ATOM 3844 C CA . PRO C 1 108 ? 102.13100 93.81300 124.57500 1.000 253.93981 270 PRO A CA 1
ATOM 3845 C C . PRO C 1 108 ? 101.68000 92.39600 124.90500 1.000 253.93981 270 PRO A C 1
ATOM 3846 O O . PRO C 1 108 ? 102.47900 91.47800 125.08900 1.000 253.93981 270 PRO A O 1
ATOM 3850 N N . GLN C 1 109 ? 100.36100 92.23700 124.97500 1.000 233.52935 271 GLN A N 1
ATOM 3851 C CA . GLN C 1 109 ? 99.73200 90.96100 125.26500 1.000 233.52935 271 GLN A CA 1
ATOM 3852 C C . GLN C 1 109 ? 99.36600 90.24900 123.96400 1.000 233.52935 271 GLN A C 1
ATOM 3853 O O . GLN C 1 109 ? 99.72700 90.67400 122.86500 1.000 233.52935 271 GLN A O 1
ATOM 3859 N N . LEU C 1 110 ? 98.63500 89.14400 124.09800 1.000 244.78895 272 LEU A N 1
ATOM 3860 C CA . LEU C 1 110 ? 98.23700 88.34300 122.94700 1.000 244.78895 272 LEU A CA 1
ATOM 3861 C C . LEU C 1 110 ? 96.83200 88.68900 122.46400 1.000 244.78895 272 LEU A C 1
ATOM 3862 O O . LEU C 1 110 ? 96.59000 88.76400 121.25500 1.000 244.78895 272 LEU A O 1
ATOM 3867 N N . GLU C 1 111 ? 95.89600 88.90000 123.39100 1.000 249.35712 273 GLU A N 1
ATOM 3868 C CA . GLU C 1 111 ? 94.51900 89.18200 123.00100 1.000 249.35712 273 GLU A CA 1
ATOM 3869 C C . GLU C 1 111 ? 94.43100 90.46400 122.18300 1.000 249.35712 273 GLU A C 1
ATOM 3870 O O . GLU C 1 111 ? 93.75400 90.51200 121.14900 1.000 249.35712 273 GLU A O 1
ATOM 3876 N N . ASP C 1 112 ? 95.11500 91.51900 122.63200 1.000 252.69587 274 ASP A N 1
ATOM 3877 C CA . ASP C 1 112 ? 95.07900 92.78500 121.90700 1.000 252.69587 274 ASP A CA 1
ATOM 3878 C C . ASP C 1 112 ? 95.71900 92.64800 120.53100 1.000 252.69587 274 ASP A C 1
ATOM 3879 O O . ASP C 1 112 ? 95.17600 93.12800 119.52900 1.000 252.69587 274 ASP A O 1
ATOM 3884 N N . VAL C 1 113 ? 96.87700 91.99100 120.46200 1.000 222.05407 275 VAL A N 1
ATOM 3885 C CA . VAL C 1 113 ? 97.55800 91.82700 119.18200 1.000 222.05407 275 VAL A CA 1
ATOM 3886 C C . VAL C 1 113 ? 96.75000 90.92400 118.25800 1.000 222.05407 275 VAL A C 1
ATOM 3887 O O . VAL C 1 113 ? 96.62300 91.19700 117.05800 1.000 222.05407 275 VAL A O 1
ATOM 3891 N N . SER C 1 114 ? 96.18800 89.84100 118.79700 1.000 236.95049 276 SER A N 1
ATOM 3892 C CA . SER C 1 114 ? 95.41000 88.91900 117.97600 1.000 236.95049 276 SER A CA 1
ATOM 3893 C C . SER C 1 114 ? 94.22800 89.63200 117.33000 1.000 236.95049 276 SER A C 1
ATOM 3894 O O . SER C 1 114 ? 93.92800 89.42800 116.14800 1.000 236.95049 276 SER A O 1
ATOM 3897 N N . ARG C 1 115 ? 93.54400 90.48100 118.09800 1.000 256.03539 277 ARG A N 1
ATOM 3898 C CA . ARG C 1 115 ? 92.43100 91.24900 117.55300 1.000 256.03539 277 ARG A CA 1
ATOM 3899 C C . ARG C 1 115 ? 92.89200 92.13200 116.40000 1.000 256.03539 277 ARG A C 1
ATOM 3900 O O . ARG C 1 115 ? 92.22900 92.21800 115.36000 1.000 256.03539 277 ARG A O 1
ATOM 3908 N N . PHE C 1 116 ? 94.03800 92.79600 116.56800 1.000 210.45175 278 PHE A N 1
ATOM 3909 C CA . PHE C 1 116 ? 94.52400 93.70900 115.54000 1.000 210.45175 278 PHE A CA 1
ATOM 3910 C C . PHE C 1 116 ? 94.81600 92.97100 114.23800 1.000 210.45175 278 PHE A C 1
ATOM 3911 O O . PHE C 1 116 ? 94.41000 93.41100 113.15600 1.000 210.45175 278 PHE A O 1
ATOM 3919 N N . LEU C 1 117 ? 95.51900 91.84100 114.32300 1.000 211.89204 279 LEU A N 1
ATOM 3920 C CA . LEU C 1 117 ? 95.89200 91.11200 113.11400 1.000 211.89204 279 LEU A CA 1
ATOM 3921 C C . LEU C 1 117 ? 94.66400 90.57800 112.38700 1.000 211.89204 279 LEU A C 1
ATOM 3922 O O . LEU C 1 117 ? 94.55500 90.70000 111.16100 1.000 211.89204 279 LEU A O 1
ATOM 3927 N N . LYS C 1 118 ? 93.72500 89.98100 113.12400 1.000 242.54972 280 LYS A N 1
ATOM 3928 C CA . LYS C 1 118 ? 92.51700 89.46700 112.48800 1.000 242.54972 280 LYS A CA 1
ATOM 3929 C C . LYS C 1 118 ? 91.69300 90.58700 111.86700 1.000 242.54972 280 LYS A C 1
ATOM 3930 O O . LYS C 1 118 ? 91.15000 90.42400 110.76900 1.000 242.54972 280 LYS A O 1
ATOM 3936 N N . GLU C 1 119 ? 91.58200 91.72600 112.55300 1.000 273.43247 281 GLU A N 1
ATOM 3937 C CA . GLU C 1 119 ? 90.80500 92.83800 112.01500 1.000 273.43247 281 GLU A CA 1
ATOM 3938 C C . GLU C 1 119 ? 91.39700 93.33900 110.70300 1.000 273.43247 281 GLU A C 1
ATOM 3939 O O . GLU C 1 119 ? 90.66700 93.59100 109.73700 1.000 273.43247 281 GLU A O 1
ATOM 3945 N N . ARG C 1 120 ? 92.72000 93.49100 110.64700 1.000 221.52350 282 ARG A N 1
ATOM 3946 C CA . ARG C 1 120 ? 93.35100 94.03600 109.45000 1.000 221.52350 282 ARG A CA 1
ATOM 3947 C C . ARG C 1 120 ? 93.57300 92.95900 108.39300 1.000 221.52350 282 ARG A C 1
ATOM 3948 O O . ARG C 1 120 ? 93.03900 93.04300 107.28200 1.000 221.52350 282 ARG A O 1
ATOM 3956 N N . THR C 1 121 ? 94.35900 91.93400 108.72300 1.000 202.89639 283 THR A N 1
ATOM 3957 C CA . THR C 1 121 ? 94.72500 90.89200 107.77200 1.000 202.89639 283 THR A CA 1
ATOM 3958 C C . THR C 1 121 ? 93.94200 89.60100 107.98000 1.000 202.89639 283 THR A C 1
ATOM 3959 O O . THR C 1 121 ? 94.20600 88.60900 107.29200 1.000 202.89639 283 THR A O 1
ATOM 3963 N N . GLY C 1 122 ? 92.98300 89.58900 108.89900 1.000 219.05386 284 GLY A N 1
ATOM 3964 C CA . GLY C 1 122 ? 92.21500 88.38100 109.14600 1.000 219.05386 284 GLY A CA 1
ATOM 3965 C C . GLY C 1 122 ? 93.04400 87.21900 109.64700 1.000 219.05386 284 GLY A C 1
ATOM 3966 O O . GLY C 1 122 ? 92.83200 86.07900 109.21300 1.000 219.05386 284 GLY A O 1
ATOM 3967 N N . PHE C 1 123 ? 93.98500 87.47700 110.55000 1.000 216.85796 285 PHE A N 1
ATOM 3968 C CA . PHE C 1 123 ? 94.84100 86.44600 111.11600 1.000 216.85796 285 PHE A CA 1
ATOM 3969 C C . PHE C 1 123 ? 94.58000 86.31400 112.61000 1.000 216.85796 285 PHE A C 1
ATOM 3970 O O . PHE C 1 123 ? 94.40800 87.31600 113.31300 1.000 216.85796 285 PHE A O 1
ATOM 3978 N N . GLN C 1 124 ? 94.55000 85.07200 113.08600 1.000 236.76197 286 GLN A N 1
ATOM 3979 C CA . GLN C 1 124 ? 94.36600 84.76500 114.49400 1.000 236.76197 286 GLN A CA 1
ATOM 3980 C C . GLN C 1 124 ? 95.49400 83.86000 114.96900 1.000 236.76197 286 GLN A C 1
ATOM 3981 O O . GLN C 1 124 ? 96.02700 83.04300 114.21200 1.000 236.76197 286 GLN A O 1
ATOM 3987 N N . LEU C 1 125 ? 95.85500 84.01500 116.23800 1.000 207.40887 287 LEU A N 1
ATOM 3988 C CA . LEU C 1 125 ? 96.96300 83.28500 116.83500 1.000 207.40887 287 LEU A CA 1
ATOM 3989 C C . LEU C 1 125 ? 96.44600 82.29500 117.86900 1.000 207.40887 287 LEU A C 1
ATOM 3990 O O . LEU C 1 125 ? 95.59600 82.63500 118.70000 1.000 207.40887 287 LEU A O 1
ATOM 3995 N N . ARG C 1 126 ? 96.96200 81.07400 117.81000 1.000 236.23895 288 ARG A N 1
ATOM 3996 C CA . ARG C 1 126 ? 96.62100 80.02600 118.77200 1.000 236.23895 288 ARG A CA 1
ATOM 3997 C C . ARG C 1 126 ? 97.78400 79.83900 119.73400 1.000 236.23895 288 ARG A C 1
ATOM 3998 O O . ARG C 1 126 ? 98.86800 79.39200 119.31200 1.000 236.23895 288 ARG A O 1
ATOM 4006 N N . PRO C 1 127 ? 97.62300 80.15800 121.01400 1.000 270.07259 289 PRO A N 1
ATOM 4007 C CA . PRO C 1 127 ? 98.75900 80.07900 121.93900 1.000 270.07259 289 PRO A CA 1
ATOM 4008 C C . PRO C 1 127 ? 99.10700 78.64400 122.29700 1.000 270.07259 289 PRO A C 1
ATOM 4009 O O . PRO C 1 127 ? 98.74200 78.15800 123.37200 1.000 270.07259 289 PRO A O 1
ATOM 4013 N N . VAL C 1 128 ? 99.81100 77.96100 121.40100 1.000 273.78284 290 VAL A N 1
ATOM 4014 C CA . VAL C 1 128 ? 100.15800 76.56100 121.58700 1.000 273.78284 290 VAL A CA 1
ATOM 4015 C C . VAL C 1 128 ? 101.60000 76.46900 122.06800 1.000 273.78284 290 VAL A C 1
ATOM 4016 O O . VAL C 1 128 ? 102.43500 77.33600 121.79500 1.000 273.78284 290 VAL A O 1
ATOM 4020 N N . ALA C 1 129 ? 101.88800 75.39300 122.79600 1.000 299.90779 291 ALA A N 1
ATOM 4021 C CA . ALA C 1 129 ? 103.20900 75.16800 123.36500 1.000 299.90779 291 ALA A CA 1
ATOM 4022 C C . ALA C 1 129 ? 103.60100 73.71900 123.10000 1.000 299.90779 291 ALA A C 1
ATOM 4023 O O . ALA C 1 129 ? 102.85600 72.95500 122.47900 1.000 299.90779 291 ALA A O 1
ATOM 4025 N N . GLY C 1 130 ? 104.78300 73.34000 123.57600 1.000 305.41201 292 GLY A N 1
ATOM 4026 C CA . GLY C 1 130 ? 105.26900 71.99300 123.36900 1.000 305.41201 292 GLY A CA 1
ATOM 4027 C C . GLY C 1 130 ? 105.66900 71.73700 121.92300 1.000 305.41201 292 GLY A C 1
ATOM 4028 O O . GLY C 1 130 ? 105.86400 72.64900 121.11900 1.000 305.41201 292 GLY A O 1
ATOM 4029 N N . LEU C 1 131 ? 105.79200 70.45000 121.60700 1.000 275.94470 293 LEU A N 1
ATOM 4030 C CA . LEU C 1 131 ? 106.15100 70.03900 120.25600 1.000 275.94470 293 LEU A CA 1
ATOM 4031 C C . LEU C 1 131 ? 104.94800 70.15700 119.32700 1.000 275.94470 293 LEU A C 1
ATOM 4032 O O . LEU C 1 131 ? 103.82500 69.79800 119.69600 1.000 275.94470 293 LEU A O 1
ATOM 4037 N N . LEU C 1 132 ? 105.18300 70.67200 118.12400 1.000 248.40411 294 LEU A N 1
ATOM 4038 C CA . LEU C 1 132 ? 104.15700 70.80100 117.09600 1.000 248.40411 294 LEU A CA 1
ATOM 4039 C C . LEU C 1 132 ? 104.56000 69.95600 115.89500 1.000 248.40411 294 LEU A C 1
ATOM 4040 O O . LEU C 1 132 ? 105.66700 70.10800 115.37000 1.000 248.40411 294 LEU A O 1
ATOM 4045 N N . SER C 1 133 ? 103.66300 69.06900 115.46600 1.000 206.65093 295 SER A N 1
ATOM 4046 C CA . SER C 1 133 ? 103.93300 68.23000 114.30500 1.000 206.65093 295 SER A CA 1
ATOM 4047 C C . SER C 1 133 ? 103.86300 69.05800 113.02800 1.000 206.65093 295 SER A C 1
ATOM 4048 O O . SER C 1 133 ? 103.66200 70.27600 113.07900 1.000 206.65093 295 SER A O 1
ATOM 4051 N N . ALA C 1 134 ? 104.03800 68.41000 111.87700 1.000 171.42417 296 ALA A N 1
ATOM 4052 C CA . ALA C 1 134 ? 104.03000 69.13200 110.61000 1.000 171.42417 296 ALA A CA 1
ATOM 4053 C C . ALA C 1 134 ? 102.60900 69.35100 110.10200 1.000 171.42417 296 ALA A C 1
ATOM 4054 O O . ALA C 1 134 ? 102.21600 70.47900 109.78900 1.000 171.42417 296 ALA A O 1
ATOM 4056 N N . ARG C 1 135 ? 101.82000 68.27700 110.02500 1.000 194.44657 297 ARG A N 1
ATOM 4057 C CA . ARG C 1 135 ? 100.49500 68.37300 109.42000 1.000 194.44657 297 ARG A CA 1
ATOM 4058 C C . ARG C 1 135 ? 99.61500 69.36900 110.16600 1.000 194.44657 297 ARG A C 1
ATOM 4059 O O . ARG C 1 135 ? 98.93600 70.19800 109.55000 1.000 194.44657 297 ARG A O 1
ATOM 4067 N N . ASP C 1 136 ? 99.61500 69.30500 111.49900 1.000 199.33619 298 ASP A N 1
ATOM 4068 C CA . ASP C 1 136 ? 98.77900 70.21500 112.27700 1.000 199.33619 298 ASP A CA 1
ATOM 4069 C C . ASP C 1 136 ? 99.20900 71.66300 112.07400 1.000 199.33619 298 ASP A C 1
ATOM 4070 O O . ASP C 1 136 ? 98.36900 72.55400 111.90200 1.000 199.33619 298 ASP A O 1
ATOM 4075 N N . PHE C 1 137 ? 100.51900 71.91700 112.09100 1.000 186.02804 299 PHE A N 1
ATOM 4076 C CA . PHE C 1 137 ? 101.00800 73.27900 111.90100 1.000 186.02804 299 PHE A CA 1
ATOM 4077 C C . PHE C 1 137 ? 100.63800 73.80300 110.52000 1.000 186.02804 299 PHE A C 1
ATOM 4078 O O . PHE C 1 137 ? 100.17700 74.94200 110.37700 1.000 186.02804 299 PHE A O 1
ATOM 4086 N N . LEU C 1 138 ? 100.83400 72.98200 109.48700 1.000 164.90244 300 LEU A N 1
ATOM 4087 C CA . LEU C 1 138 ? 100.45300 73.39400 108.14000 1.000 164.90244 300 LEU A CA 1
ATOM 4088 C C . LEU C 1 138 ? 98.94500 73.56400 108.02100 1.000 164.90244 300 LEU A C 1
ATOM 4089 O O . LEU C 1 138 ? 98.46900 74.49200 107.35700 1.000 164.90244 300 LEU A O 1
ATOM 4094 N N . ALA C 1 139 ? 98.17600 72.67800 108.65700 1.000 186.99574 301 ALA A N 1
ATOM 4095 C CA . ALA C 1 139 ? 96.72300 72.79900 108.61800 1.000 186.99574 301 ALA A CA 1
ATOM 4096 C C . ALA C 1 139 ? 96.27300 74.11900 109.23100 1.000 186.99574 301 ALA A C 1
ATOM 4097 O O . ALA C 1 139 ? 95.39300 74.80100 108.69300 1.000 186.99574 301 ALA A O 1
ATOM 4099 N N . SER C 1 140 ? 96.87200 74.49900 110.36100 1.000 196.58412 302 SER A N 1
ATOM 4100 C CA . SER C 1 140 ? 96.56300 75.79100 110.96300 1.000 196.58412 302 SER A CA 1
ATOM 4101 C C . SER C 1 140 ? 96.91100 76.92700 110.01000 1.000 196.58412 302 SER A C 1
ATOM 4102 O O . SER C 1 140 ? 96.15300 77.89300 109.86800 1.000 196.58412 302 SER A O 1
ATOM 4105 N N . LEU C 1 141 ? 98.06200 76.82300 109.34200 1.000 191.26733 303 LEU A N 1
ATOM 4106 C CA . LEU C 1 141 ? 98.44100 77.83300 108.36100 1.000 191.26733 303 LEU A CA 1
ATOM 4107 C C . LEU C 1 141 ? 97.40400 77.93700 107.25100 1.000 191.26733 303 LEU A C 1
ATOM 4108 O O . LEU C 1 141 ? 97.14600 79.02800 106.72900 1.000 191.26733 303 LEU A O 1
ATOM 4113 N N . ALA C 1 142 ? 96.79800 76.80800 106.87600 1.000 195.17702 304 ALA A N 1
ATOM 4114 C CA . ALA C 1 142 ? 95.77900 76.83100 105.83400 1.000 195.17702 304 ALA A CA 1
ATOM 4115 C C . ALA C 1 142 ? 94.59700 77.70100 106.23900 1.000 195.17702 304 ALA A C 1
ATOM 4116 O O . ALA C 1 142 ? 94.08500 78.48400 105.43100 1.000 195.17702 304 ALA A O 1
ATOM 4118 N N . PHE C 1 143 ? 94.15100 77.58200 107.49000 1.000 213.36020 305 PHE A N 1
ATOM 4119 C CA . PHE C 1 143 ? 93.06300 78.39800 108.01300 1.000 213.36020 305 PHE A CA 1
ATOM 4120 C C . PHE C 1 143 ? 93.49800 79.81700 108.35300 1.000 213.36020 305 PHE A C 1
ATOM 4121 O O . PHE C 1 143 ? 92.72300 80.56000 108.96600 1.000 213.36020 305 PHE A O 1
ATOM 4129 N N . ARG C 1 144 ? 94.71100 80.20800 107.97300 1.000 196.03338 306 ARG A N 1
ATOM 4130 C CA . ARG C 1 144 ? 95.25600 81.53800 108.22700 1.000 196.03338 306 ARG A CA 1
ATOM 4131 C C . ARG C 1 144 ? 95.45900 81.81500 109.71000 1.000 196.03338 306 ARG A C 1
ATOM 4132 O O . ARG C 1 144 ? 95.50600 82.98200 110.11800 1.000 196.03338 306 ARG A O 1
ATOM 4140 N N . VAL C 1 145 ? 95.57800 80.77400 110.52900 1.000 216.55122 307 VAL A N 1
ATOM 4141 C CA . VAL C 1 145 ? 95.82200 80.90500 111.96000 1.000 216.55122 307 VAL A CA 1
ATOM 4142 C C . VAL C 1 145 ? 97.24100 80.43900 112.24900 1.000 216.55122 307 VAL A C 1
ATOM 4143 O O . VAL C 1 145 ? 97.64800 79.35200 111.82000 1.000 216.55122 307 VAL A O 1
ATOM 4147 N N . PHE C 1 146 ? 97.99200 81.26000 112.97900 1.000 219.80644 308 PHE A N 1
ATOM 4148 C CA . PHE C 1 146 ? 99.39500 81.00000 113.26800 1.000 219.80644 308 PHE A CA 1
ATOM 4149 C C . PHE C 1 146 ? 99.54500 80.54900 114.71300 1.000 219.80644 308 PHE A C 1
ATOM 4150 O O . PHE C 1 146 ? 99.16800 81.27600 115.63900 1.000 219.80644 308 PHE A O 1
ATOM 4158 N N . GLN C 1 147 ? 100.09300 79.35100 114.89900 1.000 223.95673 309 GLN A N 1
ATOM 4159 C CA . GLN C 1 147 ? 100.35400 78.84300 116.23700 1.000 223.95673 309 GLN A CA 1
ATOM 4160 C C . GLN C 1 147 ? 101.45400 79.65800 116.90500 1.000 223.95673 309 GLN A C 1
ATOM 4161 O O . GLN C 1 147 ? 102.45100 80.01900 116.27400 1.000 223.95673 309 GLN A O 1
ATOM 4167 N N . CYS C 1 148 ? 101.27100 79.94500 118.19200 1.000 251.70165 310 CYS A N 1
ATOM 4168 C CA . CYS C 1 148 ? 102.21400 80.77900 118.92200 1.000 251.70165 310 CYS A CA 1
ATOM 4169 C C . CYS C 1 148 ? 102.31800 80.28700 120.35700 1.000 251.70165 310 CYS A C 1
ATOM 4170 O O . CYS C 1 148 ? 101.43100 79.59600 120.86500 1.000 251.70165 310 CYS A O 1
ATOM 4173 N N . THR C 1 149 ? 103.42100 80.65300 121.00400 1.000 280.06641 311 THR A N 1
ATOM 4174 C CA . THR C 1 149 ? 103.67800 80.29000 122.38900 1.000 280.06641 311 THR A CA 1
ATOM 4175 C C . THR C 1 149 ? 103.75900 81.55100 123.23600 1.000 280.06641 311 THR A C 1
ATOM 4176 O O . THR C 1 149 ? 104.17600 82.61200 122.76300 1.000 280.06641 311 THR A O 1
ATOM 4180 N N . GLN C 1 150 ? 103.35800 81.42300 124.50100 1.000 305.43909 312 GLN A N 1
ATOM 4181 C CA . GLN C 1 150 ? 103.29800 82.56700 125.40200 1.000 305.43909 312 GLN A CA 1
ATOM 4182 C C . GLN C 1 150 ? 104.64200 82.87800 126.05100 1.000 305.43909 312 GLN A C 1
ATOM 4183 O O . GLN C 1 150 ? 104.99800 84.05200 126.19600 1.000 305.43909 312 GLN A O 1
ATOM 4189 N N . TYR C 1 151 ? 105.39600 81.85600 126.44600 1.000 317.64016 313 TYR A N 1
ATOM 4190 C CA . TYR C 1 151 ? 106.67200 82.09300 127.10400 1.000 317.64016 313 TYR A CA 1
ATOM 4191 C C . TYR C 1 151 ? 107.71800 82.57200 126.10000 1.000 317.64016 313 TYR A C 1
ATOM 4192 O O . TYR C 1 151 ? 107.57300 82.41900 124.88400 1.000 317.64016 313 TYR A O 1
ATOM 4201 N N . ILE C 1 152 ? 108.78900 83.16100 126.63100 1.000 320.98657 314 ILE A N 1
ATOM 4202 C CA . ILE C 1 152 ? 109.85300 83.71900 125.80200 1.000 320.98657 314 ILE A CA 1
ATOM 4203 C C . ILE C 1 152 ? 111.14000 82.93500 126.02200 1.000 320.98657 314 ILE A C 1
ATOM 4204 O O . ILE C 1 152 ? 111.18600 82.00900 126.84000 1.000 320.98657 314 ILE A O 1
ATOM 4209 N N . ARG C 1 153 ? 112.19100 83.30200 125.29100 1.000 353.03002 315 ARG A N 1
ATOM 4210 C CA . ARG C 1 153 ? 113.46700 82.60500 125.37200 1.000 353.03002 315 ARG A CA 1
ATOM 4211 C C . ARG C 1 153 ? 114.06300 82.71500 126.77100 1.000 353.03002 315 ARG A C 1
ATOM 4212 O O . ARG C 1 153 ? 113.62600 83.53300 127.58700 1.000 353.03002 315 ARG A O 1
ATOM 4220 N N . HIS C 1 154 ? 115.06700 81.88800 127.04900 1.000 366.08618 316 HIS A N 1
ATOM 4221 C CA . HIS C 1 154 ? 115.72100 81.89300 128.34900 1.000 366.08618 316 HIS A CA 1
ATOM 4222 C C . HIS C 1 154 ? 116.60200 83.12700 128.49400 1.000 366.08618 316 HIS A C 1
ATOM 4223 O O . HIS C 1 154 ? 117.25100 83.56100 127.53900 1.000 366.08618 316 HIS A O 1
ATOM 4230 N N . ALA C 1 155 ? 116.61700 83.69600 129.70200 1.000 360.23679 317 ALA A N 1
ATOM 4231 C CA . ALA C 1 155 ? 117.40800 84.89600 129.94700 1.000 360.23679 317 ALA A CA 1
ATOM 4232 C C . ALA C 1 155 ? 118.90300 84.63900 129.81500 1.000 360.23679 317 ALA A C 1
ATOM 4233 O O . ALA C 1 155 ? 119.67700 85.59500 129.69100 1.000 360.23679 317 ALA A O 1
ATOM 4235 N N . SER C 1 156 ? 119.32600 83.37300 129.83800 1.000 354.93120 318 SER A N 1
ATOM 4236 C CA . SER C 1 156 ? 120.74800 83.06300 129.74100 1.000 354.93120 318 SER A CA 1
ATOM 4237 C C . SER C 1 156 ? 121.32500 83.52000 128.40700 1.000 354.93120 318 SER A C 1
ATOM 4238 O O . SER C 1 156 ? 122.46700 83.99200 128.34500 1.000 354.93120 318 SER A O 1
ATOM 4241 N N . SER C 1 157 ? 120.55300 83.38900 127.32700 1.000 370.98832 319 SER A N 1
ATOM 4242 C CA . SER C 1 157 ? 120.99100 83.75500 125.98200 1.000 370.98832 319 SER A CA 1
ATOM 4243 C C . SER C 1 157 ? 119.96900 84.70400 125.36400 1.000 370.98832 319 SER A C 1
ATOM 4244 O O . SER C 1 157 ? 119.18100 84.31000 124.49400 1.000 370.98832 319 SER A O 1
ATOM 4247 N N . PRO C 1 158 ? 119.94900 85.96500 125.80100 1.000 361.85359 320 PRO A N 1
ATOM 4248 C CA . PRO C 1 158 ? 119.02200 86.93000 125.19000 1.000 361.85359 320 PRO A CA 1
ATOM 4249 C C . PRO C 1 158 ? 119.26200 87.13800 123.70600 1.000 361.85359 320 PRO A C 1
ATOM 4250 O O . PRO C 1 158 ? 118.30600 87.38900 122.96300 1.000 361.85359 320 PRO A O 1
ATOM 4254 N N . MET C 1 159 ? 120.51400 87.04600 123.25000 1.000 381.16711 321 MET A N 1
ATOM 4255 C CA . MET C 1 159 ? 120.80900 87.30300 121.84400 1.000 381.16711 321 MET A CA 1
ATOM 4256 C C . MET C 1 159 ? 120.11400 86.29700 120.93500 1.000 381.16711 321 MET A C 1
ATOM 4257 O O . MET C 1 159 ? 119.52400 86.67700 119.91600 1.000 381.16711 321 MET A O 1
ATOM 4262 N N . HIS C 1 160 ? 120.16800 85.01200 121.28200 1.000 366.99925 322 HIS A N 1
ATOM 4263 C CA . HIS C 1 160 ? 119.55000 83.97100 120.47500 1.000 366.99925 322 HIS A CA 1
ATOM 4264 C C . HIS C 1 160 ? 118.87700 82.95600 121.38600 1.000 366.99925 322 HIS A C 1
ATOM 4265 O O . HIS C 1 160 ? 119.30900 82.73400 122.52000 1.000 366.99925 322 HIS A O 1
ATOM 4272 N N . SER C 1 161 ? 117.82000 82.33400 120.87200 1.000 329.26589 323 SER A N 1
ATOM 4273 C CA . SER C 1 161 ? 117.05900 81.34600 121.61200 1.000 329.26589 323 SER A CA 1
ATOM 4274 C C . SER C 1 161 ? 117.21100 79.97900 120.95800 1.000 329.26589 323 SER A C 1
ATOM 4275 O O . SER C 1 161 ? 116.97100 79.84600 119.75000 1.000 329.26589 323 SER A O 1
ATOM 4278 N N . PRO C 1 162 ? 117.60500 78.94700 121.70800 1.000 307.55195 324 PRO A N 1
ATOM 4279 C CA . PRO C 1 162 ? 117.71300 77.61200 121.09600 1.000 307.55195 324 PRO A CA 1
ATOM 4280 C C . PRO C 1 162 ? 116.39900 77.11700 120.51900 1.000 307.55195 324 PRO A C 1
ATOM 4281 O O . PRO C 1 162 ? 116.40100 76.34300 119.55400 1.000 307.55195 324 PRO A O 1
ATOM 4285 N N . GLU C 1 163 ? 115.27300 77.54600 121.08500 1.000 286.31609 325 GLU A N 1
ATOM 4286 C CA . GLU C 1 163 ? 113.95900 77.16200 120.60200 1.000 286.31609 325 GLU A CA 1
ATOM 4287 C C . GLU C 1 163 ? 113.12700 78.41200 120.35100 1.000 286.31609 325 GLU A C 1
ATOM 4288 O O . GLU C 1 163 ? 113.28100 79.41500 121.06000 1.000 286.31609 325 GLU A O 1
ATOM 4294 N N . PRO C 1 164 ? 112.24100 78.38800 119.35600 1.000 295.95065 326 PRO A N 1
ATOM 4295 C CA . PRO C 1 164 ? 111.42300 79.57400 119.07600 1.000 295.95065 326 PRO A CA 1
ATOM 4296 C C . PRO C 1 164 ? 110.55600 79.94600 120.27000 1.000 295.95065 326 PRO A C 1
ATOM 4297 O O . PRO C 1 164 ? 110.05000 79.08200 120.99000 1.000 295.95065 326 PRO A O 1
ATOM 4301 N N . ASP C 1 165 ? 110.38800 81.24900 120.47400 1.000 324.75805 327 ASP A N 1
ATOM 4302 C CA . ASP C 1 165 ? 109.58700 81.78500 121.56600 1.000 324.75805 327 ASP A CA 1
ATOM 4303 C C . ASP C 1 165 ? 108.70600 82.92300 121.04700 1.000 324.75805 327 ASP A C 1
ATOM 4304 O O . ASP C 1 165 ? 108.61400 83.16900 119.84000 1.000 324.75805 327 ASP A O 1
ATOM 4309 N N . CYS C 1 166 ? 108.05300 83.62100 121.97800 1.000 306.94208 328 CYS A N 1
ATOM 4310 C CA . CYS C 1 166 ? 107.12100 84.68000 121.59800 1.000 306.94208 328 CYS A CA 1
ATOM 4311 C C . CYS C 1 166 ? 107.83100 85.80200 120.85000 1.000 306.94208 328 CYS A C 1
ATOM 4312 O O . CYS C 1 166 ? 107.33300 86.29700 119.83200 1.000 306.94208 328 CYS A O 1
ATOM 4315 N N . CYS C 1 167 ? 109.00000 86.22000 121.34100 1.000 292.02136 329 CYS A N 1
ATOM 4316 C CA . CYS C 1 167 ? 109.70600 87.32800 120.70600 1.000 292.02136 329 CYS A CA 1
ATOM 4317 C C . CYS C 1 167 ? 110.11400 86.97900 119.28100 1.000 292.02136 329 CYS A C 1
ATOM 4318 O O . CYS C 1 167 ? 110.01100 87.81400 118.37500 1.000 292.02136 329 CYS A O 1
ATOM 4321 N N . HIS C 1 168 ? 110.58500 85.74900 119.06400 1.000 267.12323 330 HIS A N 1
ATOM 4322 C CA . HIS C 1 168 ? 110.99900 85.34300 117.72500 1.000 267.12323 330 HIS A CA 1
ATOM 4323 C C . HIS C 1 168 ? 109.83900 85.42900 116.74200 1.000 267.12323 330 HIS A C 1
ATOM 4324 O O . HIS C 1 168 ? 109.95800 86.03800 115.67300 1.000 267.12323 330 HIS A O 1
ATOM 4331 N N . GLU C 1 169 ? 108.70200 84.82200 117.08900 1.000 263.51523 331 GLU A N 1
ATOM 4332 C CA . GLU C 1 169 ? 107.54300 84.86500 116.20300 1.000 263.51523 331 GLU A CA 1
ATOM 4333 C C . GLU C 1 169 ? 107.00800 86.28400 116.06100 1.000 263.51523 331 GLU A C 1
ATOM 4334 O O . GLU C 1 169 ? 106.63500 86.70900 114.96100 1.000 263.51523 331 GLU A O 1
ATOM 4340 N N . LEU C 1 170 ? 106.96200 87.03300 117.16400 1.000 246.38919 332 LEU A N 1
ATOM 4341 C CA . LEU C 1 170 ? 106.41300 88.38400 117.11800 1.000 246.38919 332 LEU A CA 1
ATOM 4342 C C . LEU C 1 170 ? 107.22900 89.28200 116.19600 1.000 246.38919 332 LEU A C 1
ATOM 4343 O O . LEU C 1 170 ? 106.66500 90.05700 115.41400 1.000 246.38919 332 LEU A O 1
ATOM 4348 N N . LEU C 1 171 ? 108.55700 89.19400 116.27000 1.000 265.50556 333 LEU A N 1
ATOM 4349 C CA . LEU C 1 171 ? 109.40500 90.06300 115.46100 1.000 265.50556 333 LEU A CA 1
ATOM 4350 C C . LEU C 1 171 ? 109.59900 89.50100 114.05700 1.000 265.50556 333 LEU A C 1
ATOM 4351 O O . LEU C 1 171 ? 109.33400 90.18100 113.06000 1.000 265.50556 333 LEU A O 1
ATOM 4356 N N . GLY C 1 172 ? 110.06500 88.25500 113.96200 1.000 255.55763 334 GLY A N 1
ATOM 4357 C CA . GLY C 1 172 ? 110.34900 87.68200 112.65700 1.000 255.55763 334 GLY A CA 1
ATOM 4358 C C . GLY C 1 172 ? 109.10500 87.45300 111.81900 1.000 255.55763 334 GLY A C 1
ATOM 4359 O O . GLY C 1 172 ? 109.11900 87.66600 110.60400 1.000 255.55763 334 GLY A O 1
ATOM 4360 N N . HIS C 1 173 ? 108.01500 87.01800 112.45100 1.000 235.14937 335 HIS A N 1
ATOM 4361 C CA . HIS C 1 173 ? 106.83900 86.57000 111.71100 1.000 235.14937 335 HIS A CA 1
ATOM 4362 C C . HIS C 1 173 ? 105.74900 87.63800 111.64100 1.000 235.14937 335 HIS A C 1
ATOM 4363 O O . HIS C 1 173 ? 105.24000 87.94000 110.55800 1.000 235.14937 335 HIS A O 1
ATOM 4370 N N . VAL C 1 174 ? 105.38800 88.22000 112.78700 1.000 209.17487 336 VAL A N 1
ATOM 4371 C CA . VAL C 1 174 ? 104.21800 89.10000 112.83500 1.000 209.17487 336 VAL A CA 1
ATOM 4372 C C . VAL C 1 174 ? 104.28400 90.20000 111.78000 1.000 209.17487 336 VAL A C 1
ATOM 4373 O O . VAL C 1 174 ? 103.28500 90.40900 111.07500 1.000 209.17487 336 VAL A O 1
ATOM 4377 N N . PRO C 1 175 ? 105.39200 90.92700 111.61900 1.000 221.58683 337 PRO A N 1
ATOM 4378 C CA . PRO C 1 175 ? 105.42400 91.95900 110.56800 1.000 221.58683 337 PRO A CA 1
ATOM 4379 C C . PRO C 1 175 ? 105.16500 91.40500 109.17900 1.000 221.58683 337 PRO A C 1
ATOM 4380 O O . PRO C 1 175 ? 104.51400 92.06900 108.36200 1.000 221.58683 337 PRO A O 1
ATOM 4384 N N . MET C 1 176 ? 105.65500 90.19800 108.88500 1.000 264.20833 338 MET A N 1
ATOM 4385 C CA . MET C 1 176 ? 105.43700 89.61700 107.56400 1.000 264.20833 338 MET A CA 1
ATOM 4386 C C . MET C 1 176 ? 103.99900 89.14300 107.39800 1.000 264.20833 338 MET A C 1
ATOM 4387 O O . MET C 1 176 ? 103.41000 89.29600 106.32200 1.000 264.20833 338 MET A O 1
ATOM 4392 N N . LEU C 1 177 ? 103.41800 88.56200 108.45000 1.000 234.57470 339 LEU A N 1
ATOM 4393 C CA . LEU C 1 177 ? 102.04000 88.09300 108.36200 1.000 234.57470 339 LEU A CA 1
ATOM 4394 C C . LEU C 1 177 ? 101.08600 89.24400 108.06900 1.000 234.57470 339 LEU A C 1
ATOM 4395 O O . LEU C 1 177 ? 100.03500 89.04700 107.44700 1.000 234.57470 339 LEU A O 1
ATOM 4400 N N . ALA C 1 178 ? 101.43600 90.45500 108.50500 1.000 236.58930 340 ALA A N 1
ATOM 4401 C CA . ALA C 1 178 ? 100.59200 91.61700 108.25700 1.000 236.58930 340 ALA A CA 1
ATOM 4402 C C . ALA C 1 178 ? 100.48500 91.96400 106.77900 1.000 236.58930 340 ALA A C 1
ATOM 4403 O O . ALA C 1 178 ? 99.54500 92.66700 106.39300 1.000 236.58930 340 ALA A O 1
ATOM 4405 N N . ASP C 1 179 ? 101.41500 91.49700 105.94900 1.000 250.92999 341 ASP A N 1
ATOM 4406 C CA . ASP C 1 179 ? 101.37400 91.78400 104.52300 1.000 250.92999 341 ASP A CA 1
ATOM 4407 C C . ASP C 1 179 ? 100.21800 91.03500 103.87500 1.000 250.92999 341 ASP A C 1
ATOM 4408 O O . ASP C 1 179 ? 100.06800 89.82400 104.06300 1.000 250.92999 341 ASP A O 1
ATOM 4413 N N . ARG C 1 180 ? 99.40200 91.75800 103.10700 1.000 252.98628 342 ARG A N 1
ATOM 4414 C CA . ARG C 1 180 ? 98.24900 91.13500 102.46500 1.000 252.98628 342 ARG A CA 1
ATOM 4415 C C . ARG C 1 180 ? 98.68700 90.09900 101.43700 1.000 252.98628 342 ARG A C 1
ATOM 4416 O O . ARG C 1 180 ? 98.21500 88.95700 101.45100 1.000 252.98628 342 ARG A O 1
ATOM 4424 N N . THR C 1 181 ? 99.59800 90.47900 100.53800 1.000 275.01327 343 THR A N 1
ATOM 4425 C CA . THR C 1 181 ? 100.08400 89.53500 99.53700 1.000 275.01327 343 THR A CA 1
ATOM 4426 C C . THR C 1 181 ? 100.80400 88.36500 100.19600 1.000 275.01327 343 THR A C 1
ATOM 4427 O O . THR C 1 181 ? 100.59800 87.20400 99.82400 1.000 275.01327 343 THR A O 1
ATOM 4431 N N . PHE C 1 182 ? 101.65300 88.65300 101.18400 1.000 242.87510 344 PHE A N 1
ATOM 4432 C CA . PHE C 1 182 ? 102.32600 87.58100 101.90800 1.000 242.87510 344 PHE A CA 1
ATOM 4433 C C . PHE C 1 182 ? 101.33300 86.72200 102.67600 1.000 242.87510 344 PHE A C 1
ATOM 4434 O O . PHE C 1 182 ? 101.48900 85.49700 102.74000 1.000 242.87510 344 PHE A O 1
ATOM 4442 N N . ALA C 1 183 ? 100.30900 87.34300 103.26500 1.000 245.51183 345 ALA A N 1
ATOM 4443 C CA . ALA C 1 183 ? 99.29600 86.57800 103.98300 1.000 245.51183 345 ALA A CA 1
ATOM 4444 C C . ALA C 1 183 ? 98.62000 85.57300 103.06100 1.000 245.51183 345 ALA A C 1
ATOM 4445 O O . ALA C 1 183 ? 98.44600 84.40200 103.41700 1.000 245.51183 345 ALA A O 1
ATOM 4447 N N . GLN C 1 184 ? 98.23000 86.01500 101.86300 1.000 257.39480 346 GLN A N 1
ATOM 4448 C CA . GLN C 1 184 ? 97.64600 85.09600 100.89400 1.000 257.39480 346 GLN A CA 1
ATOM 4449 C C . GLN C 1 184 ? 98.65500 84.04800 100.44500 1.000 257.39480 346 GLN A C 1
ATOM 4450 O O . GLN C 1 184 ? 98.29600 82.87800 100.26700 1.000 257.39480 346 GLN A O 1
ATOM 4456 N N . PHE C 1 185 ? 99.91500 84.44400 100.25400 1.000 236.36325 347 PHE A N 1
ATOM 4457 C CA . PHE C 1 185 ? 100.94500 83.48400 99.87200 1.000 236.36325 347 PHE A CA 1
ATOM 4458 C C . PHE C 1 185 ? 101.10300 82.40300 100.93300 1.000 236.36325 347 PHE A C 1
ATOM 4459 O O . PHE C 1 185 ? 101.19200 81.21100 100.61700 1.000 236.36325 347 PHE A O 1
ATOM 4467 N N . SER C 1 186 ? 101.13600 82.80400 102.20500 1.000 226.65415 348 SER A N 1
ATOM 4468 C CA . SER C 1 186 ? 101.22700 81.82600 103.28300 1.000 226.65415 348 SER A CA 1
ATOM 4469 C C . SER C 1 186 ? 99.99600 80.92900 103.31600 1.000 226.65415 348 SER A C 1
ATOM 4470 O O . SER C 1 186 ? 100.10600 79.71800 103.54200 1.000 226.65415 348 SER A O 1
ATOM 4473 N N . GLN C 1 187 ? 98.81400 81.50500 103.09000 1.000 205.59125 349 GLN A N 1
ATOM 4474 C CA . GLN C 1 187 ? 97.58700 80.71600 103.11600 1.000 205.59125 349 GLN A CA 1
ATOM 4475 C C . GLN C 1 187 ? 97.61400 79.62500 102.05300 1.000 205.59125 349 GLN A C 1
ATOM 4476 O O . GLN C 1 187 ? 97.22700 78.48000 102.31200 1.000 205.59125 349 GLN A O 1
ATOM 4482 N N . ASP C 1 188 ? 98.07500 79.96300 100.84600 1.000 233.94567 350 ASP A N 1
ATOM 4483 C CA . ASP C 1 188 ? 98.14900 78.96600 99.78300 1.000 233.94567 350 ASP A CA 1
ATOM 4484 C C . ASP C 1 188 ? 99.01800 77.78700 100.19800 1.000 233.94567 350 ASP A C 1
ATOM 4485 O O . ASP C 1 188 ? 98.71700 76.63400 99.86600 1.000 233.94567 350 ASP A O 1
ATOM 4490 N N . ILE C 1 189 ? 100.10400 78.05500 100.92700 1.000 209.96298 351 ILE A N 1
ATOM 4491 C CA . ILE C 1 189 ? 100.97400 76.97800 101.39300 1.000 209.96298 351 ILE A CA 1
ATOM 4492 C C . ILE C 1 189 ? 100.19800 76.03300 102.30000 1.000 209.96298 351 ILE A C 1
ATOM 4493 O O . ILE C 1 189 ? 100.30400 74.80500 102.19000 1.000 209.96298 351 ILE A O 1
ATOM 4498 N N . GLY C 1 190 ? 99.40600 76.59400 103.21400 1.000 211.99975 352 GLY A N 1
ATOM 4499 C CA . GLY C 1 190 ? 98.62300 75.75600 104.10800 1.000 211.99975 352 GLY A CA 1
ATOM 4500 C C . GLY C 1 190 ? 97.64400 74.87000 103.36300 1.000 211.99975 352 GLY A C 1
ATOM 4501 O O . GLY C 1 190 ? 97.51500 73.67900 103.65600 1.000 211.99975 352 GLY A O 1
ATOM 4502 N N . LEU C 1 191 ? 96.94000 75.44200 102.38500 1.000 230.47544 353 LEU A N 1
ATOM 4503 C CA . LEU C 1 191 ? 95.99400 74.66300 101.59400 1.000 230.47544 353 LEU A CA 1
ATOM 4504 C C . LEU C 1 191 ? 96.70500 73.53600 100.85400 1.000 230.47544 353 LEU A C 1
ATOM 4505 O O . LEU C 1 191 ? 96.23500 72.39300 100.82700 1.000 230.47544 353 LEU A O 1
ATOM 4510 N N . ALA C 1 192 ? 97.85200 73.84700 100.24700 1.000 228.82475 354 ALA A N 1
ATOM 4511 C CA . ALA C 1 192 ? 98.63000 72.81700 99.56800 1.000 228.82475 354 ALA A CA 1
ATOM 4512 C C . ALA C 1 192 ? 99.11700 71.76100 100.55000 1.000 228.82475 354 ALA A C 1
ATOM 4513 O O . ALA C 1 192 ? 99.13500 70.56600 100.23300 1.000 228.82475 354 ALA A O 1
ATOM 4515 N N . SER C 1 193 ? 99.51500 72.18400 101.75100 1.000 218.49114 355 SER A N 1
ATOM 4516 C CA . SER C 1 193 ? 100.00700 71.23500 102.74300 1.000 218.49114 355 SER A CA 1
ATOM 4517 C C . SER C 1 193 ? 98.92800 70.23400 103.13600 1.000 218.49114 355 SER A C 1
ATOM 4518 O O . SER C 1 193 ? 99.22700 69.07000 103.43100 1.000 218.49114 355 SER A O 1
ATOM 4521 N N . LEU C 1 194 ? 97.66900 70.66600 103.15000 1.000 208.20504 356 LEU A N 1
ATOM 4522 C CA . LEU C 1 194 ? 96.57800 69.77500 103.52100 1.000 208.20504 356 LEU A CA 1
ATOM 4523 C C . LEU C 1 194 ? 96.53700 68.57200 102.58800 1.000 208.20504 356 LEU A C 1
ATOM 4524 O O . LEU C 1 194 ? 96.61200 68.71400 101.36400 1.000 208.20504 356 LEU A O 1
ATOM 4529 N N . GLY C 1 195 ? 96.42000 67.38200 103.17300 1.000 211.06056 357 GLY A N 1
ATOM 4530 C CA . GLY C 1 195 ? 96.35700 66.15600 102.40800 1.000 211.06056 357 GLY A CA 1
ATOM 4531 C C . GLY C 1 195 ? 97.66300 65.70400 101.79700 1.000 211.06056 357 GLY A C 1
ATOM 4532 O O . GLY C 1 195 ? 97.67500 64.68800 101.09200 1.000 211.06056 357 GLY A O 1
ATOM 4533 N N . ALA C 1 196 ? 98.76000 66.41500 102.03900 1.000 237.28097 358 ALA A N 1
ATOM 4534 C CA . ALA C 1 196 ? 100.04500 66.02100 101.48000 1.000 237.28097 358 ALA A CA 1
ATOM 4535 C C . ALA C 1 196 ? 100.54100 64.73400 102.12800 1.000 237.28097 358 ALA A C 1
ATOM 4536 O O . ALA C 1 196 ? 100.36400 64.51500 103.32900 1.000 237.28097 358 ALA A O 1
ATOM 4538 N N . SER C 1 197 ? 101.16800 63.88100 101.32300 1.000 266.27989 359 SER A N 1
ATOM 4539 C CA . SER C 1 197 ? 101.69100 62.62400 101.82900 1.000 266.27989 359 SER A CA 1
ATOM 4540 C C . SER C 1 197 ? 102.87300 62.87500 102.76500 1.000 266.27989 359 SER A C 1
ATOM 4541 O O . SER C 1 197 ? 103.30100 64.01200 102.98700 1.000 266.27989 359 SER A O 1
ATOM 4544 N N . ASP C 1 198 ? 103.40400 61.78300 103.32200 1.000 288.84449 360 ASP A N 1
ATOM 4545 C CA . ASP C 1 198 ? 104.52700 61.89800 104.24700 1.000 288.84449 360 ASP A CA 1
ATOM 4546 C C . ASP C 1 198 ? 105.70000 62.62200 103.60100 1.000 288.84449 360 ASP A C 1
ATOM 4547 O O . ASP C 1 198 ? 106.23100 63.58900 104.16100 1.000 288.84449 360 ASP A O 1
ATOM 4552 N N . GLU C 1 199 ? 106.11700 62.17100 102.41700 1.000 272.76899 361 GLU A N 1
ATOM 4553 C CA . GLU C 1 199 ? 107.18700 62.85800 101.70200 1.000 272.76899 361 GLU A CA 1
ATOM 4554 C C . GLU C 1 199 ? 106.74700 64.25000 101.26600 1.000 272.76899 361 GLU A C 1
ATOM 4555 O O . GLU C 1 199 ? 107.52300 65.20900 101.34500 1.000 272.76899 361 GLU A O 1
ATOM 4561 N N . GLU C 1 200 ? 105.50100 64.37900 100.80200 1.000 248.75225 362 GLU A N 1
ATOM 4562 C CA . GLU C 1 200 ? 104.99800 65.68300 100.38300 1.000 248.75225 362 GLU A CA 1
ATOM 4563 C C . GLU C 1 200 ? 104.96900 66.67300 101.54000 1.000 248.75225 362 GLU A C 1
ATOM 4564 O O . GLU C 1 200 ? 105.31600 67.84500 101.35800 1.000 248.75225 362 GLU A O 1
ATOM 4570 N N . ILE C 1 201 ? 104.55900 66.22600 102.72900 1.000 251.21338 363 ILE A N 1
ATOM 4571 C CA . ILE C 1 201 ? 104.56700 67.10700 103.89400 1.000 251.21338 363 ILE A CA 1
ATOM 4572 C C . ILE C 1 201 ? 105.96700 67.65900 104.12200 1.000 251.21338 363 ILE A C 1
ATOM 4573 O O . ILE C 1 201 ? 106.15200 68.85600 104.37500 1.000 251.21338 363 ILE A O 1
ATOM 4578 N N . GLU C 1 202 ? 106.97700 66.79100 104.03700 1.000 261.17928 364 GLU A N 1
ATOM 4579 C CA . GLU C 1 202 ? 108.35600 67.24800 104.16300 1.000 261.17928 364 GLU A CA 1
ATOM 4580 C C . GLU C 1 202 ? 108.71400 68.22300 103.04800 1.000 261.17928 364 GLU A C 1
ATOM 4581 O O . GLU C 1 202 ? 109.32400 69.26900 103.30000 1.000 261.17928 364 GLU A O 1
ATOM 4587 N N . LYS C 1 203 ? 108.33500 67.90200 101.80900 1.000 256.18065 365 LYS A N 1
ATOM 4588 C CA . LYS C 1 203 ? 108.68000 68.76000 100.68000 1.000 256.18065 365 LYS A CA 1
ATOM 4589 C C . LYS C 1 203 ? 108.09100 70.15600 100.84500 1.000 256.18065 365 LYS A C 1
ATOM 4590 O O . LYS C 1 203 ? 108.80500 71.16100 100.74600 1.000 256.18065 365 LYS A O 1
ATOM 4596 N N . LEU C 1 204 ? 106.78200 70.23800 101.09500 1.000 249.40323 366 LEU A N 1
ATOM 4597 C CA . LEU C 1 204 ? 106.15500 71.54100 101.28600 1.000 249.40323 366 LEU A CA 1
ATOM 4598 C C . LEU C 1 204 ? 106.70100 72.23600 102.52600 1.000 249.40323 366 LEU A C 1
ATOM 4599 O O . LEU C 1 204 ? 106.94000 73.44900 102.51200 1.000 249.40323 366 LEU A O 1
ATOM 4604 N N . SER C 1 205 ? 106.90700 71.48100 103.60900 1.000 269.97406 367 SER A N 1
ATOM 4605 C CA . SER C 1 205 ? 107.45300 72.07000 104.82700 1.000 269.97406 367 SER A CA 1
ATOM 4606 C C . SER C 1 205 ? 108.86200 72.60100 104.59800 1.000 269.97406 367 SER A C 1
ATOM 4607 O O . SER C 1 205 ? 109.25600 73.61200 105.19000 1.000 269.97406 367 SER A O 1
ATOM 4610 N N . THR C 1 206 ? 109.63700 71.93200 103.74100 1.000 266.29357 368 THR A N 1
ATOM 4611 C CA . THR C 1 206 ? 111.00100 72.37900 103.47800 1.000 266.29357 368 THR A CA 1
ATOM 4612 C C . THR C 1 206 ? 111.01800 73.79000 102.90700 1.000 266.29357 368 THR A C 1
ATOM 4613 O O . THR C 1 206 ? 111.88700 74.59800 103.25400 1.000 266.29357 368 THR A O 1
ATOM 4617 N N . LEU C 1 207 ? 110.06600 74.10600 102.02700 1.000 258.35470 369 LEU A N 1
ATOM 4618 C CA . LEU C 1 207 ? 110.01500 75.44700 101.45400 1.000 258.35470 369 LEU A CA 1
ATOM 4619 C C . LEU C 1 207 ? 109.77900 76.49500 102.53400 1.000 258.35470 369 LEU A C 1
ATOM 4620 O O . LEU C 1 207 ? 110.37100 77.58000 102.49600 1.000 258.35470 369 LEU A O 1
ATOM 4625 N N . TYR C 1 208 ? 108.92100 76.18700 103.50900 1.000 240.83664 370 TYR A N 1
ATOM 4626 C CA . TYR C 1 208 ? 108.63700 77.14000 104.57700 1.000 240.83664 370 TYR A CA 1
ATOM 4627 C C . TYR C 1 208 ? 109.90700 77.52200 105.32700 1.000 240.83664 370 TYR A C 1
ATOM 4628 O O . TYR C 1 208 ? 110.17200 78.70700 105.56100 1.000 240.83664 370 TYR A O 1
ATOM 4637 N N . TRP C 1 209 ? 110.70800 76.52700 105.71300 1.000 247.04219 371 TRP A N 1
ATOM 4638 C CA . TRP C 1 209 ? 111.92900 76.81400 106.45700 1.000 247.04219 371 TRP A CA 1
ATOM 4639 C C . TRP C 1 209 ? 112.90000 77.63800 105.62200 1.000 247.04219 371 TRP A C 1
ATOM 4640 O O . TRP C 1 209 ? 113.53500 78.56900 106.13100 1.000 247.04219 371 TRP A O 1
ATOM 4651 N N . PHE C 1 210 ? 113.02700 77.31400 104.33600 1.000 272.46210 372 PHE A N 1
ATOM 4652 C CA . PHE C 1 210 ? 113.91600 78.04000 103.43900 1.000 272.46210 372 PHE A CA 1
ATOM 4653 C C . PHE C 1 210 ? 113.29200 79.30400 102.86400 1.000 272.46210 372 PHE A C 1
ATOM 4654 O O . PHE C 1 210 ? 113.99300 80.06400 102.18800 1.000 272.46210 372 PHE A O 1
ATOM 4662 N N . THR C 1 211 ? 112.00400 79.54800 103.10100 1.000 255.75753 373 THR A N 1
ATOM 4663 C CA . THR C 1 211 ? 111.33200 80.72400 102.56200 1.000 255.75753 373 THR A CA 1
ATOM 4664 C C . THR C 1 211 ? 110.77700 81.63500 103.64400 1.000 255.75753 373 THR A C 1
ATOM 4665 O O . THR C 1 211 ? 111.01200 82.84800 103.60600 1.000 255.75753 373 THR A O 1
ATOM 4669 N N . VAL C 1 212 ? 110.04400 81.08700 104.61200 1.000 247.65966 374 VAL A N 1
ATOM 4670 C CA . VAL C 1 212 ? 109.41600 81.92000 105.63300 1.000 247.65966 374 VAL A CA 1
ATOM 4671 C C . VAL C 1 212 ? 110.41600 82.28700 106.72200 1.000 247.65966 374 VAL A C 1
ATOM 4672 O O . VAL C 1 212 ? 110.61500 83.46600 107.03500 1.000 247.65966 374 VAL A O 1
ATOM 4676 N N . GLU C 1 213 ? 111.05900 81.28000 107.31700 1.000 268.54790 375 GLU A N 1
ATOM 4677 C CA . GLU C 1 213 ? 112.04000 81.55700 108.36000 1.000 268.54790 375 GLU A CA 1
ATOM 4678 C C . GLU C 1 213 ? 113.24200 82.31500 107.81200 1.000 268.54790 375 GLU A C 1
ATOM 4679 O O . GLU C 1 213 ? 113.79500 83.17900 108.50200 1.000 268.54790 375 GLU A O 1
ATOM 4685 N N . PHE C 1 214 ? 113.65400 82.01300 106.58300 1.000 268.77345 376 PHE A N 1
ATOM 4686 C CA . PHE C 1 214 ? 114.78200 82.68700 105.94500 1.000 268.77345 376 PHE A CA 1
ATOM 4687 C C . PHE C 1 214 ? 114.38900 82.98800 104.50700 1.000 268.77345 376 PHE A C 1
ATOM 4688 O O . PHE C 1 214 ? 114.07300 82.07000 103.74500 1.000 268.77345 376 PHE A O 1
ATOM 4696 N N . GLY C 1 215 ? 114.40100 84.26500 104.13700 1.000 292.99987 377 GLY A N 1
ATOM 4697 C CA . GLY C 1 215 ? 114.02400 84.65700 102.79400 1.000 292.99987 377 GLY A CA 1
ATOM 4698 C C . GLY C 1 215 ? 114.64400 85.98000 102.41800 1.000 292.99987 377 GLY A C 1
ATOM 4699 O O . GLY C 1 215 ? 114.91200 86.82600 103.27600 1.000 292.99987 377 GLY A O 1
ATOM 4700 N N . LEU C 1 216 ? 114.87100 86.15800 101.12000 1.000 286.55549 378 LEU A N 1
ATOM 4701 C CA . LEU C 1 216 ? 115.42300 87.38500 100.56900 1.000 286.55549 378 LEU A CA 1
ATOM 4702 C C . LEU C 1 216 ? 114.54400 87.87400 99.42700 1.000 286.55549 378 LEU A C 1
ATOM 4703 O O . LEU C 1 216 ? 113.84800 87.09400 98.77100 1.000 286.55549 378 LEU A O 1
ATOM 4708 N N . CYS C 1 217 ? 114.58300 89.18400 99.19400 1.000 316.52133 379 CYS A N 1
ATOM 4709 C CA . CYS C 1 217 ? 113.79700 89.79400 98.13400 1.000 316.52133 379 CYS A CA 1
ATOM 4710 C C . CYS C 1 217 ? 114.52500 91.03000 97.62600 1.000 316.52133 379 CYS A C 1
ATOM 4711 O O . CYS C 1 217 ? 115.37400 91.60500 98.31100 1.000 316.52133 379 CYS A O 1
ATOM 4714 N N . LYS C 1 218 ? 114.17900 91.43400 96.40500 1.000 326.80315 380 LYS A N 1
ATOM 4715 C CA . LYS C 1 218 ? 114.76400 92.60600 95.76100 1.000 326.80315 380 LYS A CA 1
ATOM 4716 C C . LYS C 1 218 ? 113.64500 93.58400 95.43800 1.000 326.80315 380 LYS A C 1
ATOM 4717 O O . LYS C 1 218 ? 112.89600 93.38000 94.47700 1.000 326.80315 380 LYS A O 1
ATOM 4723 N N . GLN C 1 219 ? 113.53100 94.64200 96.23800 1.000 368.27355 381 GLN A N 1
ATOM 4724 C CA . GLN C 1 219 ? 112.51400 95.66100 96.03500 1.000 368.27355 381 GLN A CA 1
ATOM 4725 C C . GLN C 1 219 ? 113.14500 97.03700 96.18900 1.000 368.27355 381 GLN A C 1
ATOM 4726 O O . GLN C 1 219 ? 114.09500 97.22000 96.95300 1.000 368.27355 381 GLN A O 1
ATOM 4732 N N . ASN C 1 220 ? 112.60500 98.00400 95.44900 1.000 407.31364 382 ASN A N 1
ATOM 4733 C CA . ASN C 1 220 ? 113.08200 99.38500 95.46700 1.000 407.31364 382 ASN A CA 1
ATOM 4734 C C . ASN C 1 220 ? 114.52500 99.50300 94.98700 1.000 407.31364 382 ASN A C 1
ATOM 4735 O O . ASN C 1 220 ? 115.18000 100.52500 95.22100 1.000 407.31364 382 ASN A O 1
ATOM 4740 N N . GLY C 1 221 ? 115.03200 98.47900 94.30500 1.000 371.70781 383 GLY A N 1
ATOM 4741 C CA . GLY C 1 221 ? 116.39500 98.49000 93.81500 1.000 371.70781 383 GLY A CA 1
ATOM 4742 C C . GLY C 1 221 ? 117.44000 97.98300 94.78100 1.000 371.70781 383 GLY A C 1
ATOM 4743 O O . GLY C 1 221 ? 118.63100 98.01700 94.45000 1.000 371.70781 383 GLY A O 1
ATOM 4744 N N . GLU C 1 222 ? 117.04400 97.51700 95.96300 1.000 366.68148 384 GLU A N 1
ATOM 4745 C CA . GLU C 1 222 ? 117.97500 96.96200 96.93400 1.000 366.68148 384 GLU A CA 1
ATOM 4746 C C . GLU C 1 222 ? 117.44100 95.63500 97.45300 1.000 366.68148 384 GLU A C 1
ATOM 4747 O O . GLU C 1 222 ? 116.23000 95.39900 97.47200 1.000 366.68148 384 GLU A O 1
ATOM 4753 N N . VAL C 1 223 ? 118.35900 94.77300 97.87300 1.000 322.99383 385 VAL A N 1
ATOM 4754 C CA . VAL C 1 223 ? 118.02200 93.44500 98.37000 1.000 322.99383 385 VAL A CA 1
ATOM 4755 C C . VAL C 1 223 ? 117.77900 93.51700 99.87000 1.000 322.99383 385 VAL A C 1
ATOM 4756 O O . VAL C 1 223 ? 118.58100 94.08600 100.62100 1.000 322.99383 385 VAL A O 1
ATOM 4760 N N . LYS C 1 224 ? 116.66300 92.94000 100.30900 1.000 297.50772 386 LYS A N 1
ATOM 4761 C CA . LYS C 1 224 ? 116.30300 92.90800 101.71700 1.000 297.50772 386 LYS A CA 1
ATOM 4762 C C . LYS C 1 224 ? 115.83800 91.50500 102.07800 1.000 297.50772 386 LYS A C 1
ATOM 4763 O O . LYS C 1 224 ? 115.38200 90.73800 101.22700 1.000 297.50772 386 LYS A O 1
ATOM 4769 N N . ALA C 1 225 ? 115.96200 91.17400 103.36000 1.000 286.39618 387 ALA A N 1
ATOM 4770 C CA . ALA C 1 225 ? 115.60300 89.86200 103.87700 1.000 286.39618 387 ALA A CA 1
ATOM 4771 C C . ALA C 1 225 ? 114.28000 89.94000 104.62600 1.000 286.39618 387 ALA A C 1
ATOM 4772 O O . ALA C 1 225 ? 114.08800 90.81300 105.47800 1.000 286.39618 387 ALA A O 1
ATOM 4774 N N . TYR C 1 226 ? 113.37100 89.01800 104.30200 1.000 266.54234 388 TYR A N 1
ATOM 4775 C CA . TYR C 1 226 ? 112.07100 88.94800 104.95000 1.000 266.54234 388 TYR A CA 1
ATOM 4776 C C . TYR C 1 226 ? 111.89100 87.73000 105.84300 1.000 266.54234 388 TYR A C 1
ATOM 4777 O O . TYR C 1 226 ? 110.90500 87.67800 106.58600 1.000 266.54234 388 TYR A O 1
ATOM 4786 N N . GLY C 1 227 ? 112.79700 86.75800 105.79300 1.000 270.89689 389 GLY A N 1
ATOM 4787 C CA . GLY C 1 227 ? 112.64200 85.57700 106.62500 1.000 270.89689 389 GLY A CA 1
ATOM 4788 C C . GLY C 1 227 ? 112.61500 85.93800 108.10000 1.000 270.89689 389 GLY A C 1
ATOM 4789 O O . GLY C 1 227 ? 113.34300 86.82100 108.55900 1.000 270.89689 389 GLY A O 1
ATOM 4790 N N . ALA C 1 228 ? 111.76000 85.23900 108.85000 1.000 241.02093 390 ALA A N 1
ATOM 4791 C CA . ALA C 1 228 ? 111.64700 85.50700 110.28000 1.000 241.02093 390 ALA A CA 1
ATOM 4792 C C . ALA C 1 228 ? 112.96900 85.25700 110.99300 1.000 241.02093 390 ALA A C 1
ATOM 4793 O O . ALA C 1 228 ? 113.37900 86.04700 111.85200 1.000 241.02093 390 ALA A O 1
ATOM 4795 N N . GLY C 1 229 ? 113.65200 84.16400 110.65000 1.000 267.28714 391 GLY A N 1
ATOM 4796 C CA . GLY C 1 229 ? 114.93200 83.88000 111.27800 1.000 267.28714 391 GLY A CA 1
ATOM 4797 C C . GLY C 1 229 ? 115.97100 84.94700 110.99200 1.000 267.28714 391 GLY A C 1
ATOM 4798 O O . GLY C 1 229 ? 116.74500 85.32600 111.87400 1.000 267.28714 391 GLY A O 1
ATOM 4799 N N . LEU C 1 230 ? 116.00300 85.44700 109.75500 1.000 292.04427 392 LEU A N 1
ATOM 4800 C CA . LEU C 1 230 ? 116.97300 86.47700 109.40000 1.000 292.04427 392 LEU A CA 1
ATOM 4801 C C . LEU C 1 230 ? 116.75900 87.74200 110.22100 1.000 292.04427 392 LEU A C 1
ATOM 4802 O O . LEU C 1 230 ? 117.72200 88.35300 110.69900 1.000 292.04427 392 LEU A O 1
ATOM 4807 N N . LEU C 1 231 ? 115.50300 88.14900 110.39800 1.000 295.53646 393 LEU A N 1
ATOM 4808 C CA . LEU C 1 231 ? 115.17800 89.34500 111.16400 1.000 295.53646 393 LEU A CA 1
ATOM 4809 C C . LEU C 1 231 ? 115.06000 89.08000 112.66000 1.000 295.53646 393 LEU A C 1
ATOM 4810 O O . LEU C 1 231 ? 114.80900 90.02100 113.42000 1.000 295.53646 393 LEU A O 1
ATOM 4815 N N . SER C 1 232 ? 115.23400 87.83400 113.09900 1.000 275.90117 394 SER A N 1
ATOM 4816 C CA . SER C 1 232 ? 115.13100 87.48800 114.51100 1.000 275.90117 394 SER A CA 1
ATOM 4817 C C . SER C 1 232 ? 116.47800 87.40300 115.21100 1.000 275.90117 394 SER A C 1
ATOM 4818 O O . SER C 1 232 ? 116.56300 87.71400 116.40400 1.000 275.90117 394 SER A O 1
ATOM 4821 N N . SER C 1 233 ? 117.52900 86.99100 114.50700 1.000 273.44634 395 SER A N 1
ATOM 4822 C CA . SER C 1 233 ? 118.86100 86.86200 115.08300 1.000 273.44634 395 SER A CA 1
ATOM 4823 C C . SER C 1 233 ? 119.70400 88.06000 114.66300 1.000 273.44634 395 SER A C 1
ATOM 4824 O O . SER C 1 233 ? 119.87900 88.31200 113.46600 1.000 273.44634 395 SER A O 1
ATOM 4827 N N . TYR C 1 234 ? 120.22200 88.79600 115.64900 1.000 271.53550 396 TYR A N 1
ATOM 4828 C CA . TYR C 1 234 ? 121.05300 89.95500 115.34200 1.000 271.53550 396 TYR A CA 1
ATOM 4829 C C . TYR C 1 234 ? 122.30000 89.53900 114.57000 1.000 271.53550 396 TYR A C 1
ATOM 4830 O O . TYR C 1 234 ? 122.67200 90.17500 113.57700 1.000 271.53550 396 TYR A O 1
ATOM 4839 N N . GLY C 1 235 ? 122.95800 88.46700 115.01400 1.000 275.44790 397 GLY A N 1
ATOM 4840 C CA . GLY C 1 235 ? 124.11800 87.97600 114.28800 1.000 275.44790 397 GLY A CA 1
ATOM 4841 C C . GLY C 1 235 ? 123.76300 87.49600 112.89400 1.000 275.44790 397 GLY A C 1
ATOM 4842 O O . GLY C 1 235 ? 124.45800 87.80000 111.92100 1.000 275.44790 397 GLY A O 1
ATOM 4843 N N . GLU C 1 236 ? 122.67000 86.73800 112.77900 1.000 286.16829 398 GLU A N 1
ATOM 4844 C CA . GLU C 1 236 ? 122.23000 86.27300 111.46900 1.000 286.16829 398 GLU A CA 1
ATOM 4845 C C . GLU C 1 236 ? 121.71100 87.41900 110.61200 1.000 286.16829 398 GLU A C 1
ATOM 4846 O O . GLU C 1 236 ? 121.75000 87.33700 109.37900 1.000 286.16829 398 GLU A O 1
ATOM 4852 N N . LEU C 1 237 ? 121.22300 88.49000 111.24000 1.000 277.48907 399 LEU A N 1
ATOM 4853 C CA . LEU C 1 237 ? 120.73200 89.63400 110.48000 1.000 277.48907 399 LEU A CA 1
ATOM 4854 C C . LEU C 1 237 ? 121.84300 90.23400 109.62700 1.000 277.48907 399 LEU A C 1
ATOM 4855 O O . LEU C 1 237 ? 121.63500 90.56200 108.45300 1.000 277.48907 399 LEU A O 1
ATOM 4860 N N . LEU C 1 238 ? 123.03500 90.39000 110.20500 1.000 286.69459 400 LEU A N 1
ATOM 4861 C CA . LEU C 1 238 ? 124.17400 90.86400 109.42600 1.000 286.69459 400 LEU A CA 1
ATOM 4862 C C . LEU C 1 238 ? 124.70500 89.77000 108.50800 1.000 286.69459 400 LEU A C 1
ATOM 4863 O O . LEU C 1 238 ? 125.12400 90.04700 107.37800 1.000 286.69459 400 LEU A O 1
ATOM 4868 N N . HIS C 1 239 ? 124.69500 88.52000 108.97700 1.000 304.36137 401 HIS A N 1
ATOM 4869 C CA . HIS C 1 239 ? 125.22700 87.42100 108.17900 1.000 304.36137 401 HIS A CA 1
ATOM 4870 C C . HIS C 1 239 ? 124.39400 87.18100 106.92500 1.000 304.36137 401 HIS A C 1
ATOM 4871 O O . HIS C 1 239 ? 124.94400 86.90400 105.85300 1.000 304.36137 401 HIS A O 1
ATOM 4878 N N . CYS C 1 240 ? 123.06700 87.28000 107.03700 1.000 308.20717 402 CYS A N 1
ATOM 4879 C CA . CYS C 1 240 ? 122.20800 86.96200 105.90000 1.000 308.20717 402 CYS A CA 1
ATOM 4880 C C . CYS C 1 240 ? 122.51900 87.85900 104.70900 1.000 308.20717 402 CYS A C 1
ATOM 4881 O O . CYS C 1 240 ? 122.62000 87.38800 103.57100 1.000 308.20717 402 CYS A O 1
ATOM 4884 N N . LEU C 1 241 ? 122.67600 89.16200 104.95200 1.000 329.65834 403 LEU A N 1
ATOM 4885 C CA . LEU C 1 241 ? 123.02600 90.08400 103.88000 1.000 329.65834 403 LEU A CA 1
ATOM 4886 C C . LEU C 1 241 ? 124.50000 90.01500 103.50700 1.000 329.65834 403 LEU A C 1
ATOM 4887 O O . LEU C 1 241 ? 124.87900 90.50500 102.43800 1.000 329.65834 403 LEU A O 1
ATOM 4892 N N . SER C 1 242 ? 125.33300 89.41900 104.35600 1.000 336.92633 404 SER A N 1
ATOM 4893 C CA . SER C 1 242 ? 126.74800 89.29300 104.04900 1.000 336.92633 404 SER A CA 1
ATOM 4894 C C . SER C 1 242 ? 126.95400 88.35700 102.86200 1.000 336.92633 404 SER A C 1
ATOM 4895 O O . SER C 1 242 ? 126.16500 87.44300 102.60900 1.000 336.92633 404 SER A O 1
ATOM 4898 N N . GLU C 1 243 ? 128.03700 88.59800 102.12600 1.000 321.31025 405 GLU A N 1
ATOM 4899 C CA . GLU C 1 243 ? 128.35600 87.80100 100.95000 1.000 321.31025 405 GLU A CA 1
ATOM 4900 C C . GLU C 1 243 ? 128.96500 86.44800 101.29100 1.000 321.31025 405 GLU A C 1
ATOM 4901 O O . GLU C 1 243 ? 129.06200 85.59200 100.40600 1.000 321.31025 405 GLU A O 1
ATOM 4907 N N . GLU C 1 244 ? 129.37200 86.23400 102.54100 1.000 319.05809 406 GLU A N 1
ATOM 4908 C CA . GLU C 1 244 ? 129.96000 84.94900 102.91300 1.000 319.05809 406 GLU A CA 1
ATOM 4909 C C . GLU C 1 244 ? 128.99800 83.79000 102.69700 1.000 319.05809 406 GLU A C 1
ATOM 4910 O O . GLU C 1 244 ? 129.39100 82.79700 102.06000 1.000 319.05809 406 GLU A O 1
ATOM 4916 N N . PRO C 1 245 ? 127.75900 83.83400 103.18200 1.000 309.94664 407 PRO A N 1
ATOM 4917 C CA . PRO C 1 245 ? 126.83100 82.73000 102.92300 1.000 309.94664 407 PRO A CA 1
ATOM 4918 C C . PRO C 1 245 ? 126.43600 82.66300 101.45700 1.000 309.94664 407 PRO A C 1
ATOM 4919 O O . PRO C 1 245 ? 126.38100 83.67500 100.75400 1.000 309.94664 407 PRO A O 1
ATOM 4923 N N . GLU C 1 246 ? 126.15900 81.44500 100.99900 1.000 288.57652 408 GLU A N 1
ATOM 4924 C CA . GLU C 1 246 ? 125.73800 81.24600 99.62000 1.000 288.57652 408 GLU A CA 1
ATOM 4925 C C . GLU C 1 246 ? 124.35600 81.84500 99.39500 1.000 288.57652 408 GLU A C 1
ATOM 4926 O O . GLU C 1 246 ? 123.45500 81.70500 100.22700 1.000 288.57652 408 GLU A O 1
ATOM 4932 N N . ILE C 1 247 ? 124.19300 82.52000 98.26100 1.000 270.50395 409 ILE A N 1
ATOM 4933 C CA . ILE C 1 247 ? 122.92800 83.13300 97.87800 1.000 270.50395 409 ILE A CA 1
ATOM 4934 C C . ILE C 1 247 ? 122.55700 82.64300 96.48600 1.000 270.50395 409 ILE A C 1
ATOM 4935 O O . ILE C 1 247 ? 123.37600 82.69200 95.56200 1.000 270.50395 409 ILE A O 1
ATOM 4940 N N . ARG C 1 248 ? 121.32100 82.17200 96.33800 1.000 279.57048 410 ARG A N 1
ATOM 4941 C CA . ARG C 1 248 ? 120.84900 81.63300 95.07300 1.000 279.57048 410 ARG A CA 1
ATOM 4942 C C . ARG C 1 248 ? 119.40900 82.06800 94.84400 1.000 279.57048 410 ARG A C 1
ATOM 4943 O O . ARG C 1 248 ? 118.67400 82.37800 95.78400 1.000 279.57048 410 ARG A O 1
ATOM 4951 N N . ALA C 1 249 ? 119.01200 82.08200 93.57400 1.000 301.63861 411 ALA A N 1
ATOM 4952 C CA . ALA C 1 249 ? 117.64300 82.43100 93.22800 1.000 301.63861 411 ALA A CA 1
ATOM 4953 C C . ALA C 1 249 ? 116.67100 81.41300 93.81200 1.000 301.63861 411 ALA A C 1
ATOM 4954 O O . ALA C 1 249 ? 116.96800 80.21800 93.88900 1.000 301.63861 411 ALA A O 1
ATOM 4956 N N . PHE C 1 250 ? 115.50400 81.89800 94.23100 1.000 278.21442 412 PHE A N 1
ATOM 4957 C CA . PHE C 1 250 ? 114.50500 81.02600 94.83200 1.000 278.21442 412 PHE A CA 1
ATOM 4958 C C . PHE C 1 250 ? 114.11800 79.90300 93.87800 1.000 278.21442 412 PHE A C 1
ATOM 4959 O O . PHE C 1 250 ? 113.87200 80.12900 92.69000 1.000 278.21442 412 PHE A O 1
ATOM 4967 N N . ASP C 1 251 ? 114.06400 78.68400 94.40900 1.000 283.96825 413 ASP A N 1
ATOM 4968 C CA . ASP C 1 251 ? 113.66200 77.51900 93.63300 1.000 283.96825 413 ASP A CA 1
ATOM 4969 C C . ASP C 1 251 ? 112.90600 76.53900 94.52300 1.000 283.96825 413 ASP A C 1
ATOM 4970 O O . ASP C 1 251 ? 113.44300 76.08200 95.54100 1.000 283.96825 413 ASP A O 1
ATOM 4975 N N . PRO C 1 252 ? 111.66300 76.19600 94.17800 1.000 245.64804 414 PRO A N 1
ATOM 4976 C CA . PRO C 1 252 ? 110.89300 75.26600 95.01700 1.000 245.64804 414 PRO A CA 1
ATOM 4977 C C . PRO C 1 252 ? 111.59500 73.93100 95.20600 1.000 245.64804 414 PRO A C 1
ATOM 4978 O O . PRO C 1 252 ? 111.79700 73.48200 96.33900 1.000 245.64804 414 PRO A O 1
ATOM 4982 N N . GLU C 1 253 ? 111.97100 73.28800 94.09900 1.000 270.72066 415 GLU A N 1
ATOM 4983 C CA . GLU C 1 253 ? 112.62300 71.98500 94.18300 1.000 270.72066 415 GLU A CA 1
ATOM 4984 C C . GLU C 1 253 ? 113.95400 72.07900 94.91900 1.000 270.72066 415 GLU A C 1
ATOM 4985 O O . GLU C 1 253 ? 114.27300 71.22900 95.75900 1.000 270.72066 415 GLU A O 1
ATOM 4991 N N . ALA C 1 254 ? 114.74500 73.10900 94.61800 1.000 289.53620 416 ALA A N 1
ATOM 4992 C CA . ALA C 1 254 ? 116.06300 73.23100 95.23300 1.000 289.53620 416 ALA A CA 1
ATOM 4993 C C . ALA C 1 254 ? 115.95400 73.36000 96.74800 1.000 289.53620 416 ALA A C 1
ATOM 4994 O O . ALA C 1 254 ? 116.68700 72.70200 97.49400 1.000 289.53620 416 ALA A O 1
ATOM 4996 N N . ALA C 1 255 ? 115.03600 74.20600 97.22100 1.000 285.62921 417 ALA A N 1
ATOM 4997 C CA . ALA C 1 255 ? 114.86700 74.38200 98.65900 1.000 285.62921 417 ALA A CA 1
ATOM 4998 C C . ALA C 1 255 ? 114.37600 73.10500 99.32800 1.000 285.62921 417 ALA A C 1
ATOM 4999 O O . ALA C 1 255 ? 114.83600 72.76200 100.42400 1.000 285.62921 417 ALA A O 1
ATOM 5001 N N . ALA C 1 256 ? 113.44900 72.38900 98.69100 1.000 275.48886 418 ALA A N 1
ATOM 5002 C CA . ALA C 1 256 ? 112.87500 71.18900 99.28600 1.000 275.48886 418 ALA A CA 1
ATOM 5003 C C . ALA C 1 256 ? 113.86300 70.03400 99.38000 1.000 275.48886 418 ALA A C 1
ATOM 5004 O O . ALA C 1 256 ? 113.56300 69.04300 100.05400 1.000 275.48886 418 ALA A O 1
ATOM 5006 N N . VAL C 1 257 ? 115.02000 70.13100 98.72800 1.000 283.62059 419 VAL A N 1
ATOM 5007 C CA . VAL C 1 257 ? 115.99600 69.04600 98.73200 1.000 283.62059 419 VAL A CA 1
ATOM 5008 C C . VAL C 1 257 ? 117.34300 69.55900 99.22300 1.000 283.62059 419 VAL A C 1
ATOM 5009 O O . VAL C 1 257 ? 118.23000 68.77100 99.57300 1.000 283.62059 419 VAL A O 1
ATOM 5013 N N . GLN C 1 258 ? 117.50600 70.87600 99.25500 1.000 303.55012 420 GLN A N 1
ATOM 5014 C CA . GLN C 1 258 ? 118.77600 71.45500 99.66600 1.000 303.55012 420 GLN A CA 1
ATOM 5015 C C . GLN C 1 258 ? 119.08400 71.05900 101.10700 1.000 303.55012 420 GLN A C 1
ATOM 5016 O O . GLN C 1 258 ? 118.20700 71.16500 101.97600 1.000 303.55012 420 GLN A O 1
ATOM 5022 N N . PRO C 1 259 ? 120.30200 70.60200 101.40300 1.000 312.98504 421 PRO A N 1
ATOM 5023 C CA . PRO C 1 259 ? 120.61700 70.17700 102.77300 1.000 312.98504 421 PRO A CA 1
ATOM 5024 C C . PRO C 1 259 ? 120.52800 71.32200 103.76900 1.000 312.98504 421 PRO A C 1
ATOM 5025 O O . PRO C 1 259 ? 120.73500 72.48600 103.41300 1.000 312.98504 421 PRO A O 1
ATOM 5029 N N . TYR C 1 260 ? 120.22300 70.99800 105.02000 1.000 306.66474 422 TYR A N 1
ATOM 5030 C CA . TYR C 1 260 ? 120.01000 71.98500 106.07000 1.000 306.66474 422 TYR A CA 1
ATOM 5031 C C . TYR C 1 260 ? 120.94000 71.68700 107.24800 1.000 306.66474 422 TYR A C 1
ATOM 5032 O O . TYR C 1 260 ? 121.62400 70.66000 107.28500 1.000 306.66474 422 TYR A O 1
ATOM 5041 N N . GLN C 1 261 ? 120.96000 72.60100 108.21700 1.000 309.29499 423 GLN A N 1
ATOM 5042 C CA . GLN C 1 261 ? 121.75000 72.42500 109.42700 1.000 309.29499 423 GLN A CA 1
ATOM 5043 C C . GLN C 1 261 ? 120.99300 73.01800 110.60700 1.000 309.29499 423 GLN A C 1
ATOM 5044 O O . GLN C 1 261 ? 120.14000 73.89500 110.43900 1.000 309.29499 423 GLN A O 1
ATOM 5050 N N . ASP C 1 262 ? 121.31800 72.53500 111.80300 1.000 323.25532 424 ASP A N 1
ATOM 5051 C CA . ASP C 1 262 ? 120.64900 72.95000 113.02700 1.000 323.25532 424 ASP A CA 1
ATOM 5052 C C . ASP C 1 262 ? 121.66700 73.45200 114.04400 1.000 323.25532 424 ASP A C 1
ATOM 5053 O O . ASP C 1 262 ? 122.82700 73.03100 114.04900 1.000 323.25532 424 ASP A O 1
ATOM 5058 N N . GLN C 1 263 ? 121.21400 74.36400 114.90700 1.000 330.89317 425 GLN A N 1
ATOM 5059 C CA . GLN C 1 263 ? 122.06400 74.96400 115.93800 1.000 330.89317 425 GLN A CA 1
ATOM 5060 C C . GLN C 1 263 ? 123.25800 75.69300 115.32700 1.000 330.89317 425 GLN A C 1
ATOM 5061 O O . GLN C 1 263 ? 124.30200 75.84700 115.96500 1.000 330.89317 425 GLN A O 1
ATOM 5067 N N . THR C 1 264 ? 123.10900 76.15300 114.08700 1.000 323.34954 426 THR A N 1
ATOM 5068 C CA . THR C 1 264 ? 124.18100 76.85800 113.40000 1.000 323.34954 426 THR A CA 1
ATOM 5069 C C . THR C 1 264 ? 123.57800 77.83800 112.40600 1.000 323.34954 426 THR A C 1
ATOM 5070 O O . THR C 1 264 ? 122.42100 77.70700 111.99600 1.000 323.34954 426 THR A O 1
ATOM 5074 N N . TYR C 1 265 ? 124.38100 78.82600 112.02000 1.000 285.89882 427 TYR A N 1
ATOM 5075 C CA . TYR C 1 265 ? 123.93700 79.81000 111.04800 1.000 285.89882 427 TYR A CA 1
ATOM 5076 C C . TYR C 1 265 ? 123.65100 79.14000 109.70400 1.000 285.89882 427 TYR A C 1
ATOM 5077 O O . TYR C 1 265 ? 123.97400 77.97300 109.47300 1.000 285.89882 427 TYR A O 1
ATOM 5086 N N . GLN C 1 266 ? 123.03100 79.90400 108.81000 1.000 286.53787 428 GLN A N 1
ATOM 5087 C CA . GLN C 1 266 ? 122.63700 79.42100 107.49600 1.000 286.53787 428 GLN A CA 1
ATOM 5088 C C . GLN C 1 266 ? 123.52800 80.03500 106.42600 1.000 286.53787 428 GLN A C 1
ATOM 5089 O O . GLN C 1 266 ? 123.78800 81.24200 106.43900 1.000 286.53787 428 GLN A O 1
ATOM 5095 N N . SER C 1 267 ? 123.99900 79.19400 105.50300 1.000 299.01902 429 SER A N 1
ATOM 5096 C CA . SER C 1 267 ? 124.84200 79.64300 104.40500 1.000 299.01902 429 SER A CA 1
ATOM 5097 C C . SER C 1 267 ? 124.15800 79.58300 103.04800 1.000 299.01902 429 SER A C 1
ATOM 5098 O O . SER C 1 267 ? 124.64100 80.21800 102.10600 1.000 299.01902 429 SER A O 1
ATOM 5101 N N . VAL C 1 268 ? 123.05800 78.84800 102.92600 1.000 288.72124 430 VAL A N 1
ATOM 5102 C CA . VAL C 1 268 ? 122.31400 78.73700 101.67700 1.000 288.72124 430 VAL A CA 1
ATOM 5103 C C . VAL C 1 268 ? 121.07100 79.60600 101.79000 1.000 288.72124 430 VAL A C 1
ATOM 5104 O O . VAL C 1 268 ? 120.27800 79.45200 102.72700 1.000 288.72124 430 VAL A O 1
ATOM 5108 N N . TYR C 1 269 ? 120.89700 80.51900 100.83800 1.000 286.47851 431 TYR A N 1
ATOM 5109 C CA . TYR C 1 269 ? 119.77800 81.44700 100.84000 1.000 286.47851 431 TYR A CA 1
ATOM 5110 C C . TYR C 1 269 ? 119.07800 81.42300 99.49000 1.000 286.47851 431 TYR A C 1
ATOM 5111 O O . TYR C 1 269 ? 119.71100 81.25300 98.44400 1.000 286.47851 431 TYR A O 1
ATOM 5120 N N . PHE C 1 270 ? 117.76000 81.59500 99.52800 1.000 279.81593 432 PHE A N 1
ATOM 5121 C CA . PHE C 1 270 ? 116.93500 81.70800 98.33400 1.000 279.81593 432 PHE A CA 1
ATOM 5122 C C . PHE C 1 270 ? 116.33200 83.10400 98.28900 1.000 279.81593 432 PHE A C 1
ATOM 5123 O O . PHE C 1 270 ? 115.77200 83.57400 99.28500 1.000 279.81593 432 PHE A O 1
ATOM 5131 N N . VAL C 1 271 ? 116.44800 83.76100 97.13800 1.000 278.96096 433 VAL A N 1
ATOM 5132 C CA . VAL C 1 271 ? 115.98500 85.13100 96.96000 1.000 278.96096 433 VAL A CA 1
ATOM 5133 C C . VAL C 1 271 ? 114.93800 85.15600 95.85700 1.000 278.96096 433 VAL A C 1
ATOM 5134 O O . VAL C 1 271 ? 115.14600 84.59700 94.77500 1.000 278.96096 433 VAL A O 1
ATOM 5138 N N . SER C 1 272 ? 113.81000 85.80300 96.14000 1.000 265.00802 434 SER A N 1
ATOM 5139 C CA . SER C 1 272 ? 112.72000 85.96100 95.18500 1.000 265.00802 434 SER A CA 1
ATOM 5140 C C . SER C 1 272 ? 112.58000 87.43800 94.85100 1.000 265.00802 434 SER A C 1
ATOM 5141 O O . SER C 1 272 ? 112.50900 88.27700 95.75600 1.000 265.00802 434 SER A O 1
ATOM 5144 N N . GLU C 1 273 ? 112.54100 87.75400 93.55600 1.000 301.61978 435 GLU A N 1
ATOM 5145 C CA . GLU C 1 273 ? 112.42700 89.14800 93.13900 1.000 301.61978 435 GLU A CA 1
ATOM 5146 C C . GLU C 1 273 ? 111.15500 89.78000 93.68900 1.000 301.61978 435 GLU A C 1
ATOM 5147 O O . GLU C 1 273 ? 111.17500 90.90700 94.19700 1.000 301.61978 435 GLU A O 1
ATOM 5153 N N . SER C 1 274 ? 110.03500 89.06700 93.59600 1.000 264.37365 436 SER A N 1
ATOM 5154 C CA . SER C 1 274 ? 108.76000 89.53600 94.11300 1.000 264.37365 436 SER A CA 1
ATOM 5155 C C . SER C 1 274 ? 108.02400 88.38400 94.78100 1.000 264.37365 436 SER A C 1
ATOM 5156 O O . SER C 1 274 ? 108.22200 87.21600 94.43700 1.000 264.37365 436 SER A O 1
ATOM 5159 N N . PHE C 1 275 ? 107.16800 88.72900 95.74400 1.000 233.69474 437 PHE A N 1
ATOM 5160 C CA . PHE C 1 275 ? 106.40000 87.70800 96.44700 1.000 233.69474 437 PHE A CA 1
ATOM 5161 C C . PHE C 1 275 ? 105.46400 86.97400 95.49600 1.000 233.69474 437 PHE A C 1
ATOM 5162 O O . PHE C 1 275 ? 105.25500 85.76200 95.62800 1.000 233.69474 437 PHE A O 1
ATOM 5170 N N . SER C 1 276 ? 104.88900 87.69400 94.53000 1.000 252.51971 438 SER A N 1
ATOM 5171 C CA . SER C 1 276 ? 103.99200 87.05900 93.57200 1.000 252.51971 438 SER A CA 1
ATOM 5172 C C . SER C 1 276 ? 104.69200 85.94600 92.80300 1.000 252.51971 438 SER A C 1
ATOM 5173 O O . SER C 1 276 ? 104.07600 84.91600 92.50600 1.000 252.51971 438 SER A O 1
ATOM 5176 N N . ASP C 1 277 ? 105.97300 86.13100 92.47600 1.000 285.23341 439 ASP A N 1
ATOM 5177 C CA . ASP C 1 277 ? 106.71800 85.08300 91.78600 1.000 285.23341 439 ASP A CA 1
ATOM 5178 C C . ASP C 1 277 ? 106.76600 83.81300 92.62500 1.000 285.23341 439 ASP A C 1
ATOM 5179 O O . ASP C 1 277 ? 106.61700 82.70300 92.10300 1.000 285.23341 439 ASP A O 1
ATOM 5184 N N . ALA C 1 278 ? 106.98500 83.95400 93.93100 1.000 268.51868 440 ALA A N 1
ATOM 5185 C CA . ALA C 1 278 ? 106.90700 82.79900 94.81700 1.000 268.51868 440 ALA A CA 1
ATOM 5186 C C . ALA C 1 278 ? 105.50100 82.20900 94.81200 1.000 268.51868 440 ALA A C 1
ATOM 5187 O O . ALA C 1 278 ? 105.32100 80.98800 94.75300 1.000 268.51868 440 ALA A O 1
ATOM 5189 N N . LYS C 1 279 ? 104.48800 83.07700 94.85600 1.000 249.78099 441 LYS A N 1
ATOM 5190 C CA . LYS C 1 279 ? 103.10500 82.63300 94.96500 1.000 249.78099 441 LYS A CA 1
ATOM 5191 C C . LYS C 1 279 ? 102.72700 81.67500 93.84100 1.000 249.78099 441 LYS A C 1
ATOM 5192 O O . LYS C 1 279 ? 102.37600 80.51400 94.08300 1.000 249.78099 441 LYS A O 1
ATOM 5198 N N . ASP C 1 280 ? 102.79900 82.15200 92.59800 1.000 262.82695 442 ASP A N 1
ATOM 5199 C CA . ASP C 1 280 ? 102.36900 81.33400 91.46900 1.000 262.82695 442 ASP A CA 1
ATOM 5200 C C . ASP C 1 280 ? 103.25100 80.10200 91.30800 1.000 262.82695 442 ASP A C 1
ATOM 5201 O O . ASP C 1 280 ? 102.75600 79.02000 90.97200 1.000 262.82695 442 ASP A O 1
ATOM 5206 N N . LYS C 1 281 ? 104.55600 80.24200 91.55200 1.000 266.90707 443 LYS A N 1
ATOM 5207 C CA . LYS C 1 281 ? 105.45000 79.09400 91.43300 1.000 266.90707 443 LYS A CA 1
ATOM 5208 C C . LYS C 1 281 ? 105.04900 77.98100 92.39200 1.000 266.90707 443 LYS A C 1
ATOM 5209 O O . LYS C 1 281 ? 105.02400 76.80400 92.01300 1.000 266.90707 443 LYS A O 1
ATOM 5215 N N . LEU C 1 282 ? 104.72800 78.33000 93.64000 1.000 254.29771 444 LEU A N 1
ATOM 5216 C CA . LEU C 1 282 ? 104.25400 77.32000 94.58000 1.000 254.29771 444 LEU A CA 1
ATOM 5217 C C . LEU C 1 282 ? 102.93600 76.71400 94.11700 1.000 254.29771 444 LEU A C 1
ATOM 5218 O O . LEU C 1 282 ? 102.74100 75.49600 94.20500 1.000 254.29771 444 LEU A O 1
ATOM 5223 N N . ARG C 1 283 ? 102.02000 77.54700 93.61800 1.000 235.39835 445 ARG A N 1
ATOM 5224 C CA . ARG C 1 283 ? 100.75200 77.03100 93.11600 1.000 235.39835 445 ARG A CA 1
ATOM 5225 C C . ARG C 1 283 ? 100.98100 76.07000 91.95700 1.000 235.39835 445 ARG A C 1
ATOM 5226 O O . ARG C 1 283 ? 100.35400 75.00700 91.88100 1.000 235.39835 445 ARG A O 1
ATOM 5234 N N . SER C 1 284 ? 101.88200 76.42900 91.04100 1.000 228.95156 446 SER A N 1
ATOM 5235 C CA . SER C 1 284 ? 102.27400 75.49300 89.99500 1.000 228.95156 446 SER A CA 1
ATOM 5236 C C . SER C 1 284 ? 102.93300 74.25900 90.59400 1.000 228.95156 446 SER A C 1
ATOM 5237 O O . SER C 1 284 ? 102.67000 73.13000 90.16100 1.000 228.95156 446 SER A O 1
ATOM 5240 N N . TYR C 1 285 ? 103.79100 74.45500 91.59600 1.000 234.94982 447 TYR A N 1
ATOM 5241 C CA . TYR C 1 285 ? 104.39500 73.32200 92.28700 1.000 234.94982 447 TYR A CA 1
ATOM 5242 C C . TYR C 1 285 ? 103.32800 72.46500 92.95400 1.000 234.94982 447 TYR A C 1
ATOM 5243 O O . TYR C 1 285 ? 103.37500 71.23100 92.89200 1.000 234.94982 447 TYR A O 1
ATOM 5252 N N . ALA C 1 286 ? 102.34900 73.10800 93.59700 1.000 210.34006 448 ALA A N 1
ATOM 5253 C CA . ALA C 1 286 ? 101.25300 72.36100 94.20300 1.000 210.34006 448 ALA A CA 1
ATOM 5254 C C . ALA C 1 286 ? 100.47600 71.57900 93.15200 1.000 210.34006 448 ALA A C 1
ATOM 5255 O O . ALA C 1 286 ? 100.12100 70.41500 93.36900 1.000 210.34006 448 ALA A O 1
ATOM 5257 N N . SER C 1 287 ? 100.20700 72.20200 92.00300 1.000 209.47571 449 SER A N 1
ATOM 5258 C CA . SER C 1 287 ? 99.55700 71.48600 90.91100 1.000 209.47571 449 SER A CA 1
ATOM 5259 C C . SER C 1 287 ? 100.40900 70.30700 90.46200 1.000 209.47571 449 SER A C 1
ATOM 5260 O O . SER C 1 287 ? 99.89300 69.22200 90.17100 1.000 209.47571 449 SER A O 1
ATOM 5263 N N . ARG C 1 288 ? 101.72700 70.50500 90.40200 1.000 236.31935 450 ARG A N 1
ATOM 5264 C CA . ARG C 1 288 ? 102.62500 69.40100 90.08900 1.000 236.31935 450 ARG A CA 1
ATOM 5265 C C . ARG C 1 288 ? 102.54600 68.30500 91.14300 1.000 236.31935 450 ARG A C 1
ATOM 5266 O O . ARG C 1 288 ? 102.64800 67.11800 90.81200 1.000 236.31935 450 ARG A O 1
ATOM 5274 N N . ILE C 1 289 ? 102.36300 68.67800 92.40900 1.000 190.93465 451 ILE A N 1
ATOM 5275 C CA . ILE C 1 289 ? 102.23300 67.70900 93.49100 1.000 190.93465 451 ILE A CA 1
ATOM 5276 C C . ILE C 1 289 ? 100.95800 66.90200 93.28400 1.000 190.93465 451 ILE A C 1
ATOM 5277 O O . ILE C 1 289 ? 99.85800 67.46300 93.22600 1.000 190.93465 451 ILE A O 1
ATOM 5282 N N . GLN C 1 290 ? 101.09900 65.58400 93.16800 1.000 217.98067 452 GLN A N 1
ATOM 5283 C CA . GLN C 1 290 ? 99.94300 64.72600 92.94100 1.000 217.98067 452 GLN A CA 1
ATOM 5284 C C . GLN C 1 290 ? 98.99800 64.77300 94.13500 1.000 217.98067 452 GLN A C 1
ATOM 5285 O O . GLN C 1 290 ? 99.43000 64.73300 95.29000 1.000 217.98067 452 GLN A O 1
ATOM 5291 N N . ARG C 1 291 ? 97.69800 64.86800 93.84800 1.000 215.37115 453 ARG A N 1
ATOM 5292 C CA . ARG C 1 291 ? 96.66600 64.83600 94.87000 1.000 215.37115 453 ARG A CA 1
ATOM 5293 C C . ARG C 1 291 ? 95.37400 64.36100 94.22600 1.000 215.37115 453 ARG A C 1
ATOM 5294 O O . ARG C 1 291 ? 95.02500 64.83600 93.13500 1.000 215.37115 453 ARG A O 1
ATOM 5302 N N . PRO C 1 292 ? 94.64700 63.43900 94.86300 1.000 246.66373 454 PRO A N 1
ATOM 5303 C CA . PRO C 1 292 ? 93.39000 62.94900 94.27800 1.000 246.66373 454 PRO A CA 1
ATOM 5304 C C . PRO C 1 292 ? 92.28300 63.98900 94.22900 1.000 246.66373 454 PRO A C 1
ATOM 5305 O O . PRO C 1 292 ? 91.17900 63.66900 93.77400 1.000 246.66373 454 PRO A O 1
ATOM 5309 N N . PHE C 1 293 ? 92.53300 65.21100 94.67700 1.000 226.47409 455 PHE A N 1
ATOM 5310 C CA . PHE C 1 293 ? 91.51200 66.25400 94.74200 1.000 226.47409 455 PHE A CA 1
ATOM 5311 C C . PHE C 1 293 ? 92.22300 67.59000 94.93300 1.000 226.47409 455 PHE A C 1
ATOM 5312 O O . PHE C 1 293 ? 93.45400 67.67300 94.85200 1.000 226.47409 455 PHE A O 1
ATOM 5320 N N . SER C 1 294 ? 91.44300 68.63900 95.18100 1.000 211.47101 456 SER A N 1
ATOM 5321 C CA . SER C 1 294 ? 91.98000 69.96300 95.46400 1.000 211.47101 456 SER A CA 1
ATOM 5322 C C . SER C 1 294 ? 91.35800 70.45300 96.76700 1.000 211.47101 456 SER A C 1
ATOM 5323 O O . SER C 1 294 ? 90.63900 69.71700 97.45000 1.000 211.47101 456 SER A O 1
ATOM 5326 N N . VAL C 1 295 ? 91.63500 71.70800 97.11500 1.000 208.09958 457 VAL A N 1
ATOM 5327 C CA . VAL C 1 295 ? 91.15300 72.28700 98.36300 1.000 208.09958 457 VAL A CA 1
ATOM 5328 C C . VAL C 1 295 ? 90.81400 73.75000 98.12500 1.000 208.09958 457 VAL A C 1
ATOM 5329 O O . VAL C 1 295 ? 91.48500 74.44700 97.35800 1.000 208.09958 457 VAL A O 1
ATOM 5333 N N . LYS C 1 296 ? 89.75900 74.21400 98.79300 1.000 216.82676 458 LYS A N 1
ATOM 5334 C CA . LYS C 1 296 ? 89.32200 75.59900 98.71500 1.000 216.82676 458 LYS A CA 1
ATOM 5335 C C . LYS C 1 296 ? 88.95800 76.09800 100.10600 1.000 216.82676 458 LYS A C 1
ATOM 5336 O O . LYS C 1 296 ? 88.58200 75.31900 100.98600 1.000 216.82676 458 LYS A O 1
ATOM 5342 N N . PHE C 1 297 ? 89.07600 77.41000 100.29500 1.000 217.18306 459 PHE A N 1
ATOM 5343 C CA . PHE C 1 297 ? 88.77400 78.06400 101.56100 1.000 217.18306 459 PHE A CA 1
ATOM 5344 C C . PHE C 1 297 ? 87.61600 79.03100 101.36600 1.000 217.18306 459 PHE A C 1
ATOM 5345 O O . PHE C 1 297 ? 87.56100 79.74400 100.35900 1.000 217.18306 459 PHE A O 1
ATOM 5353 N N . ASP C 1 298 ? 86.69600 79.05400 102.33300 1.000 229.12099 460 ASP A N 1
ATOM 5354 C CA . ASP C 1 298 ? 85.54900 79.94900 102.28900 1.000 229.12099 460 ASP A CA 1
ATOM 5355 C C . ASP C 1 298 ? 85.65600 80.96000 103.42300 1.000 229.12099 460 ASP A C 1
ATOM 5356 O O . ASP C 1 298 ? 85.35700 80.62300 104.57900 1.000 229.12099 460 ASP A O 1
ATOM 5361 N N . PRO C 1 299 ? 86.07100 82.20100 103.15600 1.000 200.36487 461 PRO A N 1
ATOM 5362 C CA . PRO C 1 299 ? 86.14100 83.19800 104.23700 1.000 200.36487 461 PRO A CA 1
ATOM 5363 C C . PRO C 1 299 ? 84.79700 83.50200 104.87200 1.000 200.36487 461 PRO A C 1
ATOM 5364 O O . PRO C 1 299 ? 84.76300 83.88300 106.04800 1.000 200.36487 461 PRO A O 1
ATOM 5368 N N . TYR C 1 300 ? 83.69200 83.35200 104.13800 1.000 219.22287 462 TYR A N 1
ATOM 5369 C CA . TYR C 1 300 ? 82.38300 83.65500 104.70600 1.000 219.22287 462 TYR A CA 1
ATOM 5370 C C . TYR C 1 300 ? 82.07500 82.77500 105.90900 1.000 219.22287 462 TYR A C 1
ATOM 5371 O O . TYR C 1 300 ? 81.34300 83.19400 106.81300 1.000 219.22287 462 TYR A O 1
ATOM 5380 N N . THR C 1 301 ? 82.62000 81.55700 105.94200 1.000 231.12533 463 THR A N 1
ATOM 5381 C CA . THR C 1 301 ? 82.39900 80.64300 107.05400 1.000 231.12533 463 THR A CA 1
ATOM 5382 C C . THR C 1 301 ? 83.70100 80.10200 107.63400 1.000 231.12533 463 THR A C 1
ATOM 5383 O O . THR C 1 301 ? 83.65700 79.28400 108.56000 1.000 231.12533 463 THR A O 1
ATOM 5387 N N . LEU C 1 302 ? 84.85100 80.53700 107.12400 1.000 199.26153 464 LEU A N 1
ATOM 5388 C CA . LEU C 1 302 ? 86.14700 80.06300 107.60200 1.000 199.26153 464 LEU A CA 1
ATOM 5389 C C . LEU C 1 302 ? 86.21400 78.53900 107.55700 1.000 199.26153 464 LEU A C 1
ATOM 5390 O O . LEU C 1 302 ? 86.74000 77.88200 108.45900 1.000 199.26153 464 LEU A O 1
ATOM 5395 N N . ALA C 1 303 ? 85.66800 77.97400 106.48700 1.000 208.83495 465 ALA A N 1
ATOM 5396 C CA . ALA C 1 303 ? 85.60900 76.53500 106.29400 1.000 208.83495 465 ALA A CA 1
ATOM 5397 C C . ALA C 1 303 ? 86.43500 76.13200 105.08000 1.000 208.83495 465 ALA A C 1
ATOM 5398 O O . ALA C 1 303 ? 86.73200 76.94100 104.19700 1.000 208.83495 465 ALA A O 1
ATOM 5400 N N . ILE C 1 304 ? 86.80300 74.85400 105.04600 1.000 223.97289 466 ILE A N 1
ATOM 5401 C CA . ILE C 1 304 ? 87.58900 74.28300 103.96000 1.000 223.97289 466 ILE A CA 1
ATOM 5402 C C . ILE C 1 304 ? 86.77800 73.16700 103.31900 1.000 223.97289 466 ILE A C 1
ATOM 5403 O O . ILE C 1 304 ? 86.27700 72.27800 104.01700 1.000 223.97289 466 ILE A O 1
ATOM 5408 N N . ASP C 1 305 ? 86.65100 73.21300 101.99600 1.000 236.18088 467 ASP A N 1
ATOM 5409 C CA . ASP C 1 305 ? 85.86900 72.24300 101.24300 1.000 236.18088 467 ASP A CA 1
ATOM 5410 C C . ASP C 1 305 ? 86.77400 71.51700 100.25800 1.000 236.18088 467 ASP A C 1
ATOM 5411 O O . ASP C 1 305 ? 87.56100 72.15100 99.54700 1.000 236.18088 467 ASP A O 1
ATOM 5416 N N . VAL C 1 306 ? 86.65800 70.18800 100.22100 1.000 233.30589 468 VAL A N 1
ATOM 5417 C CA . VAL C 1 306 ? 87.46200 69.40800 99.29400 1.000 233.30589 468 VAL A CA 1
ATOM 5418 C C . VAL C 1 306 ? 87.03500 69.71500 97.86300 1.000 233.30589 468 VAL A C 1
ATOM 5419 O O . VAL C 1 306 ? 85.88200 70.07400 97.59300 1.000 233.30589 468 VAL A O 1
ATOM 5423 N N . LEU C 1 307 ? 87.97900 69.57200 96.93300 1.000 212.71652 469 LEU A N 1
ATOM 5424 C CA . LEU C 1 307 ? 87.74800 69.83800 95.51400 1.000 212.71652 469 LEU A CA 1
ATOM 5425 C C . LEU C 1 307 ? 88.06900 68.55800 94.74700 1.000 212.71652 469 LEU A C 1
ATOM 5426 O O . LEU C 1 307 ? 89.20200 68.35900 94.29900 1.000 212.71652 469 LEU A O 1
ATOM 5431 N N . ASP C 1 308 ? 87.06700 67.69000 94.60100 1.000 215.81174 470 ASP A N 1
ATOM 5432 C CA . ASP C 1 308 ? 87.23700 66.41900 93.91700 1.000 215.81174 470 ASP A CA 1
ATOM 5433 C C . ASP C 1 308 ? 86.20900 66.16200 92.82500 1.000 215.81174 470 ASP A C 1
ATOM 5434 O O . ASP C 1 308 ? 86.40300 65.23600 92.02900 1.000 215.81174 470 ASP A O 1
ATOM 5439 N N . SER C 1 309 ? 85.13300 66.93900 92.76000 1.000 193.44531 471 SER A N 1
ATOM 5440 C CA . SER C 1 309 ? 84.09300 66.73500 91.76600 1.000 193.44531 471 SER A CA 1
ATOM 5441 C C . SER C 1 309 ? 83.73400 68.05400 91.10100 1.000 193.44531 471 SER A C 1
ATOM 5442 O O . SER C 1 309 ? 83.86000 69.12000 91.71100 1.000 193.44531 471 SER A O 1
ATOM 5445 N N . PRO C 1 310 ? 83.28300 68.00900 89.84600 1.000 188.10690 472 PRO A N 1
ATOM 5446 C CA . PRO C 1 310 ? 82.87700 69.25300 89.17400 1.000 188.10690 472 PRO A CA 1
ATOM 5447 C C . PRO C 1 310 ? 81.76200 69.98800 89.89200 1.000 188.10690 472 PRO A C 1
ATOM 5448 O O . PRO C 1 310 ? 81.70900 71.22300 89.83400 1.000 188.10690 472 PRO A O 1
ATOM 5452 N N . GLN C 1 311 ? 80.86500 69.26700 90.56800 1.000 222.25451 473 GLN A N 1
ATOM 5453 C CA . GLN C 1 311 ? 79.75700 69.92200 91.25600 1.000 222.25451 473 GLN A CA 1
ATOM 5454 C C . GLN C 1 311 ? 80.26900 70.88200 92.32200 1.000 222.25451 473 GLN A C 1
ATOM 5455 O O . GLN C 1 311 ? 79.76500 72.00300 92.46000 1.000 222.25451 473 GLN A O 1
ATOM 5461 N N . ALA C 1 312 ? 81.27500 70.45800 93.08800 1.000 206.05008 474 ALA A N 1
ATOM 5462 C CA . ALA C 1 312 ? 81.87300 71.35100 94.07300 1.000 206.05008 474 ALA A CA 1
ATOM 5463 C C . ALA C 1 312 ? 82.50900 72.55800 93.39800 1.000 206.05008 474 ALA A C 1
ATOM 5464 O O . ALA C 1 312 ? 82.40400 73.68600 93.89400 1.000 206.05008 474 ALA A O 1
ATOM 5466 N N . VAL C 1 313 ? 83.17700 72.34000 92.26300 1.000 182.07424 475 VAL A N 1
ATOM 5467 C CA . VAL C 1 313 ? 83.78300 73.44700 91.52900 1.000 182.07424 475 VAL A CA 1
ATOM 5468 C C . VAL C 1 313 ? 82.71000 74.43000 91.07900 1.000 182.07424 475 VAL A C 1
ATOM 5469 O O . VAL C 1 313 ? 82.86900 75.65100 91.19700 1.000 182.07424 475 VAL A O 1
ATOM 5473 N N . ARG C 1 314 ? 81.59700 73.91200 90.55800 1.000 214.35460 476 ARG A N 1
ATOM 5474 C CA . ARG C 1 314 ? 80.50900 74.77900 90.11900 1.000 214.35460 476 ARG A CA 1
ATOM 5475 C C . ARG C 1 314 ? 79.95200 75.58400 91.28600 1.000 214.35460 476 ARG A C 1
ATOM 5476 O O . ARG C 1 314 ? 79.62700 76.76900 91.14500 1.000 214.35460 476 ARG A O 1
ATOM 5484 N N . ARG C 1 315 ? 79.83200 74.95000 92.45500 1.000 240.50151 477 ARG A N 1
ATOM 5485 C CA . ARG C 1 315 ? 79.33300 75.64400 93.63800 1.000 240.50151 477 ARG A CA 1
ATOM 5486 C C . ARG C 1 315 ? 80.12600 76.91700 93.90500 1.000 240.50151 477 ARG A C 1
ATOM 5487 O O . ARG C 1 315 ? 79.55200 77.99600 94.08800 1.000 240.50151 477 ARG A O 1
ATOM 5495 N N . SER C 1 316 ? 81.45600 76.80500 93.93000 1.000 219.12113 478 SER A N 1
ATOM 5496 C CA . SER C 1 316 ? 82.29100 77.98600 94.11500 1.000 219.12113 478 SER A CA 1
ATOM 5497 C C . SER C 1 316 ? 82.19300 78.92300 92.91900 1.000 219.12113 478 SER A C 1
ATOM 5498 O O . SER C 1 316 ? 82.18000 80.14900 93.07900 1.000 219.12113 478 SER A O 1
ATOM 5501 N N . LEU C 1 317 ? 82.11700 78.36400 91.71000 1.000 219.44981 479 LEU A N 1
ATOM 5502 C CA . LEU C 1 317 ? 82.05500 79.19100 90.50900 1.000 219.44981 479 LEU A CA 1
ATOM 5503 C C . LEU C 1 317 ? 80.82000 80.08200 90.51900 1.000 219.44981 479 LEU A C 1
ATOM 5504 O O . LEU C 1 317 ? 80.89200 81.26800 90.17400 1.000 219.44981 479 LEU A O 1
ATOM 5509 N N . GLU C 1 318 ? 79.67400 79.52700 90.91800 1.000 259.44435 480 GLU A N 1
ATOM 5510 C CA . GLU C 1 318 ? 78.44300 80.30600 90.97000 1.000 259.44435 480 GLU A CA 1
ATOM 5511 C C . GLU C 1 318 ? 78.60300 81.53400 91.85700 1.000 259.44435 480 GLU A C 1
ATOM 5512 O O . GLU C 1 318 ? 78.18300 82.63800 91.49600 1.000 259.44435 480 GLU A O 1
ATOM 5518 N N . GLY C 1 319 ? 79.21300 81.35800 93.03000 1.000 250.35826 481 GLY A N 1
ATOM 5519 C CA . GLY C 1 319 ? 79.49500 82.50500 93.87700 1.000 250.35826 481 GLY A CA 1
ATOM 5520 C C . GLY C 1 319 ? 80.47600 83.46900 93.23800 1.000 250.35826 481 GLY A C 1
ATOM 5521 O O . GLY C 1 319 ? 80.35700 84.68700 93.39400 1.000 250.35826 481 GLY A O 1
ATOM 5522 N N . VAL C 1 320 ? 81.46000 82.93800 92.51000 1.000 224.33770 482 VAL A N 1
ATOM 5523 C CA . VAL C 1 320 ? 82.44800 83.79000 91.85100 1.000 224.33770 482 VAL A CA 1
ATOM 5524 C C . VAL C 1 320 ? 81.76800 84.69000 90.82700 1.000 224.33770 482 VAL A C 1
ATOM 5525 O O . VAL C 1 320 ? 81.95900 85.91200 90.81800 1.000 224.33770 482 VAL A O 1
ATOM 5529 N N . GLN C 1 321 ? 80.95600 84.09500 89.95100 1.000 244.18467 483 GLN A N 1
ATOM 5530 C CA . GLN C 1 321 ? 80.25400 84.87500 88.93900 1.000 244.18467 483 GLN A CA 1
ATOM 5531 C C . GLN C 1 321 ? 79.26900 85.86300 89.54900 1.000 244.18467 483 GLN A C 1
ATOM 5532 O O . GLN C 1 321 ? 79.02500 86.91900 88.95700 1.000 244.18467 483 GLN A O 1
ATOM 5538 N N . ASP C 1 322 ? 78.70000 85.54700 90.71500 1.000 270.04480 484 ASP A N 1
ATOM 5539 C CA . ASP C 1 322 ? 77.81100 86.49100 91.38300 1.000 270.04480 484 ASP A CA 1
ATOM 5540 C C . ASP C 1 322 ? 78.55700 87.76700 91.75100 1.000 270.04480 484 ASP A C 1
ATOM 5541 O O . ASP C 1 322 ? 78.02700 88.87600 91.61100 1.000 270.04480 484 ASP A O 1
ATOM 5546 N N . GLU C 1 323 ? 79.79800 87.62800 92.22200 1.000 225.84273 485 GLU A N 1
ATOM 5547 C CA . GLU C 1 323 ? 80.59100 88.80100 92.57400 1.000 225.84273 485 GLU A CA 1
ATOM 5548 C C . GLU C 1 323 ? 80.84400 89.68200 91.35700 1.000 225.84273 485 GLU A C 1
ATOM 5549 O O . GLU C 1 323 ? 80.76700 90.91300 91.44600 1.000 225.84273 485 GLU A O 1
ATOM 5555 N N . LEU C 1 324 ? 81.15000 89.07100 90.21100 1.000 203.65092 486 LEU A N 1
ATOM 5556 C CA . LEU C 1 324 ? 81.38300 89.85500 89.00200 1.000 203.65092 486 LEU A CA 1
ATOM 5557 C C . LEU C 1 324 ? 80.14000 90.64500 88.61700 1.000 203.65092 486 LEU A C 1
ATOM 5558 O O . LEU C 1 324 ? 80.22500 91.82600 88.25800 1.000 203.65092 486 LEU A O 1
ATOM 5563 N N . ASP C 1 325 ? 78.96900 90.00900 88.68700 1.000 239.83987 487 ASP A N 1
ATOM 5564 C CA . ASP C 1 325 ? 77.73000 90.71800 88.38500 1.000 239.83987 487 ASP A CA 1
ATOM 5565 C C . ASP C 1 325 ? 77.50100 91.86400 89.36100 1.000 239.83987 487 ASP A C 1
ATOM 5566 O O . ASP C 1 325 ? 77.11000 92.96400 88.95500 1.000 239.83987 487 ASP A O 1
ATOM 5571 N N . THR C 1 326 ? 77.74200 91.62600 90.65100 1.000 226.95632 488 THR A N 1
ATOM 5572 C CA . THR C 1 326 ? 77.62300 92.69900 91.63300 1.000 226.95632 488 THR A CA 1
ATOM 5573 C C . THR C 1 326 ? 78.61000 93.81900 91.33300 1.000 226.95632 488 THR A C 1
ATOM 5574 O O . THR C 1 326 ? 78.26000 95.00400 91.38400 1.000 226.95632 488 THR A O 1
ATOM 5578 N N . LEU C 1 327 ? 79.85500 93.46000 91.01400 1.000 194.59769 489 LEU A N 1
ATOM 5579 C CA . LEU C 1 327 ? 80.84200 94.47000 90.64900 1.000 194.59769 489 LEU A CA 1
ATOM 5580 C C . LEU C 1 327 ? 80.45200 95.17400 89.35600 1.000 194.59769 489 LEU A C 1
ATOM 5581 O O . LEU C 1 327 ? 80.62700 96.39100 89.22500 1.000 194.59769 489 LEU A O 1
ATOM 5586 N N . ALA C 1 328 ? 79.92000 94.42400 88.38900 1.000 214.86697 490 ALA A N 1
ATOM 5587 C CA . ALA C 1 328 ? 79.51400 95.02700 87.12500 1.000 214.86697 490 ALA A CA 1
ATOM 5588 C C . ALA C 1 328 ? 78.43400 96.07800 87.34500 1.000 214.86697 490 ALA A C 1
ATOM 5589 O O . ALA C 1 328 ? 78.48800 97.17200 86.77000 1.000 214.86697 490 ALA A O 1
ATOM 5591 N N . HIS C 1 329 ? 77.44100 95.76300 88.17900 1.000 229.05472 491 HIS A N 1
ATOM 5592 C CA . HIS C 1 329 ? 76.40800 96.74200 88.49500 1.000 229.05472 491 HIS A CA 1
ATOM 5593 C C . HIS C 1 329 ? 77.00100 97.94900 89.20900 1.000 229.05472 491 HIS A C 1
ATOM 5594 O O . HIS C 1 329 ? 76.60600 99.09200 88.94800 1.000 229.05472 491 HIS A O 1
ATOM 5601 N N . ALA C 1 330 ? 77.95300 97.71500 90.11400 1.000 229.85153 492 ALA A N 1
ATOM 5602 C CA . ALA C 1 330 ? 78.61900 98.82200 90.79100 1.000 229.85153 492 ALA A CA 1
ATOM 5603 C C . ALA C 1 330 ? 79.33800 99.71400 89.78800 1.000 229.85153 492 ALA A C 1
ATOM 5604 O O . ALA C 1 330 ? 79.28300 100.94600 89.87900 1.000 229.85153 492 ALA A O 1
ATOM 5606 N N . LEU C 1 331 ? 80.01700 99.10300 88.81600 1.000 204.40749 493 LEU A N 1
ATOM 5607 C CA . LEU C 1 331 ? 80.68000 99.87700 87.77300 1.000 204.40749 493 LEU A CA 1
ATOM 5608 C C . LEU C 1 331 ? 79.67100 100.70100 86.98400 1.000 204.40749 493 LEU A C 1
ATOM 5609 O O . LEU C 1 331 ? 79.91700 101.86900 86.66200 1.000 204.40749 493 LEU A O 1
ATOM 5614 N N . SER C 1 332 ? 78.52400 100.10200 86.65700 1.000 222.45171 494 SER A N 1
ATOM 5615 C CA . SER C 1 332 ? 77.48900 100.83700 85.93800 1.000 222.45171 494 SER A CA 1
ATOM 5616 C C . SER C 1 332 ? 77.00000 102.02700 86.75400 1.000 222.45171 494 SER A C 1
ATOM 5617 O O . SER C 1 332 ? 76.82000 103.12900 86.22200 1.000 222.45171 494 SER A O 1
ATOM 5620 N N . ALA C 1 333 ? 76.77700 101.82200 88.05300 1.000 220.83155 495 ALA A N 1
ATOM 5621 C CA . ALA C 1 333 ? 76.33200 102.91700 88.90800 1.000 220.83155 495 ALA A CA 1
ATOM 5622 C C . ALA C 1 333 ? 77.37400 104.02800 88.95700 1.000 220.83155 495 ALA A C 1
ATOM 5623 O O . ALA C 1 333 ? 77.04100 105.21400 88.85300 1.000 220.83155 495 ALA A O 1
ATOM 5625 N N . ILE C 1 334 ? 78.64700 103.66000 89.10900 1.000 210.49196 496 ILE A N 1
ATOM 5626 C CA . ILE C 1 334 ? 79.70000 104.66200 89.16400 1.000 210.49196 496 ILE A CA 1
ATOM 5627 C C . ILE C 1 334 ? 79.94000 105.23500 87.77100 1.000 210.49196 496 ILE A C 1
ATOM 5628 O O . ILE C 1 334 ? 79.97600 104.51000 86.76800 1.000 210.49196 496 ILE A O 1
ATOM 5633 N N . GLY C 1 335 ? 80.10300 106.55200 87.70900 1.000 249.04736 497 GLY A N 1
ATOM 5634 C CA . GLY C 1 335 ? 80.35100 107.23100 86.45000 1.000 249.04736 497 GLY A CA 1
ATOM 5635 C C . GLY C 1 335 ? 79.12200 107.33600 85.56700 1.000 249.04736 497 GLY A C 1
ATOM 5636 O O . GLY C 1 335 ? 78.14200 106.61500 85.75400 1.000 249.04736 497 GLY A O 1
ATOM 5638 N N . SER D 2 1 ? 115.32900 72.96300 112.10700 1.000 325.98210 40 SER C N 1
ATOM 5639 C CA . SER D 2 1 ? 114.46500 72.11600 112.92100 1.000 325.98210 40 SER C CA 1
ATOM 5640 C C . SER D 2 1 ? 113.58800 71.22800 112.04900 1.000 325.98210 40 SER C C 1
ATOM 5641 O O . SER D 2 1 ? 113.15300 70.15800 112.47500 1.000 325.98210 40 SER C O 1
ATOM 5648 N N . LEU D 2 2 ? 113.32600 71.68200 110.82100 1.000 314.05874 41 LEU C N 1
ATOM 5649 C CA . LEU D 2 2 ? 112.44100 70.93300 109.93700 1.000 314.05874 41 LEU C CA 1
ATOM 5650 C C . LEU D 2 2 ? 113.02200 69.56600 109.60700 1.000 314.05874 41 LEU C C 1
ATOM 5651 O O . LEU D 2 2 ? 112.27800 68.61600 109.33400 1.000 314.05874 41 LEU C O 1
ATOM 5667 N N . ILE D 2 3 ? 114.35000 69.44800 109.61900 1.000 339.22473 42 ILE C N 1
ATOM 5668 C CA . ILE D 2 3 ? 114.98300 68.16400 109.33700 1.000 339.22473 42 ILE C CA 1
ATOM 5669 C C . ILE D 2 3 ? 114.49400 67.11400 110.32400 1.000 339.22473 42 ILE C C 1
ATOM 5670 O O . ILE D 2 3 ? 114.08900 66.01100 109.94000 1.000 339.22473 42 ILE C O 1
ATOM 5686 N N . GLU D 2 4 ? 114.51600 67.45000 111.61400 1.000 354.76064 43 GLU C N 1
ATOM 5687 C CA . GLU D 2 4 ? 114.05700 66.51300 112.63300 1.000 354.76064 43 GLU C CA 1
ATOM 5688 C C . GLU D 2 4 ? 112.57900 66.19400 112.45300 1.000 354.76064 43 GLU C C 1
ATOM 5689 O O . GLU D 2 4 ? 112.15700 65.04400 112.62500 1.000 354.76064 43 GLU C O 1
ATOM 5701 N N . ASP D 2 5 ? 111.77600 67.20300 112.10900 1.000 350.58323 44 ASP C N 1
ATOM 5702 C CA . ASP D 2 5 ? 110.35600 66.97000 111.87100 1.000 350.58323 44 ASP C CA 1
ATOM 5703 C C . ASP D 2 5 ? 110.14400 66.03000 110.69100 1.000 350.58323 44 ASP C C 1
ATOM 5704 O O . ASP D 2 5 ? 109.28300 65.14400 110.74100 1.000 350.58323 44 ASP C O 1
ATOM 5713 N N . ALA D 2 6 ? 110.91700 66.20800 109.61700 1.000 346.19383 45 ALA C N 1
ATOM 5714 C CA . ALA D 2 6 ? 110.75200 65.36300 108.43800 1.000 346.19383 45 ALA C CA 1
ATOM 5715 C C . ALA D 2 6 ? 111.04100 63.90300 108.76400 1.000 346.19383 45 ALA C C 1
ATOM 5716 O O . ALA D 2 6 ? 110.25000 63.01200 108.43200 1.000 346.19383 45 ALA C O 1
ATOM 5723 N N . ARG D 2 7 ? 112.17500 63.63500 109.41600 1.000 356.72422 46 ARG C N 1
ATOM 5724 C CA . ARG D 2 7 ? 112.49100 62.26300 109.80200 1.000 356.72422 46 ARG C CA 1
ATOM 5725 C C . ARG D 2 7 ? 111.48900 61.73400 110.82000 1.000 356.72422 46 ARG C C 1
ATOM 5726 O O . ARG D 2 7 ? 111.07800 60.57000 110.75000 1.000 356.72422 46 ARG C O 1
ATOM 5747 N N . LYS D 2 8 ? 111.08600 62.57300 111.77600 1.000 361.32252 47 LYS C N 1
ATOM 5748 C CA . LYS D 2 8 ? 110.14200 62.13000 112.79700 1.000 361.32252 47 LYS C CA 1
ATOM 5749 C C . LYS D 2 8 ? 108.82600 61.69700 112.16600 1.000 361.32252 47 LYS C C 1
ATOM 5750 O O . LYS D 2 8 ? 108.24100 60.67900 112.55200 1.000 361.32252 47 LYS C O 1
ATOM 5769 N N . GLU D 2 9 ? 108.33600 62.47000 111.19600 1.000 355.78042 48 GLU C N 1
ATOM 5770 C CA . GLU D 2 9 ? 107.11800 62.08900 110.49000 1.000 355.78042 48 GLU C CA 1
ATOM 5771 C C . GLU D 2 9 ? 107.32900 60.80500 109.69700 1.000 355.78042 48 GLU C C 1
ATOM 5772 O O . GLU D 2 9 ? 106.46200 59.92400 109.67500 1.000 355.78042 48 GLU C O 1
ATOM 5784 N N . ARG D 2 10 ? 108.48200 60.68300 109.03600 1.000 358.54271 49 ARG C N 1
ATOM 5785 C CA . ARG D 2 10 ? 108.73500 59.51600 108.19700 1.000 358.54271 49 ARG C CA 1
ATOM 5786 C C . ARG D 2 10 ? 108.85200 58.24900 109.03700 1.000 358.54271 49 ARG C C 1
ATOM 5787 O O . ARG D 2 10 ? 108.24800 57.21900 108.71700 1.000 358.54271 49 ARG C O 1
ATOM 5808 N N . GLU D 2 11 ? 109.63000 58.30600 110.12100 1.000 369.21993 50 GLU C N 1
ATOM 5809 C CA . GLU D 2 11 ? 109.79700 57.12700 110.96600 1.000 369.21993 50 GLU C CA 1
ATOM 5810 C C . GLU D 2 11 ? 108.48500 56.74200 111.63900 1.000 369.21993 50 GLU C C 1
ATOM 5811 O O . GLU D 2 11 ? 108.17500 55.55200 111.77100 1.000 369.21993 50 GLU C O 1
ATOM 5823 N N . ALA D 2 12 ? 107.70400 57.73200 112.07500 1.000 372.36125 51 ALA C N 1
ATOM 5824 C CA . ALA D 2 12 ? 106.41500 57.43700 112.69200 1.000 372.36125 51 ALA C CA 1
ATOM 5825 C C . ALA D 2 12 ? 105.47800 56.76300 111.69700 1.000 372.36125 51 ALA C C 1
ATOM 5826 O O . ALA D 2 12 ? 104.78200 55.79800 112.03400 1.000 372.36125 51 ALA C O 1
ATOM 5833 N N . ALA D 2 13 ? 105.44600 57.26300 110.46000 1.000 372.64954 52 ALA C N 1
ATOM 5834 C CA . ALA D 2 13 ? 104.57900 56.67500 109.44500 1.000 372.64954 52 ALA C CA 1
ATOM 5835 C C . ALA D 2 13 ? 105.00600 55.24800 109.11800 1.000 372.64954 52 ALA C C 1
ATOM 5836 O O . ALA D 2 13 ? 104.16600 54.35200 108.98100 1.000 372.64954 52 ALA C O 1
ATOM 5843 N N . VAL D 2 14 ? 106.31400 55.01800 108.99100 1.000 381.76548 53 VAL C N 1
ATOM 5844 C CA . VAL D 2 14 ? 106.80100 53.69500 108.61600 1.000 381.76548 53 VAL C CA 1
ATOM 5845 C C . VAL D 2 14 ? 106.84900 52.74200 109.80200 1.000 381.76548 53 VAL C C 1
ATOM 5846 O O . VAL D 2 14 ? 106.96400 51.52600 109.60400 1.000 381.76548 53 VAL C O 1
ATOM 5859 N N . ALA D 2 15 ? 106.76400 53.25600 111.03200 1.000 384.91948 54 ALA C N 1
ATOM 5860 C CA . ALA D 2 15 ? 106.81200 52.38200 112.19900 1.000 384.91948 54 ALA C CA 1
ATOM 5861 C C . ALA D 2 15 ? 105.64700 51.40000 112.20200 1.000 384.91948 54 ALA C C 1
ATOM 5862 O O . ALA D 2 15 ? 105.82700 50.21200 112.49200 1.000 384.91948 54 ALA C O 1
ATOM 5869 N N . ALA D 2 16 ? 104.44200 51.87800 111.88000 1.000 389.27026 55 ALA C N 1
ATOM 5870 C CA . ALA D 2 16 ? 103.28400 50.99200 111.85300 1.000 389.27026 55 ALA C CA 1
ATOM 5871 C C . ALA D 2 16 ? 103.31800 50.05400 110.65400 1.000 389.27026 55 ALA C C 1
ATOM 5872 O O . ALA D 2 16 ? 102.72000 48.97300 110.69800 1.000 389.27026 55 ALA C O 1
ATOM 5879 N N . ALA D 2 17 ? 104.00400 50.44500 109.57800 1.000 388.88947 56 ALA C N 1
ATOM 5880 C CA . ALA D 2 17 ? 104.05600 49.60700 108.38500 1.000 388.88947 56 ALA C CA 1
ATOM 5881 C C . ALA D 2 17 ? 104.71400 48.26600 108.69000 1.000 388.88947 56 ALA C C 1
ATOM 5882 O O . ALA D 2 17 ? 104.24900 47.21200 108.24200 1.000 388.88947 56 ALA C O 1
ATOM 5889 N N . ALA D 2 18 ? 105.80300 48.28800 109.45200 1.000 383.38217 57 ALA C N 1
ATOM 5890 C CA . ALA D 2 18 ? 106.51800 47.06600 109.80200 1.000 383.38217 57 ALA C CA 1
ATOM 5891 C C . ALA D 2 18 ? 105.86500 46.38700 111.00100 1.000 383.38217 57 ALA C C 1
ATOM 5892 O O . ALA D 2 18 ? 106.54700 45.95300 111.92800 1.000 383.38217 57 ALA C O 1
ATOM 5899 N N . VAL E 1 1 ? 76.82800 56.76600 68.82000 1.000 231.33658 163 VAL D N 1
ATOM 5900 C CA . VAL E 1 1 ? 76.63800 58.19200 69.04900 1.000 231.33658 163 VAL D CA 1
ATOM 5901 C C . VAL E 1 1 ? 76.52200 58.92700 67.71900 1.000 231.33658 163 VAL D C 1
ATOM 5902 O O . VAL E 1 1 ? 77.28500 58.66200 66.79100 1.000 231.33658 163 VAL D O 1
ATOM 5906 N N . PRO E 1 2 ? 75.56300 59.84600 67.62700 1.000 236.50236 164 PRO D N 1
ATOM 5907 C CA . PRO E 1 2 ? 75.37300 60.58800 66.37400 1.000 236.50236 164 PRO D CA 1
ATOM 5908 C C . PRO E 1 2 ? 76.62800 61.35900 65.99000 1.000 236.50236 164 PRO D C 1
ATOM 5909 O O . PRO E 1 2 ? 77.31800 61.92300 66.84200 1.000 236.50236 164 PRO D O 1
ATOM 5913 N N . TRP E 1 3 ? 76.92000 61.37900 64.69200 1.000 236.37256 165 TRP D N 1
ATOM 5914 C CA . TRP E 1 3 ? 78.06800 62.12200 64.19400 1.000 236.37256 165 TRP D CA 1
ATOM 5915 C C . TRP E 1 3 ? 77.70900 63.58800 63.98500 1.000 236.37256 165 TRP D C 1
ATOM 5916 O O . TRP E 1 3 ? 76.61400 63.92600 63.52800 1.000 236.37256 165 TRP D O 1
ATOM 5927 N N . PHE E 1 4 ? 78.64700 64.46400 64.32800 1.000 220.04360 166 PHE D N 1
ATOM 5928 C CA . PHE E 1 4 ? 78.46900 65.89700 64.14800 1.000 220.04360 166 PHE D CA 1
ATOM 5929 C C . PHE E 1 4 ? 79.77500 66.48400 63.64200 1.000 220.04360 166 PHE D C 1
ATOM 5930 O O . PHE E 1 4 ? 80.85600 66.00100 63.99700 1.000 220.04360 166 PHE D O 1
ATOM 5938 N N . PRO E 1 5 ? 79.71200 67.52000 62.81400 1.000 221.12134 167 PRO D N 1
ATOM 5939 C CA . PRO E 1 5 ? 80.93800 68.18500 62.36600 1.000 221.12134 167 PRO D CA 1
ATOM 5940 C C . PRO E 1 5 ? 81.60200 68.95300 63.49900 1.000 221.12134 167 PRO D C 1
ATOM 5941 O O . PRO E 1 5 ? 80.97500 69.33000 64.49000 1.000 221.12134 167 PRO D O 1
ATOM 5945 N N . ARG E 1 6 ? 82.90500 69.18100 63.33200 1.000 223.06248 168 ARG D N 1
ATOM 5946 C CA . ARG E 1 6 ? 83.68900 69.92600 64.30400 1.000 223.06248 168 ARG D CA 1
ATOM 5947 C C . ARG E 1 6 ? 84.02700 71.34000 63.85600 1.000 223.06248 168 ARG D C 1
ATOM 5948 O O . ARG E 1 6 ? 84.34300 72.17900 64.70800 1.000 223.06248 168 ARG D O 1
ATOM 5956 N N . LYS E 1 7 ? 83.96600 71.63000 62.55900 1.000 252.36712 169 LYS D N 1
ATOM 5957 C CA . LYS E 1 7 ? 84.25400 72.96300 62.04900 1.000 252.36712 169 LYS D CA 1
ATOM 5958 C C . LYS E 1 7 ? 83.68600 73.07400 60.64100 1.000 252.36712 169 LYS D C 1
ATOM 5959 O O . LYS E 1 7 ? 83.16400 72.10800 60.08000 1.000 252.36712 169 LYS D O 1
ATOM 5965 N N . VAL E 1 8 ? 83.80000 74.27700 60.07400 1.000 227.33647 170 VAL D N 1
ATOM 5966 C CA . VAL E 1 8 ? 83.21500 74.54200 58.76200 1.000 227.33647 170 VAL D CA 1
ATOM 5967 C C . VAL E 1 8 ? 83.85800 73.68000 57.68600 1.000 227.33647 170 VAL D C 1
ATOM 5968 O O . VAL E 1 8 ? 83.22700 73.37700 56.66500 1.000 227.33647 170 VAL D O 1
ATOM 5972 N N . SER E 1 9 ? 85.11400 73.27400 57.88400 1.000 290.74743 171 SER D N 1
ATOM 5973 C CA . SER E 1 9 ? 85.83000 72.54800 56.83900 1.000 290.74743 171 SER D CA 1
ATOM 5974 C C . SER E 1 9 ? 85.09600 71.27100 56.44600 1.000 290.74743 171 SER D C 1
ATOM 5975 O O . SER E 1 9 ? 84.81900 71.04000 55.26300 1.000 290.74743 171 SER D O 1
ATOM 5978 N N . GLU E 1 10 ? 84.76600 70.42900 57.42700 1.000 308.24297 172 GLU D N 1
ATOM 5979 C CA . GLU E 1 10 ? 84.06500 69.18700 57.11800 1.000 308.24297 172 GLU D CA 1
ATOM 5980 C C . GLU E 1 10 ? 82.60600 69.44700 56.76800 1.000 308.24297 172 GLU D C 1
ATOM 5981 O O . GLU E 1 10 ? 81.99500 68.67600 56.02000 1.000 308.24297 172 GLU D O 1
ATOM 5987 N N . LEU E 1 11 ? 82.03200 70.52900 57.29900 1.000 278.92621 173 LEU D N 1
ATOM 5988 C CA . LEU E 1 11 ? 80.64100 70.85300 57.00300 1.000 278.92621 173 LEU D CA 1
ATOM 5989 C C . LEU E 1 11 ? 80.41200 70.95400 55.50100 1.000 278.92621 173 LEU D C 1
ATOM 5990 O O . LEU E 1 11 ? 79.46600 70.36900 54.96100 1.000 278.92621 173 LEU D O 1
ATOM 5995 N N . ASP E 1 12 ? 81.27700 71.69300 54.80500 1.000 309.39977 174 ASP D N 1
ATOM 5996 C CA . ASP E 1 12 ? 81.15100 71.81300 53.35700 1.000 309.39977 174 ASP D CA 1
ATOM 5997 C C . ASP E 1 12 ? 81.54800 70.51600 52.66100 1.000 309.39977 174 ASP D C 1
ATOM 5998 O O . ASP E 1 12 ? 80.86300 70.05900 51.73900 1.000 309.39977 174 ASP D O 1
ATOM 6003 N N . LYS E 1 13 ? 82.65500 69.90700 53.09100 1.000 329.46475 175 LYS D N 1
ATOM 6004 C CA . LYS E 1 13 ? 83.17700 68.73200 52.40100 1.000 329.46475 175 LYS D CA 1
ATOM 6005 C C . LYS E 1 13 ? 82.19200 67.56900 52.45600 1.000 329.46475 175 LYS D C 1
ATOM 6006 O O . LYS E 1 13 ? 81.68000 67.11900 51.42500 1.000 329.46475 175 LYS D O 1
ATOM 6012 N N . CYS E 1 14 ? 81.91600 67.06400 53.66100 1.000 330.70276 176 CYS D N 1
ATOM 6013 C CA . CYS E 1 14 ? 81.08600 65.86900 53.78000 1.000 330.70276 176 CYS D CA 1
ATOM 6014 C C . CYS E 1 14 ? 79.66700 66.12100 53.28700 1.000 330.70276 176 CYS D C 1
ATOM 6015 O O . CYS E 1 14 ? 79.08200 65.27100 52.60600 1.000 330.70276 176 CYS D O 1
ATOM 6018 N N . HIS E 1 15 ? 79.09300 67.27900 53.61800 1.000 315.04334 177 HIS D N 1
ATOM 6019 C CA . HIS E 1 15 ? 77.72300 67.56800 53.21400 1.000 315.04334 177 HIS D CA 1
ATOM 6020 C C . HIS E 1 15 ? 77.57300 67.73000 51.70900 1.000 315.04334 177 HIS D C 1
ATOM 6021 O O . HIS E 1 15 ? 76.51500 67.39000 51.16700 1.000 315.04334 177 HIS D O 1
ATOM 6028 N N . HIS E 1 16 ? 78.59800 68.23300 51.02400 1.000 317.03363 178 HIS D N 1
ATOM 6029 C CA . HIS E 1 16 ? 78.55300 68.40100 49.57900 1.000 317.03363 178 HIS D CA 1
ATOM 6030 C C . HIS E 1 16 ? 79.03200 67.17200 48.82100 1.000 317.03363 178 HIS D C 1
ATOM 6031 O O . HIS E 1 16 ? 78.98700 67.16900 47.58600 1.000 317.03363 178 HIS D O 1
ATOM 6038 N N . LEU E 1 17 ? 79.48600 66.13500 49.52400 1.000 334.15666 179 LEU D N 1
ATOM 6039 C CA . LEU E 1 17 ? 79.91900 64.88900 48.90300 1.000 334.15666 179 LEU D CA 1
ATOM 6040 C C . LEU E 1 17 ? 78.87700 63.78600 49.03300 1.000 334.15666 179 LEU D C 1
ATOM 6041 O O . LEU E 1 17 ? 78.50800 63.16000 48.03400 1.000 334.15666 179 LEU D O 1
ATOM 6046 N N . VAL E 1 18 ? 78.39200 63.53300 50.25100 1.000 342.82691 180 VAL D N 1
ATOM 6047 C CA . VAL E 1 18 ? 77.35300 62.52500 50.43700 1.000 342.82691 180 VAL D CA 1
ATOM 6048 C C . VAL E 1 18 ? 76.08000 62.93200 49.70600 1.000 342.82691 180 VAL D C 1
ATOM 6049 O O . VAL E 1 18 ? 75.43900 62.11200 49.03700 1.000 342.82691 180 VAL D O 1
ATOM 6053 N N . THR E 1 19 ? 75.69600 64.20200 49.81700 1.000 334.69523 181 THR D N 1
ATOM 6054 C CA . THR E 1 19 ? 74.52100 64.72200 49.13100 1.000 334.69523 181 THR D CA 1
ATOM 6055 C C . THR E 1 19 ? 74.88500 65.14600 47.71600 1.000 334.69523 181 THR D C 1
ATOM 6056 O O . THR E 1 19 ? 75.93800 65.74800 47.48600 1.000 334.69523 181 THR D O 1
ATOM 6060 N N . LYS E 1 20 ? 74.00900 64.82400 46.76700 1.000 338.74722 182 LYS D N 1
ATOM 6061 C CA . LYS E 1 20 ? 74.25400 65.15300 45.37100 1.000 338.74722 182 LYS D CA 1
ATOM 6062 C C . LYS E 1 20 ? 72.99900 64.85800 44.56500 1.000 338.74722 182 LYS D C 1
ATOM 6063 O O . LYS E 1 20 ? 72.30000 63.87800 44.83900 1.000 338.74722 182 LYS D O 1
ATOM 6069 N N . PHE E 1 21 ? 72.72500 65.70500 43.57500 1.000 388.91315 183 PHE D N 1
ATOM 6070 C CA . PHE E 1 21 ? 71.61500 65.50400 42.64500 1.000 388.91315 183 PHE D CA 1
ATOM 6071 C C . PHE E 1 21 ? 70.30800 65.24400 43.40000 1.000 388.91315 183 PHE D C 1
ATOM 6072 O O . PHE E 1 21 ? 69.69800 64.17900 43.31400 1.000 388.91315 183 PHE D O 1
ATOM 6080 N N . ASP E 1 22 ? 69.89500 66.26300 44.14900 1.000 386.95781 184 ASP D N 1
ATOM 6081 C CA . ASP E 1 22 ? 68.68600 66.20800 44.97000 1.000 386.95781 184 ASP D CA 1
ATOM 6082 C C . ASP E 1 22 ? 67.78200 67.37400 44.59500 1.000 386.95781 184 ASP D C 1
ATOM 6083 O O . ASP E 1 22 ? 67.58500 68.31000 45.38000 1.000 386.95781 184 ASP D O 1
ATOM 6088 N N . PRO E 1 23 ? 67.21400 67.34600 43.39300 1.000 377.87622 185 PRO D N 1
ATOM 6089 C CA . PRO E 1 23 ? 66.30600 68.42000 42.97800 1.000 377.87622 185 PRO D CA 1
ATOM 6090 C C . PRO E 1 23 ? 64.98600 68.36100 43.73200 1.000 377.87622 185 PRO D C 1
ATOM 6091 O O . PRO E 1 23 ? 64.56700 67.31800 44.23900 1.000 377.87622 185 PRO D O 1
ATOM 6095 N N . ASP E 1 24 ? 64.33000 69.51600 43.80000 1.000 404.90428 186 ASP D N 1
ATOM 6096 C CA . ASP E 1 24 ? 63.03600 69.63700 44.45600 1.000 404.90428 186 ASP D CA 1
ATOM 6097 C C . ASP E 1 24 ? 61.91500 69.50700 43.43400 1.000 404.90428 186 ASP D C 1
ATOM 6098 O O . ASP E 1 24 ? 62.01300 70.02400 42.31700 1.000 404.90428 186 ASP D O 1
ATOM 6103 N N . LEU E 1 25 ? 60.84500 68.81300 43.82400 1.000 402.46526 187 LEU D N 1
ATOM 6104 C CA . LEU E 1 25 ? 59.68900 68.60900 42.95800 1.000 402.46526 187 LEU D CA 1
ATOM 6105 C C . LEU E 1 25 ? 58.65800 69.72200 43.11500 1.000 402.46526 187 LEU D C 1
ATOM 6106 O O . LEU E 1 25 ? 58.35300 70.42800 42.14900 1.000 402.46526 187 LEU D O 1
ATOM 6111 N N . ASP E 1 26 ? 58.12100 69.89000 44.32500 1.000 406.80590 188 ASP D N 1
ATOM 6112 C CA . ASP E 1 26 ? 57.14000 70.92600 44.63900 1.000 406.80590 188 ASP D CA 1
ATOM 6113 C C . ASP E 1 26 ? 56.12600 71.11700 43.51700 1.000 406.80590 188 ASP D C 1
ATOM 6114 O O . ASP E 1 26 ? 55.85100 72.24900 43.10600 1.000 406.80590 188 ASP D O 1
ATOM 6119 N N . LEU E 1 27 ? 55.55900 70.01700 43.02100 1.000 371.81401 189 LEU D N 1
ATOM 6120 C CA . LEU E 1 27 ? 54.58100 70.09600 41.94200 1.000 371.81401 189 LEU D CA 1
ATOM 6121 C C . LEU E 1 27 ? 53.18100 70.39300 42.46800 1.000 371.81401 189 LEU D C 1
ATOM 6122 O O . LEU E 1 27 ? 52.45600 71.21000 41.89100 1.000 371.81401 189 LEU D O 1
ATOM 6127 N N . ASP E 1 28 ? 52.78600 69.74000 43.56300 1.000 379.69738 190 ASP D N 1
ATOM 6128 C CA . ASP E 1 28 ? 51.45200 69.95200 44.11400 1.000 379.69738 190 ASP D CA 1
ATOM 6129 C C . ASP E 1 28 ? 51.28300 71.34800 44.69600 1.000 379.69738 190 ASP D C 1
ATOM 6130 O O . ASP E 1 28 ? 50.14600 71.78600 44.90900 1.000 379.69738 190 ASP D O 1
ATOM 6135 N N . HIS E 1 29 ? 52.37900 72.05400 44.95600 1.000 359.94235 191 HIS D N 1
ATOM 6136 C CA . HIS E 1 29 ? 52.28700 73.38900 45.52000 1.000 359.94235 191 HIS D CA 1
ATOM 6137 C C . HIS E 1 29 ? 51.70200 74.35600 44.49000 1.000 359.94235 191 HIS D C 1
ATOM 6138 O O . HIS E 1 29 ? 51.77700 74.11000 43.28200 1.000 359.94235 191 HIS D O 1
ATOM 6145 N N . PRO E 1 30 ? 51.10800 75.46300 44.94200 1.000 359.21516 192 PRO D N 1
ATOM 6146 C CA . PRO E 1 30 ? 50.52300 76.42300 43.99500 1.000 359.21516 192 PRO D CA 1
ATOM 6147 C C . PRO E 1 30 ? 51.54600 76.92900 42.99300 1.000 359.21516 192 PRO D C 1
ATOM 6148 O O . PRO E 1 30 ? 52.63000 77.38300 43.37500 1.000 359.21516 192 PRO D O 1
ATOM 6152 N N . GLY E 1 31 ? 51.21000 76.85800 41.70900 1.000 356.50403 193 GLY D N 1
ATOM 6153 C CA . GLY E 1 31 ? 52.15300 77.21200 40.66800 1.000 356.50403 193 GLY D CA 1
ATOM 6154 C C . GLY E 1 31 ? 53.15600 76.10700 40.40800 1.000 356.50403 193 GLY D C 1
ATOM 6155 O O . GLY E 1 31 ? 52.79800 74.92500 40.39400 1.000 356.50403 193 GLY D O 1
ATOM 6156 N N . PHE E 1 32 ? 54.41700 76.48000 40.19900 1.000 375.87231 194 PHE D N 1
ATOM 6157 C CA . PHE E 1 32 ? 55.50000 75.53100 39.95600 1.000 375.87231 194 PHE D CA 1
ATOM 6158 C C . PHE E 1 32 ? 55.26900 74.69900 38.70000 1.000 375.87231 194 PHE D C 1
ATOM 6159 O O . PHE E 1 32 ? 55.84800 73.61800 38.55100 1.000 375.87231 194 PHE D O 1
ATOM 6167 N N . SER E 1 33 ? 54.43100 75.18500 37.78700 1.000 357.44981 195 SER D N 1
ATOM 6168 C CA . SER E 1 33 ? 54.15800 74.50100 36.52900 1.000 357.44981 195 SER D CA 1
ATOM 6169 C C . SER E 1 33 ? 54.90800 75.10900 35.35300 1.000 357.44981 195 SER D C 1
ATOM 6170 O O . SER E 1 33 ? 55.27600 74.38900 34.42000 1.000 357.44981 195 SER D O 1
ATOM 6173 N N . ASP E 1 34 ? 55.14000 76.41900 35.37600 1.000 351.40036 196 ASP D N 1
ATOM 6174 C CA . ASP E 1 34 ? 55.88500 77.06200 34.30400 1.000 351.40036 196 ASP D CA 1
ATOM 6175 C C . ASP E 1 34 ? 57.31500 76.53600 34.26200 1.000 351.40036 196 ASP D C 1
ATOM 6176 O O . ASP E 1 34 ? 57.95300 76.33700 35.29900 1.000 351.40036 196 ASP D O 1
ATOM 6181 N N . GLN E 1 35 ? 57.81700 76.31100 33.04700 1.000 345.26570 197 GLN D N 1
ATOM 6182 C CA . GLN E 1 35 ? 59.17700 75.80200 32.89500 1.000 345.26570 197 GLN D CA 1
ATOM 6183 C C . GLN E 1 35 ? 60.19800 76.78100 33.46100 1.000 345.26570 197 GLN D C 1
ATOM 6184 O O . GLN E 1 35 ? 61.28000 76.37700 33.90000 1.000 345.26570 197 GLN D O 1
ATOM 6190 N N . VAL E 1 36 ? 59.87000 78.07500 33.46000 1.000 353.69377 198 VAL D N 1
ATOM 6191 C CA . VAL E 1 36 ? 60.80900 79.08100 33.94800 1.000 353.69377 198 VAL D CA 1
ATOM 6192 C C . VAL E 1 36 ? 61.13100 78.84600 35.41800 1.000 353.69377 198 VAL D C 1
ATOM 6193 O O . VAL E 1 36 ? 62.29300 78.92300 35.83400 1.000 353.69377 198 VAL D O 1
ATOM 6197 N N . TYR E 1 37 ? 60.11000 78.55500 36.22800 1.000 344.73268 199 TYR D N 1
ATOM 6198 C CA . TYR E 1 37 ? 60.34600 78.31100 37.64700 1.000 344.73268 199 TYR D CA 1
ATOM 6199 C C . TYR E 1 37 ? 61.25500 77.10700 37.85600 1.000 344.73268 199 TYR D C 1
ATOM 6200 O O . TYR E 1 37 ? 62.14000 77.12900 38.72000 1.000 344.73268 199 TYR D O 1
ATOM 6209 N N . ARG E 1 38 ? 61.05200 76.04400 37.07500 1.000 330.22056 200 ARG D N 1
ATOM 6210 C CA . ARG E 1 38 ? 61.92700 74.88100 37.17800 1.000 330.22056 200 ARG D CA 1
ATOM 6211 C C . ARG E 1 38 ? 63.36100 75.24300 36.81500 1.000 330.22056 200 ARG D C 1
ATOM 6212 O O . ARG E 1 38 ? 64.30900 74.78800 37.46600 1.000 330.22056 200 ARG D O 1
ATOM 6220 N N . GLN E 1 39 ? 63.54100 76.06100 35.77600 1.000 329.17425 201 GLN D N 1
ATOM 6221 C CA . GLN E 1 39 ? 64.88400 76.48200 35.39200 1.000 329.17425 201 GLN D CA 1
ATOM 6222 C C . GLN E 1 39 ? 65.54600 77.28400 36.50500 1.000 329.17425 201 GLN D C 1
ATOM 6223 O O . GLN E 1 39 ? 66.73500 77.10000 36.79100 1.000 329.17425 201 GLN D O 1
ATOM 6229 N N . ARG E 1 40 ? 64.79200 78.18000 37.14500 1.000 307.87549 202 ARG D N 1
ATOM 6230 C CA . ARG E 1 40 ? 65.34200 78.94500 38.25900 1.000 307.87549 202 ARG D CA 1
ATOM 6231 C C . ARG E 1 40 ? 65.76900 78.02700 39.39700 1.000 307.87549 202 ARG D C 1
ATOM 6232 O O . ARG E 1 40 ? 66.83500 78.22000 39.99400 1.000 307.87549 202 ARG D O 1
ATOM 6240 N N . ARG E 1 41 ? 64.95100 77.02100 39.71200 1.000 306.92242 203 ARG D N 1
ATOM 6241 C CA . ARG E 1 41 ? 65.32100 76.07400 40.75800 1.000 306.92242 203 ARG D CA 1
ATOM 6242 C C . ARG E 1 41 ? 66.60500 75.33800 40.39900 1.000 306.92242 203 ARG D C 1
ATOM 6243 O O . ARG E 1 41 ? 67.48100 75.14800 41.25100 1.000 306.92242 203 ARG D O 1
ATOM 6251 N N . LYS E 1 42 ? 66.73600 74.91500 39.14000 1.000 316.56885 204 LYS D N 1
ATOM 6252 C CA . LYS E 1 42 ? 67.97000 74.27100 38.70400 1.000 316.56885 204 LYS D CA 1
ATOM 6253 C C . LYS E 1 42 ? 69.15200 75.22600 38.80500 1.000 316.56885 204 LYS D C 1
ATOM 6254 O O . LYS E 1 42 ? 70.24500 74.83200 39.22800 1.000 316.56885 204 LYS D O 1
ATOM 6260 N N . LEU E 1 43 ? 68.95200 76.48800 38.41800 1.000 327.82037 205 LEU D N 1
ATOM 6261 C CA . LEU E 1 43 ? 70.02200 77.47500 38.52600 1.000 327.82037 205 LEU D CA 1
ATOM 6262 C C . LEU E 1 43 ? 70.44000 77.67000 39.97800 1.000 327.82037 205 LEU D C 1
ATOM 6263 O O . LEU E 1 43 ? 71.63400 77.75600 40.28800 1.000 327.82037 205 LEU D O 1
ATOM 6268 N N . ILE E 1 44 ? 69.46500 77.74900 40.88400 1.000 311.91281 206 ILE D N 1
ATOM 6269 C CA . ILE E 1 44 ? 69.78100 77.91300 42.30000 1.000 311.91281 206 ILE D CA 1
ATOM 6270 C C . ILE E 1 44 ? 70.52000 76.69000 42.82500 1.000 311.91281 206 ILE D C 1
ATOM 6271 O O . ILE E 1 44 ? 71.50300 76.81000 43.56600 1.000 311.91281 206 ILE D O 1
ATOM 6276 N N . ALA E 1 45 ? 70.06000 75.49400 42.45000 1.000 329.47457 207 ALA D N 1
ATOM 6277 C CA . ALA E 1 45 ? 70.69300 74.27400 42.93900 1.000 329.47457 207 ALA D CA 1
ATOM 6278 C C . ALA E 1 45 ? 72.14200 74.17700 42.47900 1.000 329.47457 207 ALA D C 1
ATOM 6279 O O . ALA E 1 45 ? 73.03000 73.83400 43.26800 1.000 329.47457 207 ALA D O 1
ATOM 6281 N N . GLU E 1 46 ? 72.40300 74.47400 41.20400 1.000 346.54559 208 GLU D N 1
ATOM 6282 C CA . GLU E 1 46 ? 73.77200 74.40400 40.70200 1.000 346.54559 208 GLU D CA 1
ATOM 6283 C C . GLU E 1 46 ? 74.66700 75.42300 41.39600 1.000 346.54559 208 GLU D C 1
ATOM 6284 O O . GLU E 1 46 ? 75.81800 75.11900 41.73100 1.000 346.54559 208 GLU D O 1
ATOM 6290 N N . ILE E 1 47 ? 74.16100 76.63700 41.61600 1.000 318.83925 209 ILE D N 1
ATOM 6291 C CA . ILE E 1 47 ? 74.94200 77.64300 42.32900 1.000 318.83925 209 ILE D CA 1
ATOM 6292 C C . ILE E 1 47 ? 75.17000 77.21500 43.77300 1.000 318.83925 209 ILE D C 1
ATOM 6293 O O . ILE E 1 47 ? 76.25200 77.41900 44.33500 1.000 318.83925 209 ILE D O 1
ATOM 6298 N N . ALA E 1 48 ? 74.15500 76.61300 44.39500 1.000 318.23155 210 ALA D N 1
ATOM 6299 C CA . ALA E 1 48 ? 74.25200 76.23000 45.79900 1.000 318.23155 210 ALA D CA 1
ATOM 6300 C C . ALA E 1 48 ? 75.15500 75.01600 45.99000 1.000 318.23155 210 ALA D C 1
ATOM 6301 O O . ALA E 1 48 ? 76.07400 75.03500 46.81500 1.000 318.23155 210 ALA D O 1
ATOM 6303 N N . PHE E 1 49 ? 74.90400 73.94600 45.23200 1.000 311.90359 211 PHE D N 1
ATOM 6304 C CA . PHE E 1 49 ? 75.65400 72.71100 45.43300 1.000 311.90359 211 PHE D CA 1
ATOM 6305 C C . PHE E 1 49 ? 77.13600 72.90500 45.14100 1.000 311.90359 211 PHE D C 1
ATOM 6306 O O . PHE E 1 49 ? 77.99300 72.40500 45.88100 1.000 311.90359 211 PHE D O 1
ATOM 6314 N N . GLN E 1 50 ? 77.46000 73.62500 44.07000 1.000 321.34490 212 GLN D N 1
ATOM 6315 C CA . GLN E 1 50 ? 78.84500 73.82500 43.66400 1.000 321.34490 212 GLN D CA 1
ATOM 6316 C C . GLN E 1 50 ? 79.57100 74.86700 44.50400 1.000 321.34490 212 GLN D C 1
ATOM 6317 O O . GLN E 1 50 ? 80.79300 74.99700 44.38000 1.000 321.34490 212 GLN D O 1
ATOM 6323 N N . TYR E 1 51 ? 78.85900 75.60700 45.34900 1.000 306.11255 213 TYR D N 1
ATOM 6324 C CA . TYR E 1 51 ? 79.50100 76.61800 46.17600 1.000 306.11255 213 TYR D CA 1
ATOM 6325 C C . TYR E 1 51 ? 80.38800 75.97000 47.23100 1.000 306.11255 213 TYR D C 1
ATOM 6326 O O . TYR E 1 51 ? 80.05200 74.92500 47.79400 1.000 306.11255 213 TYR D O 1
ATOM 6335 N N . ARG E 1 52 ? 81.52500 76.60500 47.50100 1.000 306.07152 214 ARG D N 1
ATOM 6336 C CA . ARG E 1 52 ? 82.47200 76.14300 48.50200 1.000 306.07152 214 ARG D CA 1
ATOM 6337 C C . ARG E 1 52 ? 82.57700 77.17000 49.62200 1.000 306.07152 214 ARG D C 1
ATOM 6338 O O . ARG E 1 52 ? 82.42500 78.37600 49.40600 1.000 306.07152 214 ARG D O 1
ATOM 6346 N N . HIS E 1 53 ? 82.84000 76.67300 50.82800 1.000 264.77922 215 HIS D N 1
ATOM 6347 C CA . HIS E 1 53 ? 82.93700 77.54700 51.98700 1.000 264.77922 215 HIS D CA 1
ATOM 6348 C C . HIS E 1 53 ? 84.05100 78.56800 51.79900 1.000 264.77922 215 HIS D C 1
ATOM 6349 O O . HIS E 1 53 ? 85.14900 78.24100 51.34000 1.000 264.77922 215 HIS D O 1
ATOM 6356 N N . GLY E 1 54 ? 83.75900 79.81800 52.15600 1.000 267.49501 216 GLY D N 1
ATOM 6357 C CA . GLY E 1 54 ? 84.71700 80.89500 52.05700 1.000 267.49501 216 GLY D CA 1
ATOM 6358 C C . GLY E 1 54 ? 84.73800 81.62100 50.72900 1.000 267.49501 216 GLY D C 1
ATOM 6359 O O . GLY E 1 54 ? 85.40500 82.65800 50.62100 1.000 267.49501 216 GLY D O 1
ATOM 6360 N N . ASP E 1 55 ? 84.03700 81.11600 49.72000 1.000 287.16105 217 ASP D N 1
ATOM 6361 C CA . ASP E 1 55 ? 83.99200 81.77500 48.42600 1.000 287.16105 217 ASP D CA 1
ATOM 6362 C C . ASP E 1 55 ? 82.93200 82.87100 48.41700 1.000 287.16105 217 ASP D C 1
ATOM 6363 O O . ASP E 1 55 ? 81.95300 82.81100 49.16500 1.000 287.16105 217 ASP D O 1
ATOM 6368 N N . PRO E 1 56 ? 83.10500 83.88900 47.57600 1.000 260.60947 218 PRO D N 1
ATOM 6369 C CA . PRO E 1 56 ? 82.08000 84.93100 47.47100 1.000 260.60947 218 PRO D CA 1
ATOM 6370 C C . PRO E 1 56 ? 80.78100 84.36500 46.91600 1.000 260.60947 218 PRO D C 1
ATOM 6371 O O . PRO E 1 56 ? 80.77600 83.42600 46.11800 1.000 260.60947 218 PRO D O 1
ATOM 6375 N N . ILE E 1 57 ? 79.67000 84.94900 47.35400 1.000 257.23642 219 ILE D N 1
ATOM 6376 C CA . ILE E 1 57 ? 78.34800 84.51100 46.91600 1.000 257.23642 219 ILE D CA 1
ATOM 6377 C C . ILE E 1 57 ? 78.12000 84.98300 45.48500 1.000 257.23642 219 ILE D C 1
ATOM 6378 O O . ILE E 1 57 ? 78.15900 86.19300 45.21800 1.000 257.23642 219 ILE D O 1
ATOM 6383 N N . PRO E 1 58 ? 77.88200 84.07600 44.54000 1.000 255.68616 220 PRO D N 1
ATOM 6384 C CA . PRO E 1 58 ? 77.65000 84.49800 43.15300 1.000 255.68616 220 PRO D CA 1
ATOM 6385 C C . PRO E 1 58 ? 76.42400 85.39300 43.04600 1.000 255.68616 220 PRO D C 1
ATOM 6386 O O . PRO E 1 58 ? 75.41700 85.18400 43.72600 1.000 255.68616 220 PRO D O 1
ATOM 6390 N N . ARG E 1 59 ? 76.51900 86.40000 42.18300 1.000 252.08082 221 ARG D N 1
ATOM 6391 C CA . ARG E 1 59 ? 75.39600 87.29000 41.93400 1.000 252.08082 221 ARG D CA 1
ATOM 6392 C C . ARG E 1 59 ? 74.39600 86.63500 40.99100 1.000 252.08082 221 ARG D C 1
ATOM 6393 O O . ARG E 1 59 ? 74.77400 85.96000 40.02900 1.000 252.08082 221 ARG D O 1
ATOM 6401 N N . VAL E 1 60 ? 73.11200 86.83900 41.27400 1.000 287.43918 222 VAL D N 1
ATOM 6402 C CA . VAL E 1 60 ? 72.02600 86.30400 40.46400 1.000 287.43918 222 VAL D CA 1
ATOM 6403 C C . VAL E 1 60 ? 71.15700 87.46100 39.99600 1.000 287.43918 222 VAL D C 1
ATOM 6404 O O . VAL E 1 60 ? 70.71800 88.28700 40.80400 1.000 287.43918 222 VAL D O 1
ATOM 6408 N N . GLU E 1 61 ? 70.91100 87.51900 38.69200 1.000 304.74255 223 GLU D N 1
ATOM 6409 C CA . GLU E 1 61 ? 70.08700 88.56600 38.11200 1.000 304.74255 223 GLU D CA 1
ATOM 6410 C C . GLU E 1 61 ? 68.60900 88.25400 38.31800 1.000 304.74255 223 GLU D C 1
ATOM 6411 O O . GLU E 1 61 ? 68.20100 87.09600 38.43400 1.000 304.74255 223 GLU D O 1
ATOM 6417 N N . TYR E 1 62 ? 67.80400 89.31100 38.36100 1.000 287.87221 224 TYR D N 1
ATOM 6418 C CA . TYR E 1 62 ? 66.37700 89.19800 38.61800 1.000 287.87221 224 TYR D CA 1
ATOM 6419 C C . TYR E 1 62 ? 65.58900 89.77000 37.44800 1.000 287.87221 224 TYR D C 1
ATOM 6420 O O . TYR E 1 62 ? 65.89400 90.85900 36.95200 1.000 287.87221 224 TYR D O 1
ATOM 6429 N N . THR E 1 63 ? 64.57500 89.02700 37.01100 1.000 305.13751 225 THR D N 1
ATOM 6430 C CA . THR E 1 63 ? 63.68300 89.48600 35.96000 1.000 305.13751 225 THR D CA 1
ATOM 6431 C C . THR E 1 63 ? 62.62200 90.41900 36.54400 1.000 305.13751 225 THR D C 1
ATOM 6432 O O . THR E 1 63 ? 62.67400 90.81800 37.71000 1.000 305.13751 225 THR D O 1
ATOM 6436 N N . ALA E 1 64 ? 61.63900 90.77000 35.71400 1.000 297.65474 226 ALA D N 1
ATOM 6437 C CA . ALA E 1 64 ? 60.61100 91.71300 36.14200 1.000 297.65474 226 ALA D CA 1
ATOM 6438 C C . ALA E 1 64 ? 59.66700 91.09200 37.16600 1.000 297.65474 226 ALA D C 1
ATOM 6439 O O . ALA E 1 64 ? 59.21600 91.77500 38.09300 1.000 297.65474 226 ALA D O 1
ATOM 6441 N N . GLU E 1 65 ? 59.35000 89.80500 37.01400 1.000 310.00880 227 GLU D N 1
ATOM 6442 C CA . GLU E 1 65 ? 58.32600 89.19700 37.86000 1.000 310.00880 227 GLU D CA 1
ATOM 6443 C C . GLU E 1 65 ? 58.73800 89.20500 39.32900 1.000 310.00880 227 GLU D C 1
ATOM 6444 O O . GLU E 1 65 ? 57.92900 89.53000 40.20600 1.000 310.00880 227 GLU D O 1
ATOM 6450 N N . GLU E 1 66 ? 59.99200 88.85200 39.62100 1.000 311.23066 228 GLU D N 1
ATOM 6451 C CA . GLU E 1 66 ? 60.43300 88.83800 41.01300 1.000 311.23066 228 GLU D CA 1
ATOM 6452 C C . GLU E 1 66 ? 60.61400 90.25200 41.55200 1.000 311.23066 228 GLU D C 1
ATOM 6453 O O . GLU E 1 66 ? 60.24200 90.53700 42.69600 1.000 311.23066 228 GLU D O 1
ATOM 6459 N N . ILE E 1 67 ? 61.18000 91.15100 40.74600 1.000 305.87174 229 ILE D N 1
ATOM 6460 C CA . ILE E 1 67 ? 61.37800 92.52300 41.20200 1.000 305.87174 229 ILE D CA 1
ATOM 6461 C C . ILE E 1 67 ? 60.03700 93.19500 41.46600 1.000 305.87174 229 ILE D C 1
ATOM 6462 O O . ILE E 1 67 ? 59.87700 93.92600 42.45100 1.000 305.87174 229 ILE D O 1
ATOM 6467 N N . ALA E 1 68 ? 59.05200 92.96200 40.59400 1.000 294.49890 230 ALA D N 1
ATOM 6468 C CA . ALA E 1 68 ? 57.72600 93.52700 40.81600 1.000 294.49890 230 ALA D CA 1
ATOM 6469 C C . ALA E 1 68 ? 57.11600 93.00200 42.10900 1.000 294.49890 230 ALA D C 1
ATOM 6470 O O . ALA E 1 68 ? 56.51200 93.76300 42.87400 1.000 294.49890 230 ALA D O 1
ATOM 6472 N N . THR E 1 69 ? 57.26300 91.70100 42.37100 1.000 299.05101 231 THR D N 1
ATOM 6473 C CA . THR E 1 69 ? 56.76100 91.14000 43.62200 1.000 299.05101 231 THR D CA 1
ATOM 6474 C C . THR E 1 69 ? 57.47000 91.75600 44.82100 1.000 299.05101 231 THR D C 1
ATOM 6475 O O . THR E 1 69 ? 56.83800 92.05000 45.84300 1.000 299.05101 231 THR D O 1
ATOM 6479 N N . TRP E 1 70 ? 58.78500 91.95800 44.71600 1.000 296.03548 232 TRP D N 1
ATOM 6480 C CA . TRP E 1 70 ? 59.53100 92.57400 45.80800 1.000 296.03548 232 TRP D CA 1
ATOM 6481 C C . TRP E 1 70 ? 59.01200 93.97600 46.10100 1.000 296.03548 232 TRP D C 1
ATOM 6482 O O . TRP E 1 70 ? 58.84500 94.36000 47.26500 1.000 296.03548 232 TRP D O 1
ATOM 6493 N N . LYS E 1 71 ? 58.75100 94.75800 45.05200 1.000 289.84775 233 LYS D N 1
ATOM 6494 C CA . LYS E 1 71 ? 58.23700 96.11000 45.24600 1.000 289.84775 233 LYS D CA 1
ATOM 6495 C C . LYS E 1 71 ? 56.88700 96.08700 45.95100 1.000 289.84775 233 LYS D C 1
ATOM 6496 O O . LYS E 1 71 ? 56.65100 96.85100 46.89400 1.000 289.84775 233 LYS D O 1
ATOM 6502 N N . GLU E 1 72 ? 55.98500 95.21100 45.50500 1.000 293.37715 234 GLU D N 1
ATOM 6503 C CA . GLU E 1 72 ? 54.66000 95.13900 46.11300 1.000 293.37715 234 GLU D CA 1
ATOM 6504 C C . GLU E 1 72 ? 54.75000 94.70600 47.57100 1.000 293.37715 234 GLU D C 1
ATOM 6505 O O . GLU E 1 72 ? 54.15900 95.33500 48.45700 1.000 293.37715 234 GLU D O 1
ATOM 6511 N N . VAL E 1 73 ? 55.49100 93.63000 47.84100 1.000 261.22813 235 VAL D N 1
ATOM 6512 C CA . VAL E 1 73 ? 55.61500 93.14300 49.21000 1.000 261.22813 235 VAL D CA 1
ATOM 6513 C C . VAL E 1 73 ? 56.31400 94.17600 50.08500 1.000 261.22813 235 VAL D C 1
ATOM 6514 O O . VAL E 1 73 ? 55.88600 94.44600 51.21400 1.000 261.22813 235 VAL D O 1
ATOM 6518 N N . TYR E 1 74 ? 57.39600 94.77400 49.58200 1.000 254.68520 236 TYR D N 1
ATOM 6519 C CA . TYR E 1 74 ? 58.12800 95.76000 50.37000 1.000 254.68520 236 TYR D CA 1
ATOM 6520 C C . TYR E 1 74 ? 57.24500 96.95300 50.71000 1.000 254.68520 236 TYR D C 1
ATOM 6521 O O . TYR E 1 74 ? 57.20900 97.40700 51.86000 1.000 254.68520 236 TYR D O 1
ATOM 6530 N N . THR E 1 75 ? 56.51700 97.47400 49.72000 1.000 277.74681 237 THR D N 1
ATOM 6531 C CA . THR E 1 75 ? 55.66600 98.63300 49.96500 1.000 277.74681 237 THR D CA 1
ATOM 6532 C C . THR E 1 75 ? 54.55200 98.30500 50.95200 1.000 277.74681 237 THR D C 1
ATOM 6533 O O . THR E 1 75 ? 54.28500 99.07900 51.87900 1.000 277.74681 237 THR D O 1
ATOM 6537 N N . THR E 1 76 ? 53.89200 97.16000 50.77100 1.000 261.30744 238 THR D N 1
ATOM 6538 C CA . THR E 1 76 ? 52.78900 96.79600 51.65500 1.000 261.30744 238 THR D CA 1
ATOM 6539 C C . THR E 1 76 ? 53.28900 96.48100 53.06000 1.000 261.30744 238 THR D C 1
ATOM 6540 O O . THR E 1 76 ? 52.74600 96.98300 54.05100 1.000 261.30744 238 THR D O 1
ATOM 6544 N N . LEU E 1 77 ? 54.32800 95.65000 53.16600 1.000 262.16611 239 LEU D N 1
ATOM 6545 C CA . LEU E 1 77 ? 54.84300 95.27200 54.47800 1.000 262.16611 239 LEU D CA 1
ATOM 6546 C C . LEU E 1 77 ? 55.48500 96.46000 55.18300 1.000 262.16611 239 LEU D C 1
ATOM 6547 O O . LEU E 1 77 ? 55.34300 96.62300 56.40100 1.000 262.16611 239 LEU D O 1
ATOM 6552 N N . LYS E 1 78 ? 56.20000 97.30300 54.43400 1.000 255.63671 240 LYS D N 1
ATOM 6553 C CA . LYS E 1 78 ? 56.86200 98.44900 55.04900 1.000 255.63671 240 LYS D CA 1
ATOM 6554 C C . LYS E 1 78 ? 55.85800 99.40200 55.68400 1.000 255.63671 240 LYS D C 1
ATOM 6555 O O . LYS E 1 78 ? 56.12200 99.95400 56.75900 1.000 255.63671 240 LYS D O 1
ATOM 6561 N N . GLY E 1 79 ? 54.70700 99.60800 55.04100 1.000 262.32011 241 GLY D N 1
ATOM 6562 C CA . GLY E 1 79 ? 53.69100 100.47500 55.60800 1.000 262.32011 241 GLY D CA 1
ATOM 6563 C C . GLY E 1 79 ? 53.03000 99.91500 56.84800 1.000 262.32011 241 GLY D C 1
ATOM 6564 O O . GLY E 1 79 ? 52.43300 100.67500 57.61800 1.000 262.32011 241 GLY D O 1
ATOM 6565 N N . LEU E 1 80 ? 53.12300 98.60000 57.06100 1.000 249.66399 242 LEU D N 1
ATOM 6566 C CA . LEU E 1 80 ? 52.57400 97.96600 58.25000 1.000 249.66399 242 LEU D CA 1
ATOM 6567 C C . LEU E 1 80 ? 53.61500 97.66700 59.31700 1.000 249.66399 242 LEU D C 1
ATOM 6568 O O . LEU E 1 80 ? 53.23900 97.37700 60.45600 1.000 249.66399 242 LEU D O 1
ATOM 6573 N N . TYR E 1 81 ? 54.90600 97.73400 58.98400 1.000 276.68034 243 TYR D N 1
ATOM 6574 C CA . TYR E 1 81 ? 55.94000 97.47500 59.97800 1.000 276.68034 243 TYR D CA 1
ATOM 6575 C C . TYR E 1 81 ? 55.93400 98.50800 61.09600 1.000 276.68034 243 TYR D C 1
ATOM 6576 O O . TYR E 1 81 ? 56.51200 98.25600 62.15900 1.000 276.68034 243 TYR D O 1
ATOM 6585 N N . ALA E 1 82 ? 55.29500 99.66100 60.88500 1.000 272.53384 244 ALA D N 1
ATOM 6586 C CA . ALA E 1 82 ? 55.18600 100.64700 61.95400 1.000 272.53384 244 ALA D CA 1
ATOM 6587 C C . ALA E 1 82 ? 54.43200 100.08600 63.15100 1.000 272.53384 244 ALA D C 1
ATOM 6588 O O . ALA E 1 82 ? 54.57100 100.59600 64.26900 1.000 272.53384 244 ALA D O 1
ATOM 6590 N N . THR E 1 83 ? 53.63300 99.04300 62.94000 1.000 272.03776 245 THR D N 1
ATOM 6591 C CA . THR E 1 83 ? 52.89200 98.38700 64.00500 1.000 272.03776 245 THR D CA 1
ATOM 6592 C C . THR E 1 83 ? 53.17500 96.89300 63.97000 1.000 272.03776 245 THR D C 1
ATOM 6593 O O . THR E 1 83 ? 53.48400 96.32700 62.91800 1.000 272.03776 245 THR D O 1
ATOM 6597 N N . HIS E 1 84 ? 53.07800 96.26300 65.14100 1.000 269.46566 246 HIS D N 1
ATOM 6598 C CA . HIS E 1 84 ? 53.27900 94.82400 65.27400 1.000 269.46566 246 HIS D CA 1
ATOM 6599 C C . HIS E 1 84 ? 54.75500 94.45800 65.18600 1.000 269.46566 246 HIS D C 1
ATOM 6600 O O . HIS E 1 84 ? 55.12100 93.29000 65.34800 1.000 269.46566 246 HIS D O 1
ATOM 6607 N N . ALA E 1 85 ? 55.60800 95.44400 64.93200 1.000 244.41110 247 ALA D N 1
ATOM 6608 C CA . ALA E 1 85 ? 57.03900 95.21200 64.83300 1.000 244.41110 247 ALA D CA 1
ATOM 6609 C C . ALA E 1 85 ? 57.71200 95.42400 66.18600 1.000 244.41110 247 ALA D C 1
ATOM 6610 O O . ALA E 1 85 ? 57.13500 95.98800 67.11800 1.000 244.41110 247 ALA D O 1
ATOM 6612 N N . CYS E 1 86 ? 58.95700 94.96500 66.28500 1.000 241.82341 248 CYS D N 1
ATOM 6613 C CA . CYS E 1 86 ? 59.74200 95.08100 67.50300 1.000 241.82341 248 CYS D CA 1
ATOM 6614 C C . CYS E 1 86 ? 60.82500 96.13600 67.31400 1.000 241.82341 248 CYS D C 1
ATOM 6615 O O . CYS E 1 86 ? 61.19300 96.47600 66.18600 1.000 241.82341 248 CYS D O 1
ATOM 6618 N N . GLY E 1 87 ? 61.33900 96.64500 68.43400 1.000 234.32161 249 GLY D N 1
ATOM 6619 C CA . GLY E 1 87 ? 62.26500 97.76600 68.36800 1.000 234.32161 249 GLY D CA 1
ATOM 6620 C C . GLY E 1 87 ? 63.47900 97.48100 67.50800 1.000 234.32161 249 GLY D C 1
ATOM 6621 O O . GLY E 1 87 ? 63.84200 98.27800 66.64000 1.000 234.32161 249 GLY D O 1
ATOM 6622 N N . GLU E 1 88 ? 64.11700 96.32800 67.72400 1.000 221.40225 250 GLU D N 1
ATOM 6623 C CA . GLU E 1 88 ? 65.29600 95.98300 66.93500 1.000 221.40225 250 GLU D CA 1
ATOM 6624 C C . GLU E 1 88 ? 64.95000 95.85600 65.45700 1.000 221.40225 250 GLU D C 1
ATOM 6625 O O . GLU E 1 88 ? 65.75200 96.21600 64.58800 1.000 221.40225 250 GLU D O 1
ATOM 6631 N N . HIS E 1 89 ? 63.75600 95.34300 65.15300 1.000 252.48870 251 HIS D N 1
ATOM 6632 C CA . HIS E 1 89 ? 63.35900 95.18200 63.75900 1.000 252.48870 251 HIS D CA 1
ATOM 6633 C C . HIS E 1 89 ? 63.28300 96.52700 63.04900 1.000 252.48870 251 HIS D C 1
ATOM 6634 O O . HIS E 1 89 ? 63.69800 96.65100 61.89000 1.000 252.48870 251 HIS D O 1
ATOM 6641 N N . LEU E 1 90 ? 62.75500 97.54800 63.72700 1.000 249.92735 252 LEU D N 1
ATOM 6642 C CA . LEU E 1 90 ? 62.59400 98.85700 63.10200 1.000 249.92735 252 LEU D CA 1
ATOM 6643 C C . LEU E 1 90 ? 63.92500 99.38300 62.57500 1.000 249.92735 252 LEU D C 1
ATOM 6644 O O . LEU E 1 90 ? 64.09300 99.58900 61.36800 1.000 249.92735 252 LEU D O 1
ATOM 6649 N N . GLU E 1 91 ? 64.88900 99.60600 63.47100 1.000 251.46748 253 GLU D N 1
ATOM 6650 C CA . GLU E 1 91 ? 66.18600 100.10700 63.02700 1.000 251.46748 253 GLU D CA 1
ATOM 6651 C C . GLU E 1 91 ? 66.91200 99.09000 62.15900 1.000 251.46748 253 GLU D C 1
ATOM 6652 O O . GLU E 1 91 ? 67.83700 99.45400 61.42300 1.000 251.46748 253 GLU D O 1
ATOM 6658 N N . ALA E 1 92 ? 66.51300 97.81900 62.22700 1.000 239.23032 254 ALA D N 1
ATOM 6659 C CA . ALA E 1 92 ? 67.14800 96.79400 61.40500 1.000 239.23032 254 ALA D CA 1
ATOM 6660 C C . ALA E 1 92 ? 67.08300 97.16400 59.92900 1.000 239.23032 254 ALA D C 1
ATOM 6661 O O . ALA E 1 92 ? 68.11500 97.34600 59.27300 1.000 239.23032 254 ALA D O 1
ATOM 6663 N N . PHE E 1 93 ? 65.86900 97.29000 59.38800 1.000 248.17013 255 PHE D N 1
ATOM 6664 C CA . PHE E 1 93 ? 65.72000 97.66800 57.98900 1.000 248.17013 255 PHE D CA 1
ATOM 6665 C C . PHE E 1 93 ? 66.06400 99.13100 57.74500 1.000 248.17013 255 PHE D C 1
ATOM 6666 O O . PHE E 1 93 ? 66.49700 99.47500 56.63900 1.000 248.17013 255 PHE D O 1
ATOM 6674 N N . ALA E 1 94 ? 65.88400 99.99600 58.74500 1.000 233.78873 256 ALA D N 1
ATOM 6675 C CA . ALA E 1 94 ? 66.19900 101.41000 58.56500 1.000 233.78873 256 ALA D CA 1
ATOM 6676 C C . ALA E 1 94 ? 67.65800 101.59600 58.16800 1.000 233.78873 256 ALA D C 1
ATOM 6677 O O . ALA E 1 94 ? 67.96500 102.28400 57.18700 1.000 233.78873 256 ALA D O 1
ATOM 6679 N N . LEU E 1 95 ? 68.57600 100.99000 58.92300 1.000 225.08488 257 LEU D N 1
ATOM 6680 C CA . LEU E 1 95 ? 69.97700 101.00400 58.51900 1.000 225.08488 257 LEU D CA 1
ATOM 6681 C C . LEU E 1 95 ? 70.18000 100.22300 57.22700 1.000 225.08488 257 LEU D C 1
ATOM 6682 O O . LEU E 1 95 ? 70.93200 100.65100 56.34400 1.000 225.08488 257 LEU D O 1
ATOM 6687 N N . LEU E 1 96 ? 69.51200 99.07600 57.09900 1.000 249.52992 258 LEU D N 1
ATOM 6688 C CA . LEU E 1 96 ? 69.66300 98.25900 55.90000 1.000 249.52992 258 LEU D CA 1
ATOM 6689 C C . LEU E 1 96 ? 69.19900 99.01200 54.65900 1.000 249.52992 258 LEU D C 1
ATOM 6690 O O . LEU E 1 96 ? 69.87800 99.00600 53.62500 1.000 249.52992 258 LEU D O 1
ATOM 6695 N N . GLU E 1 97 ? 68.04100 99.67000 54.74000 1.000 243.34820 259 GLU D N 1
ATOM 6696 C CA . GLU E 1 97 ? 67.54400 100.41300 53.58600 1.000 243.34820 259 GLU D CA 1
ATOM 6697 C C . GLU E 1 97 ? 68.49600 101.54000 53.21000 1.000 243.34820 259 GLU D C 1
ATOM 6698 O O . GLU E 1 97 ? 68.75600 101.77500 52.02300 1.000 243.34820 259 GLU D O 1
ATOM 6704 N N . ARG E 1 98 ? 69.02700 102.24900 54.20700 1.000 247.42330 260 ARG D N 1
ATOM 6705 C CA . ARG E 1 98 ? 69.98400 103.31400 53.92900 1.000 247.42330 260 ARG D CA 1
ATOM 6706 C C . ARG E 1 98 ? 71.28700 102.75700 53.36800 1.000 247.42330 260 ARG D C 1
ATOM 6707 O O . ARG E 1 98 ? 71.90900 103.37500 52.49500 1.000 247.42330 260 ARG D O 1
ATOM 6715 N N . PHE E 1 99 ? 71.71700 101.59300 53.85300 1.000 238.50144 261 PHE D N 1
ATOM 6716 C CA . PHE E 1 99 ? 72.99100 101.01000 53.44900 1.000 238.50144 261 PHE D CA 1
ATOM 6717 C C . PHE E 1 99 ? 72.82900 99.79300 52.55300 1.000 238.50144 261 PHE D C 1
ATOM 6718 O O . PHE E 1 99 ? 73.38100 99.77000 51.44700 1.000 238.50144 261 PHE D O 1
ATOM 6726 N N . SER E 1 100 ? 72.08500 98.77600 52.99400 1.000 263.15124 262 SER D N 1
ATOM 6727 C CA . SER E 1 100 ? 71.92100 97.57800 52.17900 1.000 263.15124 262 SER D CA 1
ATOM 6728 C C . SER E 1 100 ? 71.10200 97.84000 50.92300 1.000 263.15124 262 SER D C 1
ATOM 6729 O O . SER E 1 100 ? 71.12700 97.01800 50.00000 1.000 263.15124 262 SER D O 1
ATOM 6732 N N . GLY E 1 101 ? 70.38000 98.95400 50.86700 1.000 259.99747 263 GLY D N 1
ATOM 6733 C CA . GLY E 1 101 ? 69.59900 99.28800 49.69400 1.000 259.99747 263 GLY D CA 1
ATOM 6734 C C . GLY E 1 101 ? 68.20000 98.72300 49.66300 1.000 259.99747 263 GLY D C 1
ATOM 6735 O O . GLY E 1 101 ? 67.60500 98.64600 48.58200 1.000 259.99747 263 GLY D O 1
ATOM 6736 N N . TYR E 1 102 ? 67.65000 98.32400 50.80900 1.000 269.10437 264 TYR D N 1
ATOM 6737 C CA . TYR E 1 102 ? 66.30700 97.75800 50.84200 1.000 269.10437 264 TYR D CA 1
ATOM 6738 C C . TYR E 1 102 ? 65.28200 98.75900 50.32800 1.000 269.10437 264 TYR D C 1
ATOM 6739 O O . TYR E 1 102 ? 65.00600 99.76900 50.98400 1.000 269.10437 264 TYR D O 1
ATOM 6748 N N . ARG E 1 103 ? 64.71200 98.48600 49.15700 1.000 293.50972 265 ARG D N 1
ATOM 6749 C CA . ARG E 1 103 ? 63.67000 99.33000 48.59300 1.000 293.50972 265 ARG D CA 1
ATOM 6750 C C . ARG E 1 103 ? 62.77800 98.47400 47.70800 1.000 293.50972 265 ARG D C 1
ATOM 6751 O O . ARG E 1 103 ? 63.19600 97.42400 47.21500 1.000 293.50972 265 ARG D O 1
ATOM 6759 N N . GLU E 1 104 ? 61.54100 98.93800 47.51600 1.000 307.82972 266 GLU D N 1
ATOM 6760 C CA . GLU E 1 104 ? 60.61200 98.21200 46.65700 1.000 307.82972 266 GLU D CA 1
ATOM 6761 C C . GLU E 1 104 ? 61.10900 98.17400 45.21800 1.000 307.82972 266 GLU D C 1
ATOM 6762 O O . GLU E 1 104 ? 61.01700 97.13800 44.54700 1.000 307.82972 266 GLU D O 1
ATOM 6768 N N . ASP E 1 105 ? 61.64100 99.29300 44.72500 1.000 322.18867 267 ASP D N 1
ATOM 6769 C CA . ASP E 1 105 ? 62.12700 99.36200 43.35300 1.000 322.18867 267 ASP D CA 1
ATOM 6770 C C . ASP E 1 105 ? 63.47900 98.68500 43.16600 1.000 322.18867 267 ASP D C 1
ATOM 6771 O O . ASP E 1 105 ? 63.83500 98.35400 42.03000 1.000 322.18867 267 ASP D O 1
ATOM 6776 N N . ASN E 1 106 ? 64.23500 98.47300 44.24100 1.000 306.71938 268 ASN D N 1
ATOM 6777 C CA . ASN E 1 106 ? 65.57500 97.89800 44.15900 1.000 306.71938 268 ASN D CA 1
ATOM 6778 C C . ASN E 1 106 ? 65.66300 96.72300 45.12200 1.000 306.71938 268 ASN D C 1
ATOM 6779 O O . ASN E 1 106 ? 65.64200 96.91200 46.34300 1.000 306.71938 268 ASN D O 1
ATOM 6784 N N . ILE E 1 107 ? 65.76600 95.51600 44.57500 1.000 275.15332 269 ILE D N 1
ATOM 6785 C CA . ILE E 1 107 ? 65.94000 94.30900 45.37700 1.000 275.15332 269 ILE D CA 1
ATOM 6786 C C . ILE E 1 107 ? 67.43300 94.04400 45.53400 1.000 275.15332 269 ILE D C 1
ATOM 6787 O O . ILE E 1 107 ? 68.14300 93.88400 44.53000 1.000 275.15332 269 ILE D O 1
ATOM 6792 N N . PRO E 1 108 ? 67.95200 93.98900 46.75600 1.000 253.97314 270 PRO D N 1
ATOM 6793 C CA . PRO E 1 108 ? 69.39400 93.81800 46.94800 1.000 253.97314 270 PRO D CA 1
ATOM 6794 C C . PRO E 1 108 ? 69.84600 92.40100 46.61800 1.000 253.97314 270 PRO D C 1
ATOM 6795 O O . PRO E 1 108 ? 69.04700 91.48200 46.43500 1.000 253.97314 270 PRO D O 1
ATOM 6799 N N . GLN E 1 109 ? 71.16500 92.24200 46.54900 1.000 235.08073 271 GLN D N 1
ATOM 6800 C CA . GLN E 1 109 ? 71.79500 90.96600 46.25900 1.000 235.08073 271 GLN D CA 1
ATOM 6801 C C . GLN E 1 109 ? 72.16100 90.25400 47.56000 1.000 235.08073 271 GLN D C 1
ATOM 6802 O O . GLN E 1 109 ? 71.79900 90.67900 48.65900 1.000 235.08073 271 GLN D O 1
ATOM 6808 N N . LEU E 1 110 ? 72.89100 89.14900 47.42600 1.000 250.53149 272 LEU D N 1
ATOM 6809 C CA . LEU E 1 110 ? 73.28900 88.34800 48.57700 1.000 250.53149 272 LEU D CA 1
ATOM 6810 C C . LEU E 1 110 ? 74.69400 88.69500 49.06100 1.000 250.53149 272 LEU D C 1
ATOM 6811 O O . LEU E 1 110 ? 74.93600 88.77000 50.27000 1.000 250.53149 272 LEU D O 1
ATOM 6816 N N . GLU E 1 111 ? 75.63000 88.90500 48.13400 1.000 258.51799 273 GLU D N 1
ATOM 6817 C CA . GLU E 1 111 ? 77.00700 89.18800 48.52400 1.000 258.51799 273 GLU D CA 1
ATOM 6818 C C . GLU E 1 111 ? 77.09500 90.47000 49.34300 1.000 258.51799 273 GLU D C 1
ATOM 6819 O O . GLU E 1 111 ? 77.77100 90.51800 50.37700 1.000 258.51799 273 GLU D O 1
ATOM 6825 N N . ASP E 1 112 ? 76.41100 91.52400 48.89300 1.000 256.32513 274 ASP D N 1
ATOM 6826 C CA . ASP E 1 112 ? 76.44600 92.79100 49.61800 1.000 256.32513 274 ASP D CA 1
ATOM 6827 C C . ASP E 1 112 ? 75.80600 92.65400 50.99400 1.000 256.32513 274 ASP D C 1
ATOM 6828 O O . ASP E 1 112 ? 76.34900 93.13400 51.99600 1.000 256.32513 274 ASP D O 1
ATOM 6833 N N . VAL E 1 113 ? 74.64800 91.99600 51.06200 1.000 223.14662 275 VAL D N 1
ATOM 6834 C CA . VAL E 1 113 ? 73.96700 91.83200 52.34300 1.000 223.14662 275 VAL D CA 1
ATOM 6835 C C . VAL E 1 113 ? 74.77500 90.93000 53.26700 1.000 223.14662 275 VAL D C 1
ATOM 6836 O O . VAL E 1 113 ? 74.90200 91.20200 54.46700 1.000 223.14662 275 VAL D O 1
ATOM 6840 N N . SER E 1 114 ? 75.33700 89.84600 52.72800 1.000 238.76317 276 SER D N 1
ATOM 6841 C CA . SER E 1 114 ? 76.11500 88.92500 53.54900 1.000 238.76317 276 SER D CA 1
ATOM 6842 C C . SER E 1 114 ? 77.29700 89.63800 54.19500 1.000 238.76317 276 SER D C 1
ATOM 6843 O O . SER E 1 114 ? 77.59600 89.43400 55.37700 1.000 238.76317 276 SER D O 1
ATOM 6846 N N . ARG E 1 115 ? 77.98100 90.48700 53.42700 1.000 257.21517 277 ARG D N 1
ATOM 6847 C CA . ARG E 1 115 ? 79.09300 91.25600 53.97300 1.000 257.21517 277 ARG D CA 1
ATOM 6848 C C . ARG E 1 115 ? 78.63200 92.13900 55.12600 1.000 257.21517 277 ARG D C 1
ATOM 6849 O O . ARG E 1 115 ? 79.29500 92.22400 56.16600 1.000 257.21517 277 ARG D O 1
ATOM 6857 N N . PHE E 1 116 ? 77.48600 92.80200 54.95700 1.000 211.01847 278 PHE D N 1
ATOM 6858 C CA . PHE E 1 116 ? 77.00000 93.71500 55.98600 1.000 211.01847 278 PHE D CA 1
ATOM 6859 C C . PHE E 1 116 ? 76.70800 92.97700 57.28700 1.000 211.01847 278 PHE D C 1
ATOM 6860 O O . PHE E 1 116 ? 77.11300 93.41700 58.36900 1.000 211.01847 278 PHE D O 1
ATOM 6868 N N . LEU E 1 117 ? 76.00400 91.84700 57.20200 1.000 211.74985 279 LEU D N 1
ATOM 6869 C CA . LEU E 1 117 ? 75.63100 91.11800 58.41100 1.000 211.74985 279 LEU D CA 1
ATOM 6870 C C . LEU E 1 117 ? 76.85900 90.58400 59.13900 1.000 211.74985 279 LEU D C 1
ATOM 6871 O O . LEU E 1 117 ? 76.96800 90.70600 60.36400 1.000 211.74985 279 LEU D O 1
ATOM 6876 N N . LYS E 1 118 ? 77.79900 89.98700 58.40100 1.000 239.97427 280 LYS D N 1
ATOM 6877 C CA . LYS E 1 118 ? 79.00700 89.47400 59.03800 1.000 239.97427 280 LYS D CA 1
ATOM 6878 C C . LYS E 1 118 ? 79.83100 90.59400 59.65800 1.000 239.97427 280 LYS D C 1
ATOM 6879 O O . LYS E 1 118 ? 80.37400 90.43000 60.75700 1.000 239.97427 280 LYS D O 1
ATOM 6885 N N . GLU E 1 119 ? 79.94200 91.73200 58.97300 1.000 265.16426 281 GLU D N 1
ATOM 6886 C CA . GLU E 1 119 ? 80.71800 92.84500 59.51100 1.000 265.16426 281 GLU D CA 1
ATOM 6887 C C . GLU E 1 119 ? 80.12600 93.34600 60.82300 1.000 265.16426 281 GLU D C 1
ATOM 6888 O O . GLU E 1 119 ? 80.85600 93.59700 61.78900 1.000 265.16426 281 GLU D O 1
ATOM 6894 N N . ARG E 1 120 ? 78.80300 93.49800 60.87800 1.000 220.92033 282 ARG D N 1
ATOM 6895 C CA . ARG E 1 120 ? 78.17100 94.04300 62.07600 1.000 220.92033 282 ARG D CA 1
ATOM 6896 C C . ARG E 1 120 ? 77.94900 92.96500 63.13300 1.000 220.92033 282 ARG D C 1
ATOM 6897 O O . ARG E 1 120 ? 78.48300 93.05000 64.24300 1.000 220.92033 282 ARG D O 1
ATOM 6905 N N . THR E 1 121 ? 77.16400 91.94000 62.80200 1.000 203.56065 283 THR D N 1
ATOM 6906 C CA . THR E 1 121 ? 76.79800 90.89800 63.75300 1.000 203.56065 283 THR D CA 1
ATOM 6907 C C . THR E 1 121 ? 77.58100 89.60700 63.54600 1.000 203.56065 283 THR D C 1
ATOM 6908 O O . THR E 1 121 ? 77.31600 88.61500 64.23300 1.000 203.56065 283 THR D O 1
ATOM 6912 N N . GLY E 1 122 ? 78.54000 89.59500 62.62700 1.000 221.25231 284 GLY D N 1
ATOM 6913 C CA . GLY E 1 122 ? 79.30800 88.38800 62.38000 1.000 221.25231 284 GLY D CA 1
ATOM 6914 C C . GLY E 1 122 ? 78.48000 87.22500 61.87900 1.000 221.25231 284 GLY D C 1
ATOM 6915 O O . GLY E 1 122 ? 78.69200 86.08600 62.31300 1.000 221.25231 284 GLY D O 1
ATOM 6916 N N . PHE E 1 123 ? 77.53900 87.48300 60.97500 1.000 218.13865 285 PHE D N 1
ATOM 6917 C CA . PHE E 1 123 ? 76.68300 86.45200 60.40900 1.000 218.13865 285 PHE D CA 1
ATOM 6918 C C . PHE E 1 123 ? 76.94400 86.32000 58.91500 1.000 218.13865 285 PHE D C 1
ATOM 6919 O O . PHE E 1 123 ? 77.11600 87.32200 58.21300 1.000 218.13865 285 PHE D O 1
ATOM 6927 N N . GLN E 1 124 ? 76.97400 85.07900 58.43900 1.000 238.93512 286 GLN D N 1
ATOM 6928 C CA . GLN E 1 124 ? 77.15900 84.77100 57.03100 1.000 238.93512 286 GLN D CA 1
ATOM 6929 C C . GLN E 1 124 ? 76.03100 83.86500 56.55600 1.000 238.93512 286 GLN D C 1
ATOM 6930 O O . GLN E 1 124 ? 75.49900 83.04900 57.31300 1.000 238.93512 286 GLN D O 1
ATOM 6936 N N . LEU E 1 125 ? 75.67100 84.02000 55.28700 1.000 207.54285 287 LEU D N 1
ATOM 6937 C CA . LEU E 1 125 ? 74.56300 83.29100 54.68900 1.000 207.54285 287 LEU D CA 1
ATOM 6938 C C . LEU E 1 125 ? 75.08000 82.30100 53.65500 1.000 207.54285 287 LEU D C 1
ATOM 6939 O O . LEU E 1 125 ? 75.93000 82.64100 52.82500 1.000 207.54285 287 LEU D O 1
ATOM 6944 N N . ARG E 1 126 ? 74.56500 81.07900 53.71500 1.000 236.64193 288 ARG D N 1
ATOM 6945 C CA . ARG E 1 126 ? 74.90600 80.03200 52.75300 1.000 236.64193 288 ARG D CA 1
ATOM 6946 C C . ARG E 1 126 ? 73.74300 79.84400 51.79100 1.000 236.64193 288 ARG D C 1
ATOM 6947 O O . ARG E 1 126 ? 72.65900 79.39700 52.21200 1.000 236.64193 288 ARG D O 1
ATOM 6955 N N . PRO E 1 127 ? 73.90500 80.16300 50.51100 1.000 268.54182 289 PRO D N 1
ATOM 6956 C CA . PRO E 1 127 ? 72.76800 80.08400 49.58500 1.000 268.54182 289 PRO D CA 1
ATOM 6957 C C . PRO E 1 127 ? 72.42100 78.64900 49.22700 1.000 268.54182 289 PRO D C 1
ATOM 6958 O O . PRO E 1 127 ? 72.78600 78.16300 48.15200 1.000 268.54182 289 PRO D O 1
ATOM 6962 N N . VAL E 1 128 ? 71.71600 77.96600 50.12300 1.000 272.48843 290 VAL D N 1
ATOM 6963 C CA . VAL E 1 128 ? 71.37000 76.56600 49.93700 1.000 272.48843 290 VAL D CA 1
ATOM 6964 C C . VAL E 1 128 ? 69.92900 76.47300 49.45600 1.000 272.48843 290 VAL D C 1
ATOM 6965 O O . VAL E 1 128 ? 69.09300 77.34000 49.72800 1.000 272.48843 290 VAL D O 1
ATOM 6969 N N . ALA E 1 129 ? 69.64100 75.39800 48.72800 1.000 298.64400 291 ALA D N 1
ATOM 6970 C CA . ALA E 1 129 ? 68.32000 75.17200 48.15800 1.000 298.64400 291 ALA D CA 1
ATOM 6971 C C . ALA E 1 129 ? 67.92800 73.72400 48.42300 1.000 298.64400 291 ALA D C 1
ATOM 6972 O O . ALA E 1 129 ? 68.67300 72.96000 49.04500 1.000 298.64400 291 ALA D O 1
ATOM 6974 N N . GLY E 1 130 ? 66.74600 73.34400 47.94700 1.000 308.24868 292 GLY D N 1
ATOM 6975 C CA . GLY E 1 130 ? 66.26000 71.99700 48.15400 1.000 308.24868 292 GLY D CA 1
ATOM 6976 C C . GLY E 1 130 ? 65.86000 71.74100 49.60000 1.000 308.24868 292 GLY D C 1
ATOM 6977 O O . GLY E 1 130 ? 65.66500 72.65300 50.40400 1.000 308.24868 292 GLY D O 1
ATOM 6978 N N . LEU E 1 131 ? 65.73800 70.45400 49.91600 1.000 277.52776 293 LEU D N 1
ATOM 6979 C CA . LEU E 1 131 ? 65.37800 70.04300 51.26700 1.000 277.52776 293 LEU D CA 1
ATOM 6980 C C . LEU E 1 131 ? 66.58100 70.16200 52.19600 1.000 277.52776 293 LEU D C 1
ATOM 6981 O O . LEU E 1 131 ? 67.70400 69.80300 51.82700 1.000 277.52776 293 LEU D O 1
ATOM 6986 N N . LEU E 1 132 ? 66.34500 70.67600 53.39900 1.000 248.51056 294 LEU D N 1
ATOM 6987 C CA . LEU E 1 132 ? 67.37100 70.80500 54.42700 1.000 248.51056 294 LEU D CA 1
ATOM 6988 C C . LEU E 1 132 ? 66.96800 69.96000 55.62800 1.000 248.51056 294 LEU D C 1
ATOM 6989 O O . LEU E 1 132 ? 65.86100 70.11200 56.15300 1.000 248.51056 294 LEU D O 1
ATOM 6994 N N . SER E 1 133 ? 67.86500 69.07300 56.05800 1.000 206.58131 295 SER D N 1
ATOM 6995 C CA . SER E 1 133 ? 67.59600 68.23500 57.21900 1.000 206.58131 295 SER D CA 1
ATOM 6996 C C . SER E 1 133 ? 67.66500 69.06300 58.49500 1.000 206.58131 295 SER D C 1
ATOM 6997 O O . SER E 1 133 ? 67.86600 70.28100 58.44400 1.000 206.58131 295 SER D O 1
ATOM 7000 N N . ALA E 1 134 ? 67.49000 68.41400 59.64600 1.000 172.30344 296 ALA D N 1
ATOM 7001 C CA . ALA E 1 134 ? 67.49700 69.13700 60.91300 1.000 172.30344 296 ALA D CA 1
ATOM 7002 C C . ALA E 1 134 ? 68.91800 69.35500 61.42100 1.000 172.30344 296 ALA D C 1
ATOM 7003 O O . ALA E 1 134 ? 69.31100 70.48400 61.73400 1.000 172.30344 296 ALA D O 1
ATOM 7005 N N . ARG E 1 135 ? 69.70700 68.28200 61.49800 1.000 192.31099 297 ARG D N 1
ATOM 7006 C CA . ARG E 1 135 ? 71.03200 68.37800 62.10400 1.000 192.31099 297 ARG D CA 1
ATOM 7007 C C . ARG E 1 135 ? 71.91200 69.37400 61.35800 1.000 192.31099 297 ARG D C 1
ATOM 7008 O O . ARG E 1 135 ? 72.59000 70.20300 61.97500 1.000 192.31099 297 ARG D O 1
ATOM 7016 N N . ASP E 1 136 ? 71.91200 69.31000 60.02500 1.000 198.93141 298 ASP D N 1
ATOM 7017 C CA . ASP E 1 136 ? 72.74800 70.22000 59.24800 1.000 198.93141 298 ASP D CA 1
ATOM 7018 C C . ASP E 1 136 ? 72.31800 71.66800 59.45000 1.000 198.93141 298 ASP D C 1
ATOM 7019 O O . ASP E 1 136 ? 73.15800 72.55900 59.62200 1.000 198.93141 298 ASP D O 1
ATOM 7024 N N . PHE E 1 137 ? 71.00800 71.92200 59.43300 1.000 188.01086 299 PHE D N 1
ATOM 7025 C CA . PHE E 1 137 ? 70.51900 73.28300 59.62300 1.000 188.01086 299 PHE D CA 1
ATOM 7026 C C . PHE E 1 137 ? 70.88800 73.80800 61.00400 1.000 188.01086 299 PHE D C 1
ATOM 7027 O O . PHE E 1 137 ? 71.34900 74.94700 61.14700 1.000 188.01086 299 PHE D O 1
ATOM 7035 N N . LEU E 1 138 ? 70.69300 72.98700 62.03700 1.000 171.07457 300 LEU D N 1
ATOM 7036 C CA . LEU E 1 138 ? 71.07200 73.39900 63.38400 1.000 171.07457 300 LEU D CA 1
ATOM 7037 C C . LEU E 1 138 ? 72.58100 73.56900 63.50300 1.000 171.07457 300 LEU D C 1
ATOM 7038 O O . LEU E 1 138 ? 73.05600 74.49800 64.16800 1.000 171.07457 300 LEU D O 1
ATOM 7043 N N . ALA E 1 139 ? 73.35000 72.68300 62.86800 1.000 190.03394 301 ALA D N 1
ATOM 7044 C CA . ALA E 1 139 ? 74.80300 72.80500 62.90600 1.000 190.03394 301 ALA D CA 1
ATOM 7045 C C . ALA E 1 139 ? 75.25300 74.12400 62.29400 1.000 190.03394 301 ALA D C 1
ATOM 7046 O O . ALA E 1 139 ? 76.13200 74.80600 62.83300 1.000 190.03394 301 ALA D O 1
ATOM 7048 N N . SER E 1 140 ? 74.65400 74.50400 61.16400 1.000 196.83418 302 SER D N 1
ATOM 7049 C CA . SER E 1 140 ? 74.96300 75.79600 60.56200 1.000 196.83418 302 SER D CA 1
ATOM 7050 C C . SER E 1 140 ? 74.61500 76.93200 61.51500 1.000 196.83418 302 SER D C 1
ATOM 7051 O O . SER E 1 140 ? 75.37200 77.89900 61.65700 1.000 196.83418 302 SER D O 1
ATOM 7054 N N . LEU E 1 141 ? 73.46300 76.82800 62.18200 1.000 192.51819 303 LEU D N 1
ATOM 7055 C CA . LEU E 1 141 ? 73.08400 77.83800 63.16400 1.000 192.51819 303 LEU D CA 1
ATOM 7056 C C . LEU E 1 141 ? 74.12100 77.94300 64.27300 1.000 192.51819 303 LEU D C 1
ATOM 7057 O O . LEU E 1 141 ? 74.37800 79.03400 64.79500 1.000 192.51819 303 LEU D O 1
ATOM 7062 N N . ALA E 1 142 ? 74.72600 76.81400 64.64800 1.000 196.19558 304 ALA D N 1
ATOM 7063 C CA . ALA E 1 142 ? 75.74600 76.83700 65.69100 1.000 196.19558 304 ALA D CA 1
ATOM 7064 C C . ALA E 1 142 ? 76.92800 77.70700 65.28600 1.000 196.19558 304 ALA D C 1
ATOM 7065 O O . ALA E 1 142 ? 77.43900 78.49000 66.09500 1.000 196.19558 304 ALA D O 1
ATOM 7067 N N . PHE E 1 143 ? 77.37400 77.58800 64.03600 1.000 215.15170 305 PHE D N 1
ATOM 7068 C CA . PHE E 1 143 ? 78.46100 78.40400 63.51300 1.000 215.15170 305 PHE D CA 1
ATOM 7069 C C . PHE E 1 143 ? 78.02600 79.82300 63.17200 1.000 215.15170 305 PHE D C 1
ATOM 7070 O O . PHE E 1 143 ? 78.80200 80.56700 62.56000 1.000 215.15170 305 PHE D O 1
ATOM 7078 N N . ARG E 1 144 ? 76.81300 80.21400 63.55200 1.000 197.44037 306 ARG D N 1
ATOM 7079 C CA . ARG E 1 144 ? 76.26900 81.54400 63.29900 1.000 197.44037 306 ARG D CA 1
ATOM 7080 C C . ARG E 1 144 ? 76.06600 81.82100 61.81500 1.000 197.44037 306 ARG D C 1
ATOM 7081 O O . ARG E 1 144 ? 76.01800 82.98800 61.40700 1.000 197.44037 306 ARG D O 1
ATOM 7089 N N . VAL E 1 145 ? 75.94700 80.78000 60.99600 1.000 217.12499 307 VAL D N 1
ATOM 7090 C CA . VAL E 1 145 ? 75.70300 80.91100 59.56500 1.000 217.12499 307 VAL D CA 1
ATOM 7091 C C . VAL E 1 145 ? 74.28400 80.44400 59.27500 1.000 217.12499 307 VAL D C 1
ATOM 7092 O O . VAL E 1 145 ? 73.87700 79.35800 59.70500 1.000 217.12499 307 VAL D O 1
ATOM 7096 N N . PHE E 1 146 ? 73.53400 81.26500 58.54500 1.000 220.17474 308 PHE D N 1
ATOM 7097 C CA . PHE E 1 146 ? 72.13100 81.00500 58.25600 1.000 220.17474 308 PHE D CA 1
ATOM 7098 C C . PHE E 1 146 ? 71.98100 80.55400 56.81100 1.000 220.17474 308 PHE D C 1
ATOM 7099 O O . PHE E 1 146 ? 72.35800 81.28100 55.88600 1.000 220.17474 308 PHE D O 1
ATOM 7107 N N . GLN E 1 147 ? 71.43300 79.35600 56.62500 1.000 225.16984 309 GLN D N 1
ATOM 7108 C CA . GLN E 1 147 ? 71.17300 78.84800 55.28700 1.000 225.16984 309 GLN D CA 1
ATOM 7109 C C . GLN E 1 147 ? 70.07300 79.66300 54.61900 1.000 225.16984 309 GLN D C 1
ATOM 7110 O O . GLN E 1 147 ? 69.07500 80.02300 55.25000 1.000 225.16984 309 GLN D O 1
ATOM 7116 N N . CYS E 1 148 ? 70.25500 79.95000 53.33200 1.000 253.73837 310 CYS D N 1
ATOM 7117 C CA . CYS E 1 148 ? 69.31300 80.78400 52.60200 1.000 253.73837 310 CYS D CA 1
ATOM 7118 C C . CYS E 1 148 ? 69.21000 80.29100 51.16700 1.000 253.73837 310 CYS D C 1
ATOM 7119 O O . CYS E 1 148 ? 70.09600 79.60000 50.65900 1.000 253.73837 310 CYS D O 1
ATOM 7122 N N . THR E 1 149 ? 68.10600 80.65700 50.51900 1.000 278.25988 311 THR D N 1
ATOM 7123 C CA . THR E 1 149 ? 67.85000 80.29500 49.13500 1.000 278.25988 311 THR D CA 1
ATOM 7124 C C . THR E 1 149 ? 67.76800 81.55600 48.28700 1.000 278.25988 311 THR D C 1
ATOM 7125 O O . THR E 1 149 ? 67.35200 82.61600 48.76000 1.000 278.25988 311 THR D O 1
ATOM 7129 N N . GLN E 1 150 ? 68.17000 81.42700 47.02300 1.000 304.50938 312 GLN D N 1
ATOM 7130 C CA . GLN E 1 150 ? 68.23000 82.57200 46.12200 1.000 304.50938 312 GLN D CA 1
ATOM 7131 C C . GLN E 1 150 ? 66.88600 82.88200 45.47200 1.000 304.50938 312 GLN D C 1
ATOM 7132 O O . GLN E 1 150 ? 66.53000 84.05600 45.32700 1.000 304.50938 312 GLN D O 1
ATOM 7138 N N . TYR E 1 151 ? 66.13200 81.86000 45.07700 1.000 313.77344 313 TYR D N 1
ATOM 7139 C CA . TYR E 1 151 ? 64.85700 82.09700 44.41900 1.000 313.77344 313 TYR D CA 1
ATOM 7140 C C . TYR E 1 151 ? 63.81000 82.57600 45.42200 1.000 313.77344 313 TYR D C 1
ATOM 7141 O O . TYR E 1 151 ? 63.95500 82.42300 46.63800 1.000 313.77344 313 TYR D O 1
ATOM 7150 N N . ILE E 1 152 ? 62.73900 83.16400 44.89200 1.000 319.86792 314 ILE D N 1
ATOM 7151 C CA . ILE E 1 152 ? 61.67500 83.72200 45.72000 1.000 319.86792 314 ILE D CA 1
ATOM 7152 C C . ILE E 1 152 ? 60.38800 82.93800 45.49900 1.000 319.86792 314 ILE D C 1
ATOM 7153 O O . ILE E 1 152 ? 60.34200 82.01200 44.68200 1.000 319.86792 314 ILE D O 1
ATOM 7158 N N . ARG E 1 153 ? 59.33700 83.30500 46.23100 1.000 349.92073 315 ARG D N 1
ATOM 7159 C CA . ARG E 1 153 ? 58.06100 82.60700 46.14900 1.000 349.92073 315 ARG D CA 1
ATOM 7160 C C . ARG E 1 153 ? 57.46600 82.71800 44.75000 1.000 349.92073 315 ARG D C 1
ATOM 7161 O O . ARG E 1 153 ? 57.90200 83.53600 43.93400 1.000 349.92073 315 ARG D O 1
ATOM 7169 N N . HIS E 1 154 ? 56.46100 81.89100 44.47100 1.000 360.29352 316 HIS D N 1
ATOM 7170 C CA . HIS E 1 154 ? 55.80800 81.89500 43.17100 1.000 360.29352 316 HIS D CA 1
ATOM 7171 C C . HIS E 1 154 ? 54.92700 83.12900 43.02600 1.000 360.29352 316 HIS D C 1
ATOM 7172 O O . HIS E 1 154 ? 54.27700 83.56200 43.98200 1.000 360.29352 316 HIS D O 1
ATOM 7179 N N . ALA E 1 155 ? 54.91200 83.69800 41.81900 1.000 355.98361 317 ALA D N 1
ATOM 7180 C CA . ALA E 1 155 ? 54.12000 84.89700 41.57400 1.000 355.98361 317 ALA D CA 1
ATOM 7181 C C . ALA E 1 155 ? 52.62600 84.64000 41.70500 1.000 355.98361 317 ALA D C 1
ATOM 7182 O O . ALA E 1 155 ? 51.85200 85.59600 41.82900 1.000 355.98361 317 ALA D O 1
ATOM 7184 N N . SER E 1 156 ? 52.20300 83.37400 41.68200 1.000 349.20732 318 SER D N 1
ATOM 7185 C CA . SER E 1 156 ? 50.78100 83.06400 41.77900 1.000 349.20732 318 SER D CA 1
ATOM 7186 C C . SER E 1 156 ? 50.20300 83.52100 43.11300 1.000 349.20732 318 SER D C 1
ATOM 7187 O O . SER E 1 156 ? 49.06200 83.99300 43.17400 1.000 349.20732 318 SER D O 1
ATOM 7190 N N . SER E 1 157 ? 50.97500 83.39000 44.19200 1.000 367.60487 319 SER D N 1
ATOM 7191 C CA . SER E 1 157 ? 50.53700 83.75600 45.53700 1.000 367.60487 319 SER D CA 1
ATOM 7192 C C . SER E 1 157 ? 51.55900 84.70500 46.15500 1.000 367.60487 319 SER D C 1
ATOM 7193 O O . SER E 1 157 ? 52.34600 84.31200 47.02600 1.000 367.60487 319 SER D O 1
ATOM 7196 N N . PRO E 1 158 ? 51.57800 85.96600 45.71800 1.000 356.91426 320 PRO D N 1
ATOM 7197 C CA . PRO E 1 158 ? 52.50500 86.93100 46.33000 1.000 356.91426 320 PRO D CA 1
ATOM 7198 C C . PRO E 1 158 ? 52.26400 87.14000 47.81400 1.000 356.91426 320 PRO D C 1
ATOM 7199 O O . PRO E 1 158 ? 53.22100 87.39100 48.55700 1.000 356.91426 320 PRO D O 1
ATOM 7203 N N . MET E 1 159 ? 51.01300 87.04700 48.26900 1.000 373.55783 321 MET D N 1
ATOM 7204 C CA . MET E 1 159 ? 50.71700 87.30500 49.67600 1.000 373.55783 321 MET D CA 1
ATOM 7205 C C . MET E 1 159 ? 51.41300 86.29800 50.58500 1.000 373.55783 321 MET D C 1
ATOM 7206 O O . MET E 1 159 ? 52.00200 86.67900 51.60300 1.000 373.55783 321 MET D O 1
ATOM 7211 N N . HIS E 1 160 ? 51.35800 85.01400 50.23800 1.000 359.69231 322 HIS D N 1
ATOM 7212 C CA . HIS E 1 160 ? 51.97600 83.97300 51.04500 1.000 359.69231 322 HIS D CA 1
ATOM 7213 C C . HIS E 1 160 ? 52.65000 82.95800 50.13400 1.000 359.69231 322 HIS D C 1
ATOM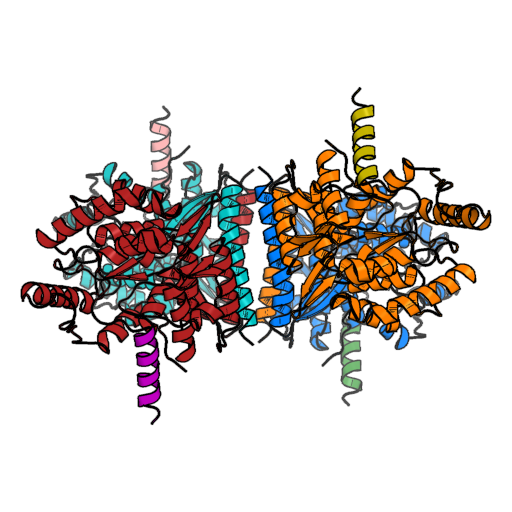 7214 O O . HIS E 1 160 ? 52.21900 82.73600 48.99900 1.000 359.69231 322 HIS D O 1
ATOM 7221 N N . SER E 1 161 ? 53.70700 82.33600 50.64800 1.000 322.56191 323 SER D N 1
ATOM 7222 C CA . SER E 1 161 ? 54.46900 81.34800 49.90900 1.000 322.56191 323 SER D CA 1
ATOM 7223 C C . SER E 1 161 ? 54.31600 79.98100 50.56200 1.000 322.56191 323 SER D C 1
ATOM 7224 O O . SER E 1 161 ? 54.55600 79.84800 51.77100 1.000 322.56191 323 SER D O 1
ATOM 7227 N N . PRO E 1 162 ? 53.92300 78.94900 49.81200 1.000 303.71711 324 PRO D N 1
ATOM 7228 C CA . PRO E 1 162 ? 53.81500 77.61300 50.42400 1.000 303.71711 324 PRO D CA 1
ATOM 7229 C C . PRO E 1 162 ? 55.12800 77.12000 51.00200 1.000 303.71711 324 PRO D C 1
ATOM 7230 O O . PRO E 1 162 ? 55.12700 76.34500 51.96700 1.000 303.71711 324 PRO D O 1
ATOM 7234 N N . GLU E 1 163 ? 56.25500 77.54900 50.43600 1.000 288.04261 325 GLU D N 1
ATOM 7235 C CA . GLU E 1 163 ? 57.56900 77.16500 50.91900 1.000 288.04261 325 GLU D CA 1
ATOM 7236 C C . GLU E 1 163 ? 58.40100 78.41500 51.17000 1.000 288.04261 325 GLU D C 1
ATOM 7237 O O . GLU E 1 163 ? 58.24600 79.41700 50.46200 1.000 288.04261 325 GLU D O 1
ATOM 7243 N N . PRO E 1 164 ? 59.28600 78.39100 52.16500 1.000 298.67193 326 PRO D N 1
ATOM 7244 C CA . PRO E 1 164 ? 60.10400 79.57700 52.44600 1.000 298.67193 326 PRO D CA 1
ATOM 7245 C C . PRO E 1 164 ? 60.97200 79.94900 51.25200 1.000 298.67193 326 PRO D C 1
ATOM 7246 O O . PRO E 1 164 ? 61.47700 79.08500 50.53200 1.000 298.67193 326 PRO D O 1
ATOM 7250 N N . ASP E 1 165 ? 61.13900 81.25200 51.04700 1.000 323.43219 327 ASP D N 1
ATOM 7251 C CA . ASP E 1 165 ? 61.94000 81.78800 49.95600 1.000 323.43219 327 ASP D CA 1
ATOM 7252 C C . ASP E 1 165 ? 62.82100 82.92600 50.47500 1.000 323.43219 327 ASP D C 1
ATOM 7253 O O . ASP E 1 165 ? 62.91300 83.17200 51.68200 1.000 323.43219 327 ASP D O 1
ATOM 7258 N N . CYS E 1 166 ? 63.47400 83.62500 49.54400 1.000 303.49638 328 CYS D N 1
ATOM 7259 C CA . CYS E 1 166 ? 64.40500 84.68300 49.92500 1.000 303.49638 328 CYS D CA 1
ATOM 7260 C C . CYS E 1 166 ? 63.69500 85.80500 50.67300 1.000 303.49638 328 CYS D C 1
ATOM 7261 O O . CYS E 1 166 ? 64.19300 86.30100 51.69000 1.000 303.49638 328 CYS D O 1
ATOM 7264 N N . CYS E 1 167 ? 62.52700 86.22300 50.18100 1.000 285.28564 329 CYS D N 1
ATOM 7265 C CA . CYS E 1 167 ? 61.82000 87.33200 50.81500 1.000 285.28564 329 CYS D CA 1
ATOM 7266 C C . CYS E 1 167 ? 61.41100 86.98200 52.24100 1.000 285.28564 329 CYS D C 1
ATOM 7267 O O . CYS E 1 167 ? 61.51400 87.81700 53.14700 1.000 285.28564 329 CYS D O 1
ATOM 7270 N N . HIS E 1 168 ? 60.94100 85.75300 52.45800 1.000 263.86625 330 HIS D N 1
ATOM 7271 C CA . HIS E 1 168 ? 60.52700 85.34600 53.79700 1.000 263.86625 330 HIS D CA 1
ATOM 7272 C C . HIS E 1 168 ? 61.68700 85.43200 54.78000 1.000 263.86625 330 HIS D C 1
ATOM 7273 O O . HIS E 1 168 ? 61.56700 86.04200 55.84900 1.000 263.86625 330 HIS D O 1
ATOM 7280 N N . GLU E 1 169 ? 62.82400 84.82600 54.43300 1.000 260.42917 331 GLU D N 1
ATOM 7281 C CA . GLU E 1 169 ? 63.98200 84.86900 55.31900 1.000 260.42917 331 GLU D CA 1
ATOM 7282 C C . GLU E 1 169 ? 64.51700 86.28800 55.46200 1.000 260.42917 331 GLU D C 1
ATOM 7283 O O . GLU E 1 169 ? 64.89000 86.71200 56.56200 1.000 260.42917 331 GLU D O 1
ATOM 7289 N N . LEU E 1 170 ? 64.56300 87.03700 54.35800 1.000 245.93222 332 LEU D N 1
ATOM 7290 C CA . LEU E 1 170 ? 65.11200 88.38800 54.40500 1.000 245.93222 332 LEU D CA 1
ATOM 7291 C C . LEU E 1 170 ? 64.29600 89.28600 55.32700 1.000 245.93222 332 LEU D C 1
ATOM 7292 O O . LEU E 1 170 ? 64.85900 90.06100 56.10900 1.000 245.93222 332 LEU D O 1
ATOM 7297 N N . LEU E 1 171 ? 62.96800 89.19800 55.25200 1.000 264.10571 333 LEU D N 1
ATOM 7298 C CA . LEU E 1 171 ? 62.11900 90.06700 56.06100 1.000 264.10571 333 LEU D CA 1
ATOM 7299 C C . LEU E 1 171 ? 61.92500 89.50400 57.46500 1.000 264.10571 333 LEU D C 1
ATOM 7300 O O . LEU E 1 171 ? 62.18900 90.18400 58.46200 1.000 264.10571 333 LEU D O 1
ATOM 7305 N N . GLY E 1 172 ? 61.45900 88.25900 57.56000 1.000 255.37217 334 GLY D N 1
ATOM 7306 C CA . GLY E 1 172 ? 61.17500 87.68500 58.86500 1.000 255.37217 334 GLY D CA 1
ATOM 7307 C C . GLY E 1 172 ? 62.41900 87.45700 59.70300 1.000 255.37217 334 GLY D C 1
ATOM 7308 O O . GLY E 1 172 ? 62.40500 87.66900 60.91800 1.000 255.37217 334 GLY D O 1
ATOM 7309 N N . HIS E 1 173 ? 63.50900 87.02200 59.07200 1.000 238.60047 335 HIS D N 1
ATOM 7310 C CA . HIS E 1 173 ? 64.68500 86.57400 59.81200 1.000 238.60047 335 HIS D CA 1
ATOM 7311 C C . HIS E 1 173 ? 65.77500 87.64200 59.88200 1.000 238.60047 335 HIS D C 1
ATOM 7312 O O . HIS E 1 173 ? 66.28400 87.94400 60.96500 1.000 238.60047 335 HIS D O 1
ATOM 7319 N N . VAL E 1 174 ? 66.13700 88.22400 58.73600 1.000 214.17182 336 VAL D N 1
ATOM 7320 C CA . VAL E 1 174 ? 67.30600 89.10400 58.68900 1.000 214.17182 336 VAL D CA 1
ATOM 7321 C C . VAL E 1 174 ? 67.23900 90.20400 59.74300 1.000 214.17182 336 VAL D C 1
ATOM 7322 O O . VAL E 1 174 ? 68.23900 90.41300 60.44800 1.000 214.17182 336 VAL D O 1
ATOM 7326 N N . PRO E 1 175 ? 66.13100 90.93100 59.90400 1.000 227.96856 337 PRO D N 1
ATOM 7327 C CA . PRO E 1 175 ? 66.09900 91.96300 60.95400 1.000 227.96856 337 PRO D CA 1
ATOM 7328 C C . PRO E 1 175 ? 66.35800 91.40900 62.34400 1.000 227.96856 337 PRO D C 1
ATOM 7329 O O . PRO E 1 175 ? 67.00800 92.07300 63.16100 1.000 227.96856 337 PRO D O 1
ATOM 7333 N N . MET E 1 176 ? 65.86800 90.20200 62.63800 1.000 267.11360 338 MET D N 1
ATOM 7334 C CA . MET E 1 176 ? 66.08600 89.62100 63.95800 1.000 267.11360 338 MET D CA 1
ATOM 7335 C C . MET E 1 176 ? 67.52400 89.14800 64.12500 1.000 267.11360 338 MET D C 1
ATOM 7336 O O . MET E 1 176 ? 68.11300 89.30100 65.20100 1.000 267.11360 338 MET D O 1
ATOM 7341 N N . LEU E 1 177 ? 68.10500 88.56700 63.07300 1.000 239.94564 339 LEU D N 1
ATOM 7342 C CA . LEU E 1 177 ? 69.48300 88.09800 63.16200 1.000 239.94564 339 LEU D CA 1
ATOM 7343 C C . LEU E 1 177 ? 70.43700 89.24800 63.45500 1.000 239.94564 339 LEU D C 1
ATOM 7344 O O . LEU E 1 177 ? 71.48700 89.05200 64.07700 1.000 239.94564 339 LEU D O 1
ATOM 7349 N N . ALA E 1 178 ? 70.08700 90.46000 63.01900 1.000 239.18233 340 ALA D N 1
ATOM 7350 C CA . ALA E 1 178 ? 70.93100 91.62200 63.26700 1.000 239.18233 340 ALA D CA 1
ATOM 7351 C C . ALA E 1 178 ? 71.03700 91.96900 64.74500 1.000 239.18233 340 ALA D C 1
ATOM 7352 O O . ALA E 1 178 ? 71.97700 92.67200 65.13100 1.000 239.18233 340 ALA D O 1
ATOM 7354 N N . ASP E 1 179 ? 70.10700 91.50100 65.57400 1.000 250.50518 341 ASP D N 1
ATOM 7355 C CA . ASP E 1 179 ? 70.14700 91.78900 67.00100 1.000 250.50518 341 ASP D CA 1
ATOM 7356 C C . ASP E 1 179 ? 71.30400 91.04000 67.64900 1.000 250.50518 341 ASP D C 1
ATOM 7357 O O . ASP E 1 179 ? 71.45400 89.82900 67.46100 1.000 250.50518 341 ASP D O 1
ATOM 7362 N N . ARG E 1 180 ? 72.11900 91.76300 68.41700 1.000 251.27916 342 ARG D N 1
ATOM 7363 C CA . ARG E 1 180 ? 73.27200 91.14000 69.05900 1.000 251.27916 342 ARG D CA 1
ATOM 7364 C C . ARG E 1 180 ? 72.83400 90.10500 70.08700 1.000 251.27916 342 ARG D C 1
ATOM 7365 O O . ARG E 1 180 ? 73.30700 88.96200 70.07400 1.000 251.27916 342 ARG D O 1
ATOM 7373 N N . THR E 1 181 ? 71.92300 90.48400 70.98600 1.000 270.57488 343 THR D N 1
ATOM 7374 C CA . THR E 1 181 ? 71.43700 89.54000 71.98700 1.000 270.57488 343 THR D CA 1
ATOM 7375 C C . THR E 1 181 ? 70.71800 88.37000 71.32800 1.000 270.57488 343 THR D C 1
ATOM 7376 O O . THR E 1 181 ? 70.92300 87.20900 71.70000 1.000 270.57488 343 THR D O 1
ATOM 7380 N N . PHE E 1 182 ? 69.86800 88.65800 70.34000 1.000 242.39894 344 PHE D N 1
ATOM 7381 C CA . PHE E 1 182 ? 69.19600 87.58600 69.61600 1.000 242.39894 344 PHE D CA 1
ATOM 7382 C C . PHE E 1 182 ? 70.19000 86.72700 68.84800 1.000 242.39894 344 PHE D C 1
ATOM 7383 O O . PHE E 1 182 ? 70.03300 85.50200 68.78400 1.000 242.39894 344 PHE D O 1
ATOM 7391 N N . ALA E 1 183 ? 71.21300 87.34800 68.25900 1.000 246.00737 345 ALA D N 1
ATOM 7392 C CA . ALA E 1 183 ? 72.22700 86.58300 67.54100 1.000 246.00737 345 ALA D CA 1
ATOM 7393 C C . ALA E 1 183 ? 72.90300 85.57800 68.46400 1.000 246.00737 345 ALA D C 1
ATOM 7394 O O . ALA E 1 183 ? 73.07700 84.40700 68.10700 1.000 246.00737 345 ALA D O 1
ATOM 7396 N N . GLN E 1 184 ? 73.29200 86.02000 69.66100 1.000 259.70244 346 GLN D N 1
ATOM 7397 C CA . GLN E 1 184 ? 73.87600 85.10100 70.63100 1.000 259.70244 346 GLN D CA 1
ATOM 7398 C C . GLN E 1 184 ? 72.86700 84.05300 71.08000 1.000 259.70244 346 GLN D C 1
ATOM 7399 O O . GLN E 1 184 ? 73.22700 82.88400 71.25800 1.000 259.70244 346 GLN D O 1
ATOM 7405 N N . PHE E 1 185 ? 71.60700 84.44900 71.27000 1.000 237.75049 347 PHE D N 1
ATOM 7406 C CA . PHE E 1 185 ? 70.57700 83.48900 71.65200 1.000 237.75049 347 PHE D CA 1
ATOM 7407 C C . PHE E 1 185 ? 70.42000 82.40800 70.59100 1.000 237.75049 347 PHE D C 1
ATOM 7408 O O . PHE E 1 185 ? 70.33100 81.21600 70.90700 1.000 237.75049 347 PHE D O 1
ATOM 7416 N N . SER E 1 186 ? 70.38700 82.80900 69.31900 1.000 228.97457 348 SER D N 1
ATOM 7417 C CA . SER E 1 186 ? 70.29700 81.83000 68.24100 1.000 228.97457 348 SER D CA 1
ATOM 7418 C C . SER E 1 186 ? 71.52700 80.93400 68.20800 1.000 228.97457 348 SER D C 1
ATOM 7419 O O . SER E 1 186 ? 71.41800 79.72300 67.98200 1.000 228.97457 348 SER D O 1
ATOM 7422 N N . GLN E 1 187 ? 72.70900 81.51100 68.43500 1.000 207.84532 349 GLN D N 1
ATOM 7423 C CA . GLN E 1 187 ? 73.93600 80.72200 68.40900 1.000 207.84532 349 GLN D CA 1
ATOM 7424 C C . GLN E 1 187 ? 73.90900 79.63100 69.47200 1.000 207.84532 349 GLN D C 1
ATOM 7425 O O . GLN E 1 187 ? 74.29700 78.48600 69.21300 1.000 207.84532 349 GLN D O 1
ATOM 7431 N N . ASP E 1 188 ? 73.44800 79.96800 70.67800 1.000 234.10601 350 ASP D N 1
ATOM 7432 C CA . ASP E 1 188 ? 73.37400 78.97100 71.74100 1.000 234.10601 350 ASP D CA 1
ATOM 7433 C C . ASP E 1 188 ? 72.50500 77.79200 71.32600 1.000 234.10601 350 ASP D C 1
ATOM 7434 O O . ASP E 1 188 ? 72.80600 76.63900 71.65900 1.000 234.10601 350 ASP D O 1
ATOM 7439 N N . ILE E 1 189 ? 71.42000 78.06000 70.59800 1.000 212.64828 351 ILE D N 1
ATOM 7440 C CA . ILE E 1 189 ? 70.55000 76.98300 70.13100 1.000 212.64828 351 ILE D CA 1
ATOM 7441 C C . ILE E 1 189 ? 71.32600 76.03800 69.22400 1.000 212.64828 351 ILE D C 1
ATOM 7442 O O . ILE E 1 189 ? 71.22000 74.81000 69.33400 1.000 212.64828 351 ILE D O 1
ATOM 7447 N N . GLY E 1 190 ? 72.11800 76.59900 68.31000 1.000 214.48269 352 GLY D N 1
ATOM 7448 C CA . GLY E 1 190 ? 72.90100 75.76100 67.41600 1.000 214.48269 352 GLY D CA 1
ATOM 7449 C C . GLY E 1 190 ? 73.88100 74.87600 68.16100 1.000 214.48269 352 GLY D C 1
ATOM 7450 O O . GLY E 1 190 ? 74.01000 73.68400 67.86900 1.000 214.48269 352 GLY D O 1
ATOM 7451 N N . LEU E 1 191 ? 74.58400 75.44800 69.14000 1.000 229.21087 353 LEU D N 1
ATOM 7452 C CA . LEU E 1 191 ? 75.53000 74.66800 69.93000 1.000 229.21087 353 LEU D CA 1
ATOM 7453 C C . LEU E 1 191 ? 74.81900 73.54200 70.67100 1.000 229.21087 353 LEU D C 1
ATOM 7454 O O . LEU E 1 191 ? 75.29000 72.39900 70.69800 1.000 229.21087 353 LEU D O 1
ATOM 7459 N N . ALA E 1 192 ? 73.67200 73.85200 71.27800 1.000 227.41344 354 ALA D N 1
ATOM 7460 C CA . ALA E 1 192 ? 72.89400 72.82200 71.95700 1.000 227.41344 354 ALA D CA 1
ATOM 7461 C C . ALA E 1 192 ? 72.40800 71.76600 70.97400 1.000 227.41344 354 ALA D C 1
ATOM 7462 O O . ALA E 1 192 ? 72.39000 70.57100 71.29100 1.000 227.41344 354 ALA D O 1
ATOM 7464 N N . SER E 1 193 ? 72.01000 72.18900 69.77300 1.000 222.01518 355 SER D N 1
ATOM 7465 C CA . SER E 1 193 ? 71.51800 71.24000 68.78100 1.000 222.01518 355 SER D CA 1
ATOM 7466 C C . SER E 1 193 ? 72.59800 70.23900 68.38800 1.000 222.01518 355 SER D C 1
ATOM 7467 O O . SER E 1 193 ? 72.29900 69.07600 68.09400 1.000 222.01518 355 SER D O 1
ATOM 7470 N N . LEU E 1 194 ? 73.85600 70.67200 68.37500 1.000 208.31344 356 LEU D N 1
ATOM 7471 C CA . LEU E 1 194 ? 74.94800 69.78100 68.00400 1.000 208.31344 356 LEU D CA 1
ATOM 7472 C C . LEU E 1 194 ? 74.98900 68.57800 68.93700 1.000 208.31344 356 LEU D C 1
ATOM 7473 O O . LEU E 1 194 ? 74.91300 68.72000 70.16100 1.000 208.31344 356 LEU D O 1
ATOM 7478 N N . GLY E 1 195 ? 75.10600 67.38800 68.35200 1.000 212.66959 357 GLY D N 1
ATOM 7479 C CA . GLY E 1 195 ? 75.16900 66.16200 69.11700 1.000 212.66959 357 GLY D CA 1
ATOM 7480 C C . GLY E 1 195 ? 73.86300 65.70900 69.72800 1.000 212.66959 357 GLY D C 1
ATOM 7481 O O . GLY E 1 195 ? 73.85100 64.69300 70.43300 1.000 212.66959 357 GLY D O 1
ATOM 7482 N N . ALA E 1 196 ? 72.76500 66.42000 69.48500 1.000 237.81703 358 ALA D N 1
ATOM 7483 C CA . ALA E 1 196 ? 71.48000 66.02600 70.04400 1.000 237.81703 358 ALA D CA 1
ATOM 7484 C C . ALA E 1 196 ? 70.98500 64.73900 69.39600 1.000 237.81703 358 ALA D C 1
ATOM 7485 O O . ALA E 1 196 ? 71.16300 64.52000 68.19500 1.000 237.81703 358 ALA D O 1
ATOM 7487 N N . SER E 1 197 ? 70.35800 63.88600 70.20100 1.000 265.37119 359 SER D N 1
ATOM 7488 C CA . SER E 1 197 ? 69.83500 62.62800 69.69500 1.000 265.37119 359 SER D CA 1
ATOM 7489 C C . SER E 1 197 ? 68.65400 62.88000 68.75800 1.000 265.37119 359 SER D C 1
ATOM 7490 O O . SER E 1 197 ? 68.22600 64.01600 68.53700 1.000 265.37119 359 SER D O 1
ATOM 7493 N N . ASP E 1 198 ? 68.12200 61.78800 68.20200 1.000 286.13770 360 ASP D N 1
ATOM 7494 C CA . ASP E 1 198 ? 67.00000 61.90300 67.27600 1.000 286.13770 360 ASP D CA 1
ATOM 7495 C C . ASP E 1 198 ? 65.82700 62.62600 67.92200 1.000 286.13770 360 ASP D C 1
ATOM 7496 O O . ASP E 1 198 ? 65.29600 63.59300 67.36200 1.000 286.13770 360 ASP D O 1
ATOM 7501 N N . GLU E 1 199 ? 65.40900 62.17500 69.10600 1.000 273.35159 361 GLU D N 1
ATOM 7502 C CA . GLU E 1 199 ? 64.34000 62.86200 69.82100 1.000 273.35159 361 GLU D CA 1
ATOM 7503 C C . GLU E 1 199 ? 64.77900 64.25400 70.25700 1.000 273.35159 361 GLU D C 1
ATOM 7504 O O . GLU E 1 199 ? 64.00300 65.21300 70.17700 1.000 273.35159 361 GLU D O 1
ATOM 7510 N N . GLU E 1 200 ? 66.02500 64.38300 70.72100 1.000 249.89420 362 GLU D N 1
ATOM 7511 C CA . GLU E 1 200 ? 66.52800 65.68800 71.14000 1.000 249.89420 362 GLU D CA 1
ATOM 7512 C C . GLU E 1 200 ? 66.55700 66.67700 69.98300 1.000 249.89420 362 GLU D C 1
ATOM 7513 O O . GLU E 1 200 ? 66.20900 67.84900 70.16500 1.000 249.89420 362 GLU D O 1
ATOM 7519 N N . ILE E 1 201 ? 66.96700 66.23000 68.79400 1.000 250.84193 363 ILE D N 1
ATOM 7520 C CA . ILE E 1 201 ? 66.95900 67.11100 67.62900 1.000 250.84193 363 ILE D CA 1
ATOM 7521 C C . ILE E 1 201 ? 65.55800 67.66300 67.40100 1.000 250.84193 363 ILE D C 1
ATOM 7522 O O . ILE E 1 201 ? 65.37400 68.86000 67.14800 1.000 250.84193 363 ILE D O 1
ATOM 7527 N N . GLU E 1 202 ? 64.54900 66.79500 67.48500 1.000 260.29952 364 GLU D N 1
ATOM 7528 C CA . GLU E 1 202 ? 63.17000 67.25200 67.36000 1.000 260.29952 364 GLU D CA 1
ATOM 7529 C C . GLU E 1 202 ? 62.81100 68.22700 68.47400 1.000 260.29952 364 GLU D C 1
ATOM 7530 O O . GLU E 1 202 ? 62.20200 69.27200 68.22200 1.000 260.29952 364 GLU D O 1
ATOM 7536 N N . LYS E 1 203 ? 63.19000 67.90600 69.71300 1.000 256.59291 365 LYS D N 1
ATOM 7537 C CA . LYS E 1 203 ? 62.84500 68.76400 70.84300 1.000 256.59291 365 LYS D CA 1
ATOM 7538 C C . LYS E 1 203 ? 63.43400 70.15900 70.67700 1.000 256.59291 365 LYS D C 1
ATOM 7539 O O . LYS E 1 203 ? 62.72000 71.16400 70.77600 1.000 256.59291 365 LYS D O 1
ATOM 7545 N N . LEU E 1 204 ? 64.74200 70.24200 70.42800 1.000 244.48329 366 LEU D N 1
ATOM 7546 C CA . LEU E 1 204 ? 65.37000 71.54500 70.23700 1.000 244.48329 366 LEU D CA 1
ATOM 7547 C C . LEU E 1 204 ? 64.82400 72.24000 68.99600 1.000 244.48329 366 LEU D C 1
ATOM 7548 O O . LEU E 1 204 ? 64.58400 73.45300 69.01000 1.000 244.48329 366 LEU D O 1
ATOM 7553 N N . SER E 1 205 ? 64.61900 71.48500 67.91400 1.000 268.14494 367 SER D N 1
ATOM 7554 C CA . SER E 1 205 ? 64.07300 72.07400 66.69600 1.000 268.14494 367 SER D CA 1
ATOM 7555 C C . SER E 1 205 ? 62.66300 72.60400 66.92400 1.000 268.14494 367 SER D C 1
ATOM 7556 O O . SER E 1 205 ? 62.26900 73.61500 66.33200 1.000 268.14494 367 SER D O 1
ATOM 7559 N N . THR E 1 206 ? 61.88800 71.93500 67.78100 1.000 263.68814 368 THR D N 1
ATOM 7560 C CA . THR E 1 206 ? 60.52400 72.38200 68.04400 1.000 263.68814 368 THR D CA 1
ATOM 7561 C C . THR E 1 206 ? 60.50600 73.79300 68.61500 1.000 263.68814 368 THR D C 1
ATOM 7562 O O . THR E 1 206 ? 59.63700 74.60100 68.26800 1.000 263.68814 368 THR D O 1
ATOM 7566 N N . LEU E 1 207 ? 61.45800 74.11000 69.49500 1.000 256.64959 369 LEU D N 1
ATOM 7567 C CA . LEU E 1 207 ? 61.50900 75.45000 70.06700 1.000 256.64959 369 LEU D CA 1
ATOM 7568 C C . LEU E 1 207 ? 61.74500 76.49900 68.98800 1.000 256.64959 369 LEU D C 1
ATOM 7569 O O . LEU E 1 207 ? 61.15300 77.58400 69.02600 1.000 256.64959 369 LEU D O 1
ATOM 7574 N N . TYR E 1 208 ? 62.60300 76.19100 68.01400 1.000 238.22142 370 TYR D N 1
ATOM 7575 C CA . TYR E 1 208 ? 62.88800 77.14300 66.94500 1.000 238.22142 370 TYR D CA 1
ATOM 7576 C C . TYR E 1 208 ? 61.61800 77.52500 66.19500 1.000 238.22142 370 TYR D C 1
ATOM 7577 O O . TYR E 1 208 ? 61.35200 78.71000 65.96100 1.000 238.22142 370 TYR D O 1
ATOM 7586 N N . TRP E 1 209 ? 60.81700 76.53000 65.80900 1.000 247.81692 371 TRP D N 1
ATOM 7587 C CA . TRP E 1 209 ? 59.59600 76.81700 65.06400 1.000 247.81692 371 TRP D CA 1
ATOM 7588 C C . TRP E 1 209 ? 58.62400 77.64100 65.90000 1.000 247.81692 371 TRP D C 1
ATOM 7589 O O . TRP E 1 209 ? 57.98900 78.57200 65.39000 1.000 247.81692 371 TRP D O 1
ATOM 7600 N N . PHE E 1 210 ? 58.49700 77.31700 67.18500 1.000 272.71610 372 PHE D N 1
ATOM 7601 C CA . PHE E 1 210 ? 57.60800 78.04300 68.08200 1.000 272.71610 372 PHE D CA 1
ATOM 7602 C C . PHE E 1 210 ? 58.23200 79.30700 68.65700 1.000 272.71610 372 PHE D C 1
ATOM 7603 O O . PHE E 1 210 ? 57.53100 80.06700 69.33300 1.000 272.71610 372 PHE D O 1
ATOM 7611 N N . THR E 1 211 ? 59.51900 79.55100 68.42100 1.000 257.34794 373 THR D N 1
ATOM 7612 C CA . THR E 1 211 ? 60.19100 80.72700 68.96000 1.000 257.34794 373 THR D CA 1
ATOM 7613 C C . THR E 1 211 ? 60.74700 81.63800 67.87800 1.000 257.34794 373 THR D C 1
ATOM 7614 O O . THR E 1 211 ? 60.51100 82.85100 67.91500 1.000 257.34794 373 THR D O 1
ATOM 7618 N N . VAL E 1 212 ? 61.47900 81.09000 66.91000 1.000 246.46149 374 VAL D N 1
ATOM 7619 C CA . VAL E 1 212 ? 62.10800 81.92400 65.88900 1.000 246.46149 374 VAL D CA 1
ATOM 7620 C C . VAL E 1 212 ? 61.10800 82.29000 64.80000 1.000 246.46149 374 VAL D C 1
ATOM 7621 O O . VAL E 1 212 ? 60.90900 83.46900 64.48600 1.000 246.46149 374 VAL D O 1
ATOM 7625 N N . GLU E 1 213 ? 60.46500 81.28300 64.20500 1.000 264.80337 375 GLU D N 1
ATOM 7626 C CA . GLU E 1 213 ? 59.48400 81.55900 63.16200 1.000 264.80337 375 GLU D CA 1
ATOM 7627 C C . GLU E 1 213 ? 58.28200 82.31800 63.70900 1.000 264.80337 375 GLU D C 1
ATOM 7628 O O . GLU E 1 213 ? 57.72900 83.18100 63.01900 1.000 264.80337 375 GLU D O 1
ATOM 7634 N N . PHE E 1 214 ? 57.87000 82.01600 64.93800 1.000 265.89470 376 PHE D N 1
ATOM 7635 C CA . PHE E 1 214 ? 56.74200 82.68900 65.57600 1.000 265.89470 376 PHE D CA 1
ATOM 7636 C C . PHE E 1 214 ? 57.13500 82.99000 67.01400 1.000 265.89470 376 PHE D C 1
ATOM 7637 O O . PHE E 1 214 ? 57.45100 82.07200 67.77600 1.000 265.89470 376 PHE D O 1
ATOM 7645 N N . GLY E 1 215 ? 57.12200 84.26700 67.38400 1.000 291.85355 377 GLY D N 1
ATOM 7646 C CA . GLY E 1 215 ? 57.49900 84.65900 68.72700 1.000 291.85355 377 GLY D CA 1
ATOM 7647 C C . GLY E 1 215 ? 56.87900 85.98200 69.10300 1.000 291.85355 377 GLY D C 1
ATOM 7648 O O . GLY E 1 215 ? 56.61100 86.82900 68.24500 1.000 291.85355 377 GLY D O 1
ATOM 7649 N N . LEU E 1 216 ? 56.65100 86.16100 70.40100 1.000 287.44002 378 LEU D N 1
ATOM 7650 C CA . LEU E 1 216 ? 56.09900 87.38700 70.95200 1.000 287.44002 378 LEU D CA 1
ATOM 7651 C C . LEU E 1 216 ? 56.97800 87.87700 72.09400 1.000 287.44002 378 LEU D C 1
ATOM 7652 O O . LEU E 1 216 ? 57.67300 87.09700 72.75000 1.000 287.44002 378 LEU D O 1
ATOM 7657 N N . CYS E 1 217 ? 56.93800 89.18600 72.32700 1.000 320.24820 379 CYS D N 1
ATOM 7658 C CA . CYS E 1 217 ? 57.72400 89.79600 73.38800 1.000 320.24820 379 CYS D CA 1
ATOM 7659 C C . CYS E 1 217 ? 56.99600 91.03200 73.89500 1.000 320.24820 379 CYS D C 1
ATOM 7660 O O . CYS E 1 217 ? 56.14600 91.60700 73.21000 1.000 320.24820 379 CYS D O 1
ATOM 7663 N N . LYS E 1 218 ? 57.34100 91.43600 75.11600 1.000 331.16164 380 LYS D N 1
ATOM 7664 C CA . LYS E 1 218 ? 56.75500 92.60800 75.76000 1.000 331.16164 380 LYS D CA 1
ATOM 7665 C C . LYS E 1 218 ? 57.87500 93.58700 76.08300 1.000 331.16164 380 LYS D C 1
ATOM 7666 O O . LYS E 1 218 ? 58.62300 93.38300 77.04400 1.000 331.16164 380 LYS D O 1
ATOM 7672 N N . GLN E 1 219 ? 57.98900 94.64500 75.28300 1.000 370.72708 381 GLN D N 1
ATOM 7673 C CA . GLN E 1 219 ? 59.00500 95.66400 75.48600 1.000 370.72708 381 GLN D CA 1
ATOM 7674 C C . GLN E 1 219 ? 58.37400 97.04000 75.33300 1.000 370.72708 381 GLN D C 1
ATOM 7675 O O . GLN E 1 219 ? 57.42400 97.22200 74.56800 1.000 370.72708 381 GLN D O 1
ATOM 7681 N N . ASN E 1 220 ? 58.91300 98.00700 76.07300 1.000 408.42916 382 ASN D N 1
ATOM 7682 C CA . ASN E 1 220 ? 58.43600 99.38700 76.05400 1.000 408.42916 382 ASN D CA 1
ATOM 7683 C C . ASN E 1 220 ? 56.99300 99.50600 76.53400 1.000 408.42916 382 ASN D C 1
ATOM 7684 O O . ASN E 1 220 ? 56.33800 100.52700 76.30000 1.000 408.42916 382 ASN D O 1
ATOM 7689 N N . GLY E 1 221 ? 56.48600 98.48200 77.21600 1.000 376.90107 383 GLY D N 1
ATOM 7690 C CA . GLY E 1 221 ? 55.12300 98.49300 77.70600 1.000 376.90107 383 GLY D CA 1
ATOM 7691 C C . GLY E 1 221 ? 54.07800 97.98500 76.73900 1.000 376.90107 383 GLY D C 1
ATOM 7692 O O . GLY E 1 221 ? 52.88800 98.01900 77.07000 1.000 376.90107 383 GLY D O 1
ATOM 7693 N N . GLU E 1 222 ? 54.47500 97.51900 75.55700 1.000 374.90903 384 GLU D N 1
ATOM 7694 C CA . GLU E 1 222 ? 53.54400 96.96400 74.58600 1.000 374.90903 384 GLU D CA 1
ATOM 7695 C C . GLU E 1 222 ? 54.07900 95.63700 74.06800 1.000 374.90903 384 GLU D C 1
ATOM 7696 O O . GLU E 1 222 ? 55.29000 95.40100 74.04800 1.000 374.90903 384 GLU D O 1
ATOM 7702 N N . VAL E 1 223 ? 53.16100 94.77500 73.64700 1.000 332.80016 385 VAL D N 1
ATOM 7703 C CA . VAL E 1 223 ? 53.49800 93.44700 73.15000 1.000 332.80016 385 VAL D CA 1
ATOM 7704 C C . VAL E 1 223 ? 53.74100 93.51900 71.65000 1.000 332.80016 385 VAL D C 1
ATOM 7705 O O . VAL E 1 223 ? 52.94000 94.08700 70.89900 1.000 332.80016 385 VAL D O 1
ATOM 7709 N N . LYS E 1 224 ? 54.85700 92.94200 71.21100 1.000 303.47432 386 LYS D N 1
ATOM 7710 C CA . LYS E 1 224 ? 55.21800 92.91100 69.80300 1.000 303.47432 386 LYS D CA 1
ATOM 7711 C C . LYS E 1 224 ? 55.68300 91.50700 69.44200 1.000 303.47432 386 LYS D C 1
ATOM 7712 O O . LYS E 1 224 ? 56.14000 90.74000 70.29400 1.000 303.47432 386 LYS D O 1
ATOM 7718 N N . ALA E 1 225 ? 55.55900 91.17600 68.16100 1.000 287.83136 387 ALA D N 1
ATOM 7719 C CA . ALA E 1 225 ? 55.91900 89.86400 67.64400 1.000 287.83136 387 ALA D CA 1
ATOM 7720 C C . ALA E 1 225 ? 57.24200 89.94200 66.89500 1.000 287.83136 387 ALA D C 1
ATOM 7721 O O . ALA E 1 225 ? 57.43400 90.81500 66.04300 1.000 287.83136 387 ALA D O 1
ATOM 7723 N N . TYR E 1 226 ? 58.15100 89.02100 67.21900 1.000 269.83492 388 TYR D N 1
ATOM 7724 C CA . TYR E 1 226 ? 59.45200 88.95100 66.57100 1.000 269.83492 388 TYR D CA 1
ATOM 7725 C C . TYR E 1 226 ? 59.63200 87.73300 65.67800 1.000 269.83492 388 TYR D C 1
ATOM 7726 O O . TYR E 1 226 ? 60.61800 87.68100 64.93500 1.000 269.83492 388 TYR D O 1
ATOM 7735 N N . GLY E 1 227 ? 58.72600 86.76000 65.72800 1.000 272.78605 389 GLY D N 1
ATOM 7736 C CA . GLY E 1 227 ? 58.88200 85.58000 64.89700 1.000 272.78605 389 GLY D CA 1
ATOM 7737 C C . GLY E 1 227 ? 58.90900 85.94100 63.42200 1.000 272.78605 389 GLY D C 1
ATOM 7738 O O . GLY E 1 227 ? 58.18000 86.82400 62.96200 1.000 272.78605 389 GLY D O 1
ATOM 7739 N N . ALA E 1 228 ? 59.76400 85.24200 62.67100 1.000 243.88831 390 ALA D N 1
ATOM 7740 C CA . ALA E 1 228 ? 59.87700 85.51000 61.24200 1.000 243.88831 390 ALA D CA 1
ATOM 7741 C C . ALA E 1 228 ? 58.55500 85.26000 60.52800 1.000 243.88831 390 ALA D C 1
ATOM 7742 O O . ALA E 1 228 ? 58.14500 86.04900 59.66900 1.000 243.88831 390 ALA D O 1
ATOM 7744 N N . GLY E 1 229 ? 57.87200 84.16600 60.87100 1.000 273.94388 391 GLY D N 1
ATOM 7745 C CA . GLY E 1 229 ? 56.59200 83.88300 60.24300 1.000 273.94388 391 GLY D CA 1
ATOM 7746 C C . GLY E 1 229 ? 55.55300 84.94900 60.52800 1.000 273.94388 391 GLY D C 1
ATOM 7747 O O . GLY E 1 229 ? 54.77900 85.32800 59.64600 1.000 273.94388 391 GLY D O 1
ATOM 7748 N N . LEU E 1 230 ? 55.52100 85.44900 61.76600 1.000 298.53932 392 LEU D N 1
ATOM 7749 C CA . LEU E 1 230 ? 54.55000 86.47900 62.12000 1.000 298.53932 392 LEU D CA 1
ATOM 7750 C C . LEU E 1 230 ? 54.76500 87.74400 61.29900 1.000 298.53932 392 LEU D C 1
ATOM 7751 O O . LEU E 1 230 ? 53.80100 88.35400 60.82100 1.000 298.53932 392 LEU D O 1
ATOM 7756 N N . LEU E 1 231 ? 56.02000 88.15100 61.12300 1.000 301.31752 393 LEU D N 1
ATOM 7757 C CA . LEU E 1 231 ? 56.34600 89.34700 60.35600 1.000 301.31752 393 LEU D CA 1
ATOM 7758 C C . LEU E 1 231 ? 56.46400 89.08200 58.86100 1.000 301.31752 393 LEU D C 1
ATOM 7759 O O . LEU E 1 231 ? 56.71500 90.02400 58.10100 1.000 301.31752 393 LEU D O 1
ATOM 7764 N N . SER E 1 232 ? 56.29000 87.83600 58.42200 1.000 280.47904 394 SER D N 1
ATOM 7765 C CA . SER E 1 232 ? 56.39400 87.49000 57.01000 1.000 280.47904 394 SER D CA 1
ATOM 7766 C C . SER E 1 232 ? 55.04700 87.40500 56.30900 1.000 280.47904 394 SER D C 1
ATOM 7767 O O . SER E 1 232 ? 54.96200 87.71600 55.11700 1.000 280.47904 394 SER D O 1
ATOM 7770 N N . SER E 1 233 ? 53.99600 86.99300 57.01300 1.000 278.61376 395 SER D N 1
ATOM 7771 C CA . SER E 1 233 ? 52.66400 86.86400 56.43700 1.000 278.61376 395 SER D CA 1
ATOM 7772 C C . SER E 1 233 ? 51.82100 88.06200 56.85600 1.000 278.61376 395 SER D C 1
ATOM 7773 O O . SER E 1 233 ? 51.64600 88.31400 58.05400 1.000 278.61376 395 SER D O 1
ATOM 7776 N N . TYR E 1 234 ? 51.30300 88.79800 55.87100 1.000 276.02651 396 TYR D N 1
ATOM 7777 C CA . TYR E 1 234 ? 50.47100 89.95600 56.17800 1.000 276.02651 396 TYR D CA 1
ATOM 7778 C C . TYR E 1 234 ? 49.22500 89.54000 56.94900 1.000 276.02651 396 TYR D C 1
ATOM 7779 O O . TYR E 1 234 ? 48.85200 90.17600 57.94200 1.000 276.02651 396 TYR D O 1
ATOM 7788 N N . GLY E 1 235 ? 48.56600 88.46800 56.50500 1.000 282.26971 397 GLY D N 1
ATOM 7789 C CA . GLY E 1 235 ? 47.40600 87.97600 57.23100 1.000 282.26971 397 GLY D CA 1
ATOM 7790 C C . GLY E 1 235 ? 47.76100 87.49700 58.62500 1.000 282.26971 397 GLY D C 1
ATOM 7791 O O . GLY E 1 235 ? 47.06600 87.80100 59.59700 1.000 282.26971 397 GLY D O 1
ATOM 7792 N N . GLU E 1 236 ? 48.85400 86.73900 58.74000 1.000 289.48343 398 GLU D N 1
ATOM 7793 C CA . GLU E 1 236 ? 49.29400 86.27400 60.05000 1.000 289.48343 398 GLU D CA 1
ATOM 7794 C C . GLU E 1 236 ? 49.81300 87.42000 60.90700 1.000 289.48343 398 GLU D C 1
ATOM 7795 O O . GLU E 1 236 ? 49.77300 87.33800 62.14000 1.000 289.48343 398 GLU D O 1
ATOM 7801 N N . LEU E 1 237 ? 50.30100 88.49100 60.27900 1.000 280.81192 399 LEU D N 1
ATOM 7802 C CA . LEU E 1 237 ? 50.79100 89.63600 61.03900 1.000 280.81192 399 LEU D CA 1
ATOM 7803 C C . LEU E 1 237 ? 49.68000 90.23500 61.89200 1.000 280.81192 399 LEU D C 1
ATOM 7804 O O . LEU E 1 237 ? 49.88800 90.56300 63.06600 1.000 280.81192 399 LEU D O 1
ATOM 7809 N N . LEU E 1 238 ? 48.48800 90.39100 61.31400 1.000 293.47161 400 LEU D N 1
ATOM 7810 C CA . LEU E 1 238 ? 47.34900 90.86400 62.09300 1.000 293.47161 400 LEU D CA 1
ATOM 7811 C C . LEU E 1 238 ? 46.81800 89.77100 63.01100 1.000 293.47161 400 LEU D C 1
ATOM 7812 O O . LEU E 1 238 ? 46.39900 90.04800 64.14100 1.000 293.47161 400 LEU D O 1
ATOM 7817 N N . HIS E 1 239 ? 46.82800 88.52100 62.54200 1.000 309.57746 401 HIS D N 1
ATOM 7818 C CA . HIS E 1 239 ? 46.29600 87.42100 63.34000 1.000 309.57746 401 HIS D CA 1
ATOM 7819 C C . HIS E 1 239 ? 47.12900 87.18200 64.59300 1.000 309.57746 401 HIS D C 1
ATOM 7820 O O . HIS E 1 239 ? 46.57900 86.90500 65.66500 1.000 309.57746 401 HIS D O 1
ATOM 7827 N N . CYS E 1 240 ? 48.45600 87.28000 64.48200 1.000 307.76489 402 CYS D N 1
ATOM 7828 C CA . CYS E 1 240 ? 49.31500 86.96300 65.61900 1.000 307.76489 402 CYS D CA 1
ATOM 7829 C C . CYS E 1 240 ? 49.00300 87.86000 66.81000 1.000 307.76489 402 CYS D C 1
ATOM 7830 O O . CYS E 1 240 ? 48.90300 87.38900 67.94900 1.000 307.76489 402 CYS D O 1
ATOM 7833 N N . LEU E 1 241 ? 48.84600 89.16300 66.56700 1.000 330.72686 403 LEU D N 1
ATOM 7834 C CA . LEU E 1 241 ? 48.49600 90.08500 67.63900 1.000 330.72686 403 LEU D CA 1
ATOM 7835 C C . LEU E 1 241 ? 47.02200 90.01600 68.01100 1.000 330.72686 403 LEU D C 1
ATOM 7836 O O . LEU E 1 241 ? 46.64300 90.50600 69.08000 1.000 330.72686 403 LEU D O 1
ATOM 7841 N N . SER E 1 242 ? 46.18900 89.42000 67.16200 1.000 343.94264 404 SER D N 1
ATOM 7842 C CA . SER E 1 242 ? 44.77400 89.29400 67.46900 1.000 343.94264 404 SER D CA 1
ATOM 7843 C C . SER E 1 242 ? 44.56800 88.35800 68.65600 1.000 343.94264 404 SER D C 1
ATOM 7844 O O . SER E 1 242 ? 45.35700 87.44300 68.90900 1.000 343.94264 404 SER D O 1
ATOM 7847 N N . GLU E 1 243 ? 43.48500 88.59800 69.39200 1.000 330.85047 405 GLU D N 1
ATOM 7848 C CA . GLU E 1 243 ? 43.16600 87.80100 70.56800 1.000 330.85047 405 GLU D CA 1
ATOM 7849 C C . GLU E 1 243 ? 42.55700 86.44800 70.22700 1.000 330.85047 405 GLU D C 1
ATOM 7850 O O . GLU E 1 243 ? 42.46000 85.59100 71.11100 1.000 330.85047 405 GLU D O 1
ATOM 7856 N N . GLU E 1 244 ? 42.15000 86.23400 68.97700 1.000 323.81065 406 GLU D N 1
ATOM 7857 C CA . GLU E 1 244 ? 41.56300 84.94900 68.60500 1.000 323.81065 406 GLU D CA 1
ATOM 7858 C C . GLU E 1 244 ? 42.52500 83.79000 68.82100 1.000 323.81065 406 GLU D C 1
ATOM 7859 O O . GLU E 1 244 ? 42.13200 82.79700 69.45800 1.000 323.81065 406 GLU D O 1
ATOM 7865 N N . PRO E 1 245 ? 43.76300 83.83400 68.33600 1.000 319.88541 407 PRO D N 1
ATOM 7866 C CA . PRO E 1 245 ? 44.69200 82.73000 68.59500 1.000 319.88541 407 PRO D CA 1
ATOM 7867 C C . PRO E 1 245 ? 45.08600 82.66300 70.06100 1.000 319.88541 407 PRO D C 1
ATOM 7868 O O . PRO E 1 245 ? 45.14100 83.67600 70.76400 1.000 319.88541 407 PRO D O 1
ATOM 7872 N N . GLU E 1 246 ? 45.36400 81.44600 70.51900 1.000 296.18250 408 GLU D N 1
ATOM 7873 C CA . GLU E 1 246 ? 45.78500 81.24600 71.89800 1.000 296.18250 408 GLU D CA 1
ATOM 7874 C C . GLU E 1 246 ? 47.16700 81.84600 72.12300 1.000 296.18250 408 GLU D C 1
ATOM 7875 O O . GLU E 1 246 ? 48.06700 81.70600 71.29200 1.000 296.18250 408 GLU D O 1
ATOM 7881 N N . ILE E 1 247 ? 47.32900 82.52100 73.25800 1.000 277.41326 409 ILE D N 1
ATOM 7882 C CA . ILE E 1 247 ? 48.59400 83.13400 73.64100 1.000 277.41326 409 ILE D CA 1
ATOM 7883 C C . ILE E 1 247 ? 48.96400 82.64500 75.03300 1.000 277.41326 409 ILE D C 1
ATOM 7884 O O . ILE E 1 247 ? 48.14500 82.69300 75.95700 1.000 277.41326 409 ILE D O 1
ATOM 7889 N N . ARG E 1 248 ? 50.20000 82.17400 75.18100 1.000 282.11027 410 ARG D N 1
ATOM 7890 C CA . ARG E 1 248 ? 50.67300 81.63400 76.44700 1.000 282.11027 410 ARG D CA 1
ATOM 7891 C C . ARG E 1 248 ? 52.11200 82.06900 76.67600 1.000 282.11027 410 ARG D C 1
ATOM 7892 O O . ARG E 1 248 ? 52.84800 82.38000 75.73600 1.000 282.11027 410 ARG D O 1
ATOM 7900 N N . ALA E 1 249 ? 52.50900 82.08300 77.94600 1.000 302.55197 411 ALA D N 1
ATOM 7901 C CA . ALA E 1 249 ? 53.87800 82.43300 78.29200 1.000 302.55197 411 ALA D CA 1
ATOM 7902 C C . ALA E 1 249 ? 54.85000 81.41500 77.70800 1.000 302.55197 411 ALA D C 1
ATOM 7903 O O . ALA E 1 249 ? 54.55300 80.22000 77.63100 1.000 302.55197 411 ALA D O 1
ATOM 7905 N N . PHE E 1 250 ? 56.01700 81.90000 77.29000 1.000 279.73965 412 PHE D N 1
ATOM 7906 C CA . PHE E 1 250 ? 57.01700 81.02800 76.68900 1.000 279.73965 412 PHE D CA 1
ATOM 7907 C C . PHE E 1 250 ? 57.40300 79.90600 77.64300 1.000 279.73965 412 PHE D C 1
ATOM 7908 O O . PHE E 1 250 ? 57.65000 80.13200 78.83100 1.000 279.73965 412 PHE D O 1
ATOM 7916 N N . ASP E 1 251 ? 57.45700 78.68600 77.11200 1.000 285.41799 413 ASP D N 1
ATOM 7917 C CA . ASP E 1 251 ? 57.86000 77.52100 77.88800 1.000 285.41799 413 ASP D CA 1
ATOM 7918 C C . ASP E 1 251 ? 58.61600 76.54200 76.99800 1.000 285.41799 413 ASP D C 1
ATOM 7919 O O . ASP E 1 251 ? 58.08000 76.08500 75.98000 1.000 285.41799 413 ASP D O 1
ATOM 7924 N N . PRO E 1 252 ? 59.85900 76.19900 77.34300 1.000 247.82965 414 PRO D N 1
ATOM 7925 C CA . PRO E 1 252 ? 60.62900 75.26900 76.50500 1.000 247.82965 414 PRO D CA 1
ATOM 7926 C C . PRO E 1 252 ? 59.92800 73.93400 76.31600 1.000 247.82965 414 PRO D C 1
ATOM 7927 O O . PRO E 1 252 ? 59.72600 73.48500 75.18300 1.000 247.82965 414 PRO D O 1
ATOM 7931 N N . GLU E 1 253 ? 59.55200 73.29100 77.42300 1.000 274.69487 415 GLU D N 1
ATOM 7932 C CA . GLU E 1 253 ? 58.90000 71.98800 77.33800 1.000 274.69487 415 GLU D CA 1
ATOM 7933 C C . GLU E 1 253 ? 57.57000 72.08100 76.60200 1.000 274.69487 415 GLU D C 1
ATOM 7934 O O . GLU E 1 253 ? 57.25000 71.23200 75.76200 1.000 274.69487 415 GLU D O 1
ATOM 7940 N N . ALA E 1 254 ? 56.77700 73.11200 76.90300 1.000 294.46338 416 ALA D N 1
ATOM 7941 C CA . ALA E 1 254 ? 55.46000 73.23300 76.28700 1.000 294.46338 416 ALA D CA 1
ATOM 7942 C C . ALA E 1 254 ? 55.56900 73.36200 74.77300 1.000 294.46338 416 ALA D C 1
ATOM 7943 O O . ALA E 1 254 ? 54.83600 72.70400 74.02600 1.000 294.46338 416 ALA D O 1
ATOM 7945 N N . ALA E 1 255 ? 56.48700 74.20800 74.30000 1.000 287.73070 417 ALA D N 1
ATOM 7946 C CA . ALA E 1 255 ? 56.65700 74.38400 72.86200 1.000 287.73070 417 ALA D CA 1
ATOM 7947 C C . ALA E 1 255 ? 57.14800 73.10800 72.19200 1.000 287.73070 417 ALA D C 1
ATOM 7948 O O . ALA E 1 255 ? 56.68900 72.76500 71.09700 1.000 287.73070 417 ALA D O 1
ATOM 7950 N N . ALA E 1 256 ? 58.07500 72.39100 72.83100 1.000 275.23729 418 ALA D N 1
ATOM 7951 C CA . ALA E 1 256 ? 58.64900 71.19100 72.23500 1.000 275.23729 418 ALA D CA 1
ATOM 7952 C C . ALA E 1 256 ? 57.66100 70.03700 72.14100 1.000 275.23729 418 ALA D C 1
ATOM 7953 O O . ALA E 1 256 ? 57.96200 69.04600 71.46800 1.000 275.23729 418 ALA D O 1
ATOM 7955 N N . VAL E 1 257 ? 56.50400 70.13400 72.79300 1.000 285.83112 419 VAL D N 1
ATOM 7956 C CA . VAL E 1 257 ? 55.52900 69.04900 72.78900 1.000 285.83112 419 VAL D CA 1
ATOM 7957 C C . VAL E 1 257 ? 54.18100 69.56100 72.29700 1.000 285.83112 419 VAL D C 1
ATOM 7958 O O . VAL E 1 257 ? 53.29500 68.77300 71.94800 1.000 285.83112 419 VAL D O 1
ATOM 7962 N N . GLN E 1 258 ? 54.01800 70.87800 72.26600 1.000 302.68500 420 GLN D N 1
ATOM 7963 C CA . GLN E 1 258 ? 52.74800 71.45700 71.85400 1.000 302.68500 420 GLN D CA 1
ATOM 7964 C C . GLN E 1 258 ? 52.44100 71.06100 70.41300 1.000 302.68500 420 GLN D C 1
ATOM 7965 O O . GLN E 1 258 ? 53.31800 71.16600 69.54500 1.000 302.68500 420 GLN D O 1
ATOM 7971 N N . PRO E 1 259 ? 51.22300 70.60300 70.11700 1.000 311.03752 421 PRO D N 1
ATOM 7972 C CA . PRO E 1 259 ? 50.90800 70.17900 68.74600 1.000 311.03752 421 PRO D CA 1
ATOM 7973 C C . PRO E 1 259 ? 50.99700 71.32300 67.75100 1.000 311.03752 421 PRO D C 1
ATOM 7974 O O . PRO E 1 259 ? 50.79000 72.48700 68.10700 1.000 311.03752 421 PRO D O 1
ATOM 7978 N N . TYR E 1 260 ? 51.30200 71.00000 66.49900 1.000 304.75160 422 TYR D N 1
ATOM 7979 C CA . TYR E 1 260 ? 51.51600 71.98600 65.45000 1.000 304.75160 422 TYR D CA 1
ATOM 7980 C C . TYR E 1 260 ? 50.58600 71.68900 64.27200 1.000 304.75160 422 TYR D C 1
ATOM 7981 O O . TYR E 1 260 ? 49.90200 70.66100 64.23400 1.000 304.75160 422 TYR D O 1
ATOM 7990 N N . GLN E 1 261 ? 50.56600 72.60300 63.30300 1.000 313.38697 423 GLN D N 1
ATOM 7991 C CA . GLN E 1 261 ? 49.77700 72.42600 62.09300 1.000 313.38697 423 GLN D CA 1
ATOM 7992 C C . GLN E 1 261 ? 50.53300 73.02000 60.91300 1.000 313.38697 423 GLN D C 1
ATOM 7993 O O . GLN E 1 261 ? 51.38600 73.89600 61.08000 1.000 313.38697 423 GLN D O 1
ATOM 7999 N N . ASP E 1 262 ? 50.20900 72.53600 59.71600 1.000 329.03817 424 ASP D N 1
ATOM 8000 C CA . ASP E 1 262 ? 50.87800 72.95100 58.49300 1.000 329.03817 424 ASP D CA 1
ATOM 8001 C C . ASP E 1 262 ? 49.86000 73.45400 57.47600 1.000 329.03817 424 ASP D C 1
ATOM 8002 O O . ASP E 1 262 ? 48.70000 73.03200 57.47000 1.000 329.03817 424 ASP D O 1
ATOM 8007 N N . GLN E 1 263 ? 50.31300 74.36500 56.61300 1.000 334.45616 425 GLN D N 1
ATOM 8008 C CA . GLN E 1 263 ? 49.46300 74.96500 55.58200 1.000 334.45616 425 GLN D CA 1
ATOM 8009 C C . GLN E 1 263 ? 48.26900 75.69300 56.19200 1.000 334.45616 425 GLN D C 1
ATOM 8010 O O . GLN E 1 263 ? 47.22500 75.84800 55.55300 1.000 334.45616 425 GLN D O 1
ATOM 8016 N N . THR E 1 264 ? 48.41800 76.15400 57.43200 1.000 326.28279 426 THR D N 1
ATOM 8017 C CA . THR E 1 264 ? 47.34600 76.85800 58.11900 1.000 326.28279 426 THR D CA 1
ATOM 8018 C C . THR E 1 264 ? 47.94800 77.83800 59.11300 1.000 326.28279 426 THR D C 1
ATOM 8019 O O . THR E 1 264 ? 49.10500 77.70800 59.52300 1.000 326.28279 426 THR D O 1
ATOM 8023 N N . TYR E 1 265 ? 47.14500 78.82700 59.49900 1.000 286.14537 427 TYR D N 1
ATOM 8024 C CA . TYR E 1 265 ? 47.58900 79.81100 60.47100 1.000 286.14537 427 TYR D CA 1
ATOM 8025 C C . TYR E 1 265 ? 47.87400 79.14100 61.81500 1.000 286.14537 427 TYR D C 1
ATOM 8026 O O . TYR E 1 265 ? 47.55200 77.97300 62.04600 1.000 286.14537 427 TYR D O 1
ATOM 8035 N N . GLN E 1 266 ? 48.49300 79.90500 62.70900 1.000 288.38241 428 GLN D N 1
ATOM 8036 C CA . GLN E 1 266 ? 48.88800 79.42200 64.02300 1.000 288.38241 428 GLN D CA 1
ATOM 8037 C C . GLN E 1 266 ? 47.99600 80.03600 65.09300 1.000 288.38241 428 GLN D C 1
ATOM 8038 O O . GLN E 1 266 ? 47.73600 81.24300 65.08000 1.000 288.38241 428 GLN D O 1
ATOM 8044 N N . SER E 1 267 ? 47.52500 79.19500 66.01600 1.000 305.28587 429 SER D N 1
ATOM 8045 C CA . SER E 1 267 ? 46.68200 79.64400 67.11300 1.000 305.28587 429 SER D CA 1
ATOM 8046 C C . SER E 1 267 ? 47.36500 79.58400 68.47000 1.000 305.28587 429 SER D C 1
ATOM 8047 O O . SER E 1 267 ? 46.88300 80.21800 69.41300 1.000 305.28587 429 SER D O 1
ATOM 8050 N N . VAL E 1 268 ? 48.46600 78.84900 68.59300 1.000 291.34920 430 VAL D N 1
ATOM 8051 C CA . VAL E 1 268 ? 49.20900 78.73800 69.84200 1.000 291.34920 430 VAL D CA 1
ATOM 8052 C C . VAL E 1 268 ? 50.45300 79.60800 69.72900 1.000 291.34920 430 VAL D C 1
ATOM 8053 O O . VAL E 1 268 ? 51.24500 79.45400 68.79200 1.000 291.34920 430 VAL D O 1
ATOM 8057 N N . TYR E 1 269 ? 50.62500 80.52000 70.68200 1.000 287.07270 431 TYR D N 1
ATOM 8058 C CA . TYR E 1 269 ? 51.74400 81.44800 70.68000 1.000 287.07270 431 TYR D CA 1
ATOM 8059 C C . TYR E 1 269 ? 52.44400 81.42500 72.03000 1.000 287.07270 431 TYR D C 1
ATOM 8060 O O . TYR E 1 269 ? 51.81100 81.25400 73.07600 1.000 287.07270 431 TYR D O 1
ATOM 8069 N N . PHE E 1 270 ? 53.76300 81.59700 71.99200 1.000 285.03718 432 PHE D N 1
ATOM 8070 C CA . PHE E 1 270 ? 54.58700 81.71000 73.18700 1.000 285.03718 432 PHE D CA 1
ATOM 8071 C C . PHE E 1 270 ? 55.19000 83.10600 73.23200 1.000 285.03718 432 PHE D C 1
ATOM 8072 O O . PHE E 1 270 ? 55.75000 83.57600 72.23600 1.000 285.03718 432 PHE D O 1
ATOM 8080 N N . VAL E 1 271 ? 55.07300 83.76300 74.38200 1.000 283.85011 433 VAL D N 1
ATOM 8081 C CA . VAL E 1 271 ? 55.53600 85.13300 74.56100 1.000 283.85011 433 VAL D CA 1
ATOM 8082 C C . VAL E 1 271 ? 56.58300 85.15900 75.66300 1.000 283.85011 433 VAL D C 1
ATOM 8083 O O . VAL E 1 271 ? 56.37500 84.60000 76.74600 1.000 283.85011 433 VAL D O 1
ATOM 8087 N N . SER E 1 272 ? 57.71100 85.80600 75.38100 1.000 265.98264 434 SER D N 1
ATOM 8088 C CA . SER E 1 272 ? 58.80100 85.96300 76.33700 1.000 265.98264 434 SER D CA 1
ATOM 8089 C C . SER E 1 272 ? 58.94000 87.44100 76.67000 1.000 265.98264 434 SER D C 1
ATOM 8090 O O . SER E 1 272 ? 59.01100 88.28000 75.76500 1.000 265.98264 434 SER D O 1
ATOM 8093 N N . GLU E 1 273 ? 58.97900 87.75700 77.96600 1.000 304.97479 435 GLU D N 1
ATOM 8094 C CA . GLU E 1 273 ? 59.09200 89.15100 78.38200 1.000 304.97479 435 GLU D CA 1
ATOM 8095 C C . GLU E 1 273 ? 60.36500 89.78300 77.83300 1.000 304.97479 435 GLU D C 1
ATOM 8096 O O . GLU E 1 273 ? 60.34400 90.91000 77.32400 1.000 304.97479 435 GLU D O 1
ATOM 8102 N N . SER E 1 274 ? 61.48500 89.07000 77.92600 1.000 268.32119 436 SER D N 1
ATOM 8103 C CA . SER E 1 274 ? 62.76000 89.54000 77.40900 1.000 268.32119 436 SER D CA 1
ATOM 8104 C C . SER E 1 274 ? 63.49600 88.38800 76.74100 1.000 268.32119 436 SER D C 1
ATOM 8105 O O . SER E 1 274 ? 63.29800 87.22000 77.08500 1.000 268.32119 436 SER D O 1
ATOM 8108 N N . PHE E 1 275 ? 64.35300 88.73300 75.77800 1.000 237.41973 437 PHE D N 1
ATOM 8109 C CA . PHE E 1 275 ? 65.12100 87.71200 75.07500 1.000 237.41973 437 PHE D CA 1
ATOM 8110 C C . PHE E 1 275 ? 66.05700 86.97800 76.02600 1.000 237.41973 437 PHE D C 1
ATOM 8111 O O . PHE E 1 275 ? 66.26600 85.76700 75.89500 1.000 237.41973 437 PHE D O 1
ATOM 8119 N N . SER E 1 276 ? 66.63100 87.69800 76.99300 1.000 254.53733 438 SER D N 1
ATOM 8120 C CA . SER E 1 276 ? 67.52800 87.06300 77.95100 1.000 254.53733 438 SER D CA 1
ATOM 8121 C C . SER E 1 276 ? 66.82800 85.95100 78.72000 1.000 254.53733 438 SER D C 1
ATOM 8122 O O . SER E 1 276 ? 67.44400 84.92000 79.01700 1.000 254.53733 438 SER D O 1
ATOM 8125 N N . ASP E 1 277 ? 65.54700 86.13500 79.04700 1.000 287.83519 439 ASP D N 1
ATOM 8126 C CA . ASP E 1 277 ? 64.80300 85.08700 79.73700 1.000 287.83519 439 ASP D CA 1
ATOM 8127 C C . ASP E 1 277 ? 64.75500 83.81600 78.89800 1.000 287.83519 439 ASP D C 1
ATOM 8128 O O . ASP E 1 277 ? 64.90400 82.70700 79.41900 1.000 287.83519 439 ASP D O 1
ATOM 8133 N N . ALA E 1 278 ? 64.53600 83.95800 77.59100 1.000 270.86449 440 ALA D N 1
ATOM 8134 C CA . ALA E 1 278 ? 64.61500 82.80300 76.70600 1.000 270.86449 440 ALA D CA 1
ATOM 8135 C C . ALA E 1 278 ? 66.02000 82.21300 76.71100 1.000 270.86449 440 ALA D C 1
ATOM 8136 O O . ALA E 1 278 ? 66.20100 80.99300 76.77000 1.000 270.86449 440 ALA D O 1
ATOM 8138 N N . LYS E 1 279 ? 67.03300 83.08100 76.66700 1.000 252.31756 441 LYS D N 1
ATOM 8139 C CA . LYS E 1 279 ? 68.41700 82.63700 76.55900 1.000 252.31756 441 LYS D CA 1
ATOM 8140 C C . LYS E 1 279 ? 68.79500 81.67900 77.68300 1.000 252.31756 441 LYS D C 1
ATOM 8141 O O . LYS E 1 279 ? 69.14600 80.51900 77.44100 1.000 252.31756 441 LYS D O 1
ATOM 8147 N N . ASP E 1 280 ? 68.72200 82.15700 78.92600 1.000 267.68416 442 ASP D N 1
ATOM 8148 C CA . ASP E 1 280 ? 69.15200 81.33900 80.05400 1.000 267.68416 442 ASP D CA 1
ATOM 8149 C C . ASP E 1 280 ? 68.27000 80.10600 80.21500 1.000 267.68416 442 ASP D C 1
ATOM 8150 O O . ASP E 1 280 ? 68.76500 79.02400 80.55200 1.000 267.68416 442 ASP D O 1
ATOM 8155 N N . LYS E 1 281 ? 66.96500 80.24600 79.97100 1.000 270.38499 443 LYS D N 1
ATOM 8156 C CA . LYS E 1 281 ? 66.07100 79.09900 80.09000 1.000 270.38499 443 LYS D CA 1
ATOM 8157 C C . LYS E 1 281 ? 66.47300 77.98500 79.13100 1.000 270.38499 443 LYS D C 1
ATOM 8158 O O . LYS E 1 281 ? 66.49700 76.80900 79.51000 1.000 270.38499 443 LYS D O 1
ATOM 8164 N N . LEU E 1 282 ? 66.79300 78.33400 77.88300 1.000 257.76641 444 LEU D N 1
ATOM 8165 C CA . LEU E 1 282 ? 67.26800 77.32400 76.94300 1.000 257.76641 444 LEU D CA 1
ATOM 8166 C C . LEU E 1 282 ? 68.58600 76.71900 77.40700 1.000 257.76641 444 LEU D C 1
ATOM 8167 O O . LEU E 1 282 ? 68.78200 75.50100 77.31900 1.000 257.76641 444 LEU D O 1
ATOM 8172 N N . ARG E 1 283 ? 69.50200 77.55200 77.90600 1.000 239.72360 445 ARG D N 1
ATOM 8173 C CA . ARG E 1 283 ? 70.77000 77.03600 78.40800 1.000 239.72360 445 ARG D CA 1
ATOM 8174 C C . ARG E 1 283 ? 70.54100 76.07500 79.56700 1.000 239.72360 445 ARG D C 1
ATOM 8175 O O . ARG E 1 283 ? 71.16800 75.01200 79.64300 1.000 239.72360 445 ARG D O 1
ATOM 8183 N N . SER E 1 284 ? 69.63900 76.43400 80.48200 1.000 233.25723 446 SER D N 1
ATOM 8184 C CA . SER E 1 284 ? 69.24800 75.49800 81.52900 1.000 233.25723 446 SER D CA 1
ATOM 8185 C C . SER E 1 284 ? 68.58900 74.26300 80.92900 1.000 233.25723 446 SER D C 1
ATOM 8186 O O . SER E 1 284 ? 68.85100 73.13500 81.36300 1.000 233.25723 446 SER D O 1
ATOM 8189 N N . TYR E 1 285 ? 67.73100 74.46000 79.92700 1.000 240.31381 447 TYR D N 1
ATOM 8190 C CA . TYR E 1 285 ? 67.12700 73.32700 79.23600 1.000 240.31381 447 TYR D CA 1
ATOM 8191 C C . TYR E 1 285 ? 68.19500 72.47000 78.56900 1.000 240.31381 447 TYR D C 1
ATOM 8192 O O . TYR E 1 285 ? 68.14800 71.23600 78.63100 1.000 240.31381 447 TYR D O 1
ATOM 8201 N N . ALA E 1 286 ? 69.17300 73.11200 77.92700 1.000 216.64472 448 ALA D N 1
ATOM 8202 C CA . ALA E 1 286 ? 70.27000 72.36600 77.32100 1.000 216.64472 448 ALA D CA 1
ATOM 8203 C C . ALA E 1 286 ? 71.04700 71.58500 78.37200 1.000 216.64472 448 ALA D C 1
ATOM 8204 O O . ALA E 1 286 ? 71.40200 70.42000 78.15500 1.000 216.64472 448 ALA D O 1
ATOM 8206 N N . SER E 1 287 ? 71.31600 72.20700 79.52100 1.000 215.36413 449 SER D N 1
ATOM 8207 C CA . SER E 1 287 ? 71.96600 71.49100 80.61300 1.000 215.36413 449 SER D CA 1
ATOM 8208 C C . SER E 1 287 ? 71.11400 70.31200 81.06200 1.000 215.36413 449 SER D C 1
ATOM 8209 O O . SER E 1 287 ? 71.63000 69.22700 81.35300 1.000 215.36413 449 SER D O 1
ATOM 8212 N N . ARG E 1 288 ? 69.79500 70.51000 81.12200 1.000 241.44486 450 ARG D N 1
ATOM 8213 C CA . ARG E 1 288 ? 68.89800 69.40500 81.43500 1.000 241.44486 450 ARG D CA 1
ATOM 8214 C C . ARG E 1 288 ? 68.97700 68.30900 80.38000 1.000 241.44486 450 ARG D C 1
ATOM 8215 O O . ARG E 1 288 ? 68.87500 67.12300 80.71200 1.000 241.44486 450 ARG D O 1
ATOM 8223 N N . ILE E 1 289 ? 69.16000 68.68200 79.11500 1.000 200.72919 451 ILE D N 1
ATOM 8224 C CA . ILE E 1 289 ? 69.29100 67.71400 78.03300 1.000 200.72919 451 ILE D CA 1
ATOM 8225 C C . ILE E 1 289 ? 70.56600 66.90700 78.23900 1.000 200.72919 451 ILE D C 1
ATOM 8226 O O . ILE E 1 289 ? 71.66500 67.46800 78.29800 1.000 200.72919 451 ILE D O 1
ATOM 8231 N N . GLN E 1 290 ? 70.42500 65.58900 78.35600 1.000 221.32341 452 GLN D N 1
ATOM 8232 C CA . GLN E 1 290 ? 71.58100 64.73100 78.58300 1.000 221.32341 452 GLN D CA 1
ATOM 8233 C C . GLN E 1 290 ? 72.52700 64.77800 77.38900 1.000 221.32341 452 GLN D C 1
ATOM 8234 O O . GLN E 1 290 ? 72.09500 64.73800 76.23400 1.000 221.32341 452 GLN D O 1
ATOM 8240 N N . ARG E 1 291 ? 73.82700 64.87300 77.67600 1.000 214.70422 453 ARG D N 1
ATOM 8241 C CA . ARG E 1 291 ? 74.85800 64.84200 76.65400 1.000 214.70422 453 ARG D CA 1
ATOM 8242 C C . ARG E 1 291 ? 76.15000 64.36700 77.30000 1.000 214.70422 453 ARG D C 1
ATOM 8243 O O . ARG E 1 291 ? 76.49900 64.84200 78.39100 1.000 214.70422 453 ARG D O 1
ATOM 8251 N N . PRO E 1 292 ? 76.87700 63.44500 76.66200 1.000 243.44091 454 PRO D N 1
ATOM 8252 C CA . PRO E 1 292 ? 78.13400 62.95500 77.24700 1.000 243.44091 454 PRO D CA 1
ATOM 8253 C C . PRO E 1 292 ? 79.24100 63.99600 77.29600 1.000 243.44091 454 PRO D C 1
ATOM 8254 O O . PRO E 1 292 ? 80.34500 63.67500 77.75200 1.000 243.44091 454 PRO D O 1
ATOM 8258 N N . PHE E 1 293 ? 78.99100 65.21800 76.84900 1.000 223.58720 455 PHE D N 1
ATOM 8259 C CA . PHE E 1 293 ? 80.01200 66.26000 76.78400 1.000 223.58720 455 PHE D CA 1
ATOM 8260 C C . PHE E 1 293 ? 79.30100 67.59600 76.59200 1.000 223.58720 455 PHE D C 1
ATOM 8261 O O . PHE E 1 293 ? 78.07000 67.68000 76.67300 1.000 223.58720 455 PHE D O 1
ATOM 8269 N N . SER E 1 294 ? 80.08000 68.64600 76.34500 1.000 207.50677 456 SER D N 1
ATOM 8270 C CA . SER E 1 294 ? 79.54400 69.97000 76.06200 1.000 207.50677 456 SER D CA 1
ATOM 8271 C C . SER E 1 294 ? 80.16500 70.45900 74.75900 1.000 207.50677 456 SER D C 1
ATOM 8272 O O . SER E 1 294 ? 80.88500 69.72400 74.07600 1.000 207.50677 456 SER D O 1
ATOM 8275 N N . VAL E 1 295 ? 79.88800 71.71500 74.41100 1.000 205.80616 457 VAL D N 1
ATOM 8276 C CA . VAL E 1 295 ? 80.37100 72.29400 73.16300 1.000 205.80616 457 VAL D CA 1
ATOM 8277 C C . VAL E 1 295 ? 80.71000 73.75700 73.40100 1.000 205.80616 457 VAL D C 1
ATOM 8278 O O . VAL E 1 295 ? 80.03800 74.45300 74.16700 1.000 205.80616 457 VAL D O 1
ATOM 8282 N N . LYS E 1 296 ? 81.76500 74.22100 72.73400 1.000 216.64181 458 LYS D N 1
ATOM 8283 C CA . LYS E 1 296 ? 82.20200 75.60600 72.81100 1.000 216.64181 458 LYS D CA 1
ATOM 8284 C C . LYS E 1 296 ? 82.56500 76.10500 71.42000 1.000 216.64181 458 LYS D C 1
ATOM 8285 O O . LYS E 1 296 ? 82.94200 75.32600 70.54000 1.000 216.64181 458 LYS D O 1
ATOM 8291 N N . PHE E 1 297 ? 82.44700 77.41700 71.23100 1.000 219.20594 459 PHE D N 1
ATOM 8292 C CA . PHE E 1 297 ? 82.75000 78.07100 69.96600 1.000 219.20594 459 PHE D CA 1
ATOM 8293 C C . PHE E 1 297 ? 83.90700 79.03800 70.16000 1.000 219.20594 459 PHE D C 1
ATOM 8294 O O . PHE E 1 297 ? 83.96200 79.75100 71.16800 1.000 219.20594 459 PHE D O 1
ATOM 8302 N N . ASP E 1 298 ? 84.82800 79.06100 69.19400 1.000 232.55117 460 ASP D N 1
ATOM 8303 C CA . ASP E 1 298 ? 85.97500 79.95700 69.23800 1.000 232.55117 460 ASP D CA 1
ATOM 8304 C C . ASP E 1 298 ? 85.86800 80.96800 68.10400 1.000 232.55117 460 ASP D C 1
ATOM 8305 O O . ASP E 1 298 ? 86.16600 80.63100 66.94900 1.000 232.55117 460 ASP D O 1
ATOM 8310 N N . PRO E 1 299 ? 85.45200 82.20900 68.37100 1.000 204.00029 461 PRO D N 1
ATOM 8311 C CA . PRO E 1 299 ? 85.38200 83.20500 67.29000 1.000 204.00029 461 PRO D CA 1
ATOM 8312 C C . PRO E 1 299 ? 86.72600 83.51000 66.65500 1.000 204.00029 461 PRO D C 1
ATOM 8313 O O . PRO E 1 299 ? 86.76000 83.89100 65.47900 1.000 204.00029 461 PRO D O 1
ATOM 8317 N N . TYR E 1 300 ? 87.83100 83.36000 67.39000 1.000 224.19693 462 TYR D N 1
ATOM 8318 C CA . TYR E 1 300 ? 89.14100 83.66300 66.82200 1.000 224.19693 462 TYR D CA 1
ATOM 8319 C C . TYR E 1 300 ? 89.44900 82.78300 65.61900 1.000 224.19693 462 TYR D C 1
ATOM 8320 O O . TYR E 1 300 ? 90.18100 83.20300 64.71500 1.000 224.19693 462 TYR D O 1
ATOM 8329 N N . THR E 1 301 ? 88.90400 81.56600 65.58600 1.000 235.25890 463 THR D N 1
ATOM 8330 C CA . THR E 1 301 ? 89.12500 80.65100 64.47400 1.000 235.25890 463 THR D CA 1
ATOM 8331 C C . THR E 1 301 ? 87.82400 80.11000 63.89400 1.000 235.25890 463 THR D C 1
ATOM 8332 O O . THR E 1 301 ? 87.86700 79.29200 62.96700 1.000 235.25890 463 THR D O 1
ATOM 8336 N N . LEU E 1 302 ? 86.67300 80.54500 64.40400 1.000 201.96470 464 LEU D N 1
ATOM 8337 C CA . LEU E 1 302 ? 85.37700 80.07100 63.92500 1.000 201.96470 464 LEU D CA 1
ATOM 8338 C C . LEU E 1 302 ? 85.31100 78.54600 63.97000 1.000 201.96470 464 LEU D C 1
ATOM 8339 O O . LEU E 1 302 ? 84.78500 77.89000 63.06800 1.000 201.96470 464 LEU D O 1
ATOM 8344 N N . ALA E 1 303 ? 85.85600 77.98200 65.04100 1.000 212.12614 465 ALA D N 1
ATOM 8345 C CA . ALA E 1 303 ? 85.91600 76.54200 65.23400 1.000 212.12614 465 ALA D CA 1
ATOM 8346 C C . ALA E 1 303 ? 85.09000 76.13900 66.44700 1.000 212.12614 465 ALA D C 1
ATOM 8347 O O . ALA E 1 303 ? 84.79200 76.94800 67.33000 1.000 212.12614 465 ALA D O 1
ATOM 8349 N N . ILE E 1 304 ? 84.72200 74.86100 66.48100 1.000 225.09692 466 ILE D N 1
ATOM 8350 C CA . ILE E 1 304 ? 83.93600 74.29000 67.56700 1.000 225.09692 466 ILE D CA 1
ATOM 8351 C C . ILE E 1 304 ? 84.74700 73.17500 68.20800 1.000 225.09692 466 ILE D C 1
ATOM 8352 O O . ILE E 1 304 ? 85.24800 72.28600 67.51000 1.000 225.09692 466 ILE D O 1
ATOM 8357 N N . ASP E 1 305 ? 84.87400 73.22100 69.53100 1.000 232.68710 467 ASP D N 1
ATOM 8358 C CA . ASP E 1 305 ? 85.65500 72.25100 70.28400 1.000 232.68710 467 ASP D CA 1
ATOM 8359 C C . ASP E 1 305 ? 84.75100 71.52500 71.26900 1.000 232.68710 467 ASP D C 1
ATOM 8360 O O . ASP E 1 305 ? 83.96300 72.15800 71.98000 1.000 232.68710 467 ASP D O 1
ATOM 8365 N N . VAL E 1 306 ? 84.86700 70.19600 71.30600 1.000 228.84683 468 VAL D N 1
ATOM 8366 C CA . VAL E 1 306 ? 84.06200 69.41500 72.23300 1.000 228.84683 468 VAL D CA 1
ATOM 8367 C C . VAL E 1 306 ? 84.48900 69.72300 73.66400 1.000 228.84683 468 VAL D C 1
ATOM 8368 O O . VAL E 1 306 ? 85.64200 70.08200 73.93400 1.000 228.84683 468 VAL D O 1
ATOM 8372 N N . LEU E 1 307 ? 83.54500 69.57900 74.59400 1.000 209.00556 469 LEU D N 1
ATOM 8373 C CA . LEU E 1 307 ? 83.77600 69.84500 76.01300 1.000 209.00556 469 LEU D CA 1
ATOM 8374 C C . LEU E 1 307 ? 83.45400 68.56600 76.78000 1.000 209.00556 469 LEU D C 1
ATOM 8375 O O . LEU E 1 307 ? 82.32200 68.36600 77.22700 1.000 209.00556 469 LEU D O 1
ATOM 8380 N N . ASP E 1 308 ? 84.45600 67.69800 76.92600 1.000 212.17473 470 ASP D N 1
ATOM 8381 C CA . ASP E 1 308 ? 84.28700 66.42600 77.61000 1.000 212.17473 470 ASP D CA 1
ATOM 8382 C C . ASP E 1 308 ? 85.31500 66.16900 78.70200 1.000 212.17473 470 ASP D C 1
ATOM 8383 O O . ASP E 1 308 ? 85.12100 65.24400 79.49800 1.000 212.17473 470 ASP D O 1
ATOM 8388 N N . SER E 1 309 ? 86.39000 66.94700 78.76700 1.000 193.92382 471 SER D N 1
ATOM 8389 C CA . SER E 1 309 ? 87.43000 66.74300 79.76100 1.000 193.92382 471 SER D CA 1
ATOM 8390 C C . SER E 1 309 ? 87.78900 68.06200 80.42700 1.000 193.92382 471 SER D C 1
ATOM 8391 O O . SER E 1 309 ? 87.66300 69.12800 79.81700 1.000 193.92382 471 SER D O 1
ATOM 8394 N N . PRO E 1 310 ? 88.24000 68.01700 81.68200 1.000 189.67607 472 PRO D N 1
ATOM 8395 C CA . PRO E 1 310 ? 88.64500 69.26200 82.35400 1.000 189.67607 472 PRO D CA 1
ATOM 8396 C C . PRO E 1 310 ? 89.76100 69.99700 81.63600 1.000 189.67607 472 PRO D C 1
ATOM 8397 O O . PRO E 1 310 ? 89.81400 71.23200 81.69400 1.000 189.67607 472 PRO D O 1
ATOM 8401 N N . GLN E 1 311 ? 90.65800 69.27600 80.96100 1.000 222.42668 473 GLN D N 1
ATOM 8402 C CA . GLN E 1 311 ? 91.76600 69.93000 80.27200 1.000 222.42668 473 GLN D CA 1
ATOM 8403 C C . GLN E 1 311 ? 91.25400 70.89100 79.20700 1.000 222.42668 473 GLN D C 1
ATOM 8404 O O . GLN E 1 311 ? 91.75700 72.01200 79.06900 1.000 222.42668 473 GLN D O 1
ATOM 8410 N N . ALA E 1 312 ? 90.24800 70.46600 78.44000 1.000 205.64570 474 ALA D N 1
ATOM 8411 C CA . ALA E 1 312 ? 89.65000 71.35900 77.45500 1.000 205.64570 474 ALA D CA 1
ATOM 8412 C C . ALA E 1 312 ? 89.01300 72.56600 78.13000 1.000 205.64570 474 ALA D C 1
ATOM 8413 O O . ALA E 1 312 ? 89.11900 73.69400 77.63400 1.000 205.64570 474 ALA D O 1
ATOM 8415 N N . VAL E 1 313 ? 88.34500 72.34800 79.26500 1.000 184.90123 475 VAL D N 1
ATOM 8416 C CA . VAL E 1 313 ? 87.74000 73.45500 79.99900 1.000 184.90123 475 VAL D CA 1
ATOM 8417 C C . VAL E 1 313 ? 88.81200 74.43900 80.44900 1.000 184.90123 475 VAL D C 1
ATOM 8418 O O . VAL E 1 313 ? 88.65200 75.65900 80.33100 1.000 184.90123 475 VAL D O 1
ATOM 8422 N N . ARG E 1 314 ? 89.92500 73.92000 80.97000 1.000 212.59790 476 ARG D N 1
ATOM 8423 C CA . ARG E 1 314 ? 91.01200 74.78700 81.41000 1.000 212.59790 476 ARG D CA 1
ATOM 8424 C C . ARG E 1 314 ? 91.57000 75.59300 80.24200 1.000 212.59790 476 ARG D C 1
ATOM 8425 O O . ARG E 1 314 ? 91.89400 76.77700 80.38300 1.000 212.59790 476 ARG D O 1
ATOM 8433 N N . ARG E 1 315 ? 91.69000 74.95900 79.07300 1.000 241.20562 477 ARG D N 1
ATOM 8434 C CA . ARG E 1 315 ? 92.18900 75.65200 77.89100 1.000 241.20562 477 ARG D CA 1
ATOM 8435 C C . ARG E 1 315 ? 91.39600 76.92600 77.62400 1.000 241.20562 477 ARG D C 1
ATOM 8436 O O . ARG E 1 315 ? 91.97000 78.00500 77.44000 1.000 241.20562 477 ARG D O 1
ATOM 8444 N N . SER E 1 316 ? 90.06700 76.81300 77.59800 1.000 218.43674 478 SER D N 1
ATOM 8445 C CA . SER E 1 316 ? 89.23000 77.99400 77.41200 1.000 218.43674 478 SER D CA 1
ATOM 8446 C C . SER E 1 316 ? 89.32900 78.93200 78.60900 1.000 218.43674 478 SER D C 1
ATOM 8447 O O . SER E 1 316 ? 89.34200 80.15800 78.44900 1.000 218.43674 478 SER D O 1
ATOM 8450 N N . LEU E 1 317 ? 89.40400 78.37200 79.81800 1.000 218.87562 479 LEU D N 1
ATOM 8451 C CA . LEU E 1 317 ? 89.46600 79.19900 81.01900 1.000 218.87562 479 LEU D CA 1
ATOM 8452 C C . LEU E 1 317 ? 90.70100 80.09100 81.01000 1.000 218.87562 479 LEU D C 1
ATOM 8453 O O . LEU E 1 317 ? 90.62900 81.27600 81.35400 1.000 218.87562 479 LEU D O 1
ATOM 8458 N N . GLU E 1 318 ? 91.84600 79.53600 80.61000 1.000 258.68119 480 GLU D N 1
ATOM 8459 C CA . GLU E 1 318 ? 93.07800 80.31500 80.55900 1.000 258.68119 480 GLU D CA 1
ATOM 8460 C C . GLU E 1 318 ? 92.91700 81.54300 79.67100 1.000 258.68119 480 GLU D C 1
ATOM 8461 O O . GLU E 1 318 ? 93.33700 82.64700 80.03300 1.000 258.68119 480 GLU D O 1
ATOM 8467 N N . GLY E 1 319 ? 92.30900 81.36700 78.49800 1.000 252.36715 481 GLY D N 1
ATOM 8468 C CA . GLY E 1 319 ? 92.02600 82.51300 77.65100 1.000 252.36715 481 GLY D CA 1
ATOM 8469 C C . GLY E 1 319 ? 91.04400 83.47800 78.29000 1.000 252.36715 481 GLY D C 1
ATOM 8470 O O . GLY E 1 319 ? 91.16300 84.69500 78.13400 1.000 252.36715 481 GLY D O 1
ATOM 8471 N N . VAL E 1 320 ? 90.06100 82.94600 79.01800 1.000 223.93079 482 VAL D N 1
ATOM 8472 C CA . VAL E 1 320 ? 89.07200 83.79800 79.67700 1.000 223.93079 482 VAL D CA 1
ATOM 8473 C C . VAL E 1 320 ? 89.75200 84.69900 80.70100 1.000 223.93079 482 VAL D C 1
ATOM 8474 O O . VAL E 1 320 ? 89.56100 85.92000 80.71000 1.000 223.93079 482 VAL D O 1
ATOM 8478 N N . GLN E 1 321 ? 90.56400 84.10400 81.57700 1.000 246.75629 483 GLN D N 1
ATOM 8479 C CA . GLN E 1 321 ? 91.26500 84.88400 82.58900 1.000 246.75629 483 GLN D CA 1
ATOM 8480 C C . GLN E 1 321 ? 92.25100 85.87100 81.97900 1.000 246.75629 483 GLN D C 1
ATOM 8481 O O . GLN E 1 321 ? 92.49400 86.92800 82.57200 1.000 246.75629 483 GLN D O 1
ATOM 8487 N N . ASP E 1 322 ? 92.82000 85.55500 80.81400 1.000 267.92927 484 ASP D N 1
ATOM 8488 C CA . ASP E 1 322 ? 93.70900 86.50100 80.14600 1.000 267.92927 484 ASP D CA 1
ATOM 8489 C C . ASP E 1 322 ? 92.96300 87.77600 79.77800 1.000 267.92927 484 ASP D C 1
ATOM 8490 O O . ASP E 1 322 ? 93.49300 88.88500 79.91800 1.000 267.92927 484 ASP D O 1
ATOM 8495 N N . GLU E 1 323 ? 91.72200 87.63700 79.30600 1.000 223.29900 485 GLU D N 1
ATOM 8496 C CA . GLU E 1 323 ? 90.92900 88.80900 78.95500 1.000 223.29900 485 GLU D CA 1
ATOM 8497 C C . GLU E 1 323 ? 90.67600 89.69000 80.17100 1.000 223.29900 485 GLU D C 1
ATOM 8498 O O . GLU E 1 323 ? 90.75200 90.92100 80.08200 1.000 223.29900 485 GLU D O 1
ATOM 8504 N N . LEU E 1 324 ? 90.36900 89.08000 81.31700 1.000 201.27301 486 LEU D N 1
ATOM 8505 C CA . LEU E 1 324 ? 90.13500 89.86300 82.52600 1.000 201.27301 486 LEU D CA 1
ATOM 8506 C C . LEU E 1 324 ? 91.37900 90.65400 82.91100 1.000 201.27301 486 LEU D C 1
ATOM 8507 O O . LEU E 1 324 ? 91.29300 91.83400 83.27000 1.000 201.27301 486 LEU D O 1
ATOM 8512 N N . ASP E 1 325 ? 92.55000 90.01800 82.84100 1.000 242.01181 487 ASP D N 1
ATOM 8513 C CA . ASP E 1 325 ? 93.78800 90.72700 83.14400 1.000 242.01181 487 ASP D CA 1
ATOM 8514 C C . ASP E 1 325 ? 94.01700 91.87300 82.16800 1.000 242.01181 487 ASP D C 1
ATOM 8515 O O . ASP E 1 325 ? 94.40800 92.97300 82.57400 1.000 242.01181 487 ASP D O 1
ATOM 8520 N N . THR E 1 326 ? 93.77600 91.63500 80.87700 1.000 227.14509 488 THR D N 1
ATOM 8521 C CA . THR E 1 326 ? 93.89600 92.70800 79.89600 1.000 227.14509 488 THR D CA 1
ATOM 8522 C C . THR E 1 326 ? 92.90800 93.82800 80.19600 1.000 227.14509 488 THR D C 1
ATOM 8523 O O . THR E 1 326 ? 93.25800 95.01300 80.14400 1.000 227.14509 488 THR D O 1
ATOM 8527 N N . LEU E 1 327 ? 91.66300 93.46900 80.51400 1.000 194.44112 489 LEU D N 1
ATOM 8528 C CA . LEU E 1 327 ? 90.67700 94.47900 80.87900 1.000 194.44112 489 LEU D CA 1
ATOM 8529 C C . LEU E 1 327 ? 91.06600 95.18300 82.17200 1.000 194.44112 489 LEU D C 1
ATOM 8530 O O . LEU E 1 327 ? 90.89000 96.40000 82.30300 1.000 194.44112 489 LEU D O 1
ATOM 8535 N N . ALA E 1 328 ? 91.59700 94.43300 83.13900 1.000 213.65738 490 ALA D N 1
ATOM 8536 C CA . ALA E 1 328 ? 92.00300 95.03600 84.40400 1.000 213.65738 490 ALA D CA 1
ATOM 8537 C C . ALA E 1 328 ? 93.08300 96.08700 84.18400 1.000 213.65738 490 ALA D C 1
ATOM 8538 O O . ALA E 1 328 ? 93.02900 97.18100 84.75800 1.000 213.65738 490 ALA D O 1
ATOM 8540 N N . HIS E 1 329 ? 94.07600 95.77200 83.35000 1.000 228.36429 491 HIS D N 1
ATOM 8541 C CA . HIS E 1 329 ? 95.10900 96.75100 83.03400 1.000 228.36429 491 HIS D CA 1
ATOM 8542 C C . HIS E 1 329 ? 94.51600 97.95800 82.32000 1.000 228.36429 491 HIS D C 1
ATOM 8543 O O . HIS E 1 329 ? 94.91100 99.10100 82.58200 1.000 228.36429 491 HIS D O 1
ATOM 8550 N N . ALA E 1 330 ? 93.56500 97.72400 81.41500 1.000 225.26481 492 ALA D N 1
ATOM 8551 C CA . ALA E 1 330 ? 92.89800 98.83000 80.73800 1.000 225.26481 492 ALA D CA 1
ATOM 8552 C C . ALA E 1 330 ? 92.17900 99.72300 81.74000 1.000 225.26481 492 ALA D C 1
ATOM 8553 O O . ALA E 1 330 ? 92.23400 100.95400 81.64900 1.000 225.26481 492 ALA D O 1
ATOM 8555 N N . LEU E 1 331 ? 91.50000 99.11100 82.71200 1.000 202.62196 493 LEU D N 1
ATOM 8556 C CA . LEU E 1 331 ? 90.83700 99.88600 83.75500 1.000 202.62196 493 LEU D CA 1
ATOM 8557 C C . LEU E 1 331 ? 91.84500 100.71000 84.54500 1.000 202.62196 493 LEU D C 1
ATOM 8558 O O . LEU E 1 331 ? 91.59900 101.87700 84.86600 1.000 202.62196 493 LEU D O 1
ATOM 8563 N N . SER E 1 332 ? 92.99200 100.11100 84.87100 1.000 222.56655 494 SER D N 1
ATOM 8564 C CA . SER E 1 332 ? 94.02700 100.84600 85.59000 1.000 222.56655 494 SER D CA 1
ATOM 8565 C C . SER E 1 332 ? 94.51600 102.03600 84.77500 1.000 222.56655 494 SER D C 1
ATOM 8566 O O . SER E 1 332 ? 94.69500 103.13800 85.30700 1.000 222.56655 494 SER D O 1
ATOM 8569 N N . ALA E 1 333 ? 94.73900 101.83100 83.47600 1.000 221.62644 495 ALA D N 1
ATOM 8570 C CA . ALA E 1 333 ? 95.18400 102.92700 82.62200 1.000 221.62644 495 ALA D CA 1
ATOM 8571 C C . ALA E 1 333 ? 94.14300 104.03700 82.57200 1.000 221.62644 495 ALA D C 1
ATOM 8572 O O . ALA E 1 333 ? 94.47500 105.22300 82.67600 1.000 221.62644 495 ALA D O 1
ATOM 8574 N N . ILE E 1 334 ? 92.86900 103.66900 82.41900 1.000 211.64810 496 ILE D N 1
ATOM 8575 C CA . ILE E 1 334 ? 91.81600 104.67100 82.36400 1.000 211.64810 496 ILE D CA 1
ATOM 8576 C C . ILE E 1 334 ? 91.57600 105.24400 83.75800 1.000 211.64810 496 ILE D C 1
ATOM 8577 O O . ILE E 1 334 ? 91.53900 104.51900 84.76000 1.000 211.64810 496 ILE D O 1
ATOM 8582 N N . GLY E 1 335 ? 91.41200 106.56100 83.82000 1.000 255.39210 497 GLY D N 1
ATOM 8583 C CA . GLY E 1 335 ? 91.16400 107.24000 85.07900 1.000 255.39210 497 GLY D CA 1
ATOM 8584 C C . GLY E 1 335 ? 92.39300 107.34500 85.96100 1.000 255.39210 497 GLY D C 1
ATOM 8585 O O . GLY E 1 335 ? 93.37300 106.62400 85.77400 1.000 255.39210 497 GLY D O 1
ATOM 8587 N N . SER F 2 1 ? 56.19700 72.96600 59.41300 1.000 327.04806 40 SER E N 1
ATOM 8588 C CA . SER F 2 1 ? 57.06200 72.11800 58.60000 1.000 327.04806 40 SER E CA 1
ATOM 8589 C C . SER F 2 1 ? 57.93900 71.23100 59.47300 1.000 327.04806 40 SER E C 1
ATOM 8590 O O . SER F 2 1 ? 58.37500 70.16100 59.04600 1.000 327.04806 40 SER E O 1
ATOM 8597 N N . LEU F 2 2 ? 58.20100 71.68500 60.70000 1.000 314.45844 41 LEU E N 1
ATOM 8598 C CA . LEU F 2 2 ? 59.08500 70.93600 61.58400 1.000 314.45844 41 LEU E CA 1
ATOM 8599 C C . LEU F 2 2 ? 58.50500 69.56900 61.91400 1.000 314.45844 41 LEU E C 1
ATOM 8600 O O . LEU F 2 2 ? 59.24900 68.61900 62.18800 1.000 314.45844 41 LEU E O 1
ATOM 8616 N N . ILE F 2 3 ? 57.17700 69.45100 61.90200 1.000 339.30066 42 ILE E N 1
ATOM 8617 C CA . ILE F 2 3 ? 56.54400 68.16600 62.18400 1.000 339.30066 42 ILE E CA 1
ATOM 8618 C C . ILE F 2 3 ? 57.03400 67.11600 61.19700 1.000 339.30066 42 ILE E C 1
ATOM 8619 O O . ILE F 2 3 ? 57.43800 66.01300 61.58100 1.000 339.30066 42 ILE E O 1
ATOM 8635 N N . GLU F 2 4 ? 57.01100 67.45200 59.90600 1.000 354.87970 43 GLU E N 1
ATOM 8636 C CA . GLU F 2 4 ? 57.47100 66.51600 58.88800 1.000 354.87970 43 GLU E CA 1
ATOM 8637 C C . GLU F 2 4 ? 58.94900 66.19700 59.06900 1.000 354.87970 43 GLU E C 1
ATOM 8638 O O . GLU F 2 4 ? 59.37200 65.04700 58.89700 1.000 354.87970 43 GLU E O 1
ATOM 8650 N N . ASP F 2 5 ? 59.75200 67.20600 59.41200 1.000 350.35921 44 ASP E N 1
ATOM 8651 C CA . ASP F 2 5 ? 61.17200 66.97400 59.65100 1.000 350.35921 44 ASP E CA 1
ATOM 8652 C C . ASP F 2 5 ? 61.38400 66.03300 60.83100 1.000 350.35921 44 ASP E C 1
ATOM 8653 O O . ASP F 2 5 ? 62.24500 65.14700 60.78100 1.000 350.35921 44 ASP E O 1
ATOM 8662 N N . ALA F 2 6 ? 60.61000 66.21100 61.90400 1.000 346.96545 45 ALA E N 1
ATOM 8663 C CA . ALA F 2 6 ? 60.77500 65.36700 63.08300 1.000 346.96545 45 ALA E CA 1
ATOM 8664 C C . ALA F 2 6 ? 60.48700 63.90600 62.75700 1.000 346.96545 45 ALA E C 1
ATOM 8665 O O . ALA F 2 6 ? 61.27700 63.01600 63.09000 1.000 346.96545 45 ALA E O 1
ATOM 8672 N N . ARG F 2 7 ? 59.35200 63.63800 62.10500 1.000 357.74996 46 ARG E N 1
ATOM 8673 C CA . ARG F 2 7 ? 59.03700 62.26600 61.72000 1.000 357.74996 46 ARG E CA 1
ATOM 8674 C C . ARG F 2 7 ? 60.03900 61.73700 60.70200 1.000 357.74996 46 ARG E C 1
ATOM 8675 O O . ARG F 2 7 ? 60.45000 60.57300 60.77200 1.000 357.74996 46 ARG E O 1
ATOM 8696 N N . LYS F 2 8 ? 60.44200 62.57600 59.74600 1.000 362.49755 47 LYS E N 1
ATOM 8697 C CA . LYS F 2 8 ? 61.38700 62.13400 58.72500 1.000 362.49755 47 LYS E CA 1
ATOM 8698 C C . LYS F 2 8 ? 62.70300 61.70100 59.35600 1.000 362.49755 47 LYS E C 1
ATOM 8699 O O . LYS F 2 8 ? 63.28800 60.68200 58.97000 1.000 362.49755 47 LYS E O 1
ATOM 8718 N N . GLU F 2 9 ? 63.19200 62.47400 60.32700 1.000 357.15645 48 GLU E N 1
ATOM 8719 C CA . GLU F 2 9 ? 64.41000 62.09300 61.03300 1.000 357.15645 48 GLU E CA 1
ATOM 8720 C C . GLU F 2 9 ? 64.19900 60.80900 61.82500 1.000 357.15645 48 GLU E C 1
ATOM 8721 O O . GLU F 2 9 ? 65.06700 59.92800 61.84800 1.000 357.15645 48 GLU E O 1
ATOM 8733 N N . ARG F 2 10 ? 63.04600 60.68600 62.48600 1.000 360.76719 49 ARG E N 1
ATOM 8734 C CA . ARG F 2 10 ? 62.79300 59.51900 63.32500 1.000 360.76719 49 ARG E CA 1
ATOM 8735 C C . ARG F 2 10 ? 62.67700 58.25300 62.48500 1.000 360.76719 49 ARG E C 1
ATOM 8736 O O . ARG F 2 10 ? 63.28100 57.22300 62.80600 1.000 360.76719 49 ARG E O 1
ATOM 8757 N N . GLU F 2 11 ? 61.89900 58.30900 61.40100 1.000 371.83550 50 GLU E N 1
ATOM 8758 C CA . GLU F 2 11 ? 61.73200 57.13100 60.55600 1.000 371.83550 50 GLU E CA 1
ATOM 8759 C C . GLU F 2 11 ? 63.04500 56.74600 59.88400 1.000 371.83550 50 GLU E C 1
ATOM 8760 O O . GLU F 2 11 ?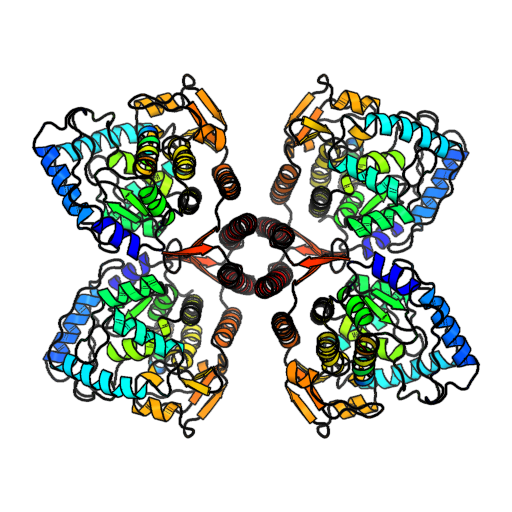 63.35500 55.55600 59.75100 1.000 371.83550 50 GLU E O 1
ATOM 8772 N N . ALA F 2 12 ? 63.82600 57.73500 59.44700 1.000 376.66535 51 ALA E N 1
ATOM 8773 C CA . ALA F 2 12 ? 65.11500 57.44000 58.83100 1.000 376.66535 51 ALA E CA 1
ATOM 8774 C C . ALA F 2 12 ? 66.05200 56.76700 59.82600 1.000 376.66535 51 ALA E C 1
ATOM 8775 O O . ALA F 2 12 ? 66.74800 55.80200 59.48900 1.000 376.66535 51 ALA E O 1
ATOM 8782 N N . ALA F 2 13 ? 66.08300 57.26700 61.06300 1.000 376.85471 52 ALA E N 1
ATOM 8783 C CA . ALA F 2 13 ? 66.95000 56.67900 62.07900 1.000 376.85471 52 ALA E CA 1
ATOM 8784 C C . ALA F 2 13 ? 66.52300 55.25300 62.40500 1.000 376.85471 52 ALA E C 1
ATOM 8785 O O . ALA F 2 13 ? 67.36400 54.35600 62.54300 1.000 376.85471 52 ALA E O 1
ATOM 8792 N N . VAL F 2 14 ? 65.21500 55.02200 62.53200 1.000 386.51848 53 VAL E N 1
ATOM 8793 C CA . VAL F 2 14 ? 64.72800 53.69900 62.90700 1.000 386.51848 53 VAL E CA 1
ATOM 8794 C C . VAL F 2 14 ? 64.68100 52.74600 61.72000 1.000 386.51848 53 VAL E C 1
ATOM 8795 O O . VAL F 2 14 ? 64.56600 51.53000 61.91800 1.000 386.51848 53 VAL E O 1
ATOM 8808 N N . ALA F 2 15 ? 64.76700 53.26000 60.49100 1.000 390.26844 54 ALA E N 1
ATOM 8809 C CA . ALA F 2 15 ? 64.71800 52.38600 59.32400 1.000 390.26844 54 ALA E CA 1
ATOM 8810 C C . ALA F 2 15 ? 65.88400 51.40500 59.32100 1.000 390.26844 54 ALA E C 1
ATOM 8811 O O . ALA F 2 15 ? 65.70400 50.21600 59.03100 1.000 390.26844 54 ALA E O 1
ATOM 8818 N N . ALA F 2 16 ? 67.08800 51.88200 59.64400 1.000 396.02830 55 ALA E N 1
ATOM 8819 C CA . ALA F 2 16 ? 68.24700 50.99700 59.67000 1.000 396.02830 55 ALA E CA 1
ATOM 8820 C C . ALA F 2 16 ? 68.21300 50.05900 60.87000 1.000 396.02830 55 ALA E C 1
ATOM 8821 O O . ALA F 2 16 ? 68.81100 48.97800 60.82500 1.000 396.02830 55 ALA E O 1
ATOM 8828 N N . ALA F 2 17 ? 67.52700 50.45000 61.94500 1.000 394.82435 56 ALA E N 1
ATOM 8829 C CA . ALA F 2 17 ? 67.47400 49.61100 63.13800 1.000 394.82435 56 ALA E CA 1
ATOM 8830 C C . ALA F 2 17 ? 66.81600 48.27000 62.83400 1.000 394.82435 56 ALA E C 1
ATOM 8831 O O . ALA F 2 17 ? 67.28200 47.21600 63.28100 1.000 394.82435 56 ALA E O 1
ATOM 8838 N N . ALA F 2 18 ? 65.72800 48.29200 62.07100 1.000 389.87021 57 ALA E N 1
ATOM 8839 C CA . ALA F 2 18 ? 65.01300 47.07000 61.72100 1.000 389.87021 57 ALA E CA 1
ATOM 8840 C C . ALA F 2 18 ? 65.66700 46.39100 60.52200 1.000 389.87021 57 ALA E C 1
ATOM 8841 O O . ALA F 2 18 ? 64.98500 45.95700 59.59500 1.000 389.87021 57 ALA E O 1
ATOM 8848 N N . VAL G 1 1 ? 94.70500 114.75400 68.80800 1.000 239.57325 163 VAL F N 1
ATOM 8849 C CA . VAL G 1 1 ? 94.89400 113.32700 69.03700 1.000 239.57325 163 VAL F CA 1
ATOM 8850 C C . VAL G 1 1 ? 95.01100 112.59300 67.70700 1.000 239.57325 163 VAL F C 1
ATOM 8851 O O . VAL G 1 1 ? 94.24900 112.85800 66.77800 1.000 239.57325 163 VAL F O 1
ATOM 8855 N N . PRO G 1 2 ? 95.96900 111.67300 67.61500 1.000 241.76577 164 PRO F N 1
ATOM 8856 C CA . PRO G 1 2 ? 96.16000 110.93000 66.36300 1.000 241.76577 164 PRO F CA 1
ATOM 8857 C C . PRO G 1 2 ? 94.90400 110.16000 65.97800 1.000 241.76577 164 PRO F C 1
ATOM 8858 O O . PRO G 1 2 ? 94.21400 109.59600 66.83000 1.000 241.76577 164 PRO F O 1
ATOM 8862 N N . TRP G 1 3 ? 94.61300 110.13900 64.68000 1.000 236.58808 165 TRP F N 1
ATOM 8863 C CA . TRP G 1 3 ? 93.46500 109.39800 64.18200 1.000 236.58808 165 TRP F CA 1
ATOM 8864 C C . TRP G 1 3 ? 93.82300 107.93100 63.97300 1.000 236.58808 165 TRP F C 1
ATOM 8865 O O . TRP G 1 3 ? 94.91800 107.59200 63.51600 1.000 236.58808 165 TRP F O 1
ATOM 8876 N N . PHE G 1 4 ? 92.88500 107.05500 64.31500 1.000 215.35559 166 PHE F N 1
ATOM 8877 C CA . PHE G 1 4 ? 93.06300 105.62300 64.13600 1.000 215.35559 166 PHE F CA 1
ATOM 8878 C C . PHE G 1 4 ? 91.75700 105.03600 63.62900 1.000 215.35559 166 PHE F C 1
ATOM 8879 O O . PHE G 1 4 ? 90.67500 105.52000 63.98400 1.000 215.35559 166 PHE F O 1
ATOM 8887 N N . PRO G 1 5 ? 91.81900 103.99900 62.80200 1.000 223.82805 167 PRO F N 1
ATOM 8888 C CA . PRO G 1 5 ? 90.59400 103.33500 62.35300 1.000 223.82805 167 PRO F CA 1
ATOM 8889 C C . PRO G 1 5 ? 89.92900 102.56700 63.48600 1.000 223.82805 167 PRO F C 1
ATOM 8890 O O . PRO G 1 5 ? 90.55500 102.19000 64.47800 1.000 223.82805 167 PRO F O 1
ATOM 8894 N N . ARG G 1 6 ? 88.62600 102.34000 63.31800 1.000 225.42244 168 ARG F N 1
ATOM 8895 C CA . ARG G 1 6 ? 87.84100 101.59500 64.29000 1.000 225.42244 168 ARG F CA 1
ATOM 8896 C C . ARG G 1 6 ? 87.50200 100.18200 63.84200 1.000 225.42244 168 ARG F C 1
ATOM 8897 O O . ARG G 1 6 ? 87.18500 99.34300 64.69400 1.000 225.42244 168 ARG F O 1
ATOM 8905 N N . LYS G 1 7 ? 87.56400 99.89200 62.54500 1.000 251.60667 169 LYS F N 1
ATOM 8906 C CA . LYS G 1 7 ? 87.27600 98.55900 62.03500 1.000 251.60667 169 LYS F CA 1
ATOM 8907 C C . LYS G 1 7 ? 87.84400 98.44700 60.62800 1.000 251.60667 169 LYS F C 1
ATOM 8908 O O . LYS G 1 7 ? 88.36700 99.41300 60.06700 1.000 251.60667 169 LYS F O 1
ATOM 8914 N N . VAL G 1 8 ? 87.73000 97.24400 60.06100 1.000 225.12280 170 VAL F N 1
ATOM 8915 C CA . VAL G 1 8 ? 88.31500 96.97800 58.75000 1.000 225.12280 170 VAL F CA 1
ATOM 8916 C C . VAL G 1 8 ? 87.67400 97.84100 57.67200 1.000 225.12280 170 VAL F C 1
ATOM 8917 O O . VAL G 1 8 ? 88.30500 98.14300 56.65200 1.000 225.12280 170 VAL F O 1
ATOM 8921 N N . SER G 1 9 ? 86.41800 98.24700 57.87000 1.000 291.36840 171 SER F N 1
ATOM 8922 C CA . SER G 1 9 ? 85.70200 98.97400 56.82500 1.000 291.36840 171 SER F CA 1
ATOM 8923 C C . SER G 1 9 ? 86.43700 100.25000 56.43200 1.000 291.36840 171 SER F C 1
ATOM 8924 O O . SER G 1 9 ? 86.71500 100.48000 55.24900 1.000 291.36840 171 SER F O 1
ATOM 8927 N N . GLU G 1 10 ? 86.76700 101.09200 57.41300 1.000 307.44919 172 GLU F N 1
ATOM 8928 C CA . GLU G 1 10 ? 87.46800 102.33400 57.10400 1.000 307.44919 172 GLU F CA 1
ATOM 8929 C C . GLU G 1 10 ? 88.92700 102.07300 56.75500 1.000 307.44919 172 GLU F C 1
ATOM 8930 O O . GLU G 1 10 ? 89.53900 102.84400 56.00700 1.000 307.44919 172 GLU F O 1
ATOM 8936 N N . LEU G 1 11 ? 89.50100 100.99100 57.28700 1.000 277.51695 173 LEU F N 1
ATOM 8937 C CA . LEU G 1 11 ? 90.89200 100.66600 56.99100 1.000 277.51695 173 LEU F CA 1
ATOM 8938 C C . LEU G 1 11 ? 91.12200 100.56500 55.48900 1.000 277.51695 173 LEU F C 1
ATOM 8939 O O . LEU G 1 11 ? 92.06800 101.14900 54.95000 1.000 277.51695 173 LEU F O 1
ATOM 8944 N N . ASP G 1 12 ? 90.25700 99.82600 54.79300 1.000 307.42843 174 ASP F N 1
ATOM 8945 C CA . ASP G 1 12 ? 90.38300 99.70600 53.34400 1.000 307.42843 174 ASP F CA 1
ATOM 8946 C C . ASP G 1 12 ? 89.98700 101.00300 52.64800 1.000 307.42843 174 ASP F C 1
ATOM 8947 O O . ASP G 1 12 ? 90.67200 101.46000 51.72600 1.000 307.42843 174 ASP F O 1
ATOM 8952 N N . LYS G 1 13 ? 88.88000 101.61200 53.07800 1.000 326.55237 175 LYS F N 1
ATOM 8953 C CA . LYS G 1 13 ? 88.35800 102.78800 52.38700 1.000 326.55237 175 LYS F CA 1
ATOM 8954 C C . LYS G 1 13 ? 89.34400 103.95000 52.44300 1.000 326.55237 175 LYS F C 1
ATOM 8955 O O . LYS G 1 13 ? 89.85600 104.40000 51.41100 1.000 326.55237 175 LYS F O 1
ATOM 8961 N N . CYS G 1 14 ? 89.62000 104.45500 53.64700 1.000 324.60460 176 CYS F N 1
ATOM 8962 C CA . CYS G 1 14 ? 90.45000 105.65000 53.76700 1.000 324.60460 176 CYS F CA 1
ATOM 8963 C C . CYS G 1 14 ? 91.87000 105.39700 53.27500 1.000 324.60460 176 CYS F C 1
ATOM 8964 O O . CYS G 1 14 ? 92.45500 106.24700 52.59400 1.000 324.60460 176 CYS F O 1
ATOM 8967 N N . HIS G 1 15 ? 92.44200 104.23900 53.60600 1.000 313.31764 177 HIS F N 1
ATOM 8968 C CA . HIS G 1 15 ? 93.81300 103.95000 53.20200 1.000 313.31764 177 HIS F CA 1
ATOM 8969 C C . HIS G 1 15 ? 93.96400 103.78700 51.69700 1.000 313.31764 177 HIS F C 1
ATOM 8970 O O . HIS G 1 15 ? 95.02200 104.12600 51.15600 1.000 313.31764 177 HIS F O 1
ATOM 8977 N N . HIS G 1 16 ? 92.93800 103.28400 51.01200 1.000 316.55296 178 HIS F N 1
ATOM 8978 C CA . HIS G 1 16 ? 92.98400 103.11600 49.56700 1.000 316.55296 178 HIS F CA 1
ATOM 8979 C C . HIS G 1 16 ? 92.50600 104.34600 48.80900 1.000 316.55296 178 HIS F C 1
ATOM 8980 O O . HIS G 1 16 ? 92.55100 104.34800 47.57400 1.000 316.55296 178 HIS F O 1
ATOM 8987 N N . LEU G 1 17 ? 92.05200 105.38300 49.51100 1.000 329.04942 179 LEU F N 1
ATOM 8988 C CA . LEU G 1 17 ? 91.61900 106.62800 48.89100 1.000 329.04942 179 LEU F CA 1
ATOM 8989 C C . LEU G 1 17 ? 92.66200 107.73100 49.02000 1.000 329.04942 179 LEU F C 1
ATOM 8990 O O . LEU G 1 17 ? 93.03200 108.35600 48.02200 1.000 329.04942 179 LEU F O 1
ATOM 8995 N N . VAL G 1 18 ? 93.14700 107.98400 50.23800 1.000 339.29974 180 VAL F N 1
ATOM 8996 C CA . VAL G 1 18 ? 94.18600 108.99200 50.42500 1.000 339.29974 180 VAL F CA 1
ATOM 8997 C C . VAL G 1 18 ? 95.46000 108.58400 49.69500 1.000 339.29974 180 VAL F C 1
ATOM 8998 O O . VAL G 1 18 ? 96.10100 109.40300 49.02600 1.000 339.29974 180 VAL F O 1
ATOM 9002 N N . THR G 1 19 ? 95.84300 107.31400 49.80600 1.000 330.80915 181 THR F N 1
ATOM 9003 C CA . THR G 1 19 ? 97.01800 106.79300 49.12100 1.000 330.80915 181 THR F CA 1
ATOM 9004 C C . THR G 1 19 ? 96.65400 106.36900 47.70500 1.000 330.80915 181 THR F C 1
ATOM 9005 O O . THR G 1 19 ? 95.60100 105.76800 47.47500 1.000 330.80915 181 THR F O 1
ATOM 9009 N N . LYS G 1 20 ? 97.53100 106.69100 46.75700 1.000 338.08854 182 LYS F N 1
ATOM 9010 C CA . LYS G 1 20 ? 97.28600 106.36200 45.36100 1.000 338.08854 182 LYS F CA 1
ATOM 9011 C C . LYS G 1 20 ? 98.54100 106.65700 44.55500 1.000 338.08854 182 LYS F C 1
ATOM 9012 O O . LYS G 1 20 ? 99.24100 107.63600 44.82900 1.000 338.08854 182 LYS F O 1
ATOM 9018 N N . PHE G 1 21 ? 98.81600 105.80900 43.56600 1.000 385.39255 183 PHE F N 1
ATOM 9019 C CA . PHE G 1 21 ? 99.92600 106.00900 42.63600 1.000 385.39255 183 PHE F CA 1
ATOM 9020 C C . PHE G 1 21 ? 101.23300 106.26900 43.39100 1.000 385.39255 183 PHE F C 1
ATOM 9021 O O . PHE G 1 21 ? 101.84300 107.33400 43.30600 1.000 385.39255 183 PHE F O 1
ATOM 9029 N N . ASP G 1 22 ? 101.64600 105.25000 44.14100 1.000 379.17404 184 ASP F N 1
ATOM 9030 C CA . ASP G 1 22 ? 102.85400 105.30500 44.96200 1.000 379.17404 184 ASP F CA 1
ATOM 9031 C C . ASP G 1 22 ? 103.75800 104.13800 44.58800 1.000 379.17404 184 ASP F C 1
ATOM 9032 O O . ASP G 1 22 ? 103.95400 103.20200 45.37300 1.000 379.17404 184 ASP F O 1
ATOM 9037 N N . PRO G 1 23 ? 104.32700 104.16500 43.38600 1.000 371.64355 185 PRO F N 1
ATOM 9038 C CA . PRO G 1 23 ? 105.23400 103.09200 42.97200 1.000 371.64355 185 PRO F CA 1
ATOM 9039 C C . PRO G 1 23 ? 106.55300 103.15000 43.72600 1.000 371.64355 185 PRO F C 1
ATOM 9040 O O . PRO G 1 23 ? 106.97300 104.19300 44.23400 1.000 371.64355 185 PRO F O 1
ATOM 9044 N N . ASP G 1 24 ? 107.20900 101.99500 43.79500 1.000 396.25239 186 ASP F N 1
ATOM 9045 C CA . ASP G 1 24 ? 108.50300 101.87300 44.45200 1.000 396.25239 186 ASP F CA 1
ATOM 9046 C C . ASP G 1 24 ? 109.62400 102.00200 43.43000 1.000 396.25239 186 ASP F C 1
ATOM 9047 O O . ASP G 1 24 ? 109.52700 101.48500 42.31300 1.000 396.25239 186 ASP F O 1
ATOM 9052 N N . LEU G 1 25 ? 110.69400 102.69600 43.82100 1.000 396.12888 187 LEU F N 1
ATOM 9053 C CA . LEU G 1 25 ? 111.85100 102.90000 42.95400 1.000 396.12888 187 LEU F CA 1
ATOM 9054 C C . LEU G 1 25 ? 112.88100 101.78600 43.11200 1.000 396.12888 187 LEU F C 1
ATOM 9055 O O . LEU G 1 25 ? 113.18700 101.08000 42.14700 1.000 396.12888 187 LEU F O 1
ATOM 9060 N N . ASP G 1 26 ? 113.41800 101.61800 44.32300 1.000 401.89162 188 ASP F N 1
ATOM 9061 C CA . ASP G 1 26 ? 114.39800 100.58200 44.63700 1.000 401.89162 188 ASP F CA 1
ATOM 9062 C C . ASP G 1 26 ? 115.41300 100.39000 43.51600 1.000 401.89162 188 ASP F C 1
ATOM 9063 O O . ASP G 1 26 ? 115.68800 99.25800 43.10500 1.000 401.89162 188 ASP F O 1
ATOM 9068 N N . LEU G 1 27 ? 115.98100 101.49000 43.02000 1.000 366.23590 189 LEU F N 1
ATOM 9069 C CA . LEU G 1 27 ? 116.95900 101.41100 41.94100 1.000 366.23590 189 LEU F CA 1
ATOM 9070 C C . LEU G 1 27 ? 118.35900 101.11200 42.46800 1.000 366.23590 189 LEU F C 1
ATOM 9071 O O . LEU G 1 27 ? 119.08300 100.29500 41.89100 1.000 366.23590 189 LEU F O 1
ATOM 9076 N N . ASP G 1 28 ? 118.75400 101.76600 43.56300 1.000 373.86597 190 ASP F N 1
ATOM 9077 C CA . ASP G 1 28 ? 120.08700 101.55300 44.11500 1.000 373.86597 190 ASP F CA 1
ATOM 9078 C C . ASP G 1 28 ? 120.25600 100.15700 44.69700 1.000 373.86597 190 ASP F C 1
ATOM 9079 O O . ASP G 1 28 ? 121.39200 99.71900 44.91000 1.000 373.86597 190 ASP F O 1
ATOM 9084 N N . HIS G 1 29 ? 119.15800 99.45100 44.95700 1.000 353.84915 191 HIS F N 1
ATOM 9085 C CA . HIS G 1 29 ? 119.25000 98.11700 45.52100 1.000 353.84915 191 HIS F CA 1
ATOM 9086 C C . HIS G 1 29 ? 119.83500 97.15000 44.49200 1.000 353.84915 191 HIS F C 1
ATOM 9087 O O . HIS G 1 29 ? 119.76000 97.39500 43.28400 1.000 353.84915 191 HIS F O 1
ATOM 9094 N N . PRO G 1 30 ? 120.42900 96.04200 44.94300 1.000 355.96009 192 PRO F N 1
ATOM 9095 C CA . PRO G 1 30 ? 121.01400 95.08200 43.99700 1.000 355.96009 192 PRO F CA 1
ATOM 9096 C C . PRO G 1 30 ? 119.99000 94.57600 42.99500 1.000 355.96009 192 PRO F C 1
ATOM 9097 O O . PRO G 1 30 ? 118.90600 94.12200 43.37600 1.000 355.96009 192 PRO F O 1
ATOM 9101 N N . GLY G 1 31 ? 120.32700 94.64700 41.71100 1.000 350.66079 193 GLY F N 1
ATOM 9102 C CA . GLY G 1 31 ? 119.38400 94.29300 40.67000 1.000 350.66079 193 GLY F CA 1
ATOM 9103 C C . GLY G 1 31 ? 118.38300 95.39800 40.40800 1.000 350.66079 193 GLY F C 1
ATOM 9104 O O . GLY G 1 31 ? 118.74100 96.58000 40.39500 1.000 350.66079 193 GLY F O 1
ATOM 9105 N N . PHE G 1 32 ? 117.12100 95.02600 40.19900 1.000 373.54260 194 PHE F N 1
ATOM 9106 C CA . PHE G 1 32 ? 116.03800 95.97500 39.95600 1.000 373.54260 194 PHE F CA 1
ATOM 9107 C C . PHE G 1 32 ? 116.27000 96.80700 38.69900 1.000 373.54260 194 PHE F C 1
ATOM 9108 O O . PHE G 1 32 ? 115.69200 97.88900 38.55100 1.000 373.54260 194 PHE F O 1
ATOM 9116 N N . SER G 1 33 ? 117.10900 96.32000 37.78700 1.000 357.24999 195 SER F N 1
ATOM 9117 C CA . SER G 1 33 ? 117.38200 97.00400 36.52900 1.000 357.24999 195 SER F CA 1
ATOM 9118 C C . SER G 1 33 ? 116.63300 96.39600 35.35300 1.000 357.24999 195 SER F C 1
ATOM 9119 O O . SER G 1 33 ? 116.26500 97.11600 34.42000 1.000 357.24999 195 SER F O 1
ATOM 9122 N N . ASP G 1 34 ? 116.40100 95.08600 35.37600 1.000 349.61371 196 ASP F N 1
ATOM 9123 C CA . ASP G 1 34 ? 115.65500 94.44400 34.30400 1.000 349.61371 196 ASP F CA 1
ATOM 9124 C C . ASP G 1 34 ? 114.22600 94.97000 34.26100 1.000 349.61371 196 ASP F C 1
ATOM 9125 O O . ASP G 1 34 ? 113.58700 95.17000 35.29800 1.000 349.61371 196 ASP F O 1
ATOM 9130 N N . GLN G 1 35 ? 113.72400 95.19600 33.04600 1.000 342.76889 197 GLN F N 1
ATOM 9131 C CA . GLN G 1 35 ? 112.36500 95.70400 32.89300 1.000 342.76889 197 GLN F CA 1
ATOM 9132 C C . GLN G 1 35 ? 111.34300 94.72600 33.45900 1.000 342.76889 197 GLN F C 1
ATOM 9133 O O . GLN G 1 35 ? 110.26100 95.13100 33.89800 1.000 342.76889 197 GLN F O 1
ATOM 9139 N N . VAL G 1 36 ? 111.67000 93.43200 33.45800 1.000 352.90980 198 VAL F N 1
ATOM 9140 C CA . VAL G 1 36 ? 110.73100 92.42600 33.94600 1.000 352.90980 198 VAL F CA 1
ATOM 9141 C C . VAL G 1 36 ? 110.40800 92.66200 35.41600 1.000 352.90980 198 VAL F C 1
ATOM 9142 O O . VAL G 1 36 ? 109.24600 92.58500 35.83200 1.000 352.90980 198 VAL F O 1
ATOM 9146 N N . TYR G 1 37 ? 111.42900 92.95300 36.22600 1.000 342.61052 199 TYR F N 1
ATOM 9147 C CA . TYR G 1 37 ? 111.19200 93.19700 37.64500 1.000 342.61052 199 TYR F CA 1
ATOM 9148 C C . TYR G 1 37 ? 110.28400 94.40100 37.85300 1.000 342.61052 199 TYR F C 1
ATOM 9149 O O . TYR G 1 37 ? 109.39900 94.37900 38.71700 1.000 342.61052 199 TYR F O 1
ATOM 9158 N N . ARG G 1 38 ? 110.48800 95.46500 37.07300 1.000 330.45802 200 ARG F N 1
ATOM 9159 C CA . ARG G 1 38 ? 109.61300 96.62700 37.17500 1.000 330.45802 200 ARG F CA 1
ATOM 9160 C C . ARG G 1 38 ? 108.17900 96.26600 36.81100 1.000 330.45802 200 ARG F C 1
ATOM 9161 O O . ARG G 1 38 ? 107.23100 96.72200 37.46100 1.000 330.45802 200 ARG F O 1
ATOM 9169 N N . GLN G 1 39 ? 107.99900 95.44800 35.77200 1.000 330.61156 201 GLN F N 1
ATOM 9170 C CA . GLN G 1 39 ? 106.65600 95.02800 35.38800 1.000 330.61156 201 GLN F CA 1
ATOM 9171 C C . GLN G 1 39 ? 105.99300 94.22500 36.50000 1.000 330.61156 201 GLN F C 1
ATOM 9172 O O . GLN G 1 39 ? 104.80400 94.41000 36.78600 1.000 330.61156 201 GLN F O 1
ATOM 9178 N N . ARG G 1 40 ? 106.74700 93.32900 37.14100 1.000 310.20009 202 ARG F N 1
ATOM 9179 C CA . ARG G 1 40 ? 106.19500 92.56500 38.25500 1.000 310.20009 202 ARG F CA 1
ATOM 9180 C C . ARG G 1 40 ? 105.76800 93.48300 39.39300 1.000 310.20009 202 ARG F C 1
ATOM 9181 O O . ARG G 1 40 ? 104.70200 93.29100 39.98900 1.000 310.20009 202 ARG F O 1
ATOM 9189 N N . ARG G 1 41 ? 106.58700 94.48900 39.70800 1.000 309.26442 203 ARG F N 1
ATOM 9190 C CA . ARG G 1 41 ? 106.21700 95.43700 40.75300 1.000 309.26442 203 ARG F CA 1
ATOM 9191 C C . ARG G 1 41 ? 104.93300 96.17300 40.39400 1.000 309.26442 203 ARG F C 1
ATOM 9192 O O . ARG G 1 41 ? 104.05700 96.36300 41.24600 1.000 309.26442 203 ARG F O 1
ATOM 9200 N N . LYS G 1 42 ? 104.80300 96.59500 39.13400 1.000 318.74844 204 LYS F N 1
ATOM 9201 C CA . LYS G 1 42 ? 103.57000 97.24000 38.69800 1.000 318.74844 204 LYS F CA 1
ATOM 9202 C C . LYS G 1 42 ? 102.38700 96.28500 38.79800 1.000 318.74844 204 LYS F C 1
ATOM 9203 O O . LYS G 1 42 ? 101.29400 96.68000 39.22100 1.000 318.74844 204 LYS F O 1
ATOM 9209 N N . LEU G 1 43 ? 102.58700 95.02400 38.41200 1.000 330.93954 205 LEU F N 1
ATOM 9210 C CA . LEU G 1 43 ? 101.51700 94.03700 38.52000 1.000 330.93954 205 LEU F CA 1
ATOM 9211 C C . LEU G 1 43 ? 101.09700 93.84200 39.97100 1.000 330.93954 205 LEU F C 1
ATOM 9212 O O . LEU G 1 43 ? 99.90400 93.75600 40.28100 1.000 330.93954 205 LEU F O 1
ATOM 9217 N N . ILE G 1 44 ? 102.07200 93.76300 40.87800 1.000 314.19393 206 ILE F N 1
ATOM 9218 C CA . ILE G 1 44 ? 101.75600 93.59900 42.29400 1.000 314.19393 206 ILE F CA 1
ATOM 9219 C C . ILE G 1 44 ? 101.01700 94.82300 42.81800 1.000 314.19393 206 ILE F C 1
ATOM 9220 O O . ILE G 1 44 ? 100.03300 94.70400 43.55900 1.000 314.19393 206 ILE F O 1
ATOM 9225 N N . ALA G 1 45 ? 101.47700 96.01800 42.44300 1.000 330.91191 207 ALA F N 1
ATOM 9226 C CA . ALA G 1 45 ? 100.84500 97.23900 42.93200 1.000 330.91191 207 ALA F CA 1
ATOM 9227 C C . ALA G 1 45 ? 99.39600 97.33700 42.47100 1.000 330.91191 207 ALA F C 1
ATOM 9228 O O . ALA G 1 45 ? 98.50800 97.68000 43.26000 1.000 330.91191 207 ALA F O 1
ATOM 9230 N N . GLU G 1 46 ? 99.13500 97.03900 41.19600 1.000 347.68496 208 GLU F N 1
ATOM 9231 C CA . GLU G 1 46 ? 97.76700 97.11000 40.69300 1.000 347.68496 208 GLU F CA 1
ATOM 9232 C C . GLU G 1 46 ? 96.87100 96.09200 41.38700 1.000 347.68496 208 GLU F C 1
ATOM 9233 O O . GLU G 1 46 ? 95.72000 96.39500 41.72200 1.000 347.68496 208 GLU F O 1
ATOM 9239 N N . ILE G 1 47 ? 97.37600 94.87700 41.60700 1.000 319.30004 209 ILE F N 1
ATOM 9240 C CA . ILE G 1 47 ? 96.59400 93.87100 42.32000 1.000 319.30004 209 ILE F CA 1
ATOM 9241 C C . ILE G 1 47 ? 96.36700 94.30000 43.76400 1.000 319.30004 209 ILE F C 1
ATOM 9242 O O . ILE G 1 47 ? 95.28300 94.09600 44.32600 1.000 319.30004 209 ILE F O 1
ATOM 9247 N N . ALA G 1 48 ? 97.38100 94.90100 44.38600 1.000 316.00653 210 ALA F N 1
ATOM 9248 C CA . ALA G 1 48 ? 97.28400 95.28500 45.79100 1.000 316.00653 210 ALA F CA 1
ATOM 9249 C C . ALA G 1 48 ? 96.38100 96.49900 45.98100 1.000 316.00653 210 ALA F C 1
ATOM 9250 O O . ALA G 1 48 ? 95.46100 96.48100 46.80600 1.000 316.00653 210 ALA F O 1
ATOM 9252 N N . PHE G 1 49 ? 96.63300 97.56900 45.22300 1.000 309.25020 211 PHE F N 1
ATOM 9253 C CA . PHE G 1 49 ? 95.88300 98.80500 45.42400 1.000 309.25020 211 PHE F CA 1
ATOM 9254 C C . PHE G 1 49 ? 94.40100 98.61100 45.13100 1.000 309.25020 211 PHE F C 1
ATOM 9255 O O . PHE G 1 49 ? 93.54400 99.11100 45.87000 1.000 309.25020 211 PHE F O 1
ATOM 9263 N N . GLN G 1 50 ? 94.07700 97.89100 44.06000 1.000 318.76599 212 GLN F N 1
ATOM 9264 C CA . GLN G 1 50 ? 92.69300 97.69100 43.65300 1.000 318.76599 212 GLN F CA 1
ATOM 9265 C C . GLN G 1 50 ? 91.96600 96.64900 44.49200 1.000 318.76599 212 GLN F C 1
ATOM 9266 O O . GLN G 1 50 ? 90.74400 96.52000 44.36800 1.000 318.76599 212 GLN F O 1
ATOM 9272 N N . TYR G 1 51 ? 92.67700 95.91000 45.33800 1.000 308.22133 213 TYR F N 1
ATOM 9273 C CA . TYR G 1 51 ? 92.03500 94.89900 46.16500 1.000 308.22133 213 TYR F CA 1
ATOM 9274 C C . TYR G 1 51 ? 91.14700 95.54700 47.22000 1.000 308.22133 213 TYR F C 1
ATOM 9275 O O . TYR G 1 51 ? 91.48300 96.59200 47.78300 1.000 308.22133 213 TYR F O 1
ATOM 9284 N N . ARG G 1 52 ? 90.01000 94.91300 47.48900 1.000 304.59049 214 ARG F N 1
ATOM 9285 C CA . ARG G 1 52 ? 89.06300 95.37500 48.49000 1.000 304.59049 214 ARG F CA 1
ATOM 9286 C C . ARG G 1 52 ? 88.95700 94.34900 49.61000 1.000 304.59049 214 ARG F C 1
ATOM 9287 O O . ARG G 1 52 ? 89.10800 93.14300 49.39400 1.000 304.59049 214 ARG F O 1
ATOM 9295 N N . HIS G 1 53 ? 88.69300 94.84600 50.81500 1.000 264.72779 215 HIS F N 1
ATOM 9296 C CA . HIS G 1 53 ? 88.59600 93.97200 51.97500 1.000 264.72779 215 HIS F CA 1
ATOM 9297 C C . HIS G 1 53 ? 87.48100 92.95100 51.78600 1.000 264.72779 215 HIS F C 1
ATOM 9298 O O . HIS G 1 53 ? 86.38400 93.27900 51.32700 1.000 264.72779 215 HIS F O 1
ATOM 9305 N N . GLY G 1 54 ? 87.77300 91.70200 52.14400 1.000 265.44014 216 GLY F N 1
ATOM 9306 C CA . GLY G 1 54 ? 86.81400 90.62500 52.04500 1.000 265.44014 216 GLY F CA 1
ATOM 9307 C C . GLY G 1 54 ? 86.79300 89.89900 50.71700 1.000 265.44014 216 GLY F C 1
ATOM 9308 O O . GLY G 1 54 ? 86.12600 88.86300 50.60900 1.000 265.44014 216 GLY F O 1
ATOM 9309 N N . ASP G 1 55 ? 87.49400 90.40400 49.70800 1.000 282.41164 217 ASP F N 1
ATOM 9310 C CA . ASP G 1 55 ? 87.54000 89.74500 48.41400 1.000 282.41164 217 ASP F CA 1
ATOM 9311 C C . ASP G 1 55 ? 88.60000 88.64800 48.40500 1.000 282.41164 217 ASP F C 1
ATOM 9312 O O . ASP G 1 55 ? 89.57800 88.70700 49.15400 1.000 282.41164 217 ASP F O 1
ATOM 9317 N N . PRO G 1 56 ? 88.42600 87.62900 47.56500 1.000 254.12612 218 PRO F N 1
ATOM 9318 C CA . PRO G 1 56 ? 89.45200 86.58700 47.46000 1.000 254.12612 218 PRO F CA 1
ATOM 9319 C C . PRO G 1 56 ? 90.75100 87.15200 46.90600 1.000 254.12612 218 PRO F C 1
ATOM 9320 O O . PRO G 1 56 ? 90.75600 88.09100 46.10700 1.000 254.12612 218 PRO F O 1
ATOM 9324 N N . ILE G 1 57 ? 91.86100 86.56900 47.34500 1.000 257.97798 219 ILE F N 1
ATOM 9325 C CA . ILE G 1 57 ? 93.18400 87.00600 46.90700 1.000 257.97798 219 ILE F CA 1
ATOM 9326 C C . ILE G 1 57 ? 93.41200 86.53300 45.47600 1.000 257.97798 219 ILE F C 1
ATOM 9327 O O . ILE G 1 57 ? 93.37300 85.32300 45.21000 1.000 257.97798 219 ILE F O 1
ATOM 9332 N N . PRO G 1 58 ? 93.65100 87.44000 44.53100 1.000 260.10650 220 PRO F N 1
ATOM 9333 C CA . PRO G 1 58 ? 93.88400 87.01800 43.14400 1.000 260.10650 220 PRO F CA 1
ATOM 9334 C C . PRO G 1 58 ? 95.10900 86.12200 43.03800 1.000 260.10650 220 PRO F C 1
ATOM 9335 O O . PRO G 1 58 ? 96.11600 86.33100 43.71800 1.000 260.10650 220 PRO F O 1
ATOM 9339 N N . ARG G 1 59 ? 95.01400 85.11500 42.17600 1.000 254.87691 221 ARG F N 1
ATOM 9340 C CA . ARG G 1 59 ? 96.13700 84.22400 41.92700 1.000 254.87691 221 ARG F CA 1
ATOM 9341 C C . ARG G 1 59 ? 97.13800 84.87900 40.98400 1.000 254.87691 221 ARG F C 1
ATOM 9342 O O . ARG G 1 59 ? 96.76000 85.55400 40.02200 1.000 254.87691 221 ARG F O 1
ATOM 9350 N N . VAL G 1 60 ? 98.42100 84.67500 41.26700 1.000 290.20249 222 VAL F N 1
ATOM 9351 C CA . VAL G 1 60 ? 99.50800 85.20900 40.45800 1.000 290.20249 222 VAL F CA 1
ATOM 9352 C C . VAL G 1 60 ? 100.37700 84.05100 39.99100 1.000 290.20249 222 VAL F C 1
ATOM 9353 O O . VAL G 1 60 ? 100.81500 83.22500 40.79900 1.000 290.20249 222 VAL F O 1
ATOM 9357 N N . GLU G 1 61 ? 100.62300 83.99400 38.68700 1.000 310.32105 223 GLU F N 1
ATOM 9358 C CA . GLU G 1 61 ? 101.44700 82.94600 38.10800 1.000 310.32105 223 GLU F CA 1
ATOM 9359 C C . GLU G 1 61 ? 102.92500 83.25700 38.31400 1.000 310.32105 223 GLU F C 1
ATOM 9360 O O . GLU G 1 61 ? 103.33300 84.41500 38.43000 1.000 310.32105 223 GLU F O 1
ATOM 9366 N N . TYR G 1 62 ? 103.73000 82.20000 38.35700 1.000 292.05241 224 TYR F N 1
ATOM 9367 C CA . TYR G 1 62 ? 105.15700 82.31200 38.61500 1.000 292.05241 224 TYR F CA 1
ATOM 9368 C C . TYR G 1 62 ? 105.94500 81.74000 37.44500 1.000 292.05241 224 TYR F C 1
ATOM 9369 O O . TYR G 1 62 ? 105.63900 80.65100 36.95000 1.000 292.05241 224 TYR F O 1
ATOM 9378 N N . THR G 1 63 ? 106.95900 82.48300 37.00900 1.000 305.87271 225 THR F N 1
ATOM 9379 C CA . THR G 1 63 ? 107.85200 82.02300 35.95900 1.000 305.87271 225 THR F CA 1
ATOM 9380 C C . THR G 1 63 ? 108.91200 81.09000 36.54300 1.000 305.87271 225 THR F C 1
ATOM 9381 O O . THR G 1 63 ? 108.85900 80.69100 37.70900 1.000 305.87271 225 THR F O 1
ATOM 9385 N N . ALA G 1 64 ? 109.89600 80.73800 35.71300 1.000 297.94354 226 ALA F N 1
ATOM 9386 C CA . ALA G 1 64 ? 110.92300 79.79500 36.14300 1.000 297.94354 226 ALA F CA 1
ATOM 9387 C C . ALA G 1 64 ? 111.86600 80.41500 37.16600 1.000 297.94354 226 ALA F C 1
ATOM 9388 O O . ALA G 1 64 ? 112.31700 79.73300 38.09400 1.000 297.94354 226 ALA F O 1
ATOM 9390 N N . GLU G 1 65 ? 112.18400 81.70300 37.01500 1.000 310.69336 227 GLU F N 1
ATOM 9391 C CA . GLU G 1 65 ? 113.20800 82.31000 37.86100 1.000 310.69336 227 GLU F CA 1
ATOM 9392 C C . GLU G 1 65 ? 112.79500 82.30200 39.32900 1.000 310.69336 227 GLU F C 1
ATOM 9393 O O . GLU G 1 65 ? 113.60300 81.97700 40.20700 1.000 310.69336 227 GLU F O 1
ATOM 9399 N N . GLU G 1 66 ? 111.54100 82.65600 39.62100 1.000 312.21587 228 GLU F N 1
ATOM 9400 C CA . GLU G 1 66 ? 111.10000 82.67000 41.01200 1.000 312.21587 228 GLU F CA 1
ATOM 9401 C C . GLU G 1 66 ? 110.91800 81.25700 41.55200 1.000 312.21587 228 GLU F C 1
ATOM 9402 O O . GLU G 1 66 ? 111.28900 80.97200 42.69600 1.000 312.21587 228 GLU F O 1
ATOM 9408 N N . ILE G 1 67 ? 110.35200 80.35800 40.74500 1.000 305.97816 229 ILE F N 1
ATOM 9409 C CA . ILE G 1 67 ? 110.15300 78.98600 41.20100 1.000 305.97816 229 ILE F CA 1
ATOM 9410 C C . ILE G 1 67 ? 111.49400 78.31400 41.46700 1.000 305.97816 229 ILE F C 1
ATOM 9411 O O . ILE G 1 67 ? 111.65300 77.58200 42.45200 1.000 305.97816 229 ILE F O 1
ATOM 9416 N N . ALA G 1 68 ? 112.47900 78.54600 40.59500 1.000 291.30822 230 ALA F N 1
ATOM 9417 C CA . ALA G 1 68 ? 113.80500 77.98100 40.81700 1.000 291.30822 230 ALA F CA 1
ATOM 9418 C C . ALA G 1 68 ? 114.41500 78.50600 42.11100 1.000 291.30822 230 ALA F C 1
ATOM 9419 O O . ALA G 1 68 ? 115.01800 77.74400 42.87600 1.000 291.30822 230 ALA F O 1
ATOM 9421 N N . THR G 1 69 ? 114.26800 79.80700 42.37300 1.000 295.33513 231 THR F N 1
ATOM 9422 C CA . THR G 1 69 ? 114.76900 80.36700 43.62300 1.000 295.33513 231 THR F CA 1
ATOM 9423 C C . THR G 1 69 ? 114.06000 79.75200 44.82300 1.000 295.33513 231 THR F C 1
ATOM 9424 O O . THR G 1 69 ? 114.69100 79.45800 45.84400 1.000 295.33513 231 THR F O 1
ATOM 9428 N N . TRP G 1 70 ? 112.74500 79.55000 44.71700 1.000 293.80436 232 TRP F N 1
ATOM 9429 C CA . TRP G 1 70 ? 111.99800 78.93400 45.80900 1.000 293.80436 232 TRP F CA 1
ATOM 9430 C C . TRP G 1 70 ? 112.51600 77.53200 46.10200 1.000 293.80436 232 TRP F C 1
ATOM 9431 O O . TRP G 1 70 ? 112.68300 77.14900 47.26600 1.000 293.80436 232 TRP F O 1
ATOM 9442 N N . LYS G 1 71 ? 112.77700 76.75000 45.05300 1.000 285.54283 233 LYS F N 1
ATOM 9443 C CA . LYS G 1 71 ? 113.29100 75.39800 45.24700 1.000 285.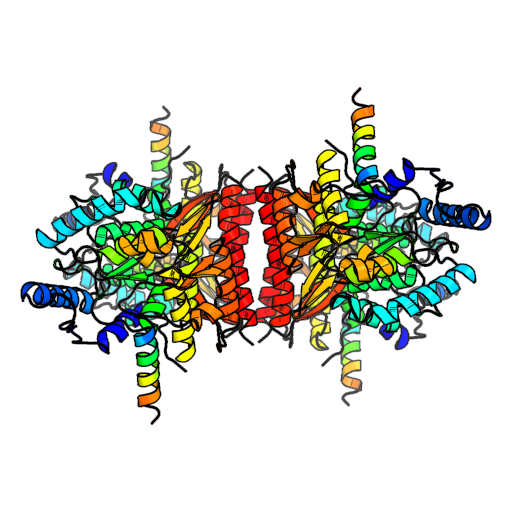54283 233 LYS F CA 1
ATOM 9444 C C . LYS G 1 71 ? 114.64000 75.42100 45.95300 1.000 285.54283 233 LYS F C 1
ATOM 9445 O O . LYS G 1 71 ? 114.87600 74.65700 46.89600 1.000 285.54283 233 LYS F O 1
ATOM 9451 N N . GLU G 1 72 ? 115.54300 76.29700 45.50800 1.000 287.52130 234 GLU F N 1
ATOM 9452 C CA . GLU G 1 72 ? 116.86700 76.36800 46.11700 1.000 287.52130 234 GLU F CA 1
ATOM 9453 C C . GLU G 1 72 ? 116.77700 76.80100 47.57500 1.000 287.52130 234 GLU F C 1
ATOM 9454 O O . GLU G 1 72 ? 117.36800 76.17200 48.46000 1.000 287.52130 234 GLU F O 1
ATOM 9460 N N . VAL G 1 73 ? 116.03700 77.87700 47.84300 1.000 254.69077 235 VAL F N 1
ATOM 9461 C CA . VAL G 1 73 ? 115.91200 78.36500 49.21300 1.000 254.69077 235 VAL F CA 1
ATOM 9462 C C . VAL G 1 73 ? 115.21200 77.33200 50.08700 1.000 254.69077 235 VAL F C 1
ATOM 9463 O O . VAL G 1 73 ? 115.64000 77.06300 51.21600 1.000 254.69077 235 VAL F O 1
ATOM 9467 N N . TYR G 1 74 ? 114.13000 76.73500 49.58400 1.000 255.51838 236 TYR F N 1
ATOM 9468 C CA . TYR G 1 74 ? 113.39700 75.74900 50.37100 1.000 255.51838 236 TYR F CA 1
ATOM 9469 C C . TYR G 1 74 ? 114.28000 74.55500 50.71300 1.000 255.51838 236 TYR F C 1
ATOM 9470 O O . TYR G 1 74 ? 114.31500 74.10200 51.86200 1.000 255.51838 236 TYR F O 1
ATOM 9479 N N . THR G 1 75 ? 115.00800 74.03400 49.72300 1.000 274.48255 237 THR F N 1
ATOM 9480 C CA . THR G 1 75 ? 115.85900 72.87400 49.96900 1.000 274.48255 237 THR F CA 1
ATOM 9481 C C . THR G 1 75 ? 116.97200 73.20300 50.95600 1.000 274.48255 237 THR F C 1
ATOM 9482 O O . THR G 1 75 ? 117.23900 72.42800 51.88300 1.000 274.48255 237 THR F O 1
ATOM 9486 N N . THR G 1 76 ? 117.63300 74.34800 50.77500 1.000 256.66588 238 THR F N 1
ATOM 9487 C CA . THR G 1 76 ? 118.73600 74.71100 51.65900 1.000 256.66588 238 THR F CA 1
ATOM 9488 C C . THR G 1 76 ? 118.23500 75.02600 53.06400 1.000 256.66588 238 THR F C 1
ATOM 9489 O O . THR G 1 76 ? 118.77800 74.52400 54.05500 1.000 256.66588 238 THR F O 1
ATOM 9493 N N . LEU G 1 77 ? 117.19700 75.85800 53.16900 1.000 259.09174 239 LEU F N 1
ATOM 9494 C CA . LEU G 1 77 ? 116.68100 76.23600 54.48100 1.000 259.09174 239 LEU F CA 1
ATOM 9495 C C . LEU G 1 77 ? 116.03800 75.04900 55.18600 1.000 259.09174 239 LEU F C 1
ATOM 9496 O O . LEU G 1 77 ? 116.18000 74.88600 56.40400 1.000 259.09174 239 LEU F O 1
ATOM 9501 N N . LYS G 1 78 ? 115.32400 74.20500 54.43700 1.000 253.11151 240 LYS F N 1
ATOM 9502 C CA . LYS G 1 78 ? 114.66100 73.06000 55.05200 1.000 253.11151 240 LYS F CA 1
ATOM 9503 C C . LYS G 1 78 ? 115.66300 72.10700 55.68800 1.000 253.11151 240 LYS F C 1
ATOM 9504 O O . LYS G 1 78 ? 115.39900 71.55500 56.76200 1.000 253.11151 240 LYS F O 1
ATOM 9510 N N . GLY G 1 79 ? 116.81500 71.90100 55.04500 1.000 260.01273 241 GLY F N 1
ATOM 9511 C CA . GLY G 1 79 ? 117.83000 71.03300 55.61200 1.000 260.01273 241 GLY F CA 1
ATOM 9512 C C . GLY G 1 79 ? 118.49100 71.59300 56.85300 1.000 260.01273 241 GLY F C 1
ATOM 9513 O O . GLY G 1 79 ? 119.08800 70.83300 57.62300 1.000 260.01273 241 GLY F O 1
ATOM 9514 N N . LEU G 1 80 ? 118.39800 72.90800 57.06600 1.000 245.44154 242 LEU F N 1
ATOM 9515 C CA . LEU G 1 80 ? 118.94700 73.54200 58.25400 1.000 245.44154 242 LEU F CA 1
ATOM 9516 C C . LEU G 1 80 ? 117.90600 73.84200 59.32100 1.000 245.44154 242 LEU F C 1
ATOM 9517 O O . LEU G 1 80 ? 118.28200 74.13100 60.46100 1.000 245.44154 242 LEU F O 1
ATOM 9522 N N . TYR G 1 81 ? 116.61500 73.77500 58.98700 1.000 274.10265 243 TYR F N 1
ATOM 9523 C CA . TYR G 1 81 ? 115.58100 74.03400 59.98100 1.000 274.10265 243 TYR F CA 1
ATOM 9524 C C . TYR G 1 81 ? 115.58500 73.00200 61.09900 1.000 274.10265 243 TYR F C 1
ATOM 9525 O O . TYR G 1 81 ? 115.00700 73.25400 62.16200 1.000 274.10265 243 TYR F O 1
ATOM 9534 N N . ALA G 1 82 ? 116.22400 71.84800 60.88800 1.000 266.33705 244 ALA F N 1
ATOM 9535 C CA . ALA G 1 82 ? 116.33300 70.86300 61.95800 1.000 266.33705 244 ALA F CA 1
ATOM 9536 C C . ALA G 1 82 ? 117.08600 71.42300 63.15500 1.000 266.33705 244 ALA F C 1
ATOM 9537 O O . ALA G 1 82 ? 116.94700 70.91400 64.27300 1.000 266.33705 244 ALA F O 1
ATOM 9539 N N . THR G 1 83 ? 117.88600 72.46600 62.94400 1.000 267.91092 245 THR F N 1
ATOM 9540 C CA . THR G 1 83 ? 118.62600 73.12200 64.00900 1.000 267.91092 245 THR F CA 1
ATOM 9541 C C . THR G 1 83 ? 118.34400 74.61600 63.97400 1.000 267.91092 245 THR F C 1
ATOM 9542 O O . THR G 1 83 ? 118.03600 75.18200 62.92200 1.000 267.91092 245 THR F O 1
ATOM 9546 N N . HIS G 1 84 ? 118.44100 75.24700 65.14500 1.000 267.85595 246 HIS F N 1
ATOM 9547 C CA . HIS G 1 84 ? 118.24000 76.68500 65.27800 1.000 267.85595 246 HIS F CA 1
ATOM 9548 C C . HIS G 1 84 ? 116.76400 77.05200 65.18900 1.000 267.85595 246 HIS F C 1
ATOM 9549 O O . HIS G 1 84 ? 116.39900 78.22000 65.35100 1.000 267.85595 246 HIS F O 1
ATOM 9556 N N . ALA G 1 85 ? 115.91100 76.06600 64.93500 1.000 244.02515 247 ALA F N 1
ATOM 9557 C CA . ALA G 1 85 ? 114.48000 76.29900 64.83500 1.000 244.02515 247 ALA F CA 1
ATOM 9558 C C . ALA G 1 85 ? 113.80700 76.08700 66.18800 1.000 244.02515 247 ALA F C 1
ATOM 9559 O O . ALA G 1 85 ? 114.38300 75.52300 67.12000 1.000 244.02515 247 ALA F O 1
ATOM 9561 N N . CYS G 1 86 ? 112.56200 76.54700 66.28600 1.000 238.81121 248 CYS F N 1
ATOM 9562 C CA . CYS G 1 86 ? 111.77600 76.43100 67.50400 1.000 238.81121 248 CYS F CA 1
ATOM 9563 C C . CYS G 1 86 ? 110.69300 75.37700 67.31400 1.000 238.81121 248 CYS F C 1
ATOM 9564 O O . CYS G 1 86 ? 110.32600 75.03600 66.18600 1.000 238.81121 248 CYS F O 1
ATOM 9567 N N . GLY G 1 87 ? 110.17800 74.86800 68.43500 1.000 232.16694 249 GLY F N 1
ATOM 9568 C CA . GLY G 1 87 ? 109.25200 73.74800 68.36800 1.000 232.16694 249 GLY F CA 1
ATOM 9569 C C . GLY G 1 87 ? 108.03800 74.03300 67.50700 1.000 232.16694 249 GLY F C 1
ATOM 9570 O O . GLY G 1 87 ? 107.67500 73.23600 66.64000 1.000 232.16694 249 GLY F O 1
ATOM 9571 N N . GLU G 1 88 ? 107.40100 75.18600 67.72300 1.000 224.61122 250 GLU F N 1
ATOM 9572 C CA . GLU G 1 88 ? 106.22200 75.53100 66.93300 1.000 224.61122 250 GLU F CA 1
ATOM 9573 C C . GLU G 1 88 ? 106.56900 75.65800 65.45600 1.000 224.61122 250 GLU F C 1
ATOM 9574 O O . GLU G 1 88 ? 105.76700 75.29800 64.58600 1.000 224.61122 250 GLU F O 1
ATOM 9580 N N . HIS G 1 89 ? 107.76300 76.17100 65.15200 1.000 252.61914 251 HIS F N 1
ATOM 9581 C CA . HIS G 1 89 ? 108.16100 76.33100 63.75800 1.000 252.61914 251 HIS F CA 1
ATOM 9582 C C . HIS G 1 89 ? 108.23700 74.98600 63.04800 1.000 252.61914 251 HIS F C 1
ATOM 9583 O O . HIS G 1 89 ? 107.82300 74.86200 61.89000 1.000 252.61914 251 HIS F O 1
ATOM 9590 N N . LEU G 1 90 ? 108.76400 73.96500 63.72700 1.000 248.77819 252 LEU F N 1
ATOM 9591 C CA . LEU G 1 90 ? 108.92400 72.65600 63.10200 1.000 248.77819 252 LEU F CA 1
ATOM 9592 C C . LEU G 1 90 ? 107.59400 72.13000 62.57500 1.000 248.77819 252 LEU F C 1
ATOM 9593 O O . LEU G 1 90 ? 107.42700 71.92400 61.36700 1.000 248.77819 252 LEU F O 1
ATOM 9598 N N . GLU G 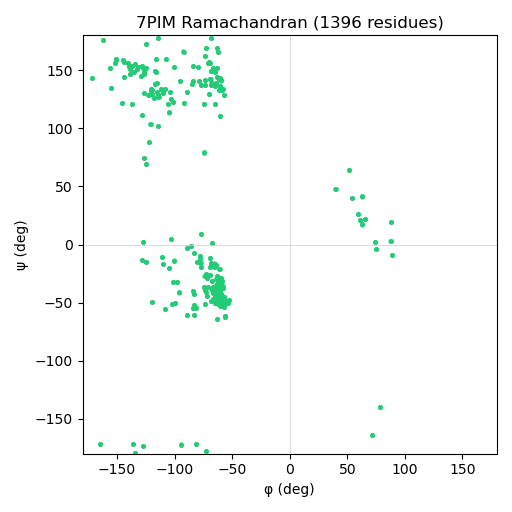1 91 ? 106.62900 71.90700 63.47000 1.000 253.31103 253 GLU F N 1
ATOM 9599 C CA . GLU G 1 91 ? 105.33200 71.40700 63.02600 1.000 253.31103 253 GLU F CA 1
ATOM 9600 C C . GLU G 1 91 ? 104.60700 72.42500 62.15700 1.000 253.31103 253 GLU F C 1
ATOM 9601 O O . GLU G 1 91 ? 103.68200 72.06100 61.42100 1.000 253.31103 253 GLU F O 1
ATOM 9607 N N . ALA G 1 92 ? 105.00700 73.69500 62.22500 1.000 241.76823 254 ALA F N 1
ATOM 9608 C CA . ALA G 1 92 ? 104.37300 74.72000 61.40300 1.000 241.76823 254 ALA F CA 1
ATOM 9609 C C . ALA G 1 92 ? 104.43800 74.35000 59.92700 1.000 241.76823 254 ALA F C 1
ATOM 9610 O O . ALA G 1 92 ? 103.40600 74.16800 59.27000 1.000 241.76823 254 ALA F O 1
ATOM 9612 N N . PHE G 1 93 ? 105.65200 74.22400 59.38700 1.000 253.25482 255 PHE F N 1
ATOM 9613 C CA . PHE G 1 93 ? 105.80200 73.84600 57.98700 1.000 253.25482 255 PHE F CA 1
ATOM 9614 C C . PHE G 1 93 ? 105.45700 72.38300 57.74300 1.000 253.25482 255 PHE F C 1
ATOM 9615 O O . PHE G 1 93 ? 105.02400 72.03800 56.63800 1.000 253.25482 255 PHE F O 1
ATOM 9623 N N . ALA G 1 94 ? 105.63600 71.51700 58.74400 1.000 236.31804 256 ALA F N 1
ATOM 9624 C CA . ALA G 1 94 ? 105.32000 70.10400 58.56400 1.000 236.31804 256 ALA F CA 1
ATOM 9625 C C . ALA G 1 94 ? 103.86200 69.91800 58.16600 1.000 236.31804 256 ALA F C 1
ATOM 9626 O O . ALA G 1 94 ? 103.55500 69.23000 57.18600 1.000 236.31804 256 ALA F O 1
ATOM 9628 N N . LEU G 1 95 ? 102.94400 70.52400 58.92100 1.000 227.78588 257 LEU F N 1
ATOM 9629 C CA . LEU G 1 95 ? 101.54200 70.51100 58.51600 1.000 227.78588 257 LEU F CA 1
ATOM 9630 C C . LEU G 1 95 ? 101.34100 71.29200 57.22500 1.000 227.78588 257 LEU F C 1
ATOM 9631 O O . LEU G 1 95 ? 100.58900 70.86500 56.34100 1.000 227.78588 257 LEU F O 1
ATOM 9636 N N . LEU G 1 96 ? 102.01000 72.43900 57.09600 1.000 257.63959 258 LEU F N 1
ATOM 9637 C CA . LEU G 1 96 ? 101.85900 73.25500 55.89700 1.000 257.63959 258 LEU F CA 1
ATOM 9638 C C . LEU G 1 96 ? 102.32300 72.50200 54.65600 1.000 257.63959 258 LEU F C 1
ATOM 9639 O O . LEU G 1 96 ? 101.64500 72.50900 53.62200 1.000 257.63959 258 LEU F O 1
ATOM 9644 N N . GLU G 1 97 ? 103.48100 71.84300 54.73800 1.000 247.25159 259 GLU F N 1
ATOM 9645 C CA . GLU G 1 97 ? 103.97800 71.10100 53.58500 1.000 247.25159 259 GLU F CA 1
ATOM 9646 C C . GLU G 1 97 ? 103.02600 69.97400 53.20800 1.000 247.25159 259 GLU F C 1
ATOM 9647 O O . GLU G 1 97 ? 102.76700 69.73900 52.02100 1.000 247.25159 259 GLU F O 1
ATOM 9653 N N . ARG G 1 98 ? 102.49400 69.26500 54.20500 1.000 248.53699 260 ARG F N 1
ATOM 9654 C CA . ARG G 1 98 ? 101.53700 68.20100 53.92600 1.000 248.53699 260 ARG F CA 1
ATOM 9655 C C . ARG G 1 98 ? 100.23400 68.75800 53.36500 1.000 248.53699 260 ARG F C 1
ATOM 9656 O O . ARG G 1 98 ? 99.61300 68.14000 52.49200 1.000 248.53699 260 ARG F O 1
ATOM 9664 N N . PHE G 1 99 ? 99.80500 69.92200 53.85000 1.000 246.19090 261 PHE F N 1
ATOM 9665 C CA . PHE G 1 99 ? 98.53100 70.50500 53.44500 1.000 246.19090 261 PHE F CA 1
ATOM 9666 C C . PHE G 1 99 ? 98.69400 71.72200 52.54900 1.000 246.19090 261 PHE F C 1
ATOM 9667 O O . PHE G 1 99 ? 98.14300 71.74500 51.44200 1.000 246.19090 261 PHE F O 1
ATOM 9675 N N . SER G 1 100 ? 99.43800 72.73900 52.99000 1.000 269.24645 262 SER F N 1
ATOM 9676 C CA . SER G 1 100 ? 99.60300 73.93700 52.17500 1.000 269.24645 262 SER F CA 1
ATOM 9677 C C . SER G 1 100 ? 100.42200 73.67500 50.91900 1.000 269.24645 262 SER F C 1
ATOM 9678 O O . SER G 1 100 ? 100.39900 74.49600 49.99600 1.000 269.24645 262 SER F O 1
ATOM 9681 N N . GLY G 1 101 ? 101.14500 72.56000 50.86300 1.000 267.31267 263 GLY F N 1
ATOM 9682 C CA . GLY G 1 101 ? 101.92500 72.22500 49.69100 1.000 267.31267 263 GLY F CA 1
ATOM 9683 C C . GLY G 1 101 ? 103.32500 72.79000 49.66100 1.000 267.31267 263 GLY F C 1
ATOM 9684 O O . GLY G 1 101 ? 103.92000 72.86600 48.58000 1.000 267.31267 263 GLY F O 1
ATOM 9685 N N . TYR G 1 102 ? 103.87400 73.18900 50.80700 1.000 271.10719 264 TYR F N 1
ATOM 9686 C CA . TYR G 1 102 ? 105.21700 73.75500 50.84000 1.000 271.10719 264 TYR F CA 1
ATOM 9687 C C . TYR G 1 102 ? 106.24300 72.75300 50.32700 1.000 271.10719 264 TYR F C 1
ATOM 9688 O O . TYR G 1 102 ? 106.51700 71.74300 50.98400 1.000 271.10719 264 TYR F O 1
ATOM 9697 N N . ARG G 1 103 ? 106.81300 73.02500 49.15600 1.000 294.65422 265 ARG F N 1
ATOM 9698 C CA . ARG G 1 103 ? 107.85500 72.18100 48.59300 1.000 294.65422 265 ARG F CA 1
ATOM 9699 C C . ARG G 1 103 ? 108.74800 73.03600 47.70900 1.000 294.65422 265 ARG F C 1
ATOM 9700 O O . ARG G 1 103 ? 108.33100 74.08700 47.21400 1.000 294.65422 265 ARG F O 1
ATOM 9708 N N . GLU G 1 104 ? 109.98400 72.57200 47.51600 1.000 309.60041 266 GLU F N 1
ATOM 9709 C CA . GLU G 1 104 ? 110.91400 73.29800 46.65800 1.000 309.60041 266 GLU F CA 1
ATOM 9710 C C . GLU G 1 104 ? 110.41800 73.33600 45.21800 1.000 309.60041 266 GLU F C 1
ATOM 9711 O O . GLU G 1 104 ? 110.51100 74.37100 44.54800 1.000 309.60041 266 GLU F O 1
ATOM 9717 N N . ASP G 1 105 ? 109.88500 72.21600 44.72600 1.000 323.32732 267 ASP F N 1
ATOM 9718 C CA . ASP G 1 105 ? 109.40000 72.14700 43.35400 1.000 323.32732 267 ASP F CA 1
ATOM 9719 C C . ASP G 1 105 ? 108.04900 72.82500 43.16500 1.000 323.32732 267 ASP F C 1
ATOM 9720 O O . ASP G 1 105 ? 107.69300 73.15600 42.02900 1.000 323.32732 267 ASP F O 1
ATOM 9725 N N . ASN G 1 106 ? 107.29200 73.03800 44.24100 1.000 310.39336 268 ASN F N 1
ATOM 9726 C CA . ASN G 1 106 ? 105.95300 73.61300 44.15800 1.000 310.39336 268 ASN F CA 1
ATOM 9727 C C . ASN G 1 106 ? 105.86500 74.78800 45.12100 1.000 310.39336 268 ASN F C 1
ATOM 9728 O O . ASN G 1 106 ? 105.88500 74.59900 46.34200 1.000 310.39336 268 ASN F O 1
ATOM 9733 N N . ILE G 1 107 ? 105.76300 75.99500 44.57300 1.000 277.86771 269 ILE F N 1
ATOM 9734 C CA . ILE G 1 107 ? 105.58800 77.20300 45.37500 1.000 277.86771 269 ILE F CA 1
ATOM 9735 C C . ILE G 1 107 ? 104.09500 77.46800 45.53100 1.000 277.86771 269 ILE F C 1
ATOM 9736 O O . ILE G 1 107 ? 103.38600 77.62800 44.52700 1.000 277.86771 269 ILE F O 1
ATOM 9741 N N . PRO G 1 108 ? 103.57600 77.52300 46.75300 1.000 254.31244 270 PRO F N 1
ATOM 9742 C CA . PRO G 1 108 ? 102.13400 77.69500 46.94500 1.000 254.31244 270 PRO F CA 1
ATOM 9743 C C . PRO G 1 108 ? 101.68200 79.11200 46.61400 1.000 254.31244 270 PRO F C 1
ATOM 9744 O O . PRO G 1 108 ? 102.48200 80.03100 46.43100 1.000 254.31244 270 PRO F O 1
ATOM 9748 N N . GLN G 1 109 ? 100.36400 79.27200 46.54500 1.000 234.15645 271 GLN F N 1
ATOM 9749 C CA . GLN G 1 109 ? 99.73500 80.54800 46.25400 1.000 234.15645 271 GLN F CA 1
ATOM 9750 C C . GLN G 1 109 ? 99.36800 81.26000 47.55400 1.000 234.15645 271 GLN F C 1
ATOM 9751 O O . GLN G 1 109 ? 99.73000 80.83500 48.65400 1.000 234.15645 271 GLN F O 1
ATOM 9757 N N . LEU G 1 110 ? 98.63800 82.36600 47.42000 1.000 249.34467 272 LEU F N 1
ATOM 9758 C CA . LEU G 1 110 ? 98.24000 83.16700 48.57100 1.000 249.34467 272 LEU F CA 1
ATOM 9759 C C . LEU G 1 110 ? 96.83500 82.82100 49.05400 1.000 249.34467 272 LEU F C 1
ATOM 9760 O O . LEU G 1 110 ? 96.59300 82.74600 50.26300 1.000 249.34467 272 LEU F O 1
ATOM 9765 N N . GLU G 1 111 ? 95.90000 82.61000 48.12600 1.000 261.42169 273 GLU F N 1
ATOM 9766 C CA . GLU G 1 111 ? 94.52200 82.32900 48.51600 1.000 261.42169 273 GLU F CA 1
ATOM 9767 C C . GLU G 1 111 ? 94.43300 81.04600 49.33500 1.000 261.42169 273 GLU F C 1
ATOM 9768 O O . GLU G 1 111 ? 93.75700 80.99900 50.36900 1.000 261.42169 273 GLU F O 1
ATOM 9774 N N . ASP G 1 112 ? 95.11700 79.99200 48.88600 1.000 256.33744 274 ASP F N 1
ATOM 9775 C CA . ASP G 1 112 ? 95.08100 78.72600 49.61100 1.000 256.33744 274 ASP F CA 1
ATOM 9776 C C . ASP G 1 112 ? 95.72000 78.86300 50.98700 1.000 256.33744 274 ASP F C 1
ATOM 9777 O O . ASP G 1 112 ? 95.17700 78.38300 51.98900 1.000 256.33744 274 ASP F O 1
ATOM 9782 N N . VAL G 1 113 ? 96.87900 79.52000 51.05600 1.000 224.82154 275 VAL F N 1
ATOM 9783 C CA . VAL G 1 113 ? 97.55900 79.68400 52.33700 1.000 224.82154 275 VAL F CA 1
ATOM 9784 C C . VAL G 1 113 ? 96.75100 80.58700 53.26100 1.000 224.82154 275 VAL F C 1
ATOM 9785 O O . VAL G 1 113 ? 96.62400 80.31400 54.46000 1.000 224.82154 275 VAL F O 1
ATOM 9789 N N . SER G 1 114 ? 96.19000 81.67000 52.72100 1.000 240.94673 276 SER F N 1
ATOM 9790 C CA . SER G 1 114 ? 95.41200 82.59200 53.54200 1.000 240.94673 276 SER F CA 1
ATOM 9791 C C . SER G 1 114 ? 94.23000 81.87900 54.18700 1.000 240.94673 276 SER F C 1
ATOM 9792 O O . SER G 1 114 ? 93.93000 82.08400 55.36900 1.000 240.94673 276 SER F O 1
ATOM 9795 N N . ARG G 1 115 ? 93.54500 81.03000 53.41900 1.000 259.30463 277 ARG F N 1
ATOM 9796 C CA . ARG G 1 115 ? 92.43300 80.26300 53.96400 1.000 259.30463 277 ARG F CA 1
ATOM 9797 C C . ARG G 1 115 ? 92.89300 79.37900 55.11800 1.000 259.30463 277 ARG F C 1
ATOM 9798 O O . ARG G 1 115 ? 92.22900 79.29400 56.15700 1.000 259.30463 277 ARG F O 1
ATOM 9806 N N . PHE G 1 116 ? 94.03900 78.71600 54.95000 1.000 218.21126 278 PHE F N 1
ATOM 9807 C CA . PHE G 1 116 ? 94.52400 77.80300 55.97900 1.000 218.21126 278 PHE F CA 1
ATOM 9808 C C . PHE G 1 116 ? 94.81600 78.54100 57.28000 1.000 218.21126 278 PHE F C 1
ATOM 9809 O O . PHE G 1 116 ? 94.41000 78.10000 58.36200 1.000 218.21126 278 PHE F O 1
ATOM 9817 N N . LEU G 1 117 ? 95.52000 79.67100 57.19500 1.000 217.36666 279 LEU F N 1
ATOM 9818 C CA . LEU G 1 117 ? 95.89300 80.39900 58.40400 1.000 217.36666 279 LEU F CA 1
ATOM 9819 C C . LEU G 1 117 ? 94.66400 80.93400 59.13100 1.000 217.36666 279 LEU F C 1
ATOM 9820 O O . LEU G 1 117 ? 94.55500 80.81200 60.35700 1.000 217.36666 279 LEU F O 1
ATOM 9825 N N . LYS G 1 118 ? 93.72600 81.53100 58.39300 1.000 243.40850 280 LYS F N 1
ATOM 9826 C CA . LYS G 1 118 ? 92.51700 82.04500 59.02900 1.000 243.40850 280 LYS F CA 1
ATOM 9827 C C . LYS G 1 118 ? 91.69300 80.92600 59.65000 1.000 243.40850 280 LYS F C 1
ATOM 9828 O O . LYS G 1 118 ? 91.15000 81.08900 60.74800 1.000 243.40850 280 LYS F O 1
ATOM 9834 N N . GLU G 1 119 ? 91.58200 79.78700 58.96500 1.000 272.02665 281 GLU F N 1
ATOM 9835 C CA . GLU G 1 119 ? 90.80500 78.67500 59.50200 1.000 272.02665 281 GLU F CA 1
ATOM 9836 C C . GLU G 1 119 ? 91.39600 78.17400 60.81400 1.000 272.02665 281 GLU F C 1
ATOM 9837 O O . GLU G 1 119 ? 90.66600 77.92300 61.78000 1.000 272.02665 281 GLU F O 1
ATOM 9843 N N . ARG G 1 120 ? 92.71900 78.02100 60.87100 1.000 225.09182 282 ARG F N 1
ATOM 9844 C CA . ARG G 1 120 ? 93.35000 77.47600 62.06800 1.000 225.09182 282 ARG F CA 1
ATOM 9845 C C . ARG G 1 120 ? 93.57200 78.55400 63.12500 1.000 225.09182 282 ARG F C 1
ATOM 9846 O O . ARG G 1 120 ? 93.03700 78.47000 64.23600 1.000 225.09182 282 ARG F O 1
ATOM 9854 N N . THR G 1 121 ? 94.35800 79.57900 62.79400 1.000 205.25875 283 THR F N 1
ATOM 9855 C CA . THR G 1 121 ? 94.72400 80.62000 63.74600 1.000 205.25875 283 THR F CA 1
ATOM 9856 C C . THR G 1 121 ? 93.94100 81.91100 63.53800 1.000 205.25875 283 THR F C 1
ATOM 9857 O O . THR G 1 121 ? 94.20600 82.90400 64.22500 1.000 205.25875 283 THR F O 1
ATOM 9861 N N . GLY G 1 122 ? 92.98300 81.92400 62.61900 1.000 224.83489 284 GLY F N 1
ATOM 9862 C CA . GLY G 1 122 ? 92.21500 83.13200 62.37100 1.000 224.83489 284 GLY F CA 1
ATOM 9863 C C . GLY G 1 122 ? 93.04400 84.29400 61.87000 1.000 224.83489 284 GLY F C 1
ATOM 9864 O O . GLY G 1 122 ? 92.83300 85.43300 62.30400 1.000 224.83489 284 GLY F O 1
ATOM 9865 N N . PHE G 1 123 ? 93.98600 84.03500 60.96700 1.000 220.59984 285 PHE F N 1
ATOM 9866 C CA . PHE G 1 123 ? 94.84200 85.06600 60.40100 1.000 220.59984 285 PHE F CA 1
ATOM 9867 C C . PHE G 1 123 ? 94.58200 85.19800 58.90700 1.000 220.59984 285 PHE F C 1
ATOM 9868 O O . PHE G 1 123 ? 94.40900 84.19600 58.20500 1.000 220.59984 285 PHE F O 1
ATOM 9876 N N . GLN G 1 124 ? 94.55200 86.43900 58.43100 1.000 247.59036 286 GLN F N 1
ATOM 9877 C CA . GLN G 1 124 ? 94.36800 86.74600 57.02300 1.000 247.59036 286 GLN F CA 1
ATOM 9878 C C . GLN G 1 124 ? 95.49600 87.65200 56.54800 1.000 247.59036 286 GLN F C 1
ATOM 9879 O O . GLN G 1 124 ? 96.02900 88.46800 57.30500 1.000 247.59036 286 GLN F O 1
ATOM 9885 N N . LEU G 1 125 ? 95.85800 87.49700 55.27900 1.000 216.96858 287 LEU F N 1
ATOM 9886 C CA . LEU G 1 125 ? 96.96600 88.22600 54.68200 1.000 216.96858 287 LEU F CA 1
ATOM 9887 C C . LEU G 1 125 ? 96.44900 89.21500 53.64800 1.000 216.96858 287 LEU F C 1
ATOM 9888 O O . LEU G 1 125 ? 95.60000 88.87600 52.81700 1.000 216.96858 287 LEU F O 1
ATOM 9893 N N . ARG G 1 126 ? 96.96500 90.43700 53.70700 1.000 240.94854 288 ARG F N 1
ATOM 9894 C CA . ARG G 1 126 ? 96.62500 91.48400 52.74500 1.000 240.94854 288 ARG F CA 1
ATOM 9895 C C . ARG G 1 126 ? 97.78800 91.67100 51.78300 1.000 240.94854 288 ARG F C 1
ATOM 9896 O O . ARG G 1 126 ? 98.87200 92.11800 52.20500 1.000 240.94854 288 ARG F O 1
ATOM 9904 N N . PRO G 1 127 ? 97.62700 91.35200 50.50300 1.000 270.28865 289 PRO F N 1
ATOM 9905 C CA . PRO G 1 127 ? 98.76400 91.43100 49.57800 1.000 270.28865 289 PRO F CA 1
ATOM 9906 C C . PRO G 1 127 ? 99.11200 92.86500 49.22000 1.000 270.28865 289 PRO F C 1
ATOM 9907 O O . PRO G 1 127 ? 98.74800 93.35100 48.14500 1.000 270.28865 289 PRO F O 1
ATOM 9911 N N . VAL G 1 128 ? 99.81700 93.54900 50.11600 1.000 278.83357 290 VAL F N 1
ATOM 9912 C CA . VAL G 1 128 ? 100.16400 94.94900 49.93000 1.000 278.83357 290 VAL F CA 1
ATOM 9913 C C . VAL G 1 128 ? 101.60500 95.04000 49.44900 1.000 278.83357 290 VAL F C 1
ATOM 9914 O O . VAL G 1 128 ? 102.44100 94.17300 49.72200 1.000 278.83357 290 VAL F O 1
ATOM 9918 N N . ALA G 1 129 ? 101.89400 96.11500 48.72100 1.000 301.96313 291 ALA F N 1
ATOM 9919 C CA . ALA G 1 129 ? 103.21500 96.34000 48.15200 1.000 301.96313 291 ALA F CA 1
ATOM 9920 C C . ALA G 1 129 ? 103.60800 97.78900 48.41700 1.000 301.96313 291 ALA F C 1
ATOM 9921 O O . ALA G 1 129 ? 102.86300 98.55300 49.03800 1.000 301.96313 291 ALA F O 1
ATOM 9923 N N . GLY G 1 130 ? 104.78900 98.16800 47.94200 1.000 306.32724 292 GLY F N 1
ATOM 9924 C CA . GLY G 1 130 ? 105.27600 99.51500 48.14800 1.000 306.32724 292 GLY F CA 1
ATOM 9925 C C . GLY G 1 130 ? 105.67500 99.77100 49.59400 1.000 306.32724 292 GLY F C 1
ATOM 9926 O O . GLY G 1 130 ? 105.87000 98.85900 50.39900 1.000 306.32724 292 GLY F O 1
ATOM 9927 N N . LEU G 1 131 ? 105.79800 101.05800 49.91100 1.000 275.19502 293 LEU F N 1
ATOM 9928 C CA . LEU G 1 131 ? 106.15800 101.46900 51.26100 1.000 275.19502 293 LEU F CA 1
ATOM 9929 C C . LEU G 1 131 ? 104.95400 101.35100 52.19000 1.000 275.19502 293 LEU F C 1
ATOM 9930 O O . LEU G 1 131 ? 103.83100 101.71000 51.82100 1.000 275.19502 293 LEU F O 1
ATOM 9935 N N . LEU G 1 132 ? 105.18900 100.83600 53.39300 1.000 248.38239 294 LEU F N 1
ATOM 9936 C CA . LEU G 1 132 ? 104.16300 100.70800 54.42100 1.000 248.38239 294 LEU F CA 1
ATOM 9937 C C . LEU G 1 132 ? 104.56500 101.55300 55.62200 1.000 248.38239 294 LEU F C 1
ATOM 9938 O O . LEU G 1 132 ? 105.67300 101.40100 56.14700 1.000 248.38239 294 LEU F O 1
ATOM 9943 N N . SER G 1 133 ? 103.66900 102.44100 56.05100 1.000 207.77754 295 SER F N 1
ATOM 9944 C CA . SER G 1 133 ? 103.93800 103.27900 57.21200 1.000 207.77754 295 SER F CA 1
ATOM 9945 C C . SER G 1 133 ? 103.86800 102.45200 58.48900 1.000 207.77754 295 SER F C 1
ATOM 9946 O O . SER G 1 133 ? 103.66700 101.23400 58.43800 1.000 207.77754 295 SER F O 1
ATOM 9949 N N . ALA G 1 134 ? 104.04300 103.10000 59.64000 1.000 174.02712 296 ALA F N 1
ATOM 9950 C CA . ALA G 1 134 ? 104.03500 102.37800 60.90700 1.000 174.02712 296 ALA F CA 1
ATOM 9951 C C . ALA G 1 134 ? 102.61300 102.16000 61.41400 1.000 174.02712 296 ALA F C 1
ATOM 9952 O O . ALA G 1 134 ? 102.22000 101.03100 61.72700 1.000 174.02712 296 ALA F O 1
ATOM 9954 N N . ARG G 1 135 ? 101.82500 103.23400 61.49100 1.000 196.33174 297 ARG F N 1
ATOM 9955 C CA . ARG G 1 135 ? 100.50000 103.13800 62.09600 1.000 196.33174 297 ARG F CA 1
ATOM 9956 C C . ARG G 1 135 ? 99.62000 102.14300 61.35000 1.000 196.33174 297 ARG F C 1
ATOM 9957 O O . ARG G 1 135 ? 98.94100 101.31300 61.96600 1.000 196.33174 297 ARG F O 1
ATOM 9965 N N . ASP G 1 136 ? 99.62000 102.20600 60.01600 1.000 200.72239 298 ASP F N 1
ATOM 9966 C CA . ASP G 1 136 ? 98.78400 101.29600 59.23900 1.000 200.72239 298 ASP F CA 1
ATOM 9967 C C . ASP G 1 136 ? 99.21300 99.84800 59.44200 1.000 200.72239 298 ASP F C 1
ATOM 9968 O O . ASP G 1 136 ? 98.37300 98.95700 59.61300 1.000 200.72239 298 ASP F O 1
ATOM 9973 N N . PHE G 1 137 ? 100.52300 99.59400 59.42600 1.000 188.74121 299 PHE F N 1
ATOM 9974 C CA . PHE G 1 137 ? 101.01200 98.23200 59.61500 1.000 188.74121 299 PHE F CA 1
ATOM 9975 C C . PHE G 1 137 ? 100.64200 97.70700 60.99600 1.000 188.74121 299 PHE F C 1
ATOM 9976 O O . PHE G 1 137 ? 100.18100 96.56900 61.14000 1.000 188.74121 299 PHE F O 1
ATOM 9984 N N . LEU G 1 138 ? 100.83700 98.52900 62.03000 1.000 173.76789 300 LEU F N 1
ATOM 9985 C CA . LEU G 1 138 ? 100.45700 98.11700 63.37600 1.000 173.76789 300 LEU F CA 1
ATOM 9986 C C . LEU G 1 138 ? 98.94800 97.94700 63.49500 1.000 173.76789 300 LEU F C 1
ATOM 9987 O O . LEU G 1 138 ? 98.47200 97.01900 64.16000 1.000 173.76789 300 LEU F O 1
ATOM 9992 N N . ALA G 1 139 ? 98.17900 98.83400 62.85900 1.000 192.31574 301 ALA F N 1
ATOM 9993 C CA . ALA G 1 139 ? 96.72600 98.71300 62.89700 1.000 192.31574 301 ALA F CA 1
ATOM 9994 C C . ALA G 1 139 ? 96.27600 97.39300 62.28400 1.000 192.31574 301 ALA F C 1
ATOM 9995 O O . ALA G 1 139 ? 95.39600 96.71200 62.82300 1.000 192.31574 301 ALA F O 1
ATOM 9997 N N . SER G 1 140 ? 96.87600 97.01300 61.15500 1.000 199.89013 302 SER F N 1
ATOM 9998 C CA . SER G 1 140 ? 96.56700 95.72100 60.55300 1.000 199.89013 302 SER F CA 1
ATOM 9999 C C . SER G 1 140 ? 96.91400 94.58500 61.50600 1.000 199.89013 302 SER F C 1
ATOM 10000 O O . SER G 1 140 ? 96.15600 93.61900 61.64800 1.000 199.89013 302 SER F O 1
ATOM 10003 N N . LEU G 1 141 ? 98.06500 94.68900 62.17400 1.000 192.37019 303 LEU F N 1
ATOM 10004 C CA . LEU G 1 141 ? 98.44400 93.67900 63.15600 1.000 192.37019 303 LEU F CA 1
ATOM 10005 C C . LEU G 1 141 ? 97.40600 93.57500 64.26500 1.000 192.37019 303 LEU F C 1
ATOM 10006 O O . LEU G 1 141 ? 97.14800 92.48400 64.78700 1.000 192.37019 303 LEU F O 1
ATOM 10011 N N . ALA G 1 142 ? 96.80000 94.70400 64.64000 1.000 196.15776 304 ALA F N 1
ATOM 10012 C CA . ALA G 1 142 ? 95.78100 94.68200 65.68200 1.000 196.15776 304 ALA F CA 1
ATOM 10013 C C . ALA G 1 142 ? 94.59800 93.81200 65.27600 1.000 196.15776 304 ALA F C 1
ATOM 10014 O O . ALA G 1 142 ? 94.08700 93.02900 66.08500 1.000 196.15776 304 ALA F O 1
ATOM 10016 N N . PHE G 1 143 ? 94.15300 93.93100 64.02600 1.000 215.85788 305 PHE F N 1
ATOM 10017 C CA . PHE G 1 143 ? 93.06500 93.11500 63.50300 1.000 215.85788 305 PHE F CA 1
ATOM 10018 C C . PHE G 1 143 ? 93.50000 91.69600 63.16300 1.000 215.85788 305 PHE F C 1
ATOM 10019 O O . PHE G 1 143 ? 92.72400 90.95300 62.55000 1.000 215.85788 305 PHE F O 1
ATOM 10027 N N . ARG G 1 144 ? 94.71300 91.30400 63.54300 1.000 200.28935 306 ARG F N 1
ATOM 10028 C CA . ARG G 1 144 ? 95.25700 89.97500 63.29000 1.000 200.28935 306 ARG F CA 1
ATOM 10029 C C . ARG G 1 144 ? 95.46100 89.69700 61.80600 1.000 200.28935 306 ARG F C 1
ATOM 10030 O O . ARG G 1 144 ? 95.50800 88.53000 61.398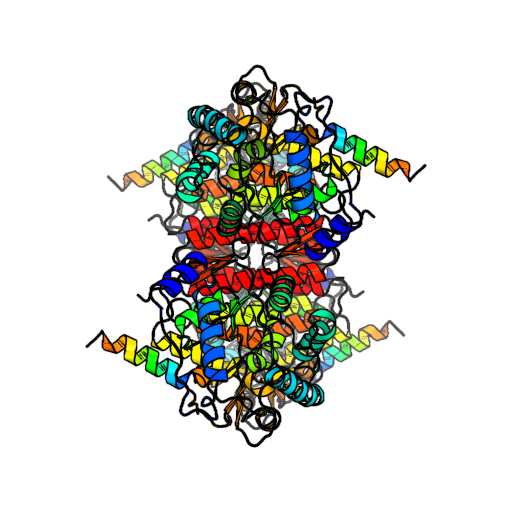00 1.000 200.28935 306 ARG F O 1
ATOM 10038 N N . VAL G 1 145 ? 95.58000 90.73800 60.98700 1.000 222.47235 307 VAL F N 1
ATOM 10039 C CA . VAL G 1 145 ? 95.82400 90.60600 59.55600 1.000 222.47235 307 VAL F CA 1
ATOM 10040 C C . VAL G 1 145 ? 97.24300 91.07300 59.26700 1.000 222.47235 307 VAL F C 1
ATOM 10041 O O . VAL G 1 145 ? 97.65100 92.15900 59.69700 1.000 222.47235 307 VAL F O 1
ATOM 10045 N N . PHE G 1 146 ? 97.99400 90.25100 58.53800 1.000 226.70660 308 PHE F N 1
ATOM 10046 C CA . PHE G 1 146 ? 99.39800 90.51100 58.24900 1.000 226.70660 308 PHE F CA 1
ATOM 10047 C C . PHE G 1 146 ? 99.54800 90.96200 56.80400 1.000 226.70660 308 PHE F C 1
ATOM 10048 O O . PHE G 1 146 ? 99.17100 90.23400 55.87900 1.000 226.70660 308 PHE F O 1
ATOM 10056 N N . GLN G 1 147 ? 100.09600 92.15900 56.61800 1.000 227.37349 309 GLN F N 1
ATOM 10057 C CA . GLN G 1 147 ? 100.35800 92.66700 55.28000 1.000 227.37349 309 GLN F CA 1
ATOM 10058 C C . GLN G 1 147 ? 101.45800 91.85200 54.61300 1.000 227.37349 309 GLN F C 1
ATOM 10059 O O . GLN G 1 147 ? 102.45400 91.49100 55.24400 1.000 227.37349 309 GLN F O 1
ATOM 10065 N N . CYS G 1 148 ? 101.27500 91.56500 53.32600 1.000 257.64276 310 CYS F N 1
ATOM 10066 C CA . CYS G 1 148 ? 102.21800 90.73000 52.59600 1.000 257.64276 310 CYS F CA 1
ATOM 10067 C C . CYS G 1 148 ? 102.32200 91.22200 51.16100 1.000 257.64276 310 CYS F C 1
ATOM 10068 O O . CYS G 1 148 ? 101.43600 91.91400 50.65300 1.000 257.64276 310 CYS F O 1
ATOM 10071 N N . THR G 1 149 ? 103.42600 90.85600 50.51400 1.000 278.09318 311 THR F N 1
ATOM 10072 C CA . THR G 1 149 ? 103.68300 91.21800 49.13000 1.000 278.09318 311 THR F CA 1
ATOM 10073 C C . THR G 1 149 ? 103.76400 89.95700 48.28200 1.000 278.09318 311 THR F C 1
ATOM 10074 O O . THR G 1 149 ? 104.18000 88.89600 48.75600 1.000 278.09318 311 THR F O 1
ATOM 10078 N N . GLN G 1 150 ? 103.36300 90.08500 47.01800 1.000 304.80639 312 GLN F N 1
ATOM 10079 C CA . GLN G 1 150 ? 103.30300 88.94100 46.11700 1.000 304.80639 312 GLN F CA 1
ATOM 10080 C C . GLN G 1 150 ? 104.64700 88.63000 45.46800 1.000 304.80639 312 GLN F C 1
ATOM 10081 O O . GLN G 1 150 ? 105.00300 87.45500 45.32300 1.000 304.80639 312 GLN F O 1
ATOM 10087 N N . TYR G 1 151 ? 105.40200 89.65100 45.07300 1.000 317.31339 313 TYR F N 1
ATOM 10088 C CA . TYR G 1 151 ? 106.67700 89.41400 44.41500 1.000 317.31339 313 TYR F CA 1
ATOM 10089 C C . TYR G 1 151 ? 107.72300 88.93500 45.41900 1.000 317.31339 313 TYR F C 1
ATOM 10090 O O . TYR G 1 151 ? 107.57800 89.08800 46.63500 1.000 317.31339 313 TYR F O 1
ATOM 10099 N N . ILE G 1 152 ? 108.79500 88.34600 44.88900 1.000 319.10403 314 ILE F N 1
ATOM 10100 C CA . ILE G 1 152 ? 109.85800 87.78800 45.71800 1.000 319.10403 314 ILE F CA 1
ATOM 10101 C C . ILE G 1 152 ? 111.14500 88.57100 45.49800 1.000 319.10403 314 ILE F C 1
ATOM 10102 O O . ILE G 1 152 ? 111.19200 89.49700 44.68000 1.000 319.10403 314 ILE F O 1
ATOM 10107 N N . ARG G 1 153 ? 112.19600 88.20400 46.23000 1.000 347.25650 315 ARG F N 1
ATOM 10108 C CA . ARG G 1 153 ? 113.47200 88.90100 46.14800 1.000 347.25650 315 ARG F CA 1
ATOM 10109 C C . ARG G 1 153 ? 114.06800 88.79000 44.75000 1.000 347.25650 315 ARG F C 1
ATOM 10110 O O . ARG G 1 153 ? 113.63200 87.97200 43.93400 1.000 347.25650 315 ARG F O 1
ATOM 10118 N N . HIS G 1 154 ? 115.07300 89.61700 44.47200 1.000 361.12105 316 HIS F N 1
ATOM 10119 C CA . HIS G 1 154 ? 115.72700 89.61200 43.17200 1.000 361.12105 316 HIS F CA 1
ATOM 10120 C C . HIS G 1 154 ? 116.60700 88.37800 43.02800 1.000 361.12105 316 HIS F C 1
ATOM 10121 O O . HIS G 1 154 ? 117.25600 87.94400 43.98300 1.000 361.12105 316 HIS F O 1
ATOM 10128 N N . ALA G 1 155 ? 116.62300 87.80900 41.82000 1.000 357.95974 317 ALA F N 1
ATOM 10129 C CA . ALA G 1 155 ? 117.41400 86.60900 41.57500 1.000 357.95974 317 ALA F CA 1
ATOM 10130 C C . ALA G 1 155 ? 118.90800 86.86500 41.70700 1.000 357.95974 317 ALA F C 1
ATOM 10131 O O . ALA G 1 155 ? 119.68200 85.90900 41.83200 1.000 357.95974 317 ALA F O 1
ATOM 10133 N N . SER G 1 156 ? 119.33100 88.13100 41.68500 1.000 352.06996 318 SER F N 1
ATOM 10134 C CA . SER G 1 156 ? 120.75400 88.44000 41.78200 1.000 352.06996 318 SER F CA 1
ATOM 10135 C C . SER G 1 156 ? 121.33100 87.98400 43.11600 1.000 352.06996 318 SER F C 1
ATOM 10136 O O . SER G 1 156 ? 122.47200 87.51200 43.17800 1.000 352.06996 318 SER F O 1
ATOM 10139 N N . SER G 1 157 ? 120.55900 88.11500 44.19500 1.000 367.58056 319 SER F N 1
ATOM 10140 C CA . SER G 1 157 ? 120.99500 87.74900 45.54100 1.000 367.58056 319 SER F CA 1
ATOM 10141 C C . SER G 1 157 ? 119.97300 86.80000 46.15800 1.000 367.58056 319 SER F C 1
ATOM 10142 O O . SER G 1 157 ? 119.18500 87.19400 47.02900 1.000 367.58056 319 SER F O 1
ATOM 10145 N N . PRO G 1 158 ? 119.95400 85.54000 45.72200 1.000 356.10792 320 PRO F N 1
ATOM 10146 C CA . PRO G 1 158 ? 119.02600 84.57500 46.33200 1.000 356.10792 320 PRO F CA 1
ATOM 10147 C C . PRO G 1 158 ? 119.26600 84.36600 47.81700 1.000 356.10792 320 PRO F C 1
ATOM 10148 O O . PRO G 1 158 ? 118.30900 84.11600 48.56000 1.000 356.10792 320 PRO F O 1
ATOM 10152 N N . MET G 1 159 ? 120.51800 84.45900 48.27300 1.000 373.88108 321 MET F N 1
ATOM 10153 C CA . MET G 1 159 ? 120.81200 84.20100 49.67900 1.000 373.88108 321 MET F CA 1
ATOM 10154 C C . MET G 1 159 ? 120.11700 85.20800 50.58800 1.000 373.88108 321 MET F C 1
ATOM 10155 O O . MET G 1 159 ? 119.52700 84.82800 51.60700 1.000 373.88108 321 MET F O 1
ATOM 10160 N N . HIS G 1 160 ? 120.17200 86.49200 50.24100 1.000 359.72960 322 HIS F N 1
ATOM 10161 C CA . HIS G 1 160 ? 119.55400 87.53400 51.04700 1.000 359.72960 322 HIS F CA 1
ATOM 10162 C C . HIS G 1 160 ? 118.88100 88.54900 50.13600 1.000 359.72960 322 HIS F C 1
ATOM 10163 O O . HIS G 1 160 ? 119.31300 88.77000 49.00200 1.000 359.72960 322 HIS F O 1
ATOM 10170 N N . SER G 1 161 ? 117.82400 89.17100 50.64900 1.000 320.39441 323 SER F N 1
ATOM 10171 C CA . SER G 1 161 ? 117.06300 90.16000 49.91000 1.000 320.39441 323 SER F CA 1
ATOM 10172 C C . SER G 1 161 ? 117.21600 91.52600 50.56300 1.000 320.39441 323 SER F C 1
ATOM 10173 O O . SER G 1 161 ? 116.97500 91.66000 51.77200 1.000 320.39441 323 SER F O 1
ATOM 10176 N N . PRO G 1 162 ? 117.61000 92.55900 49.81300 1.000 301.15229 324 PRO F N 1
ATOM 10177 C CA . PRO G 1 162 ? 117.71800 93.89400 50.42500 1.000 301.15229 324 PRO F CA 1
ATOM 10178 C C . PRO G 1 162 ? 116.40500 94.38800 51.00200 1.000 301.15229 324 PRO F C 1
ATOM 10179 O O . PRO G 1 162 ? 116.40600 95.16300 51.96700 1.000 301.15229 324 PRO F O 1
ATOM 10183 N N . GLU G 1 163 ? 115.27800 93.96000 50.43600 1.000 286.69970 325 GLU F N 1
ATOM 10184 C CA . GLU G 1 163 ? 113.96400 94.34400 50.91800 1.000 286.69970 325 GLU F CA 1
ATOM 10185 C C . GLU G 1 163 ? 113.13100 93.09400 51.16900 1.000 286.69970 325 GLU F C 1
ATOM 10186 O O . GLU G 1 163 ? 113.28600 92.09200 50.46100 1.000 286.69970 325 GLU F O 1
ATOM 10192 N N . PRO G 1 164 ? 112.24600 93.11900 52.16400 1.000 297.04138 326 PRO F N 1
ATOM 10193 C CA . PRO G 1 164 ? 111.42700 91.93300 52.44400 1.000 297.04138 326 PRO F CA 1
ATOM 10194 C C . PRO G 1 164 ? 110.56000 91.56100 51.25000 1.000 297.04138 326 PRO F C 1
ATOM 10195 O O . PRO G 1 164 ? 110.05500 92.42500 50.53000 1.000 297.04138 326 PRO F O 1
ATOM 10199 N N . ASP G 1 165 ? 110.39300 90.25900 51.04600 1.000 318.92893 327 ASP F N 1
ATOM 10200 C CA . ASP G 1 165 ? 109.59100 89.72300 49.95400 1.000 318.92893 327 ASP F CA 1
ATOM 10201 C C . ASP G 1 165 ? 108.71000 88.58400 50.47300 1.000 318.92893 327 ASP F C 1
ATOM 10202 O O . ASP G 1 165 ? 108.61800 88.33900 51.68000 1.000 318.92893 327 ASP F O 1
ATOM 10207 N N . CYS G 1 166 ? 108.05700 87.88600 49.54200 1.000 299.69223 328 CYS F N 1
ATOM 10208 C CA . CYS G 1 166 ? 107.12500 86.82800 49.92200 1.000 299.69223 328 CYS F CA 1
ATOM 10209 C C . CYS G 1 166 ? 107.83500 85.70600 50.67000 1.000 299.69223 328 CYS F C 1
ATOM 10210 O O . CYS G 1 166 ? 107.33600 85.21100 51.68800 1.000 299.69223 328 CYS F O 1
ATOM 10213 N N . CYS G 1 167 ? 109.00300 85.28700 50.17900 1.000 285.05233 329 CYS F N 1
ATOM 10214 C CA . CYS G 1 167 ? 109.70900 84.17900 50.81400 1.000 285.05233 329 CYS F CA 1
ATOM 10215 C C . CYS G 1 167 ? 110.11700 84.52900 52.24000 1.000 285.05233 329 CYS F C 1
ATOM 10216 O O . CYS G 1 167 ? 110.01400 83.69400 53.14600 1.000 285.05233 329 CYS F O 1
ATOM 10219 N N . HIS G 1 168 ? 110.58800 85.75800 52.45700 1.000 260.62866 330 HIS F N 1
ATOM 10220 C CA . HIS G 1 168 ? 111.00200 86.16400 53.79600 1.000 260.62866 330 HIS F CA 1
ATOM 10221 C C . HIS G 1 168 ? 109.84100 86.07900 54.77900 1.000 260.62866 330 HIS F C 1
ATOM 10222 O O . HIS G 1 168 ? 109.96000 85.47000 55.84800 1.000 260.62866 330 HIS F O 1
ATOM 10229 N N . GLU G 1 169 ? 108.70500 86.68600 54.43100 1.000 259.59793 331 GLU F N 1
ATOM 10230 C CA . GLU G 1 169 ? 107.54600 86.64300 55.31700 1.000 259.59793 331 GLU F CA 1
ATOM 10231 C C . GLU G 1 169 ? 107.01000 85.22400 55.45900 1.000 259.59793 331 GLU F C 1
ATOM 10232 O O . GLU G 1 169 ? 106.63600 84.80000 56.55900 1.000 259.59793 331 GLU F O 1
ATOM 10238 N N . LEU G 1 170 ? 106.96400 84.47500 54.35600 1.000 245.46550 332 LEU F N 1
ATOM 10239 C CA . LEU G 1 170 ? 106.41500 83.12400 54.40200 1.000 245.46550 332 LEU F CA 1
ATOM 10240 C C . LEU G 1 170 ? 107.23000 82.22700 55.32500 1.000 245.46550 332 LEU F C 1
ATOM 10241 O O . LEU G 1 170 ? 106.66600 81.45200 56.10600 1.000 245.46550 332 LEU F O 1
ATOM 10246 N N . LEU G 1 171 ? 108.55800 82.31400 55.25100 1.000 261.94650 333 LEU F N 1
ATOM 10247 C CA . LEU G 1 171 ? 109.40600 81.44500 56.06000 1.000 261.94650 333 LEU F CA 1
ATOM 10248 C C . LEU G 1 171 ? 109.60000 82.00800 57.46400 1.000 261.94650 333 LEU F C 1
ATOM 10249 O O . LEU G 1 171 ? 109.33500 81.32800 58.46100 1.000 261.94650 333 LEU F O 1
ATOM 10254 N N . GLY G 1 172 ? 110.06700 83.25300 57.55900 1.000 255.61886 334 GLY F N 1
ATOM 10255 C CA . GLY G 1 172 ? 110.35000 83.82600 58.86400 1.000 255.61886 334 GLY F CA 1
ATOM 10256 C C . GLY G 1 172 ? 109.10600 84.05600 59.70100 1.000 255.61886 334 GLY F C 1
ATOM 10257 O O . GLY G 1 172 ? 109.11900 83.84300 60.91700 1.000 255.61886 334 GLY F O 1
ATOM 10258 N N . HIS G 1 173 ? 108.01600 84.49100 59.07000 1.000 236.21952 335 HIS F N 1
ATOM 10259 C CA . HIS G 1 173 ? 106.84000 84.93900 59.80900 1.000 236.21952 335 HIS F CA 1
ATOM 10260 C C . HIS G 1 173 ? 105.75000 83.87200 59.87900 1.000 236.21952 335 HIS F C 1
ATOM 10261 O O . HIS G 1 173 ? 105.24000 83.57000 60.96200 1.000 236.21952 335 HIS F O 1
ATOM 10268 N N . VAL G 1 174 ? 105.38800 83.29000 58.73300 1.000 212.76267 336 VAL F N 1
ATOM 10269 C CA . VAL G 1 174 ? 104.21900 82.41000 58.68500 1.000 212.76267 336 VAL F CA 1
ATOM 10270 C C . VAL G 1 174 ? 104.28400 81.31000 59.74000 1.000 212.76267 336 VAL F C 1
ATOM 10271 O O . VAL G 1 174 ? 103.28500 81.10100 60.44400 1.000 212.76267 336 VAL F O 1
ATOM 10275 N N . PRO G 1 175 ? 105.39200 80.58200 59.90100 1.000 226.96424 337 PRO F N 1
ATOM 10276 C CA . PRO G 1 175 ? 105.42400 79.55100 60.95200 1.000 226.96424 337 PRO F CA 1
ATOM 10277 C C . PRO G 1 175 ? 105.16400 80.10500 62.34200 1.000 226.96424 337 PRO F C 1
ATOM 10278 O O . PRO G 1 175 ? 104.51300 79.44100 63.15800 1.000 226.96424 337 PRO F O 1
ATOM 10282 N N . MET G 1 176 ? 105.65500 81.31200 62.63500 1.000 265.91557 338 MET F N 1
ATOM 10283 C CA . MET G 1 176 ? 105.43600 81.89300 63.95600 1.000 265.91557 338 MET F CA 1
ATOM 10284 C C . MET G 1 176 ? 103.99800 82.36700 64.12100 1.000 265.91557 338 MET F C 1
ATOM 10285 O O . MET G 1 176 ? 103.40900 82.21500 65.19800 1.000 265.91557 338 MET F O 1
ATOM 10290 N N . LEU G 1 177 ? 103.41800 82.94800 63.06900 1.000 241.58424 339 LEU F N 1
ATOM 10291 C CA . LEU G 1 177 ? 102.04000 83.41800 63.15700 1.000 241.58424 339 LEU F CA 1
ATOM 10292 C C . LEU G 1 177 ? 101.08500 82.26800 63.45000 1.000 241.58424 339 LEU F C 1
ATOM 10293 O O . LEU G 1 177 ? 100.03500 82.46500 64.07200 1.000 241.58424 339 LEU F O 1
ATOM 10298 N N . ALA G 1 178 ? 101.43500 81.05600 63.01400 1.000 242.61140 340 ALA F N 1
ATOM 10299 C CA . ALA G 1 178 ? 100.59100 79.89400 63.26200 1.000 242.61140 340 ALA F CA 1
ATOM 10300 C C . ALA G 1 178 ? 100.48400 79.54700 64.74100 1.000 242.61140 340 ALA F C 1
ATOM 10301 O O . ALA G 1 178 ? 99.54400 78.84500 65.12600 1.000 242.61140 340 ALA F O 1
ATOM 10303 N N . ASP G 1 179 ? 101.41300 80.01500 65.57000 1.000 253.30040 341 ASP F N 1
ATOM 10304 C CA . ASP G 1 179 ? 101.37200 79.72800 66.99700 1.000 253.30040 341 ASP F CA 1
ATOM 10305 C C . ASP G 1 179 ? 100.21600 80.47700 67.64400 1.000 253.30040 341 ASP F C 1
ATOM 10306 O O . ASP G 1 179 ? 100.06700 81.68800 67.45600 1.000 253.30040 341 ASP F O 1
ATOM 10311 N N . ARG G 1 180 ? 99.40000 79.75400 68.41200 1.000 256.55173 342 ARG F N 1
ATOM 10312 C CA . ARG G 1 180 ? 98.24700 80.37800 69.05300 1.000 256.55173 342 ARG F CA 1
ATOM 10313 C C . ARG G 1 180 ? 98.68500 81.41300 70.08200 1.000 256.55173 342 ARG F C 1
ATOM 10314 O O . ARG G 1 180 ? 98.21300 82.55600 70.06800 1.000 256.55173 342 ARG F O 1
ATOM 10322 N N . THR G 1 181 ? 99.59500 81.03300 70.98100 1.000 277.23418 343 THR F N 1
ATOM 10323 C CA . THR G 1 181 ? 100.08200 81.97700 71.98200 1.000 277.23418 343 THR F CA 1
ATOM 10324 C C . THR G 1 181 ? 100.80200 83.14700 71.32300 1.000 277.23418 343 THR F C 1
ATOM 10325 O O . THR G 1 181 ? 100.59600 84.30800 71.69500 1.000 277.23418 343 THR F O 1
ATOM 10329 N N . PHE G 1 182 ? 101.65100 82.85900 70.33500 1.000 244.30947 344 PHE F N 1
ATOM 10330 C CA . PHE G 1 182 ? 102.32500 83.93100 69.61100 1.000 244.30947 344 PHE F CA 1
ATOM 10331 C C . PHE G 1 182 ? 101.33200 84.79000 68.84300 1.000 244.30947 344 PHE F C 1
ATOM 10332 O O . PHE G 1 182 ? 101.48800 86.01500 68.77900 1.000 244.30947 344 PHE F O 1
ATOM 10340 N N . ALA G 1 183 ? 100.30800 84.17000 68.25400 1.000 249.15667 345 ALA F N 1
ATOM 10341 C CA . ALA G 1 183 ? 99.29500 84.93400 67.53500 1.000 249.15667 345 ALA F CA 1
ATOM 10342 C C . ALA G 1 183 ? 98.61900 85.94000 68.45700 1.000 249.15667 345 ALA F C 1
ATOM 10343 O O . ALA G 1 183 ? 98.44600 87.11100 68.10100 1.000 249.15667 345 ALA F O 1
ATOM 10345 N N . GLN G 1 184 ? 98.22900 85.49800 69.65500 1.000 261.18438 346 GLN F N 1
ATOM 10346 C CA . GLN G 1 184 ? 97.64500 86.41700 70.62400 1.000 261.18438 346 GLN F CA 1
ATOM 10347 C C . GLN G 1 184 ? 98.65400 87.46500 71.07300 1.000 261.18438 346 GLN F C 1
ATOM 10348 O O . GLN G 1 184 ? 98.29500 88.63400 71.25100 1.000 261.18438 346 GLN F O 1
ATOM 10354 N N . PHE G 1 185 ? 99.91400 87.06900 71.26400 1.000 238.96777 347 PHE F N 1
ATOM 10355 C CA . PHE G 1 185 ? 100.94400 88.02900 71.64600 1.000 238.96777 347 PHE F CA 1
ATOM 10356 C C . PHE G 1 185 ? 101.10200 89.10900 70.58500 1.000 238.96777 347 PHE F C 1
ATOM 10357 O O . PHE G 1 185 ? 101.19100 90.30100 70.90100 1.000 238.96777 347 PHE F O 1
ATOM 10365 N N . SER G 1 186 ? 101.13600 88.70800 69.31300 1.000 228.42188 348 SER F N 1
ATOM 10366 C CA . SER G 1 186 ? 101.22700 89.68600 68.23500 1.000 228.42188 348 SER F CA 1
ATOM 10367 C C . SER G 1 186 ? 99.99600 90.58300 68.20200 1.000 228.42188 348 SER F C 1
ATOM 10368 O O . SER G 1 186 ? 100.10600 91.79400 67.97500 1.000 228.42188 348 SER F O 1
ATOM 10371 N N . GLN G 1 187 ? 98.81400 90.00700 68.42800 1.000 210.71141 349 GLN F N 1
ATOM 10372 C CA . GLN G 1 187 ? 97.58800 90.79600 68.40100 1.000 210.71141 349 GLN F CA 1
ATOM 10373 C C . GLN G 1 187 ? 97.61500 91.88700 69.46400 1.000 210.71141 349 GLN F C 1
ATOM 10374 O O . GLN G 1 187 ? 97.22800 93.03300 69.20500 1.000 210.71141 349 GLN F O 1
ATOM 10380 N N . ASP G 1 188 ? 98.07500 91.55000 70.67100 1.000 235.57298 350 ASP F N 1
ATOM 10381 C CA . ASP G 1 188 ? 98.14900 92.54700 71.73300 1.000 235.57298 350 ASP F CA 1
ATOM 10382 C C . ASP G 1 188 ? 99.01900 93.72600 71.31900 1.000 235.57298 350 ASP F C 1
ATOM 10383 O O . ASP G 1 188 ? 98.71700 94.87900 71.65100 1.000 235.57298 350 ASP F O 1
ATOM 10388 N N . ILE G 1 189 ? 100.10400 93.45700 70.59100 1.000 210.64068 351 ILE F N 1
ATOM 10389 C CA . ILE G 1 189 ? 100.97500 94.53400 70.12400 1.000 210.64068 351 ILE F CA 1
ATOM 10390 C C . ILE G 1 189 ? 100.19900 95.48000 69.21700 1.000 210.64068 351 ILE F C 1
ATOM 10391 O O . ILE G 1 189 ? 100.30600 96.70700 69.32700 1.000 210.64068 351 ILE F O 1
ATOM 10396 N N . GLY G 1 190 ? 99.40700 94.91800 68.30300 1.000 214.56336 352 GLY F N 1
ATOM 10397 C CA . GLY G 1 190 ? 98.62500 95.75600 67.40800 1.000 214.56336 352 GLY F CA 1
ATOM 10398 C C . GLY G 1 190 ? 97.64600 96.64200 68.15300 1.000 214.56336 352 GLY F C 1
ATOM 10399 O O . GLY G 1 190 ? 97.51700 97.83400 67.86000 1.000 214.56336 352 GLY F O 1
ATOM 10400 N N . LEU G 1 191 ? 96.94100 96.07100 69.13100 1.000 231.11673 353 LEU F N 1
ATOM 10401 C CA . LEU G 1 191 ? 95.99600 96.85100 69.92100 1.000 231.11673 353 LEU F CA 1
ATOM 10402 C C . LEU G 1 191 ? 96.70600 97.97700 70.66200 1.000 231.11673 353 LEU F C 1
ATOM 10403 O O . LEU G 1 191 ? 96.23600 99.12000 70.68900 1.000 231.11673 353 LEU F O 1
ATOM 10408 N N . ALA G 1 192 ? 97.85300 97.66600 71.26900 1.000 229.07601 354 ALA F N 1
ATOM 10409 C CA . ALA G 1 192 ? 98.63100 98.69600 71.94800 1.000 229.07601 354 ALA F CA 1
ATOM 10410 C C . ALA G 1 192 ? 99.11800 99.75200 70.96600 1.000 229.07601 354 ALA F C 1
ATOM 10411 O O . ALA G 1 192 ? 99.13700 100.94700 71.28200 1.000 229.07601 354 ALA F O 1
ATOM 10413 N N . SER G 1 193 ? 99.51700 99.32800 69.76500 1.000 222.47721 355 SER F N 1
ATOM 10414 C CA . SER G 1 193 ? 100.01000 100.27700 68.77300 1.000 222.47721 355 SER F CA 1
ATOM 10415 C C . SER G 1 193 ? 98.93000 101.27900 68.37900 1.000 222.47721 355 SER F C 1
ATOM 10416 O O . SER G 1 193 ? 99.23000 102.44200 68.08500 1.000 222.47721 355 SER F O 1
ATOM 10419 N N . LEU G 1 194 ? 97.67100 100.84700 68.36600 1.000 208.25359 356 LEU F N 1
ATOM 10420 C CA . LEU G 1 194 ? 96.58000 101.73700 67.99400 1.000 208.25359 356 LEU F CA 1
ATOM 10421 C C . LEU G 1 194 ? 96.54000 102.94100 68.92700 1.000 208.25359 356 LEU F C 1
ATOM 10422 O O . LEU G 1 194 ? 96.61500 102.79900 70.15100 1.000 208.25359 356 LEU F O 1
ATOM 10427 N N . GLY G 1 195 ? 96.42300 104.13100 68.34100 1.000 212.01199 357 GLY F N 1
ATOM 10428 C CA . GLY G 1 195 ? 96.36000 105.35700 69.10700 1.000 212.01199 357 GLY F CA 1
ATOM 10429 C C . GLY G 1 195 ? 97.66600 105.80900 69.71800 1.000 212.01199 357 GLY F C 1
ATOM 10430 O O . GLY G 1 195 ? 97.67800 106.82500 70.42300 1.000 212.01199 357 GLY F O 1
ATOM 10431 N N . ALA G 1 196 ? 98.76400 105.09800 69.47600 1.000 240.91970 358 ALA F N 1
ATOM 10432 C CA . ALA G 1 196 ? 100.04800 105.49200 70.03600 1.000 240.91970 358 ALA F CA 1
ATOM 10433 C C . ALA G 1 196 ? 100.54400 106.77800 69.38700 1.000 240.91970 358 ALA F C 1
ATOM 10434 O O . ALA G 1 196 ? 100.36800 106.99700 68.18600 1.000 240.91970 358 ALA F O 1
ATOM 10436 N N . SER G 1 197 ? 101.17200 107.63100 70.19200 1.000 266.14403 359 SER F N 1
ATOM 10437 C CA . SER G 1 197 ? 101.69500 108.88800 69.68600 1.000 266.14403 359 SER F CA 1
ATOM 10438 C C . SER G 1 197 ? 102.87700 108.63600 68.75000 1.000 266.14403 359 SER F C 1
ATOM 10439 O O . SER G 1 197 ? 103.30500 107.49900 68.52900 1.000 266.14403 359 SER F O 1
ATOM 10442 N N . ASP G 1 198 ? 103.40900 109.72800 68.19400 1.000 287.36696 360 ASP F N 1
ATOM 10443 C CA . ASP G 1 198 ? 104.53200 109.61300 67.26800 1.000 287.36696 360 ASP F CA 1
ATOM 10444 C C . ASP G 1 198 ? 105.70500 108.88800 67.91500 1.000 287.36696 360 ASP F C 1
ATOM 10445 O O . ASP G 1 198 ? 106.23500 107.92200 67.35600 1.000 287.36696 360 ASP F O 1
ATOM 10450 N N . GLU G 1 199 ? 106.12200 109.34000 69.09900 1.000 275.69801 361 GLU F N 1
ATOM 10451 C CA . GLU G 1 199 ? 107.19100 108.65300 69.81500 1.000 275.69801 361 GLU F CA 1
ATOM 10452 C C . GLU G 1 199 ? 106.75000 107.26100 70.25100 1.000 275.69801 361 GLU F C 1
ATOM 10453 O O . GLU G 1 199 ? 107.52700 106.30200 70.17200 1.000 275.69801 361 GLU F O 1
ATOM 10459 N N . GLU G 1 200 ? 105.50400 107.13200 70.71400 1.000 248.30452 362 GLU F N 1
ATOM 10460 C CA . GLU G 1 200 ? 105.00100 105.82800 71.13300 1.000 248.30452 362 GLU F CA 1
ATOM 10461 C C . GLU G 1 200 ? 104.97200 104.83900 69.97600 1.000 248.30452 362 GLU F C 1
ATOM 10462 O O . GLU G 1 200 ? 105.31900 103.66600 70.15900 1.000 248.30452 362 GLU F O 1
ATOM 10468 N N . ILE G 1 201 ? 104.56300 105.28500 68.78700 1.000 249.98464 363 ILE F N 1
ATOM 10469 C CA . ILE G 1 201 ? 104.57100 104.40400 67.62300 1.000 249.98464 363 ILE F CA 1
ATOM 10470 C C . ILE G 1 201 ? 105.97100 103.85100 67.39500 1.000 249.98464 363 ILE F C 1
ATOM 10471 O O . ILE G 1 201 ? 106.15500 102.65500 67.14200 1.000 249.98464 363 ILE F O 1
ATOM 10476 N N . GLU G 1 202 ? 106.98000 104.72000 67.48000 1.000 259.18783 364 GLU F N 1
ATOM 10477 C CA . GLU G 1 202 ? 108.35900 104.26200 67.35500 1.000 259.18783 364 GLU F CA 1
ATOM 10478 C C . GLU G 1 202 ? 108.71800 103.28700 68.46900 1.000 259.18783 364 GLU F C 1
ATOM 10479 O O . GLU G 1 202 ? 109.32700 102.24100 68.21800 1.000 259.18783 364 GLU F O 1
ATOM 10485 N N . LYS G 1 203 ? 108.33800 103.60800 69.70800 1.000 256.56189 365 LYS F N 1
ATOM 10486 C CA . LYS G 1 203 ? 108.68200 102.75000 70.83800 1.000 256.56189 365 LYS F CA 1
ATOM 10487 C C . LYS G 1 203 ? 108.09300 101.35500 70.67200 1.000 256.56189 365 LYS F C 1
ATOM 10488 O O . LYS G 1 203 ? 108.80700 100.35000 70.77200 1.000 256.56189 365 LYS F O 1
ATOM 10494 N N . LEU G 1 204 ? 106.78500 101.27200 70.42300 1.000 246.21572 366 LEU F N 1
ATOM 10495 C CA . LEU G 1 204 ? 106.15700 99.97000 70.23200 1.000 246.21572 366 LEU F CA 1
ATOM 10496 C C . LEU G 1 204 ? 106.70300 99.27500 68.99100 1.000 246.21572 366 LEU F C 1
ATOM 10497 O O . LEU G 1 204 ? 106.94200 98.06200 69.00600 1.000 246.21572 366 LEU F O 1
ATOM 10502 N N . SER G 1 205 ? 106.90900 100.02900 67.90900 1.000 269.64459 367 SER F N 1
ATOM 10503 C CA . SER G 1 205 ? 107.45500 99.44000 66.69100 1.000 269.64459 367 SER F CA 1
ATOM 10504 C C . SER G 1 205 ? 108.86400 98.90900 66.92000 1.000 269.64459 367 SER F C 1
ATOM 10505 O O . SER G 1 205 ? 109.25900 97.89800 66.32800 1.000 269.64459 367 SER F O 1
ATOM 10508 N N . THR G 1 206 ? 109.64000 99.57800 67.77700 1.000 264.78991 368 THR F N 1
ATOM 10509 C CA . THR G 1 206 ? 111.00300 99.13100 68.04100 1.000 264.78991 368 THR F CA 1
ATOM 10510 C C . THR G 1 206 ? 111.02000 97.72000 68.61200 1.000 264.78991 368 THR F C 1
ATOM 10511 O O . THR G 1 206 ? 111.88900 96.91100 68.26600 1.000 264.78991 368 THR F O 1
ATOM 10515 N N . LEU G 1 207 ? 110.06800 97.40400 69.49200 1.000 254.49169 369 LEU F N 1
ATOM 10516 C CA . LEU G 1 207 ? 110.01600 96.06400 70.06500 1.000 254.49169 369 LEU F CA 1
ATOM 10517 C C . LEU G 1 207 ? 109.78000 95.01500 68.98500 1.000 254.49169 369 LEU F C 1
ATOM 10518 O O . LEU G 1 207 ? 110.37200 93.92900 69.02300 1.000 254.49169 369 LEU F O 1
ATOM 10523 N N . TYR G 1 208 ? 108.92300 95.32300 68.01000 1.000 234.68350 370 TYR F N 1
ATOM 10524 C CA . TYR G 1 208 ? 108.63800 94.37000 66.94200 1.000 234.68350 370 TYR F CA 1
ATOM 10525 C C . TYR G 1 208 ? 109.90800 93.98700 66.19300 1.000 234.68350 370 TYR F C 1
ATOM 10526 O O . TYR G 1 208 ? 110.17300 92.80300 65.95900 1.000 234.68350 370 TYR F O 1
ATOM 10535 N N . TRP G 1 209 ? 110.70900 94.98200 65.80700 1.000 245.77957 371 TRP F N 1
ATOM 10536 C CA . TRP G 1 209 ? 111.93100 94.69500 65.06300 1.000 245.77957 371 TRP F CA 1
ATOM 10537 C C . TRP G 1 209 ? 112.90200 93.87100 65.89800 1.000 245.77957 371 TRP F C 1
ATOM 10538 O O . TRP G 1 209 ? 113.53700 92.94000 65.38900 1.000 245.77957 371 TRP F O 1
ATOM 10549 N N . PHE G 1 210 ? 113.02800 94.19500 67.18400 1.000 270.40577 372 PHE F N 1
ATOM 10550 C CA . PHE G 1 210 ? 113.91700 93.46900 68.08200 1.000 270.40577 372 PHE F CA 1
ATOM 10551 C C . PHE G 1 210 ? 113.29200 92.20500 68.65600 1.000 270.40577 372 PHE F C 1
ATOM 10552 O O . PHE G 1 210 ? 113.99300 91.44500 69.33300 1.000 270.40577 372 PHE F O 1
ATOM 10560 N N . THR G 1 211 ? 112.00500 91.96200 68.42000 1.000 253.92180 373 THR F N 1
ATOM 10561 C CA . THR G 1 211 ? 111.33200 90.78600 68.95800 1.000 253.92180 373 THR F CA 1
ATOM 10562 C C . THR G 1 211 ? 110.77700 89.87500 67.87600 1.000 253.92180 373 THR F C 1
ATOM 10563 O O . THR G 1 211 ? 111.01200 88.66100 67.91400 1.000 253.92180 373 THR F O 1
ATOM 10567 N N . VAL G 1 212 ? 110.04500 90.42300 66.90800 1.000 246.30722 374 VAL F N 1
ATOM 10568 C CA . VAL G 1 212 ? 109.41600 89.58900 65.88700 1.000 246.30722 374 VAL F CA 1
ATOM 10569 C C . VAL G 1 212 ? 110.41600 89.22300 64.79800 1.000 246.30722 374 VAL F C 1
ATOM 10570 O O . VAL G 1 212 ? 110.61600 88.04300 64.48500 1.000 246.30722 374 VAL F O 1
ATOM 10574 N N . GLU G 1 213 ? 111.06000 90.22900 64.20300 1.000 267.69511 375 GLU F N 1
ATOM 10575 C CA . GLU G 1 213 ? 112.04200 89.95200 63.16100 1.000 267.69511 375 GLU F CA 1
ATOM 10576 C C . GLU G 1 213 ? 113.24300 89.19300 63.70900 1.000 267.69511 375 GLU F C 1
ATOM 10577 O O . GLU G 1 213 ? 113.79600 88.32900 63.01900 1.000 267.69511 375 GLU F O 1
ATOM 10583 N N . PHE G 1 214 ? 113.65500 89.49500 64.93800 1.000 268.45711 376 PHE F N 1
ATOM 10584 C CA . PHE G 1 214 ? 114.78200 88.82200 65.57600 1.000 268.45711 376 PHE F CA 1
ATOM 10585 C C . PHE G 1 214 ? 114.38900 88.52100 67.01400 1.000 268.45711 376 PHE F C 1
ATOM 10586 O O . PHE G 1 214 ? 114.07300 89.43900 67.77600 1.000 268.45711 376 PHE F O 1
ATOM 10594 N N . GLY G 1 215 ? 114.40100 87.24400 67.38400 1.000 291.65084 377 GLY F N 1
ATOM 10595 C CA . GLY G 1 215 ? 114.02300 86.85200 68.72800 1.000 291.65084 377 GLY F CA 1
ATOM 10596 C C . GLY G 1 215 ? 114.64300 85.52900 69.10400 1.000 291.65084 377 GLY F C 1
ATOM 10597 O O . GLY G 1 215 ? 114.91100 84.68200 68.24600 1.000 291.65084 377 GLY F O 1
ATOM 10598 N N . LEU G 1 216 ? 114.86900 85.35100 70.40200 1.000 284.75660 378 LEU F N 1
ATOM 10599 C CA . LEU G 1 216 ? 115.42100 84.12400 70.95300 1.000 284.75660 378 LEU F CA 1
ATOM 10600 C C . LEU G 1 216 ? 114.54100 83.63500 72.09500 1.000 284.75660 378 LEU F C 1
ATOM 10601 O O . LEU G 1 216 ? 113.84600 84.41500 72.75100 1.000 284.75660 378 LEU F O 1
ATOM 10606 N N . CYS G 1 217 ? 114.58100 82.32600 72.32800 1.000 316.48104 379 CYS F N 1
ATOM 10607 C CA . CYS G 1 217 ? 113.79400 81.71600 73.38900 1.000 316.48104 379 CYS F CA 1
ATOM 10608 C C . CYS G 1 217 ? 114.52100 80.48000 73.89700 1.000 316.48104 379 CYS F C 1
ATOM 10609 O O . CYS G 1 217 ? 115.37100 79.90500 73.21200 1.000 316.48104 379 CYS F O 1
ATOM 10612 N N . LYS G 1 218 ? 114.17500 80.07600 75.11700 1.000 326.93684 380 LYS F N 1
ATOM 10613 C CA . LYS G 1 218 ? 114.76000 78.90400 75.76100 1.000 326.93684 380 LYS F CA 1
ATOM 10614 C C . LYS G 1 218 ? 113.64000 77.92600 76.08400 1.000 326.93684 380 LYS F C 1
ATOM 10615 O O . LYS G 1 218 ? 112.89200 78.13000 77.04600 1.000 326.93684 380 LYS F O 1
ATOM 10621 N N . GLN G 1 219 ? 113.52600 76.86800 75.28500 1.000 367.73770 381 GLN F N 1
ATOM 10622 C CA . GLN G 1 219 ? 112.50900 75.84900 75.48700 1.000 367.73770 381 GLN F CA 1
ATOM 10623 C C . GLN G 1 219 ? 113.14000 74.47300 75.33500 1.000 367.73770 381 GLN F C 1
ATOM 10624 O O . GLN G 1 219 ? 114.09000 74.29000 74.57000 1.000 367.73770 381 GLN F O 1
ATOM 10630 N N . ASN G 1 220 ? 112.60000 73.50600 76.07400 1.000 407.38016 382 ASN F N 1
ATOM 10631 C CA . ASN G 1 220 ? 113.07600 72.12600 76.05600 1.000 407.38016 382 ASN F CA 1
ATOM 10632 C C . ASN G 1 220 ? 114.52000 72.00700 76.53700 1.000 407.38016 382 ASN F C 1
ATOM 10633 O O . ASN G 1 220 ? 115.17400 70.98500 76.30300 1.000 407.38016 382 ASN F O 1
ATOM 10638 N N . GLY G 1 221 ? 115.02700 73.03100 77.21900 1.000 374.96827 383 GLY F N 1
ATOM 10639 C CA . GLY G 1 221 ? 116.38900 73.01900 77.70900 1.000 374.96827 383 GLY F CA 1
ATOM 10640 C C . GLY G 1 221 ? 117.43500 73.52600 76.74300 1.000 374.96827 383 GLY F C 1
ATOM 10641 O O . GLY G 1 221 ? 118.62500 73.49200 77.07500 1.000 374.96827 383 GLY F O 1
ATOM 10642 N N . GLU G 1 222 ? 117.03800 73.99300 75.56100 1.000 371.53471 384 GLU F N 1
ATOM 10643 C CA . GLU G 1 222 ? 117.97000 74.54700 74.59000 1.000 371.53471 384 GLU F CA 1
ATOM 10644 C C . GLU G 1 222 ? 117.43600 75.87400 74.07100 1.000 371.53471 384 GLU F C 1
ATOM 10645 O O . GLU G 1 222 ? 116.22500 76.11000 74.05100 1.000 371.53471 384 GLU F O 1
ATOM 10651 N N . VAL G 1 223 ? 118.35500 76.73600 73.65100 1.000 329.46339 385 VAL F N 1
ATOM 10652 C CA . VAL G 1 223 ? 118.01800 78.06400 73.15300 1.000 329.46339 385 VAL F CA 1
ATOM 10653 C C . VAL G 1 223 ? 117.77600 77.99100 71.65300 1.000 329.46339 385 VAL F C 1
ATOM 10654 O O . VAL G 1 223 ? 118.57800 77.42300 70.90300 1.000 329.46339 385 VAL F O 1
ATOM 10658 N N . LYS G 1 224 ? 116.66000 78.56900 71.21400 1.000 301.91611 386 LYS F N 1
ATOM 10659 C CA . LYS G 1 224 ? 116.30000 78.60000 69.80600 1.000 301.91611 386 LYS F CA 1
ATOM 10660 C C . LYS G 1 224 ? 115.83600 80.00400 69.44400 1.000 301.91611 386 LYS F C 1
ATOM 10661 O O . LYS G 1 224 ? 115.37900 80.77100 70.29600 1.000 301.91611 386 LYS F O 1
ATOM 10667 N N . ALA G 1 225 ? 115.96000 80.33500 68.16300 1.000 285.28678 387 ALA F N 1
ATOM 10668 C CA . ALA G 1 225 ? 115.60100 81.64700 67.64600 1.000 285.28678 387 ALA F CA 1
ATOM 10669 C C . ALA G 1 225 ? 114.27900 81.56900 66.89600 1.000 285.28678 387 ALA F C 1
ATOM 10670 O O . ALA G 1 225 ? 114.08700 80.69600 66.04400 1.000 285.28678 387 ALA F O 1
ATOM 10672 N N . TYR G 1 226 ? 113.37000 82.49100 67.21900 1.000 264.91469 388 TYR F N 1
ATOM 10673 C CA . TYR G 1 226 ? 112.06900 82.56100 66.57100 1.000 264.91469 388 TYR F CA 1
ATOM 10674 C C . TYR G 1 226 ? 111.89000 83.77900 65.67800 1.000 264.91469 388 TYR F C 1
ATOM 10675 O O . TYR G 1 226 ? 110.90400 83.83100 64.93500 1.000 264.91469 388 TYR F O 1
ATOM 10684 N N . GLY G 1 227 ? 112.79700 84.75100 65.72900 1.000 270.90462 389 GLY F N 1
ATOM 10685 C CA . GLY G 1 227 ? 112.64200 85.93100 64.89600 1.000 270.90462 389 GLY F CA 1
ATOM 10686 C C . GLY G 1 227 ? 112.61500 85.57100 63.42200 1.000 270.90462 389 GLY F C 1
ATOM 10687 O O . GLY G 1 227 ? 113.34300 84.68700 62.96300 1.000 270.90462 389 GLY F O 1
ATOM 10688 N N . ALA G 1 228 ? 111.76000 86.27000 62.67100 1.000 245.06813 390 ALA F N 1
ATOM 10689 C CA . ALA G 1 228 ? 111.64800 86.00100 61.24100 1.000 245.06813 390 ALA F CA 1
ATOM 10690 C C . ALA G 1 228 ? 112.97000 86.25100 60.52800 1.000 245.06813 390 ALA F C 1
ATOM 10691 O O . ALA G 1 228 ? 113.38000 85.46100 59.66900 1.000 245.06813 390 ALA F O 1
ATOM 10693 N N . GLY G 1 229 ? 113.65300 87.34400 60.87100 1.000 270.87656 391 GLY F N 1
ATOM 10694 C CA . GLY G 1 229 ? 114.93400 87.62700 60.24400 1.000 270.87656 391 GLY F CA 1
ATOM 10695 C C . GLY G 1 229 ? 115.97200 86.56000 60.53000 1.000 270.87656 391 GLY F C 1
ATOM 10696 O O . GLY G 1 229 ? 116.74700 86.18100 59.64800 1.000 270.87656 391 GLY F O 1
ATOM 10697 N N . LEU G 1 230 ? 116.00400 86.06100 61.76700 1.000 295.57930 392 LEU F N 1
ATOM 10698 C CA . LEU G 1 230 ? 116.97400 85.03000 62.12200 1.000 295.57930 392 LEU F CA 1
ATOM 10699 C C . LEU G 1 230 ? 116.75900 83.76500 61.30100 1.000 295.57930 392 LEU F C 1
ATOM 10700 O O . LEU G 1 230 ? 117.72300 83.15400 60.82300 1.000 295.57930 392 LEU F O 1
ATOM 10705 N N . LEU G 1 231 ? 115.50400 83.35900 61.12400 1.000 300.55903 393 LEU F N 1
ATOM 10706 C CA . LEU G 1 231 ? 115.17800 82.16300 60.35800 1.000 300.55903 393 LEU F CA 1
ATOM 10707 C C . LEU G 1 231 ? 115.06100 82.42700 58.86300 1.000 300.55903 393 LEU F C 1
ATOM 10708 O O . LEU G 1 231 ? 114.80900 81.48600 58.10200 1.000 300.55903 393 LEU F O 1
ATOM 10713 N N . SER G 1 232 ? 115.23500 83.67300 58.42300 1.000 278.39762 394 SER F N 1
ATOM 10714 C CA . SER G 1 232 ? 115.13200 84.01900 57.01100 1.000 278.39762 394 SER F CA 1
ATOM 10715 C C . SER G 1 232 ? 116.48000 84.10400 56.31100 1.000 278.39762 394 SER F C 1
ATOM 10716 O O . SER G 1 232 ? 116.56400 83.79200 55.11900 1.000 278.39762 394 SER F O 1
ATOM 10719 N N . SER G 1 233 ? 117.53000 84.51500 57.01500 1.000 274.89669 395 SER F N 1
ATOM 10720 C CA . SER G 1 233 ? 118.86300 84.64400 56.44000 1.000 274.89669 395 SER F CA 1
ATOM 10721 C C . SER G 1 233 ? 119.70500 83.44600 56.86000 1.000 274.89669 395 SER F C 1
ATOM 10722 O O . SER G 1 233 ? 119.87900 83.19400 58.05700 1.000 274.89669 395 SER F O 1
ATOM 10725 N N . TYR G 1 234 ? 120.22300 82.70900 55.87400 1.000 273.84064 396 TYR F N 1
ATOM 10726 C CA . TYR G 1 234 ? 121.05400 81.55000 56.18200 1.000 273.84064 396 TYR F CA 1
ATOM 10727 C C . TYR G 1 234 ? 122.30100 81.96600 56.95400 1.000 273.84064 396 TYR F C 1
ATOM 10728 O O . TYR G 1 234 ? 122.67300 81.33100 57.94700 1.000 273.84064 396 TYR F O 1
ATOM 10737 N N . GLY G 1 235 ? 122.96000 83.03800 56.51000 1.000 277.04247 397 GLY F N 1
ATOM 10738 C CA . GLY G 1 235 ? 124.11900 83.52900 57.23600 1.000 277.04247 397 GLY F CA 1
ATOM 10739 C C . GLY G 1 235 ? 123.76400 84.00900 58.63000 1.000 277.04247 397 GLY F C 1
ATOM 10740 O O . GLY G 1 235 ? 124.45800 83.70500 59.60300 1.000 277.04247 397 GLY F O 1
ATOM 10741 N N . GLU G 1 236 ? 122.67100 84.76800 58.74400 1.000 287.54790 398 GLU F N 1
ATOM 10742 C CA . GLU G 1 236 ? 122.23100 85.23300 60.05500 1.000 287.54790 398 GLU F CA 1
ATOM 10743 C C . GLU G 1 236 ? 121.71200 84.08700 60.91200 1.000 287.54790 398 GLU F C 1
ATOM 10744 O O . GLU G 1 236 ? 121.75100 84.17000 62.14400 1.000 287.54790 398 GLU F O 1
ATOM 10750 N N . LEU G 1 237 ? 121.22300 83.01600 60.28300 1.000 281.45804 399 LEU F N 1
ATOM 10751 C CA . LEU G 1 237 ? 120.73200 81.87200 61.04400 1.000 281.45804 399 LEU F CA 1
ATOM 10752 C C . LEU G 1 237 ? 121.84300 81.27300 61.89700 1.000 281.45804 399 LEU F C 1
ATOM 10753 O O . LEU G 1 237 ? 121.63400 80.94500 63.07100 1.000 281.45804 399 LEU F O 1
ATOM 10758 N N . LEU G 1 238 ? 123.03500 81.11600 61.31900 1.000 284.75808 400 LEU F N 1
ATOM 10759 C CA . LEU G 1 238 ? 124.17300 80.64200 62.09900 1.000 284.75808 400 LEU F CA 1
ATOM 10760 C C . LEU G 1 238 ? 124.70400 81.73600 63.01700 1.000 284.75808 400 LEU F C 1
ATOM 10761 O O . LEU G 1 238 ? 125.12300 81.45800 64.14700 1.000 284.75808 400 LEU F O 1
ATOM 10766 N N . HIS G 1 239 ? 124.69500 82.98500 62.54700 1.000 305.54595 401 HIS F N 1
ATOM 10767 C CA . HIS G 1 239 ? 125.22700 84.08500 63.34600 1.000 305.54595 401 HIS F CA 1
ATOM 10768 C C . HIS G 1 239 ? 124.39300 84.32500 64.59900 1.000 305.54595 401 HIS F C 1
ATOM 10769 O O . HIS G 1 239 ? 124.94400 84.60200 65.67100 1.000 305.54595 401 HIS F O 1
ATOM 10776 N N . CYS G 1 240 ? 123.06700 84.22700 64.48700 1.000 304.76910 402 CYS F N 1
ATOM 10777 C CA . CYS G 1 240 ? 122.20700 84.54500 65.62300 1.000 304.76910 402 CYS F CA 1
ATOM 10778 C C . CYS G 1 240 ? 122.51800 83.64700 66.81500 1.000 304.76910 402 CYS F C 1
ATOM 10779 O O . CYS G 1 240 ? 122.61900 84.11900 67.95300 1.000 304.76910 402 CYS F O 1
ATOM 10782 N N . LEU G 1 241 ? 122.67500 82.34500 66.57200 1.000 328.34159 403 LEU F N 1
ATOM 10783 C CA . LEU G 1 241 ? 123.02400 81.42300 67.64500 1.000 328.34159 403 LEU F CA 1
ATOM 10784 C C . LEU G 1 241 ? 124.49800 81.49200 68.01700 1.000 328.34159 403 LEU F C 1
ATOM 10785 O O . LEU G 1 241 ? 124.87700 81.00100 69.08600 1.000 328.34159 403 LEU F O 1
ATOM 10790 N N . SER G 1 242 ? 125.33200 82.08700 67.16900 1.000 333.96185 404 SER F N 1
ATOM 10791 C CA . SER G 1 242 ? 126.74700 82.21300 67.47600 1.000 333.96185 404 SER F CA 1
ATOM 10792 C C . SER G 1 242 ? 126.95200 83.14900 68.66300 1.000 333.96185 404 SER F C 1
ATOM 10793 O O . SER G 1 242 ? 126.16400 84.06400 68.91500 1.000 333.96185 404 SER F O 1
ATOM 10796 N N . GLU G 1 243 ? 128.03500 82.90800 69.39900 1.000 322.64619 405 GLU F N 1
ATOM 10797 C CA . GLU G 1 243 ? 128.35400 83.70500 70.57500 1.000 322.64619 405 GLU F CA 1
ATOM 10798 C C . GLU G 1 243 ? 128.96300 85.05700 70.23400 1.000 322.64619 405 GLU F C 1
ATOM 10799 O O . GLU G 1 243 ? 129.06000 85.91400 71.11900 1.000 322.64619 405 GLU F O 1
ATOM 10805 N N . GLU G 1 244 ? 129.37100 85.27100 68.98400 1.000 317.06693 406 GLU F N 1
ATOM 10806 C CA . GLU G 1 244 ? 129.95900 86.55600 68.61200 1.000 317.06693 406 GLU F CA 1
ATOM 10807 C C . GLU G 1 244 ? 128.99700 87.71500 68.82800 1.000 317.06693 406 GLU F C 1
ATOM 10808 O O . GLU G 1 244 ? 129.39000 88.70800 69.46500 1.000 317.06693 406 GLU F O 1
ATOM 10814 N N . PRO G 1 245 ? 127.75900 87.67200 68.34200 1.000 311.31666 407 PRO F N 1
ATOM 10815 C CA . PRO G 1 245 ? 126.83100 88.77600 68.60100 1.000 311.31666 407 PRO F CA 1
ATOM 10816 C C . PRO G 1 245 ? 126.43600 88.84300 70.06700 1.000 311.31666 407 PRO F C 1
ATOM 10817 O O . PRO G 1 245 ? 126.38000 87.83100 70.77000 1.000 311.31666 407 PRO F O 1
ATOM 10821 N N . GLU G 1 246 ? 126.15800 90.06100 70.52400 1.000 290.02955 408 GLU F N 1
ATOM 10822 C CA . GLU G 1 246 ? 125.73700 90.26100 71.90300 1.000 290.02955 408 GLU F CA 1
ATOM 10823 C C . GLU G 1 246 ? 124.35500 89.66200 72.12800 1.000 290.02955 408 GLU F C 1
ATOM 10824 O O . GLU G 1 246 ? 123.45500 89.80200 71.29600 1.000 290.02955 408 GLU F O 1
ATOM 10830 N N . ILE G 1 247 ? 124.19200 88.98700 73.26300 1.000 270.23950 409 ILE F N 1
ATOM 10831 C CA . ILE G 1 247 ? 122.92700 88.37500 73.64500 1.000 270.23950 409 ILE F CA 1
ATOM 10832 C C . ILE G 1 247 ? 122.55600 88.86500 75.03700 1.000 270.23950 409 ILE F C 1
ATOM 10833 O O . ILE G 1 247 ? 123.37400 88.81600 75.96100 1.000 270.23950 409 ILE F O 1
ATOM 10838 N N . ARG G 1 248 ? 121.32000 89.33600 75.18500 1.000 278.20282 410 ARG F N 1
ATOM 10839 C CA . ARG G 1 248 ? 120.84700 89.87600 76.45000 1.000 278.20282 410 ARG F CA 1
ATOM 10840 C C . ARG G 1 248 ? 119.40700 89.44100 76.67800 1.000 278.20282 410 ARG F C 1
ATOM 10841 O O . ARG G 1 248 ? 118.67200 89.13100 75.73800 1.000 278.20282 410 ARG F O 1
ATOM 10849 N N . ALA G 1 249 ? 119.01000 89.42800 77.94800 1.000 302.86061 411 ALA F N 1
ATOM 10850 C CA . ALA G 1 249 ? 117.64000 89.07800 78.29400 1.000 302.86061 411 ALA F CA 1
ATOM 10851 C C . ALA G 1 249 ? 116.66900 90.09600 77.70900 1.000 302.86061 411 ALA F C 1
ATOM 10852 O O . ALA G 1 249 ? 116.96600 91.29200 77.63200 1.000 302.86061 411 ALA F O 1
ATOM 10854 N N . PHE G 1 250 ? 115.50200 89.61200 77.29000 1.000 278.64989 412 PHE F N 1
ATOM 10855 C CA . PHE G 1 250 ? 114.50300 90.48400 76.68900 1.000 278.64989 412 PHE F CA 1
ATOM 10856 C C . PHE G 1 250 ? 114.11600 91.60700 77.64300 1.000 278.64989 412 PHE F C 1
ATOM 10857 O O . PHE G 1 250 ? 113.87000 91.38100 78.83100 1.000 278.64989 412 PHE F O 1
ATOM 10865 N N . ASP G 1 251 ? 114.06300 92.82600 77.11100 1.000 285.35078 413 ASP F N 1
ATOM 10866 C CA . ASP G 1 251 ? 113.66100 93.99200 77.88700 1.000 285.35078 413 ASP F CA 1
ATOM 10867 C C . ASP G 1 251 ? 112.90600 94.97200 76.99700 1.000 285.35078 413 ASP F C 1
ATOM 10868 O O . ASP G 1 251 ? 113.44200 95.42800 75.97900 1.000 285.35078 413 ASP F O 1
ATOM 10873 N N . PRO G 1 252 ? 111.66300 95.31500 77.34100 1.000 246.26912 414 PRO F N 1
ATOM 10874 C CA . PRO G 1 252 ? 110.89300 96.24500 76.50300 1.000 246.26912 414 PRO F CA 1
ATOM 10875 C C . PRO G 1 252 ? 111.59500 97.58000 76.31300 1.000 246.26912 414 PRO F C 1
ATOM 10876 O O . PRO G 1 252 ? 111.79800 98.02800 75.18100 1.000 246.26912 414 PRO F O 1
ATOM 10880 N N . GLU G 1 253 ? 111.97100 98.22300 77.42000 1.000 273.98958 415 GLU F N 1
ATOM 10881 C CA . GLU G 1 253 ? 112.62300 99.52600 77.33600 1.000 273.98958 415 GLU F CA 1
ATOM 10882 C C . GLU G 1 253 ? 113.95400 99.43200 76.60000 1.000 273.98958 415 GLU F C 1
ATOM 10883 O O . GLU G 1 253 ? 114.27400 100.28100 75.76000 1.000 273.98958 415 GLU F O 1
ATOM 10889 N N . ALA G 1 254 ? 114.74600 98.40100 76.90200 1.000 293.78236 416 ALA F N 1
ATOM 10890 C CA . ALA G 1 254 ? 116.06400 98.27900 76.28700 1.000 293.78236 416 ALA F CA 1
ATOM 10891 C C . ALA G 1 254 ? 115.95500 98.14900 74.77300 1.000 293.78236 416 ALA F C 1
ATOM 10892 O O . ALA G 1 254 ? 116.68800 98.80800 74.02600 1.000 293.78236 416 ALA F O 1
ATOM 10894 N N . ALA G 1 255 ? 115.03600 97.30400 74.29900 1.000 285.64804 417 ALA F N 1
ATOM 10895 C CA . ALA G 1 255 ? 114.86800 97.12800 72.86100 1.000 285.64804 417 ALA F CA 1
ATOM 10896 C C . ALA G 1 255 ? 114.37700 98.40400 72.19100 1.000 285.64804 417 ALA F C 1
ATOM 10897 O O . ALA G 1 255 ? 114.83700 98.74700 71.09600 1.000 285.64804 417 ALA F O 1
ATOM 10899 N N . ALA G 1 256 ? 113.45000 99.12100 72.82900 1.000 274.17625 418 ALA F N 1
ATOM 10900 C CA . ALA G 1 256 ? 112.87600 100.32100 72.23300 1.000 274.17625 418 ALA F CA 1
ATOM 10901 C C . ALA G 1 256 ? 113.86500 101.47500 72.13900 1.000 274.17625 418 ALA F C 1
ATOM 10902 O O . ALA G 1 256 ? 113.56500 102.46700 71.46500 1.000 274.17625 418 ALA F O 1
ATOM 10904 N N . VAL G 1 257 ? 115.02200 101.37800 72.79100 1.000 287.56672 419 VAL F N 1
ATOM 10905 C CA . VAL G 1 257 ? 115.99800 102.46300 72.78700 1.000 287.56672 419 VAL F CA 1
ATOM 10906 C C . VAL G 1 257 ? 117.34500 101.95000 72.29600 1.000 287.56672 419 VAL F C 1
ATOM 10907 O O . VAL G 1 257 ? 118.23200 102.73700 71.94700 1.000 287.56672 419 VAL F O 1
ATOM 10911 N N . GLN G 1 258 ? 117.50800 100.63300 72.26500 1.000 302.22048 420 GLN F N 1
ATOM 10912 C CA . GLN G 1 258 ? 118.77800 100.05300 71.85500 1.000 302.22048 420 GLN F CA 1
ATOM 10913 C C . GLN G 1 258 ? 119.08600 100.44900 70.41400 1.000 302.22048 420 GLN F C 1
ATOM 10914 O O . GLN G 1 258 ? 118.20900 100.34300 69.54500 1.000 302.22048 420 GLN F O 1
ATOM 10920 N N . PRO G 1 259 ? 120.30400 100.90600 70.11800 1.000 309.92176 421 PRO F N 1
ATOM 10921 C CA . PRO G 1 259 ? 120.62000 101.33000 68.74700 1.000 309.92176 421 PRO F CA 1
ATOM 10922 C C . PRO G 1 259 ? 120.53000 100.18500 67.75200 1.000 309.92176 421 PRO F C 1
ATOM 10923 O O . PRO G 1 259 ? 120.73700 99.02100 68.10800 1.000 309.92176 421 PRO F O 1
ATOM 10927 N N . TYR G 1 260 ? 120.22600 100.50900 66.50000 1.000 306.45494 422 TYR F N 1
ATOM 10928 C CA . TYR G 1 260 ? 120.01300 99.52300 65.45100 1.000 306.45494 422 TYR F CA 1
ATOM 10929 C C . TYR G 1 260 ? 120.94300 99.81900 64.27300 1.000 306.45494 422 TYR F C 1
ATOM 10930 O O . TYR G 1 260 ? 121.62800 100.84700 64.23600 1.000 306.45494 422 TYR F O 1
ATOM 10939 N N . GLN G 1 261 ? 120.96300 98.90500 63.30400 1.000 311.03750 423 GLN F N 1
ATOM 10940 C CA . GLN G 1 261 ? 121.75300 99.08100 62.09500 1.000 311.03750 423 GLN F CA 1
ATOM 10941 C C . GLN G 1 261 ? 120.99700 98.48800 60.91500 1.000 311.03750 423 GLN F C 1
ATOM 10942 O O . GLN G 1 261 ? 120.14400 97.61200 61.08200 1.000 311.03750 423 GLN F O 1
ATOM 10948 N N . ASP G 1 262 ? 121.32200 98.97100 59.71800 1.000 320.83368 424 ASP F N 1
ATOM 10949 C CA . ASP G 1 262 ? 120.65300 98.55600 58.49400 1.000 320.83368 424 ASP F CA 1
ATOM 10950 C C . ASP G 1 262 ? 121.67100 98.05300 57.47800 1.000 320.83368 424 ASP F C 1
ATOM 10951 O O . ASP G 1 262 ? 122.83200 98.47400 57.47200 1.000 320.83368 424 ASP F O 1
ATOM 10956 N N . GLN G 1 263 ? 121.21900 97.14200 56.61500 1.000 326.82106 425 GLN F N 1
ATOM 10957 C CA . GLN G 1 263 ? 122.06800 96.54100 55.58400 1.000 326.82106 425 GLN F CA 1
ATOM 10958 C C . GLN G 1 263 ? 123.26200 95.81200 56.19500 1.000 326.82106 425 GLN F C 1
ATOM 10959 O O . GLN G 1 263 ? 124.30600 95.65800 55.55700 1.000 326.82106 425 GLN F O 1
ATOM 10965 N N . THR G 1 264 ? 123.11300 95.35200 57.43500 1.000 324.63568 426 THR F N 1
ATOM 10966 C CA . THR G 1 264 ? 124.18400 94.64700 58.12200 1.000 324.63568 426 THR F CA 1
ATOM 10967 C C . THR G 1 264 ? 123.58100 93.66800 59.11700 1.000 324.63568 426 THR F C 1
ATOM 10968 O O . THR G 1 264 ? 122.42400 93.79900 59.52600 1.000 324.63568 426 THR F O 1
ATOM 10972 N N . TYR G 1 265 ? 124.38300 92.67900 59.50300 1.000 285.53615 427 TYR F N 1
ATOM 10973 C CA . TYR G 1 265 ? 123.93900 91.69500 60.47500 1.000 285.53615 427 TYR F CA 1
ATOM 10974 C C . TYR G 1 265 ? 123.65300 92.36600 61.81900 1.000 285.53615 427 TYR F C 1
ATOM 10975 O O . TYR G 1 265 ? 123.97600 93.53300 62.04900 1.000 285.53615 427 TYR F O 1
ATOM 10984 N N . GLN G 1 266 ? 123.03300 91.60200 62.71300 1.000 284.80030 428 GLN F N 1
ATOM 10985 C CA . GLN G 1 266 ? 122.63800 92.08600 64.02600 1.000 284.80030 428 GLN F CA 1
ATOM 10986 C C . GLN G 1 266 ? 123.52900 91.47100 65.09700 1.000 284.80030 428 GLN F C 1
ATOM 10987 O O . GLN G 1 266 ? 123.78900 90.26400 65.08400 1.000 284.80030 428 GLN F O 1
ATOM 10993 N N . SER G 1 267 ? 124.00100 92.31200 66.02000 1.000 301.92470 429 SER F N 1
ATOM 10994 C CA . SER G 1 267 ? 124.84300 91.86300 67.11800 1.000 301.92470 429 SER F CA 1
ATOM 10995 C C . SER G 1 267 ? 124.15900 91.92400 68.47500 1.000 301.92470 429 SER F C 1
ATOM 10996 O O . SER G 1 267 ? 124.64100 91.28900 69.41700 1.000 301.92470 429 SER F O 1
ATOM 10999 N N . VAL G 1 268 ? 123.05900 92.65900 68.59700 1.000 287.04011 430 VAL F N 1
ATOM 11000 C CA . VAL G 1 268 ? 122.31400 92.77000 69.84500 1.000 287.04011 430 VAL F CA 1
ATOM 11001 C C . VAL G 1 268 ? 121.07100 91.90100 69.73200 1.000 287.04011 430 VAL F C 1
ATOM 11002 O O . VAL G 1 268 ? 120.27900 92.05500 68.79500 1.000 287.04011 430 VAL F O 1
ATOM 11006 N N . TYR G 1 269 ? 120.89700 90.98900 70.68400 1.000 285.54379 431 TYR F N 1
ATOM 11007 C CA . TYR G 1 269 ? 119.77800 90.06100 70.68200 1.000 285.54379 431 TYR F CA 1
ATOM 11008 C C . TYR G 1 269 ? 119.07800 90.08500 72.03200 1.000 285.54379 431 TYR F C 1
ATOM 11009 O O . TYR G 1 269 ? 119.71000 90.25600 73.07800 1.000 285.54379 431 TYR F O 1
ATOM 11018 N N . PHE G 1 270 ? 117.75900 89.91300 71.99400 1.000 281.29292 432 PHE F N 1
ATOM 11019 C CA . PHE G 1 270 ? 116.93400 89.80100 73.18800 1.000 281.29292 432 PHE F CA 1
ATOM 11020 C C . PHE G 1 270 ? 116.33100 88.40600 73.23300 1.000 281.29292 432 PHE F C 1
ATOM 11021 O O . PHE G 1 270 ? 115.77100 87.93600 72.23700 1.000 281.29292 432 PHE F O 1
ATOM 11029 N N . VAL G 1 271 ? 116.44600 87.74800 74.38300 1.000 278.10012 433 VAL F N 1
ATOM 11030 C CA . VAL G 1 271 ? 115.98300 86.37900 74.56200 1.000 278.10012 433 VAL F CA 1
ATOM 11031 C C . VAL G 1 271 ? 114.93500 86.35400 75.66400 1.000 278.10012 433 VAL F C 1
ATOM 11032 O O . VAL G 1 271 ? 115.14300 86.91300 76.74700 1.000 278.10012 433 VAL F O 1
ATOM 11036 N N . SER G 1 272 ? 113.80700 85.70700 75.38200 1.000 263.49016 434 SER F N 1
ATOM 11037 C CA . SER G 1 272 ? 112.71700 85.55000 76.33600 1.000 263.49016 434 SER F CA 1
ATOM 11038 C C . SER G 1 272 ? 112.57700 84.07200 76.67000 1.000 263.49016 434 SER F C 1
ATOM 11039 O O . SER G 1 272 ? 112.50600 83.23400 75.76500 1.000 263.49016 434 SER F O 1
ATOM 11042 N N . GLU G 1 273 ? 112.53700 83.75700 77.96600 1.000 301.68341 435 GLU F N 1
ATOM 11043 C CA . GLU G 1 273 ? 112.42400 82.36200 78.38200 1.000 301.68341 435 GLU F CA 1
ATOM 11044 C C . GLU G 1 273 ? 111.15100 81.73100 77.83300 1.000 301.68341 435 GLU F C 1
ATOM 11045 O O . GLU G 1 273 ? 111.17100 80.60400 77.32400 1.000 301.68341 435 GLU F O 1
ATOM 11051 N N . SER G 1 274 ? 110.03100 82.44500 77.92500 1.000 262.74686 436 SER F N 1
ATOM 11052 C CA . SER G 1 274 ? 108.75600 81.97600 77.40800 1.000 262.74686 436 SER F CA 1
ATOM 11053 C C . SER G 1 274 ? 108.02100 83.12700 76.73900 1.000 262.74686 436 SER F C 1
ATOM 11054 O O . SER G 1 274 ? 108.21900 84.29600 77.08300 1.000 262.74686 436 SER F O 1
ATOM 11057 N N . PHE G 1 275 ? 107.16500 82.78200 75.77600 1.000 232.00248 437 PHE F N 1
ATOM 11058 C CA . PHE G 1 275 ? 106.39700 83.80400 75.07300 1.000 232.00248 437 PHE F CA 1
ATOM 11059 C C . PHE G 1 275 ? 105.46100 84.53800 76.02300 1.000 232.00248 437 PHE F C 1
ATOM 11060 O O . PHE G 1 275 ? 105.25200 85.75000 75.89100 1.000 232.00248 437 PHE F O 1
ATOM 11068 N N . SER G 1 276 ? 104.88600 83.81800 76.99000 1.000 249.36453 438 SER F N 1
ATOM 11069 C CA . SER G 1 276 ? 103.98900 84.45400 77.94800 1.000 249.36453 438 SER F CA 1
ATOM 11070 C C . SER G 1 276 ? 104.68900 85.56600 78.71600 1.000 249.36453 438 SER F C 1
ATOM 11071 O O . SER G 1 276 ? 104.07300 86.59700 79.01300 1.000 249.36453 438 SER F O 1
ATOM 11074 N N . ASP G 1 277 ? 105.96900 85.38100 79.04400 1.000 283.38751 439 ASP F N 1
ATOM 11075 C CA . ASP G 1 277 ? 106.71400 86.43000 79.73400 1.000 283.38751 439 ASP F CA 1
ATOM 11076 C C . ASP G 1 277 ? 106.76300 87.70000 78.89500 1.000 283.38751 439 ASP F C 1
ATOM 11077 O O . ASP G 1 277 ? 106.61400 88.81000 79.41600 1.000 283.38751 439 ASP F O 1
ATOM 11082 N N . ALA G 1 278 ? 106.98300 87.55800 77.58800 1.000 264.89225 440 ALA F N 1
ATOM 11083 C CA . ALA G 1 278 ? 106.90500 88.71300 76.70300 1.000 264.89225 440 ALA F CA 1
ATOM 11084 C C . ALA G 1 278 ? 105.49900 89.30300 76.70700 1.000 264.89225 440 ALA F C 1
ATOM 11085 O O . ALA G 1 278 ? 105.31900 90.52400 76.76600 1.000 264.89225 440 ALA F O 1
ATOM 11087 N N . LYS G 1 279 ? 104.48600 88.43600 76.66300 1.000 248.72449 441 LYS F N 1
ATOM 11088 C CA . LYS G 1 279 ? 103.10300 88.88000 76.55400 1.000 248.72449 441 LYS F CA 1
ATOM 11089 C C . LYS G 1 279 ? 102.72500 89.83800 77.67700 1.000 248.72449 441 LYS F C 1
ATOM 11090 O O . LYS G 1 279 ? 102.37400 90.99900 77.43500 1.000 248.72449 441 LYS F O 1
ATOM 11096 N N . ASP G 1 280 ? 102.79600 89.36100 78.92000 1.000 260.52747 442 ASP F N 1
ATOM 11097 C CA . ASP G 1 280 ? 102.36600 90.17900 80.04900 1.000 260.52747 442 ASP F CA 1
ATOM 11098 C C . ASP G 1 280 ? 103.24800 91.41100 80.21000 1.000 260.52747 442 ASP F C 1
ATOM 11099 O O . ASP G 1 280 ? 102.75400 92.49400 80.54600 1.000 260.52747 442 ASP F O 1
ATOM 11104 N N . LYS G 1 281 ? 104.55400 91.27100 79.96600 1.000 265.92516 443 LYS F N 1
ATOM 11105 C CA . LYS G 1 281 ? 105.44800 92.41800 80.08600 1.000 265.92516 443 LYS F CA 1
ATOM 11106 C C . LYS G 1 281 ? 105.04700 93.53200 79.12600 1.000 265.92516 443 LYS F C 1
ATOM 11107 O O . LYS G 1 281 ? 105.02300 94.70800 79.50500 1.000 265.92516 443 LYS F O 1
ATOM 11113 N N . LEU G 1 282 ? 104.72700 93.18300 77.87800 1.000 253.55793 444 LEU F N 1
ATOM 11114 C CA . LEU G 1 282 ? 104.25300 94.19200 76.93800 1.000 253.55793 444 LEU F CA 1
ATOM 11115 C C . LEU G 1 282 ? 102.93500 94.79900 77.40100 1.000 253.55793 444 LEU F C 1
ATOM 11116 O O . LEU G 1 282 ? 102.74000 96.01700 77.31300 1.000 253.55793 444 LEU F O 1
ATOM 11121 N N . ARG G 1 283 ? 102.01900 93.96600 77.90000 1.000 236.06801 445 ARG F N 1
ATOM 11122 C CA . ARG G 1 283 ? 100.75000 94.48300 78.40100 1.000 236.06801 445 ARG F CA 1
ATOM 11123 C C . ARG G 1 283 ? 100.98000 95.44300 79.56000 1.000 236.06801 445 ARG F C 1
ATOM 11124 O O . ARG G 1 283 ? 100.35300 96.50700 79.63600 1.000 236.06801 445 ARG F O 1
ATOM 11132 N N . SER G 1 284 ? 101.88100 95.08400 80.47600 1.000 228.90509 446 SER F N 1
ATOM 11133 C CA . SER G 1 284 ? 102.27200 96.02100 81.52200 1.000 228.90509 446 SER F CA 1
ATOM 11134 C C . SER G 1 284 ? 102.93200 97.25500 80.92300 1.000 228.90509 446 SER F C 1
ATOM 11135 O O . SER G 1 284 ? 102.67000 98.38300 81.35600 1.000 228.90509 446 SER F O 1
ATOM 11138 N N . TYR G 1 285 ? 103.79000 97.05800 79.92100 1.000 234.97694 447 TYR F N 1
ATOM 11139 C CA . TYR G 1 285 ? 104.39500 98.19000 79.23000 1.000 234.97694 447 TYR F CA 1
ATOM 11140 C C . TYR G 1 285 ? 103.32800 99.04800 78.56300 1.000 234.97694 447 TYR F C 1
ATOM 11141 O O . TYR G 1 285 ? 103.37500 100.28200 78.62500 1.000 234.97694 447 TYR F O 1
ATOM 11150 N N . ALA G 1 286 ? 102.34900 98.40500 77.92000 1.000 210.49969 448 ALA F N 1
ATOM 11151 C CA . ALA G 1 286 ? 101.25300 99.15200 77.31400 1.000 210.49969 448 ALA F CA 1
ATOM 11152 C C . ALA G 1 286 ? 100.47600 99.93400 78.36400 1.000 210.49969 448 ALA F C 1
ATOM 11153 O O . ALA G 1 286 ? 100.12200 101.09900 78.14700 1.000 210.49969 448 ALA F O 1
ATOM 11155 N N . SER G 1 287 ? 100.20600 99.31200 79.51300 1.000 209.27065 449 SER F N 1
ATOM 11156 C CA . SER G 1 287 ? 99.55600 100.02800 80.60500 1.000 209.27065 449 SER F CA 1
ATOM 11157 C C . SER G 1 287 ? 100.40900 101.20700 81.05400 1.000 209.27065 449 SER F C 1
ATOM 11158 O O . SER G 1 287 ? 99.89300 102.29300 81.34500 1.000 209.27065 449 SER F O 1
ATOM 11161 N N . ARG G 1 288 ? 101.72700 101.00800 81.11500 1.000 234.63705 450 ARG F N 1
ATOM 11162 C CA . ARG G 1 288 ? 102.62400 102.11300 81.42800 1.000 234.63705 450 ARG F CA 1
ATOM 11163 C C . ARG G 1 288 ? 102.54600 103.20900 80.37300 1.000 234.63705 450 ARG F C 1
ATOM 11164 O O . ARG G 1 288 ? 102.64900 104.39500 80.70400 1.000 234.63705 450 ARG F O 1
ATOM 11172 N N . ILE G 1 289 ? 102.36400 102.83600 79.10700 1.000 189.93125 451 ILE F N 1
ATOM 11173 C CA . ILE G 1 289 ? 102.23400 103.80400 78.02500 1.000 189.93125 451 ILE F CA 1
ATOM 11174 C C . ILE G 1 289 ? 100.95900 104.61100 78.23100 1.000 189.93125 451 ILE F C 1
ATOM 11175 O O . ILE G 1 289 ? 99.85900 104.05100 78.29000 1.000 189.93125 451 ILE F O 1
ATOM 11180 N N . GLN G 1 290 ? 101.10000 105.92900 78.34700 1.000 214.04861 452 GLN F N 1
ATOM 11181 C CA . GLN G 1 290 ? 99.94500 106.78700 78.57400 1.000 214.04861 452 GLN F CA 1
ATOM 11182 C C . GLN G 1 290 ? 98.99900 106.74100 77.38000 1.000 214.04861 452 GLN F C 1
ATOM 11183 O O . GLN G 1 290 ? 99.43200 106.78000 76.22500 1.000 214.04861 452 GLN F O 1
ATOM 11189 N N . ARG G 1 291 ? 97.69900 106.64600 77.66600 1.000 212.48843 453 ARG F N 1
ATOM 11190 C CA . ARG G 1 291 ? 96.66800 106.67800 76.64400 1.000 212.48843 453 ARG F CA 1
ATOM 11191 C C . ARG G 1 291 ? 95.37600 107.15300 77.28800 1.000 212.48843 453 ARG F C 1
ATOM 11192 O O . ARG G 1 291 ? 95.02700 106.67900 78.37900 1.000 212.48843 453 ARG F O 1
ATOM 11200 N N . PRO G 1 292 ? 94.65000 108.07600 76.65100 1.000 244.27295 454 PRO F N 1
ATOM 11201 C CA . PRO G 1 292 ? 93.39300 108.56600 77.23500 1.000 244.27295 454 PRO F CA 1
ATOM 11202 C C . PRO G 1 292 ? 92.28500 107.52600 77.28400 1.000 244.27295 454 PRO F C 1
ATOM 11203 O O . PRO G 1 292 ? 91.18100 107.84700 77.73900 1.000 244.27295 454 PRO F O 1
ATOM 11207 N N . PHE G 1 293 ? 92.53500 106.30400 76.83600 1.000 224.36398 455 PHE F N 1
ATOM 11208 C CA . PHE G 1 293 ? 91.51400 105.26200 76.77100 1.000 224.36398 455 PHE F CA 1
ATOM 11209 C C . PHE G 1 293 ? 92.22400 103.92600 76.58000 1.000 224.36398 455 PHE F C 1
ATOM 11210 O O . PHE G 1 293 ? 93.45600 103.84100 76.66200 1.000 224.36398 455 PHE F O 1
ATOM 11218 N N . SER G 1 294 ? 91.44500 102.87600 76.33300 1.000 208.42272 456 SER F N 1
ATOM 11219 C CA . SER G 1 294 ? 91.98100 101.55200 76.05100 1.000 208.42272 456 SER F CA 1
ATOM 11220 C C . SER G 1 294 ? 91.36000 101.06200 74.74700 1.000 208.42272 456 SER F C 1
ATOM 11221 O O . SER G 1 294 ? 90.64100 101.79800 74.06400 1.000 208.42272 456 SER F O 1
ATOM 11224 N N . VAL G 1 295 ? 91.63600 99.80700 74.39900 1.000 204.24597 457 VAL F N 1
ATOM 11225 C CA . VAL G 1 295 ? 91.15400 99.22800 73.15200 1.000 204.24597 457 VAL F CA 1
ATOM 11226 C C . VAL G 1 295 ? 90.81400 97.76400 73.39000 1.000 204.24597 457 VAL F C 1
ATOM 11227 O O . VAL G 1 295 ? 91.48600 97.06800 74.15600 1.000 204.24597 457 VAL F O 1
ATOM 11231 N N . LYS G 1 296 ? 89.76000 97.30100 72.72100 1.000 217.03739 458 LYS F N 1
ATOM 11232 C CA . LYS G 1 296 ? 89.32200 95.91600 72.79900 1.000 217.03739 458 LYS F CA 1
ATOM 11233 C C . LYS G 1 296 ? 88.95900 95.41700 71.40800 1.000 217.03739 458 LYS F C 1
ATOM 11234 O O . LYS G 1 296 ? 88.58300 96.19600 70.52800 1.000 217.03739 458 LYS F O 1
ATOM 11240 N N . PHE G 1 297 ? 89.07700 94.10500 71.21900 1.000 221.09619 459 PHE F N 1
ATOM 11241 C CA . PHE G 1 297 ? 88.77400 93.45100 69.95400 1.000 221.09619 459 PHE F CA 1
ATOM 11242 C C . PHE G 1 297 ? 87.61600 92.48500 70.14800 1.000 221.09619 459 PHE F C 1
ATOM 11243 O O . PHE G 1 297 ? 87.56100 91.77100 71.15500 1.000 221.09619 459 PHE F O 1
ATOM 11251 N N . ASP G 1 298 ? 86.69600 92.46100 69.18100 1.000 231.37782 460 ASP F N 1
ATOM 11252 C CA . ASP G 1 298 ? 85.54900 91.56700 69.22500 1.000 231.37782 460 ASP F CA 1
ATOM 11253 C C . ASP G 1 298 ? 85.65600 90.55500 68.09100 1.000 231.37782 460 ASP F C 1
ATOM 11254 O O . ASP G 1 298 ? 85.35800 90.89200 66.93600 1.000 231.37782 460 ASP F O 1
ATOM 11259 N N . PRO G 1 299 ? 86.07100 89.31400 68.35800 1.000 203.81705 461 PRO F N 1
ATOM 11260 C CA . PRO G 1 299 ? 86.14100 88.31700 67.27800 1.000 203.81705 461 PRO F CA 1
ATOM 11261 C C . PRO G 1 299 ? 84.79700 88.01300 66.64200 1.000 203.81705 461 PRO F C 1
ATOM 11262 O O . PRO G 1 299 ? 84.76300 87.63200 65.46600 1.000 203.81705 461 PRO F O 1
ATOM 11266 N N . TYR G 1 300 ? 83.69200 88.16300 67.37600 1.000 224.32910 462 TYR F N 1
ATOM 11267 C CA . TYR G 1 300 ? 82.38300 87.86100 66.80800 1.000 224.32910 462 TYR F CA 1
ATOM 11268 C C . TYR G 1 300 ? 82.07500 88.74100 65.60400 1.000 224.32910 462 TYR F C 1
ATOM 11269 O O . TYR G 1 300 ? 81.34300 88.32200 64.70000 1.000 224.32910 462 TYR F O 1
ATOM 11278 N N . THR G 1 301 ? 82.62100 89.95800 65.57200 1.000 232.32029 463 THR F N 1
ATOM 11279 C CA . THR G 1 301 ? 82.40000 90.87300 64.45900 1.000 232.32029 463 THR F CA 1
ATOM 11280 C C . THR G 1 301 ? 83.70200 91.41300 63.88000 1.000 232.32029 463 THR F C 1
ATOM 11281 O O . THR G 1 301 ? 83.65900 92.23100 62.95300 1.000 232.32029 463 THR F O 1
ATOM 11285 N N . LEU G 1 302 ? 84.85200 90.97800 64.39100 1.000 197.51211 464 LEU F N 1
ATOM 11286 C CA . LEU G 1 302 ? 86.14900 91.45100 63.91200 1.000 197.51211 464 LEU F CA 1
ATOM 11287 C C . LEU G 1 302 ? 86.21600 92.97600 63.95700 1.000 197.51211 464 LEU F C 1
ATOM 11288 O O . LEU G 1 302 ? 86.74200 93.63200 63.05500 1.000 197.51211 464 LEU F O 1
ATOM 11293 N N . ALA G 1 303 ? 85.67000 93.54000 65.02700 1.000 209.12209 465 ALA F N 1
ATOM 11294 C CA . ALA G 1 303 ? 85.61100 94.98000 65.22000 1.000 209.12209 465 ALA F CA 1
ATOM 11295 C C . ALA G 1 303 ? 86.43700 95.38300 66.43400 1.000 209.12209 465 ALA F C 1
ATOM 11296 O O . ALA G 1 303 ? 86.73300 94.57400 67.31700 1.000 209.12209 465 ALA F O 1
ATOM 11298 N N . ILE G 1 304 ? 86.80500 96.66100 66.46800 1.000 224.55220 466 ILE F N 1
ATOM 11299 C CA . ILE G 1 304 ? 87.59100 97.23200 67.55400 1.000 224.55220 466 ILE F CA 1
ATOM 11300 C C . ILE G 1 304 ? 86.78000 98.34800 68.19400 1.000 224.55220 466 ILE F C 1
ATOM 11301 O O . ILE G 1 304 ? 86.28000 99.23700 67.49600 1.000 224.55220 466 ILE F O 1
ATOM 11306 N N . ASP G 1 305 ? 86.65200 98.30200 69.51700 1.000 236.56138 467 ASP F N 1
ATOM 11307 C CA . ASP G 1 305 ? 85.87100 99.27200 70.27000 1.000 236.56138 467 ASP F CA 1
ATOM 11308 C C . ASP G 1 305 ? 86.77500 99.99800 71.25500 1.000 236.56138 467 ASP F C 1
ATOM 11309 O O . ASP G 1 305 ? 87.56200 99.36400 71.96600 1.000 236.56138 467 ASP F O 1
ATOM 11314 N N . VAL G 1 306 ? 86.66000 101.32700 71.29200 1.000 233.71062 468 VAL F N 1
ATOM 11315 C CA . VAL G 1 306 ? 87.46400 102.10800 72.21900 1.000 233.71062 468 VAL F CA 1
ATOM 11316 C C . VAL G 1 306 ? 87.03700 101.80100 73.65000 1.000 233.71062 468 VAL F C 1
ATOM 11317 O O . VAL G 1 306 ? 85.88300 101.44200 73.92000 1.000 233.71062 468 VAL F O 1
ATOM 11321 N N . LEU G 1 307 ? 87.98000 101.94400 74.58000 1.000 209.90449 469 LEU F N 1
ATOM 11322 C CA . LEU G 1 307 ? 87.74900 101.67800 75.99900 1.000 209.90449 469 LEU F CA 1
ATOM 11323 C C . LEU G 1 307 ? 88.07100 102.95800 76.76600 1.000 209.90449 469 LEU F C 1
ATOM 11324 O O . LEU G 1 307 ? 89.20300 103.15700 77.21400 1.000 209.90449 469 LEU F O 1
ATOM 11329 N N . ASP G 1 308 ? 87.06900 103.82600 76.91200 1.000 212.59072 470 ASP F N 1
ATOM 11330 C CA . ASP G 1 308 ? 87.23800 105.09800 77.59600 1.000 212.59072 470 ASP F CA 1
ATOM 11331 C C . ASP G 1 308 ? 86.21000 105.35500 78.68700 1.000 212.59072 470 ASP F C 1
ATOM 11332 O O . ASP G 1 308 ? 86.40400 106.28100 79.48300 1.000 212.59072 470 ASP F O 1
ATOM 11337 N N . SER G 1 309 ? 85.13400 104.57800 78.75200 1.000 193.54184 471 SER F N 1
ATOM 11338 C CA . SER G 1 309 ? 84.09400 104.78200 79.74600 1.000 193.54184 471 SER F CA 1
ATOM 11339 C C . SER G 1 309 ? 83.73500 103.46400 80.41100 1.000 193.54184 471 SER F C 1
ATOM 11340 O O . SER G 1 309 ? 83.86000 102.39700 79.80100 1.000 193.54184 471 SER F O 1
ATOM 11343 N N . PRO G 1 310 ? 83.28300 103.50900 81.66600 1.000 190.20735 472 PRO F N 1
ATOM 11344 C CA . PRO G 1 310 ? 82.87700 102.26500 82.33800 1.000 190.20735 472 PRO F CA 1
ATOM 11345 C C . PRO G 1 310 ? 81.76100 101.53000 81.62000 1.000 190.20735 472 PRO F C 1
ATOM 11346 O O . PRO G 1 310 ? 81.70800 100.29500 81.67800 1.000 190.20735 472 PRO F O 1
ATOM 11350 N N . GLN G 1 311 ? 80.86500 102.25100 80.94400 1.000 224.44568 473 GLN F N 1
ATOM 11351 C CA . GLN G 1 311 ? 79.75700 101.59700 80.25500 1.000 224.44568 473 GLN F CA 1
ATOM 11352 C C . GLN G 1 311 ? 80.26900 100.63600 79.19000 1.000 224.44568 473 GLN F C 1
ATOM 11353 O O . GLN G 1 311 ? 79.76500 99.51500 79.05200 1.000 224.44568 473 GLN F O 1
ATOM 11359 N N . ALA G 1 312 ? 81.27600 101.06000 78.42400 1.000 207.84773 474 ALA F N 1
ATOM 11360 C CA . ALA G 1 312 ? 81.87400 100.16700 77.43900 1.000 207.84773 474 ALA F CA 1
ATOM 11361 C C . ALA G 1 312 ? 82.50900 98.95900 78.11500 1.000 207.84773 474 ALA F C 1
ATOM 11362 O O . ALA G 1 312 ? 82.40400 97.83100 77.61900 1.000 207.84773 474 ALA F O 1
ATOM 11364 N N . VAL G 1 313 ? 83.17700 99.17800 79.24900 1.000 185.37982 475 VAL F N 1
ATOM 11365 C CA . VAL G 1 313 ? 83.78200 98.07000 79.98400 1.000 185.37982 475 VAL F CA 1
ATOM 11366 C C . VAL G 1 313 ? 82.70900 97.08800 80.43400 1.000 185.37982 475 VAL F C 1
ATOM 11367 O O . VAL G 1 313 ? 82.86800 95.86700 80.31600 1.000 185.37982 475 VAL F O 1
ATOM 11371 N N . ARG G 1 314 ? 81.59600 97.60700 80.95400 1.000 215.82723 476 ARG F N 1
ATOM 11372 C CA . ARG G 1 314 ? 80.50800 96.74000 81.39300 1.000 215.82723 476 ARG F CA 1
ATOM 11373 C C . ARG G 1 314 ? 79.95100 95.93400 80.22600 1.000 215.82723 476 ARG F C 1
ATOM 11374 O O . ARG G 1 314 ? 79.62600 94.75000 80.36700 1.000 215.82723 476 ARG F O 1
ATOM 11382 N N . ARG G 1 315 ? 79.83100 96.56800 79.05700 1.000 247.20805 477 ARG F N 1
ATOM 11383 C CA . ARG G 1 315 ? 79.33200 95.87500 77.87500 1.000 247.20805 477 ARG F CA 1
ATOM 11384 C C . ARG G 1 315 ? 80.12500 94.60100 77.60800 1.000 247.20805 477 ARG F C 1
ATOM 11385 O O . ARG G 1 315 ? 79.55100 93.52200 77.42400 1.000 247.20805 477 ARG F O 1
ATOM 11393 N N . SER G 1 316 ? 81.45500 94.71300 77.58300 1.000 220.49599 478 SER F N 1
ATOM 11394 C CA . SER G 1 316 ? 82.29000 93.53200 77.39800 1.000 220.49599 478 SER F CA 1
ATOM 11395 C C . SER G 1 316 ? 82.19100 92.59400 78.59400 1.000 220.49599 478 SER F C 1
ATOM 11396 O O . SER G 1 316 ? 82.17800 91.36800 78.43400 1.000 220.49599 478 SER F O 1
ATOM 11399 N N . LEU G 1 317 ? 82.11500 93.15400 79.80300 1.000 222.26590 479 LEU F N 1
ATOM 11400 C CA . LEU G 1 317 ? 82.05300 92.32800 81.00400 1.000 222.26590 479 LEU F CA 1
ATOM 11401 C C . LEU G 1 317 ? 80.81800 91.43600 80.99400 1.000 222.26590 479 LEU F C 1
ATOM 11402 O O . LEU G 1 317 ? 80.88900 90.25100 81.33900 1.000 222.26590 479 LEU F O 1
ATOM 11407 N N . GLU G 1 318 ? 79.67200 91.99100 80.59500 1.000 262.40784 480 GLU F N 1
ATOM 11408 C CA . GLU G 1 318 ? 78.44100 91.21300 80.54300 1.000 262.40784 480 GLU F CA 1
ATOM 11409 C C . GLU G 1 318 ? 78.60100 89.98500 79.65500 1.000 262.40784 480 GLU F C 1
ATOM 11410 O O . GLU G 1 318 ? 78.18100 88.88100 80.01700 1.000 262.40784 480 GLU F O 1
ATOM 11416 N N . GLY G 1 319 ? 79.21000 90.16000 78.48300 1.000 254.31002 481 GLY F N 1
ATOM 11417 C CA . GLY G 1 319 ? 79.49300 89.01400 77.63600 1.000 254.31002 481 GLY F CA 1
ATOM 11418 C C . GLY G 1 319 ? 80.47400 88.04900 78.27500 1.000 254.31002 481 GLY F C 1
ATOM 11419 O O . GLY G 1 319 ? 80.35400 86.83100 78.11900 1.000 254.31002 481 GLY F O 1
ATOM 11420 N N . VAL G 1 320 ? 81.45700 88.58000 79.00400 1.000 225.64868 482 VAL F N 1
ATOM 11421 C CA . VAL G 1 320 ? 82.44500 87.72800 79.66300 1.000 225.64868 482 VAL F CA 1
ATOM 11422 C C . VAL G 1 320 ? 81.76400 86.82800 80.68700 1.000 225.64868 482 VAL F C 1
ATOM 11423 O O . VAL G 1 320 ? 81.95500 85.60700 80.69700 1.000 225.64868 482 VAL F O 1
ATOM 11427 N N . GLN G 1 321 ? 80.95300 87.42300 81.56300 1.000 248.84658 483 GLN F N 1
ATOM 11428 C CA . GLN G 1 321 ? 80.25000 86.64400 82.57400 1.000 248.84658 483 GLN F CA 1
ATOM 11429 C C . GLN G 1 321 ? 79.26500 85.65600 81.96400 1.000 248.84658 483 GLN F C 1
ATOM 11430 O O . GLN G 1 321 ? 79.02000 84.60000 82.55700 1.000 248.84658 483 GLN F O 1
ATOM 11436 N N . ASP G 1 322 ? 78.69600 85.97200 80.79900 1.000 271.83151 484 ASP F N 1
ATOM 11437 C CA . ASP G 1 322 ? 77.80700 85.02800 80.13100 1.000 271.83151 484 ASP F CA 1
ATOM 11438 C C . ASP G 1 322 ? 78.55300 83.75100 79.76300 1.000 271.83151 484 ASP F C 1
ATOM 11439 O O . ASP G 1 322 ? 78.02300 82.64300 79.90200 1.000 271.83151 484 ASP F O 1
ATOM 11444 N N . GLU G 1 323 ? 79.79400 83.89100 79.29200 1.000 229.94361 485 GLU F N 1
ATOM 11445 C CA . GLU G 1 323 ? 80.58700 82.71700 78.94100 1.000 229.94361 485 GLU F CA 1
ATOM 11446 C C . GLU G 1 323 ? 80.83900 81.83700 80.15700 1.000 229.94361 485 GLU F C 1
ATOM 11447 O O . GLU G 1 323 ? 80.76200 80.60600 80.06800 1.000 229.94361 485 GLU F O 1
ATOM 11453 N N . LEU G 1 324 ? 81.14500 82.44700 81.30400 1.000 208.53425 486 LEU F N 1
ATOM 11454 C CA . LEU G 1 324 ? 81.37800 81.66400 82.51200 1.000 208.53425 486 LEU F CA 1
ATOM 11455 C C . LEU G 1 324 ? 80.13500 80.87300 82.89700 1.000 208.53425 486 LEU F C 1
ATOM 11456 O O . LEU G 1 324 ? 80.22000 79.69300 83.25600 1.000 208.53425 486 LEU F O 1
ATOM 11461 N N . ASP G 1 325 ? 78.96400 81.51000 82.82700 1.000 245.30467 487 ASP F N 1
ATOM 11462 C CA . ASP G 1 325 ? 77.72500 80.80200 83.12900 1.000 245.30467 487 ASP F CA 1
ATOM 11463 C C . ASP G 1 325 ? 77.49600 79.65600 82.15300 1.000 245.30467 487 ASP F C 1
ATOM 11464 O O . ASP G 1 325 ? 77.10400 78.55500 82.55900 1.000 245.30467 487 ASP F O 1
ATOM 11469 N N . THR G 1 326 ? 77.73700 79.89300 80.86300 1.000 229.13422 488 THR F N 1
ATOM 11470 C CA . THR G 1 326 ? 77.61800 78.82000 79.88100 1.000 229.13422 488 THR F CA 1
ATOM 11471 C C . THR G 1 326 ? 78.60500 77.70000 80.18100 1.000 229.13422 488 THR F C 1
ATOM 11472 O O . THR G 1 326 ? 78.25500 76.51500 80.13000 1.000 229.13422 488 THR F O 1
ATOM 11476 N N . LEU G 1 327 ? 79.85000 78.05900 80.50100 1.000 197.86083 489 LEU F N 1
ATOM 11477 C CA . LEU G 1 327 ? 80.83600 77.04800 80.86600 1.000 197.86083 489 LEU F CA 1
ATOM 11478 C C . LEU G 1 327 ? 80.44500 76.34500 82.15900 1.000 197.86083 489 LEU F C 1
ATOM 11479 O O . LEU G 1 327 ? 80.62100 75.12800 82.29100 1.000 197.86083 489 LEU F O 1
ATOM 11484 N N . ALA G 1 328 ? 79.91400 77.09500 83.12600 1.000 213.79164 490 ALA F N 1
ATOM 11485 C CA . ALA G 1 328 ? 79.50700 76.49200 84.39000 1.000 213.79164 490 ALA F CA 1
ATOM 11486 C C . ALA G 1 328 ? 78.42800 75.44100 84.17000 1.000 213.79164 490 ALA F C 1
ATOM 11487 O O . ALA G 1 328 ? 78.48100 74.34700 84.74500 1.000 213.79164 490 ALA F O 1
ATOM 11489 N N . HIS G 1 329 ? 77.43500 75.75700 83.33600 1.000 228.42998 491 HIS F N 1
ATOM 11490 C CA . HIS G 1 329 ? 76.40100 74.77800 83.01900 1.000 228.42998 491 HIS F CA 1
ATOM 11491 C C . HIS G 1 329 ? 76.99400 73.57000 82.30600 1.000 228.42998 491 HIS F C 1
ATOM 11492 O O . HIS G 1 329 ? 76.59900 72.42800 82.56700 1.000 228.42998 491 HIS F O 1
ATOM 11499 N N . ALA G 1 330 ? 77.94600 73.80400 81.40100 1.000 229.96007 492 ALA F N 1
ATOM 11500 C CA . ALA G 1 330 ? 78.61300 72.69700 80.72500 1.000 229.96007 492 ALA F CA 1
ATOM 11501 C C . ALA G 1 330 ? 79.33100 71.80500 81.72700 1.000 229.96007 492 ALA F C 1
ATOM 11502 O O . ALA G 1 330 ? 79.27600 70.57300 81.63700 1.000 229.96007 492 ALA F O 1
ATOM 11504 N N . LEU G 1 331 ? 80.01000 72.41600 82.70000 1.000 205.97242 493 LEU F N 1
ATOM 11505 C CA . LEU G 1 331 ? 80.67200 71.64200 83.74300 1.000 205.97242 493 LEU F CA 1
ATOM 11506 C C . LEU G 1 331 ? 79.66300 70.81800 84.53200 1.000 205.97242 493 LEU F C 1
ATOM 11507 O O . LEU G 1 331 ? 79.90900 69.65100 84.85400 1.000 205.97242 493 LEU F O 1
ATOM 11512 N N . SER G 1 332 ? 78.51600 71.41700 84.85800 1.000 220.66293 494 SER F N 1
ATOM 11513 C CA . SER G 1 332 ? 77.48100 70.68300 85.57700 1.000 220.66293 494 SER F CA 1
ATOM 11514 C C . SER G 1 332 ? 76.99100 69.49300 84.76200 1.000 220.66293 494 SER F C 1
ATOM 11515 O O . SER G 1 332 ? 76.81200 68.39100 85.29400 1.000 220.66293 494 SER F O 1
ATOM 11518 N N . ALA G 1 333 ? 76.76900 69.69800 83.46200 1.000 220.85501 495 ALA F N 1
ATOM 11519 C CA . ALA G 1 333 ? 76.32400 68.60200 82.60800 1.000 220.85501 495 ALA F CA 1
ATOM 11520 C C . ALA G 1 333 ? 77.36500 67.49100 82.55900 1.000 220.85501 495 ALA F C 1
ATOM 11521 O O . ALA G 1 333 ? 77.03300 66.30500 82.66300 1.000 220.85501 495 ALA F O 1
ATOM 11523 N N . ILE G 1 334 ? 78.63900 67.85900 82.40700 1.000 212.68000 496 ILE F N 1
ATOM 11524 C CA . ILE G 1 334 ? 79.69200 66.85700 82.35200 1.000 212.68000 496 ILE F CA 1
ATOM 11525 C C . ILE G 1 334 ? 79.93100 66.28400 83.74600 1.000 212.68000 496 ILE F C 1
ATOM 11526 O O . ILE G 1 334 ? 79.96700 67.00900 84.74900 1.000 212.68000 496 ILE F O 1
ATOM 11531 N N . GLY G 1 335 ? 80.09400 64.96700 83.80800 1.000 251.49113 497 GLY F N 1
ATOM 11532 C CA . GLY G 1 335 ? 80.34100 64.28800 85.06700 1.000 251.49113 497 GLY F CA 1
ATOM 11533 C C . GLY G 1 335 ? 79.11200 64.18300 85.94900 1.000 251.49113 497 GLY F C 1
ATOM 11534 O O . GLY G 1 335 ? 78.13300 64.90400 85.76200 1.000 251.49113 497 GLY F O 1
ATOM 11536 N N . SER H 2 1 ? 115.33400 98.54400 59.41300 1.000 327.01176 40 SER H N 1
ATOM 11537 C CA . SER H 2 1 ? 114.47000 99.39100 58.59900 1.000 327.01176 40 SER H CA 1
ATOM 11538 C C . SER H 2 1 ? 113.59200 100.27900 59.47100 1.000 327.01176 40 SER H C 1
ATOM 11539 O O . SER H 2 1 ? 113.15800 101.35000 59.04400 1.000 327.01176 40 SER H O 1
ATOM 11546 N N . LEU H 2 2 ? 113.33000 99.82600 60.69800 1.000 314.70754 41 LEU H N 1
ATOM 11547 C CA . LEU H 2 2 ? 112.44500 100.57500 61.58200 1.000 314.70754 41 LEU H CA 1
ATOM 11548 C C . LEU H 2 2 ? 113.02600 101.94200 61.91200 1.000 314.70754 41 LEU H C 1
ATOM 11549 O O . LEU H 2 2 ? 112.28300 102.89200 62.18500 1.000 314.70754 41 LEU H O 1
ATOM 11565 N N . ILE H 2 3 ? 114.35400 102.06000 61.90000 1.000 339.63595 42 ILE H N 1
ATOM 11566 C CA . ILE H 2 3 ? 114.98800 103.34400 62.18200 1.000 339.63595 42 ILE H CA 1
ATOM 11567 C C . ILE H 2 3 ? 114.49900 104.39400 61.19500 1.000 339.63595 42 ILE H C 1
ATOM 11568 O O . ILE H 2 3 ? 114.09400 105.49700 61.57800 1.000 339.63595 42 ILE H O 1
ATOM 11584 N N . GLU H 2 4 ? 114.52200 104.05800 59.90400 1.000 355.17838 43 GLU H N 1
ATOM 11585 C CA . GLU H 2 4 ? 114.06200 104.99400 58.88600 1.000 355.17838 43 GLU H CA 1
ATOM 11586 C C . GLU H 2 4 ? 112.58500 105.31400 59.06500 1.000 355.17838 43 GLU H C 1
ATOM 11587 O O . GLU H 2 4 ? 112.16300 106.46300 58.89300 1.000 355.17838 43 GLU H O 1
ATOM 11599 N N . ASP H 2 5 ? 111.78200 104.30500 59.40900 1.000 350.20547 44 ASP H N 1
ATOM 11600 C CA . ASP H 2 5 ? 110.36200 104.53800 59.64700 1.000 350.20547 44 ASP H CA 1
ATOM 11601 C C . ASP H 2 5 ? 110.14900 105.47900 60.82700 1.000 350.20547 44 ASP H C 1
ATOM 11602 O O . ASP H 2 5 ? 109.28800 106.36500 60.77600 1.000 350.20547 44 ASP H O 1
ATOM 11611 N N . ALA H 2 6 ? 110.92300 105.30100 61.90000 1.000 345.57715 45 ALA H N 1
ATOM 11612 C CA . ALA H 2 6 ? 110.75700 106.14500 63.07900 1.000 345.57715 45 ALA H CA 1
ATOM 11613 C C . ALA H 2 6 ? 111.04700 107.60600 62.75300 1.000 345.57715 45 ALA H C 1
ATOM 11614 O O . ALA H 2 6 ? 110.25600 108.49700 63.08600 1.000 345.57715 45 ALA H O 1
ATOM 11621 N N . ARG H 2 7 ? 112.18100 107.87300 62.10100 1.000 356.75527 46 ARG H N 1
ATOM 11622 C CA . ARG H 2 7 ? 112.49700 109.24500 61.71600 1.000 356.75527 46 ARG H CA 1
ATOM 11623 C C . ARG H 2 7 ? 111.49600 109.77400 60.69800 1.000 356.75527 46 ARG H C 1
ATOM 11624 O O . ARG H 2 7 ? 111.08500 110.93900 60.76700 1.000 356.75527 46 ARG H O 1
ATOM 11645 N N . LYS H 2 8 ? 111.09300 108.93500 59.74100 1.000 360.47072 47 LYS H N 1
ATOM 11646 C CA . LYS H 2 8 ? 110.14900 109.37800 58.72000 1.000 360.47072 47 LYS H CA 1
ATOM 11647 C C . LYS H 2 8 ? 108.83200 109.81100 59.35100 1.000 360.47072 47 LYS H C 1
ATOM 11648 O O . LYS H 2 8 ? 108.24800 110.83000 58.96400 1.000 360.47072 47 LYS H O 1
ATOM 11667 N N . GLU H 2 9 ? 108.34300 109.03900 60.32100 1.000 354.56532 48 GLU H N 1
ATOM 11668 C CA . GLU H 2 9 ? 107.12400 109.42000 61.02600 1.000 354.56532 48 GLU H CA 1
ATOM 11669 C C . GLU H 2 9 ? 107.33600 110.70500 61.81900 1.000 354.56532 48 GLU H C 1
ATOM 11670 O O . GLU H 2 9 ? 106.46900 111.58600 61.84100 1.000 354.56532 48 GLU H O 1
ATOM 11682 N N . ARG H 2 10 ? 108.48800 110.82700 62.48000 1.000 357.50351 49 ARG H N 1
ATOM 11683 C CA . ARG H 2 10 ? 108.74200 111.99400 63.31900 1.000 357.50351 49 ARG H CA 1
ATOM 11684 C C . ARG H 2 10 ? 108.85900 113.26000 62.47900 1.000 357.50351 49 ARG H C 1
ATOM 11685 O O . ARG H 2 10 ? 108.25500 114.29000 62.79900 1.000 357.50351 49 ARG H O 1
ATOM 11706 N N . GLU H 2 11 ? 109.63700 113.20300 61.39500 1.000 367.18633 50 GLU H N 1
ATOM 11707 C CA . GLU H 2 11 ? 109.80400 114.38100 60.55000 1.000 367.18633 50 GLU H CA 1
ATOM 11708 C C . GLU H 2 11 ? 108.49300 114.76700 59.87700 1.000 367.18633 50 GLU H C 1
ATOM 11709 O O . GLU H 2 11 ? 108.18300 115.95700 59.74400 1.000 367.18633 50 GLU H O 1
ATOM 11721 N N . ALA H 2 12 ? 107.71100 113.77700 59.44000 1.000 370.44323 51 ALA H N 1
ATOM 11722 C CA . ALA H 2 12 ? 106.42200 114.07300 58.82400 1.000 370.44323 51 ALA H CA 1
ATOM 11723 C C . ALA H 2 12 ? 105.48600 114.74700 59.81800 1.000 370.44323 51 ALA H C 1
ATOM 11724 O O . ALA H 2 12 ? 104.79000 115.71200 59.48100 1.000 370.44323 51 ALA H O 1
ATOM 11731 N N . ALA H 2 13 ? 105.45400 114.24700 61.05500 1.000 370.24682 52 ALA H N 1
ATOM 11732 C CA . ALA H 2 13 ? 104.58600 114.83500 62.07000 1.000 370.24682 52 ALA H CA 1
ATOM 11733 C C . ALA H 2 13 ? 105.01300 116.26200 62.39700 1.000 370.24682 52 ALA H C 1
ATOM 11734 O O . ALA H 2 13 ? 104.17300 117.15800 62.53400 1.000 370.24682 52 ALA H O 1
ATOM 11741 N N . VAL H 2 14 ? 106.32200 116.49100 62.52400 1.000 380.02865 53 VAL H N 1
ATOM 11742 C CA . VAL H 2 14 ? 106.80900 117.81400 62.89900 1.000 380.02865 53 VAL H CA 1
ATOM 11743 C C . VAL H 2 14 ? 106.85700 118.76800 61.71200 1.000 380.02865 53 VAL H C 1
ATOM 11744 O O . VAL H 2 14 ? 106.97300 119.98300 61.91000 1.000 380.02865 53 VAL H O 1
ATOM 11757 N N . ALA H 2 15 ? 106.77200 118.25400 60.48300 1.000 383.10149 54 ALA H N 1
ATOM 11758 C CA . ALA H 2 15 ? 106.82100 119.12700 59.31600 1.000 383.10149 54 ALA H CA 1
ATOM 11759 C C . ALA H 2 15 ? 105.65600 120.10900 59.31300 1.000 383.10149 54 ALA H C 1
ATOM 11760 O O . ALA H 2 15 ? 105.83600 121.29700 59.02200 1.000 383.10149 54 ALA H O 1
ATOM 11767 N N . ALA H 2 16 ? 104.45100 119.63200 59.63400 1.000 388.94390 55 ALA H N 1
ATOM 11768 C CA . ALA H 2 16 ? 103.29300 120.51800 59.66000 1.000 388.94390 55 ALA H CA 1
ATOM 11769 C C . ALA H 2 16 ? 103.32700 121.45600 60.86000 1.000 388.94390 55 ALA H C 1
ATOM 11770 O O . ALA H 2 16 ? 102.72900 122.53700 60.81500 1.000 388.94390 55 ALA H O 1
ATOM 11777 N N . ALA H 2 17 ? 104.01200 121.06500 61.93600 1.000 388.10010 56 ALA H N 1
ATOM 11778 C CA . ALA H 2 17 ? 104.06500 121.90300 63.12900 1.000 388.10010 56 ALA H CA 1
ATOM 11779 C C . ALA H 2 17 ? 104.72300 123.24400 62.82400 1.000 388.10010 56 ALA H C 1
ATOM 11780 O O . ALA H 2 17 ? 104.25800 124.29800 63.27100 1.000 388.10010 56 ALA H O 1
ATOM 11787 N N . ALA H 2 18 ? 105.81200 123.22100 62.06200 1.000 382.55667 57 ALA H N 1
ATOM 11788 C CA . ALA H 2 18 ? 106.52700 124.44300 61.71200 1.000 382.55667 57 ALA H CA 1
ATOM 11789 C C . ALA H 2 18 ? 105.87400 125.12300 60.51300 1.000 382.55667 57 ALA H C 1
ATOM 11790 O O . ALA H 2 18 ? 106.55700 125.55700 59.58600 1.000 382.55667 57 ALA H O 1
#

Foldseek 3Di:
DDDFDWFVQVLLVVVLPVDDDFADDCPPPPDPPDVVNVVVSVVQAVQQSPDDPPDARDWDDDDDLVLQLQLVLCVVLVVPCVPLHDPLLVVLVVVCCVQVVRHSNDDGTQRSLQVVLCVQQNEHERAHDDDDDQLSQLLCLLLRYHYAHDDCADSVCSQDHQDHHRLLCVNLPRSQCSDNLSSVLSNVLSQLCTPQDPLRSLLSVLCCVQPAQWEWEAPPNRIHIRHSVCSRHPVSVVVNPDPQAAEDADDSRCSSPPDDDHPDHHRYHHYYHDSVVVRVNVVVVSVVRDDQWGWDADPVVSTIDTGNDVVVVVVVVVVVVVVVVVVVVVVVVPD/DVVVVVVVVVCVVCVVVD/DDDFDWFVQVLLVVVLPVDDDFADDCPPPPDPPDVVNVVVSVVQAVQQSPDDPPDARDWDDDDPLVLQLQLVLCVVLVVPCVPLHDPLLVVLVVVCCVQVVRHSNDDGTQRSLQVVLCVQQNEHERAHDDDDDQLSQLLCLLLRYHYAHDDCADSVCSQDHQDHHRLLCVNLPRSQCSDNLSSVLSNVLSQLCTPQDPLRSLLSVLCCVQPAQWEWEAPPNRIHIRHSVCSRHPVSVVVNPDPQAAEDADDSRCSSPPDDDHPDHHRYHHYYHDSVVVRVNVVVVSVVRDDQWGWDADPVVSTIDTGNDVVVVVVVVVVVVVVVVVVVVVVVVPD/DVVVVVVVVVCVVCVVVD/DDDFDWFVQVLLVVVLPVDDDFADDCPPPPDPPDVVNVVVSVVQAVQQSPDDPPDARDWDDDDPLVLQLQLVLCVVLVVPCVPLHDPLLVVLVVVCCVQVVRHSNDDGTQRSLQVVLCVQQNEHERAHDDDDDQLSQLLCLLLRYHYAHDDCADSVCSQDHQDHHRLLCVNLPRSQCSDNLSSVLSNVLSQLCTPQDPLRSLLSVLCCVQPAQWEWEAPPNRIHIRHSVCSRHPVSVVVNPDPQAAEDADDSRCSSPPDDDHPDHHRYHHYYHDSVVVRVNVVVVSVVRDDQWGWDADPVVSTIDTGNDVVVVVVVVVVVVVVVVVVVVVVVVPD/DVVVVVVVVVCVVCVVVD/DDDFDWFVQVLLVVVLPVDDDFADDCPPPPDPPDVVNVVVSVVQAVQQSPDDPPDARDWDDDDPLVLQLQLVLCVVLVVPCVPLHDPLLVVLVVVCCVQVVRHSNDDGTQRSLQVVLCVQQNEHERAHDDDDDQLSQLLCLLLRYHYAHDDCADSVCSQDHQDHHRLLCVNLPRSQCSDNLSSVLSNVLSQLCTPQDPLRSLLSVLCCVQPAQWEWEAPPNRIHIRHSVCSRHPVSVVVNPDPQAAEDADDSRCSSPPDDDHPDHHRYHHYYHDSVVVRVNVVVVSVVRDDQWGWDADPVVSTIDTGNDVVVVVVVVVVVVVVVVVVVVVVVVPD/DVVVVVVVVVCVVCVVVD

Nearest PDB structures (foldseek):
  6zvp-assembly1_D  TM=9.929E-01  e=2.101E-56  Homo sapiens
  7a2g-assembly1_C  TM=9.750E-01  e=2.257E-52  Homo sapiens
  6zzu-assembly1_D  TM=9.687E-01  e=3.771E-53  Homo sapiens
  7wiy-assembly1_A  TM=9.555E-01  e=7.307E-41  Homo sapiens
  6hpo-assembly1_A  TM=9.594E-01  e=4.578E-39  Homo sapiens

Sequence (1412 aa):
VPWFPRKVSELDKCHHLVTKFDPDLDLDHPGFSDQVYRQRRKLIAEIAFQYRHGDPIPRVEYTAEEIATWKEVYTTLKGLYATHACGEHLEAFALLERFSGYREDNIPQLEDVSRFLKERTGFQLRPVAGLLSARDFLASLAFRVFQCTQYIRHASSPMHSPEPDCCHELLGHVPMLADRTFAQFSQDIGLASLGASDEEIEKLSTLYWFTVEFGLCKQNGEVKAYGAGLLSSYGELLHCLSEEPEIRAFDPEAAAVQPYQDQTYQSVYFVSESFSDAKDKLRSYASRIQRPFSVKFDPYTLAIDVLDSPQAVRRSLEGVQDELDTLAHALSAIGSLIEDARKEREAAVAAAAVPWFPRKVSELDKCHHLVTKFDPDLDLDHPGFSDQVYRQRRKLIAEIAFQYRHGDPIPRVEYTAEEIATWKEVYTTLKGLYATHACGEHLEAFALLERFSGYREDNIPQLEDVSRFLKERTGFQLRPVAGLLSARDFLASLAFRVFQCTQYIRHASSPMHSPEPDCCHELLGHVPMLADRTFAQFSQDIGLASLGASDEEIEKLSTLYWFTVEFGLCKQNGEVKAYGAGLLSSYGELLHCLSEEPEIRAFDPEAAAVQPYQDQTYQSVYFVSESFSDAKDKLRSYASRIQRPFSVKFDPYTLAIDVLDSPQAVRRSLEGVQDELDTLAHALSAIGSLIEDARKEREAAVAAAAVPWFPRKVSELDKCHHLVTKFDPDLDLDHPGFSDQVYRQRRKLIAEIAFQYRHGDPIPRVEYTAEEIATWKEVYTTLKGLYATHACGEHLEAFALLERFSGYREDNIPQLEDVSRFLKERTGFQLRPVAGLLSARDFLASLAFRVFQCTQYIRHASSPMHSPEPDCCHELLGHVPMLADRTFAQFSQDIGLASLGASDEEIEKLSTLYWFTVEFGLCKQNGEVKAYGAGLLSSYGELLHCLSEEPEIRAFDPEAAAVQPYQDQTYQSVYFVSESFSDAKDKLRSYASRIQRPFSVKFDPYTLAIDVLDSPQAVRRSLEGVQDELDTLAHALSAIGSLIEDARKEREAAVAAAAVPWFPRKVSELDKCHHLVTKFDPDLDLDHPGFSDQVYRQRRKLIAEIAFQYRHGDPIPRVEYTAEEIATWKEVYTTLKGLYATHACGEHLEAFALLERFSGYREDNIPQLEDVSRFLKERTGFQLRPVAGLLSARDFLASLAFRVFQCTQYIRHASSPMHSPEPDCCHELLGHVPMLADRTFAQFSQDIGLASLGASDEEIEKLSTLYWFTVEFGLCKQNGEVKAYGAGLLSSYGELLHCLSEEPEIRAFDPEAAAVQPYQDQTYQSVYFVSESFSDAKDKLRSYASRIQRPFSVKFDPYTLAIDVLDSPQAVRRSLEGVQDELDTLAHALSAIGSLIEDARKEREAAVAAAA

GO terms:
  GO:0042802 identical protein binding (F, IPI)
  GO:0005515 protein binding (F, IPI)
  GO:0042416 dopamine biosynthetic process (P, IDA)
  GO:0004511 tyrosine 3-monooxygenase activity (F, IDA)
  GO:0019899 enzyme binding (F, IPI)
  GO:0005634 nucleus (C, IDA)
  GO:0005737 cytoplasm (C, IDA)
  GO:0004511 tyrosine 3-monooxygenase activity (F, EXP)
  GO:0009653 anatomical structure morphogenesis (P, TAS)
  GO:0005829 cytosol (C, TAS)
  GO:0001666 response to hypoxia (P, IDA)
  GO:0033162 melanosome membrane (C, IDA)
  GO:0043005 neuron projection (C, IDA)
  GO:0005790 smooth endoplasmic reticulum (C, IDA)
  GO:0009898 cytoplasmic side of plasma membrane (C, IDA)
  GO:0031410 cytoplasmic vesicle (C, IDA)
  GO:0042418 epinephrine biosynthetic process (P, IDA)
  GO:0042421 norepinephrine biosynthetic process (P, IDA)
  GO:0045471 response to ethanol (P, IDA)
  GO:0043473 pigmentation (P, TAS)

Solvent-accessible surface area: 62443 Å² total; per-residue (Å²): 157,50,156,32,11,102,72,12,42,34,12,3,120,42,43,35,140,117,64,135,181,71,85,68,121,18,109,135,58,60,29,16,74,71,103,98,20,77,68,62,29,107,71,2,40,86,40,12,68,108,26,78,46,56,49,64,12,55,166,12,138,50,72,76,71,10,63,50,22,8,91,76,15,18,63,56,10,74,65,25,11,82,61,26,6,2,39,30,3,60,90,6,28,19,46,1,42,146,137,15,14,6,98,51,83,67,18,12,23,14,45,54,18,4,98,33,6,74,51,98,9,19,6,46,29,28,1,31,20,26,134,65,38,7,62,26,40,7,8,3,14,0,12,19,9,25,18,11,16,2,34,22,23,14,42,67,17,55,90,89,26,48,81,73,2,15,10,23,16,14,15,1,5,21,4,5,16,21,24,128,54,3,0,39,7,4,10,33,4,0,18,16,2,9,14,5,40,47,78,25,2,27,24,10,4,6,6,24,24,6,3,12,23,29,0,3,3,71,46,140,70,61,50,38,4,14,0,1,7,0,3,15,22,91,25,7,1,85,46,2,67,31,148,141,3,62,74,84,76,14,54,9,69,25,0,8,99,17,98,56,56,49,151,87,114,12,54,28,3,5,36,9,109,40,41,62,61,6,24,62,71,14,34,44,8,30,35,143,31,122,38,98,24,14,21,40,13,23,20,80,13,79,25,8,58,31,7,76,40,31,69,29,7,74,149,23,13,62,46,23,28,36,36,20,37,32,13,1,51,13,11,24,36,24,94,65,22,34,95,34,16,139,97,23,141,94,50,44,87,66,96,85,125,156,51,157,33,9,98,71,12,42,34,12,3,121,42,42,35,141,116,63,134,178,71,84,67,124,18,110,133,57,59,29,16,76,73,103,96,20,79,69,63,31,107,71,2,38,87,40,11,68,106,27,74,48,58,49,62,12,55,161,13,135,50,72,75,72,10,61,50,22,9,92,79,15,17,63,58,10,73,64,26,10,82,62,27,6,2,40,28,2,60,94,7,28,17,47,2,42,144,138,14,14,6,98,50,83,65,18,11,23,13,45,55,18,3,98,33,5,76,51,98,9,19,6,48,28,29,1,31,19,25,136,65,37,6,61,24,39,5,8,2,14,0,13,18,8,25,18,12,16,3,33,23,22,14,41,69,18,54,92,89,25,48,80,72,3,16,9,24,16,15,16,0,5,20,4,6,16,21,23,131,54,4,0,40,7,4,10,34,4,0,19,16,2,9,15,5,42,48,77,26,2,26,24,9,3,6,6,23,24,5,2,11,23,28,0,1,3,72,50,140,70,60,48,38,2,12,0,1,8,0,3,15,21,89,25,8,1,83,45,0,67,30,147,140,3,63,74,86,76,14,54,9,70,26,0,8,98,18,97,54,57,52,152,85,112,11,55,27,2,4,35,10,106,40,40,61,59,6,23,60,69,14,35,45,8,30,36,140,32,123,37,97,24,14,20,42,13,24,20,80,13,79,25,8,56,31,6,75,40,31,68,28,10,74,151,22,13,63,45,22,28,36,37,20,35,32,14,1,53,11,10,24,36,24,96,67,22,35,95,33,18,138,99,22,141,93,50,45,90,66,96,87,126,158,50,154,32,9,101,70,13,44,34,12,3,120,42,42,36,143,117,62,134,176,70,82,69,123,20,110,134,59,61,29,16,74,73,103,95,19,77,69,63,30,107,72,2,40,87,42,12,67,107,26,75,48,58,49,64,13,56,162,12,135,48,71,76,71,10,61,50,22,8,91,80,16,20,64,56,11,72,63,26,10,82,62,28,5,2,39,29,2,60,92,7,27,19,46,2,42,146,140,15,15,6,99,50,83,64,19,11,24,13,45,54,18,4,100,34,6,75,50,98,8,19,6,49,29,28,1,31,20,25,134,66,36,7,63,26,38,7,7,2,14,0,13,18,9,25,18,12,15,2,34,21,23,13,42,69,18,55,92,87,27,49,81,70,2,17,9,25,17,14,16,1,5,21,4,6,17,22,23,131,53,5,0,40,6,4,10,34,4,0,17,15,2,9,14,5,40,48,78,27,2,26,24,9,4,7,6,25,23,6,2,11,24,28,0,3,3,70,47,142,68,61,49,40,3,12,0,1,7,0,3,14,23,92,27,7,1,84,47,1,67,30,148,142,4,62,73,85,76,13,55,9,70,24,0,8,97,19,98,55,56,49,150,85,112,11,53,28,2,5,35,9,108,40,41,62,59,6,23,62,68,14,33,44,9,30,36,143,32,124,37,97,24,14,21,41,14,22,20,78,14,78,25,8,57,31,6,76,39,32,71,29,9,73,150,23,12,62,45,22,29,35,35,21,34,33,12,1,53,12,9,24,38,24,95,67,23,35,95,32,16,140,97,23,141,92,50,44,88,66,96,86,126,155,52,154,34,10,100,71,13,42,32,12,3,120,42,42,35,140,117,63,133,180,69,82,69,122,19,110,136,57,61,29,15,76,72,103,98,20,78,71,64,29,106,73,1,41,88,40,12,68,107,27,76,46,57,48,65,11,55,161,13,137,50,72,76,71,12,63,51,23,8,92,78,15,19,64,56,10,73,65,26,10,84,62,27,6,1,39,30,3,59,92,8,29,19,47,1,42,144,139,15,15,6,98,50,83,64,20,11,23,13,46,56,18,4,96,34,6,75,51,100,10,19,6,47,30,28,1,33,19,24,135,65,38,7,62,25,39,7,8,3,14,0,13,18,9,23,18,12,14,3,36,22,22,15,42,68,18,54,94,87,25,49,81,72,2,16,8,24,16,14,17,1,6,20,4,5,16,22,24,130,53,4,0,39,6,4,10,34,3,0,18,15,2,8,14,4,40,47,76,26,2,26,25,10,3,6,6,24,23,5,3,10,23,28,0,3,3,71,46,139,71,61,49,39,3,13,0,1,7,0,4,15,24,90,25,7,1,85,46,1,67,31,146,140,3,63,74,84,76,15,56,8,68,26,0,8,100,18,100,56,58,48,151,87,111,11,52,28,2,5,35,11,108,40,40,61,59,6,24,61,68,14,35,44,7,29,36,142,32,123,39,97,24,13,20,42,13,23,19,80,13,79,24,8,58,32,5,77,39,32,68,29,8,73,150,23,12,62,45,21,30,34,37,20,36,31,13,2,53,12,11,24,37,24,94,66,22,36,96,32,16,138,99,22,140,94,50,44,89,67,96,85,125

Secondary structure (DSSP, 8-state):
-----SBHHHHHHHHHHH---------SSSS--SHHHHHHHHHHHHHHHH--TTSPPPP----HHHHHHHHHHHHHHHHHTTSS--HHHHHHHHHHHHHT---SS----SHHHHHHHHHHH--EEEE--S---HHHHHHHHHTTEEEE-SS---TT-SS--SS--HHHIIIIIHHHHT-HHHHHHHHHHHHHHTT--HHHHHHHHHHHIIIIIS-EEEETTEEEE--HHHHH-HHHHHHHHSSSSEEEE--HHHHHHS---SSS---EEEEES-HHHHHHHHHHHHHHS--SSEEEEETTTTEEEEE-SHHHHHHHHHHHHHHHHHHHHHHHH--/-----SBHHHHHHHHHHH---------SSSS--SHHHHHHHHHHHHHHHH--TTSPPPP----HHHHHHHHHHHHHHHHHTTSS--HHHHHHHHHHHHHT---SS----SHHHHHHHHHHH--EEEE--S---HHHHHHHHHTTEEEE-SS---TT-SS--SS--HHHIIIIIHHHHT-HHHHHHHHHHHHHHTT--HHHHHHHHHHHIIIIIS-EEEETTEEEE--HHHHH-HHHHHHHHSSSSEEEE--HHHHHHS---SSS---EEEEES-HHHHHHHHHHHHHHS--SSEEEEETTTTEEEEE-SHHHHHHHHHHHHHHHHHHHHHHHH--/-HHHHHHHHHHHHHHHH-/-----SBHHHHHHHHHHH---------SSSS--SHHHHHHHHHHHHHHHH--TTSPPPP----HHHHHHHHHHHHHHHHHTTSS--HHHHHHHHHHHHHT---SS----SHHHHHHHHHHH--EEEE--S---HHHHHHHHHTTEEEE-SS---TT-SS--SS--HHHIIIIIHHHHT-HHHHHHHHHHHHHHTT--HHHHHHHHHHHIIIIIS-EEEETTEEEE--HHHHH-HHHHHHHHSSSSEEEE--HHHHHHS---SSS---EEEEES-HHHHHHHHHHHHHHS--SSEEEEETTTTEEEEE-SHHHHHHHHHHHHHHHHHHHHHHHH--/-HHHHHHHHHHHHHHHH-/-----SBHHHHHHHHHHH---------SSSS--SHHHHHHHHHHHHHHHH--TTSPPPP----HHHHHHHHHHHHHHHHHTTSS--HHHHHHHHHHHHHT---SS----SHHHHHHHHHHH--EEEE--S---HHHHHHHHHTTEEEE-SS---TT-SS--SS--HHHIIIIIHHHHT-HHHHHHHHHHHHHHTT--HHHHHHHHHHHIIIIIS-EEEETTEEEE--HHHHH-HHHHHHHHSSSSEEEE--HHHHHHS---SSS---EEEEES-HHHHHHHHHHHHHHS--SSEEEEETTTTEEEEE-SHHHHHHHHHHHHHHHHHHHHHHHH--/-HHHHHHHHHHHHHHHH-/-HHHHHHHHHHHHHHHH-

InterPro domains:
  IPR001273 Aromatic amino acid hydroxylase [PTHR11473] (106-527)
  IPR005962 Tyrosine 3-monooxygenase [TIGR01269] (69-526)
  IPR018301 Aromatic amino acid hydroxylase, iron/copper binding site [PS00367] (357-368)
  IPR019773 Tyrosine 3-monooxygenase-like [PIRSF000336] (64-527)
  IPR019774 Aromatic amino acid hydroxylase, C-terminal [PF00351] (195-524)
  IPR019774 Aromatic amino acid hydroxylase, C-terminal [PR00372] (223-242)
  IPR019774 Aromatic amino acid hydroxylase, C-terminal [PR00372] (314-336)
  IPR019774 Aromatic amino acid hydroxylase, C-terminal [PR00372] (378-397)
  IPR019774 Aromatic amino acid hydroxylase, C-terminal [PR00372] (418-436)
  IPR019774 Aromatic amino acid hydroxylase, C-terminal [PR00372] (449-468)
  IPR019774 Aromatic amino acid hydroxylase, C-terminal [PR00372] (484-502)
  IPR019774 Aromatic amino acid hydroxylase, C-terminal [PS51410] (182-528)
  IPR021164 Tyrosine hydroxylase, conserved site [PF12549] (2-26)
  IPR021164 Tyrosine hydroxylase, conserved site [PF12549] (56-80)
  IPR036329 Aromatic amino acid monoxygenase, C-terminal domain superfamily [SSF56534] (193-525)
  IPR036951 Aromatic amino acid hydroxylase superfamily [G3DSA:1.10.800.10] (188-528)
  IPR041903 Tyrosine 3-monooxygenase, catalytic domain [cd03345] (196-493)
  IPR045865 ACT-like domain [SSF55021] (106-200)
  IPR049321 Tyrosine 3-monooxygenase-like, ACT domain [PF21417] (110-178)

Organism: Homo sapiens (NCBI:txid9606)

Radius of gyration: 37.34 Å; Cα contacts (8 Å, |Δi|>4): 2185; chains: 8; bounding box: 88×77×106 Å

B-factor: mean 278.33, std 52.88, range [164.74, 408.43]